Protein AF-0000000074027207 (afdb_homodimer)

Secondary structure (DSSP, 8-state):
-HHHHHHHHHHHHHHHHHHHTTT--HHHHHHHHHHHHHHHHSTTHHHHHHHHHHHHH--S-HHHHHHHHHHHHHHHHHHHTT---SEEEEEETTTTEEEEEEE--EEEEEE-SSSTTHHHHHHHHHHHHTT-EEEEEE-GGGHHHHHHHHHHHHHHHHHTTS-GGGEEE-SS--HHHHHHHHHHSSEEEE-S-HHHHHHHTTSSS-EE-------EEEE-TTS-HHHHHHHHHHHHHGGGG-STTS--EEEEEGGGHHHHHHHHHHTTEEE--THHHHHHHHHHEETTEE-TTTTT--HHHHHHHHT----TT--EEEEE----BTTBGGGS---SSEEEEEEESSHHHHHHHHHHHHHHTTTEEEEEEE-S-HHHHHHHHHHS-EEEEEESS-HHHHHT--TTS-SPP-S-B--TGGGT-S-SSB--GGGGEEEEEEE---------HHHHHTTTTT-/-HHHHHHHHHHHHHHHHHHHTTT--HHHHHHHHHHHHHHHHSTTHHHHHHHHHHHHH--S-HHHHHHHHHHHHHHHHHHHTT---SEEEEEETTTTEEEEEEE--EEEEEE-SSSTTHHHHHHHHHHHHTT-EEEEEE-GGGHHHHHHHHHHHHHHHHHTTS-GGGEEE-SS--HHHHHHHHHHSSEEEE-S-HHHHHHHTTSSS-EE-------EEEE-TTS-HHHHHHHHHHHHHGGGG-STTS--EEEEEGGGHHHHHHHHHHTTEEE--THHHHHHHHHHEETTEE-TTTTT--HHHHHHHHT----TT--EEEEE----BTTBGGGS---SSEEEEEEESSHHHHHHHHHHHHHHTTTEEEEEEE-S-HHHHHHHHHHS-EEEEEESS-HHHHHT--TTS-SPP-S-B--TGGGT-S-SSB--GGGGEEEEEEE---------HHHHHTTTTT-

Radius of gyration: 28.84 Å; Cα contacts (8 Å, |Δi|>4): 2240; chains: 2; bounding box: 68×90×64 Å

Structure (mmCIF, N/CA/C/O backbone):
data_AF-0000000074027207-model_v1
#
loop_
_entity.id
_entity.type
_entity.pdbx_description
1 polymer 'Sulfoacetaldehyde dehydrogenase'
#
loop_
_atom_site.group_PDB
_atom_site.id
_atom_site.type_symbol
_atom_site.label_atom_id
_atom_site.label_alt_id
_atom_site.label_comp_id
_atom_site.label_asym_id
_atom_site.label_entity_id
_atom_site.label_seq_id
_atom_site.pdbx_PDB_ins_code
_atom_site.Cartn_x
_atom_site.Cartn_y
_atom_site.Cartn_z
_atom_site.occupancy
_atom_site.B_iso_or_equiv
_atom_site.auth_seq_id
_atom_site.auth_comp_id
_atom_site.auth_asym_id
_atom_site.auth_atom_id
_atom_site.pdbx_PDB_model_num
ATOM 1 N N . MET A 1 1 ? 12.938 12.422 -25.328 1 65.94 1 MET A N 1
ATOM 2 C CA . MET A 1 1 ? 14.016 11.469 -25.594 1 65.94 1 MET A CA 1
ATOM 3 C C . MET A 1 1 ? 15.211 11.727 -24.688 1 65.94 1 MET A C 1
ATOM 5 O O . MET A 1 1 ? 15.742 10.797 -24.078 1 65.94 1 MET A O 1
ATOM 9 N N . GLU A 1 2 ? 15.445 13 -24.422 1 90.5 2 GLU A N 1
ATOM 10 C CA . GLU A 1 2 ? 16.625 13.336 -23.641 1 90.5 2 GLU A CA 1
ATOM 11 C C . GLU A 1 2 ? 16.422 13.047 -22.156 1 90.5 2 GLU A C 1
ATOM 13 O O . GLU A 1 2 ? 17.266 12.438 -21.5 1 90.5 2 GLU A O 1
ATOM 18 N N . ALA A 1 3 ? 15.188 13.344 -21.688 1 95.88 3 ALA A N 1
ATOM 19 C CA . ALA A 1 3 ? 14.891 13.086 -20.281 1 95.88 3 ALA A CA 1
ATOM 20 C C . ALA A 1 3 ? 14.844 11.586 -19.984 1 95.88 3 ALA A C 1
ATOM 22 O O . ALA A 1 3 ? 15.336 11.133 -18.953 1 95.88 3 ALA A O 1
ATOM 23 N N . LYS A 1 4 ? 14.234 10.836 -20.922 1 97.06 4 LYS A N 1
ATOM 24 C CA . LYS A 1 4 ? 14.102 9.391 -20.781 1 97.06 4 LYS A CA 1
ATOM 25 C C . LYS A 1 4 ? 15.469 8.719 -20.688 1 97.06 4 LYS A C 1
ATOM 27 O O . LYS A 1 4 ? 15.703 7.883 -19.812 1 97.06 4 LYS A O 1
ATOM 32 N N . GLN A 1 5 ? 16.328 9.078 -21.531 1 98.06 5 GLN A N 1
ATOM 33 C CA . GLN A 1 5 ? 17.672 8.508 -21.562 1 98.06 5 GLN A CA 1
ATOM 34 C C . GLN A 1 5 ? 18.484 8.938 -20.344 1 98.06 5 GLN A C 1
ATOM 36 O O . GLN A 1 5 ? 19.234 8.141 -19.797 1 98.06 5 GLN A O 1
ATOM 41 N N . TYR A 1 6 ? 18.359 10.266 -20.016 1 98.44 6 TYR A N 1
ATOM 42 C CA . TYR A 1 6 ? 19.031 10.781 -18.828 1 98.44 6 TYR A CA 1
ATOM 43 C C . TYR A 1 6 ? 18.656 9.977 -17.594 1 98.44 6 TYR A C 1
ATOM 45 O O . TYR A 1 6 ? 19.531 9.5 -16.859 1 98.44 6 TYR A O 1
ATOM 53 N N . VAL A 1 7 ? 17.406 9.781 -17.391 1 98.75 7 VAL A N 1
ATOM 54 C CA . VAL A 1 7 ? 16.922 9.07 -16.219 1 98.75 7 VAL A CA 1
ATOM 55 C C . VAL A 1 7 ? 17.312 7.594 -16.312 1 98.75 7 VAL A C 1
ATOM 57 O O . VAL A 1 7 ? 17.641 6.973 -15.312 1 98.75 7 VAL A O 1
ATOM 60 N N . ALA A 1 8 ? 17.219 7.027 -17.516 1 98.69 8 ALA A N 1
ATOM 61 C CA . ALA A 1 8 ? 17.656 5.645 -17.688 1 98.69 8 ALA A CA 1
ATOM 62 C C . ALA A 1 8 ? 19.094 5.465 -17.234 1 98.69 8 ALA A C 1
ATOM 64 O O . ALA A 1 8 ? 19.453 4.426 -16.656 1 98.69 8 ALA A O 1
ATOM 65 N N . GLY A 1 9 ? 19.922 6.43 -17.531 1 98.75 9 GLY A N 1
ATOM 66 C CA . GLY A 1 9 ? 21.297 6.398 -17.062 1 98.75 9 GLY A CA 1
ATOM 67 C C . GLY A 1 9 ? 21.406 6.426 -15.555 1 98.75 9 GLY A C 1
ATOM 68 O O . GLY A 1 9 ? 22.219 5.699 -14.977 1 98.75 9 GLY A O 1
ATOM 69 N N . LEU A 1 10 ? 20.656 7.305 -14.906 1 98.88 10 LEU A N 1
ATOM 70 C CA . LEU A 1 10 ? 20.641 7.359 -13.445 1 98.88 10 LEU A CA 1
ATOM 71 C C . LEU A 1 10 ? 20.156 6.031 -12.867 1 98.88 10 LEU A C 1
ATOM 73 O O . LEU A 1 10 ? 20.719 5.555 -11.875 1 98.88 10 LEU A O 1
ATOM 77 N N . MET A 1 11 ? 19.141 5.438 -13.492 1 98.88 11 MET A N 1
ATOM 78 C CA . MET A 1 11 ? 18.594 4.16 -13.047 1 98.88 11 MET A CA 1
ATOM 79 C C . MET A 1 11 ? 19.656 3.062 -13.109 1 98.88 11 MET A C 1
ATOM 81 O O . MET A 1 11 ? 19.75 2.24 -12.203 1 98.88 11 MET A O 1
ATOM 85 N N . GLU A 1 12 ? 20.328 3.027 -14.18 1 98.75 12 GLU A N 1
ATOM 86 C CA . GLU A 1 12 ? 21.375 2.023 -14.328 1 98.75 12 GLU A CA 1
ATOM 87 C C . GLU A 1 12 ? 22.422 2.139 -13.211 1 98.75 12 GLU A C 1
ATOM 89 O O . GLU A 1 12 ? 22.828 1.131 -12.633 1 98.75 12 GLU A O 1
ATOM 94 N N . ARG A 1 13 ? 22.859 3.367 -12.961 1 98.81 13 ARG A N 1
ATOM 95 C CA . ARG A 1 13 ? 23.812 3.629 -11.891 1 98.81 13 ARG A CA 1
ATOM 96 C C . ARG A 1 13 ? 23.266 3.182 -10.547 1 98.81 13 ARG A C 1
ATOM 98 O O . ARG A 1 13 ? 23.953 2.5 -9.781 1 98.81 13 ARG A O 1
ATOM 105 N N . ALA A 1 14 ? 22.078 3.543 -10.266 1 98.88 14 ALA A N 1
ATOM 106 C CA . ALA A 1 14 ? 21.453 3.221 -8.984 1 98.88 14 ALA A CA 1
ATOM 107 C C . ALA A 1 14 ? 21.266 1.714 -8.836 1 98.88 14 ALA A C 1
ATOM 109 O O . ALA A 1 14 ? 21.469 1.165 -7.746 1 98.88 14 ALA A O 1
ATOM 110 N N . ARG A 1 15 ? 20.828 1.055 -9.875 1 98.69 15 ARG A N 1
ATOM 111 C CA . ARG A 1 15 ? 20.625 -0.389 -9.836 1 98.69 15 ARG A CA 1
ATOM 112 C C . ARG A 1 15 ? 21.922 -1.125 -9.539 1 98.69 15 ARG A C 1
ATOM 114 O O . ARG A 1 15 ? 21.938 -2.078 -8.758 1 98.69 15 ARG A O 1
ATOM 121 N N . LYS A 1 16 ? 22.984 -0.738 -10.195 1 98.62 16 LYS A N 1
ATOM 122 C CA . LYS A 1 16 ? 24.281 -1.341 -9.945 1 98.62 16 LYS A CA 1
ATOM 123 C C . LYS A 1 16 ? 24.703 -1.154 -8.492 1 98.62 16 LYS A C 1
ATOM 125 O O . LYS A 1 16 ? 25.234 -2.076 -7.867 1 98.62 16 LYS A O 1
ATOM 130 N N . ALA A 1 17 ? 24.484 0.03 -7.98 1 98.81 17 ALA A N 1
ATOM 131 C CA . ALA A 1 17 ? 24.781 0.312 -6.578 1 98.81 17 ALA A CA 1
ATOM 132 C C . ALA A 1 17 ? 23.953 -0.561 -5.645 1 98.81 17 ALA A C 1
ATOM 134 O O . ALA A 1 17 ? 24.484 -1.146 -4.695 1 98.81 17 ALA A O 1
ATOM 135 N N . GLN A 1 18 ? 22.688 -0.627 -5.91 1 98.75 18 GLN A N 1
ATOM 136 C CA . GLN A 1 18 ? 21.797 -1.441 -5.102 1 98.75 18 GLN A CA 1
ATOM 137 C C . GLN A 1 18 ? 22.234 -2.902 -5.09 1 98.75 18 GLN A C 1
ATOM 139 O O . GLN A 1 18 ? 22.234 -3.549 -4.039 1 98.75 18 GLN A O 1
ATOM 144 N N . GLU A 1 19 ? 22.594 -3.426 -6.223 1 97.56 19 GLU A N 1
ATOM 145 C CA . GLU A 1 19 ? 23.031 -4.812 -6.344 1 97.56 19 GLU A CA 1
ATOM 146 C C . GLU A 1 19 ? 24.234 -5.086 -5.453 1 97.56 19 GLU A C 1
ATOM 148 O O . GLU A 1 19 ? 24.391 -6.188 -4.918 1 97.56 19 GLU A O 1
ATOM 153 N N . THR A 1 20 ? 25.016 -4.09 -5.246 1 97.69 20 THR A N 1
ATOM 154 C CA . THR A 1 20 ? 26.234 -4.242 -4.453 1 97.69 20 THR A CA 1
ATOM 155 C C . THR A 1 20 ? 25.906 -4.484 -2.986 1 97.69 20 THR A C 1
ATOM 157 O O . THR A 1 20 ? 26.656 -5.156 -2.275 1 97.69 20 THR A O 1
ATOM 160 N N . ILE A 1 21 ? 24.75 -4.023 -2.521 1 97.62 21 ILE A N 1
ATOM 161 C CA . ILE A 1 21 ? 24.453 -4.156 -1.098 1 97.62 21 ILE A CA 1
ATOM 162 C C . ILE A 1 21 ? 23.344 -5.18 -0.893 1 97.62 21 ILE A C 1
ATOM 164 O O . ILE A 1 21 ? 22.734 -5.242 0.182 1 97.62 21 ILE A O 1
ATOM 168 N N . GLU A 1 22 ? 23.078 -5.922 -1.913 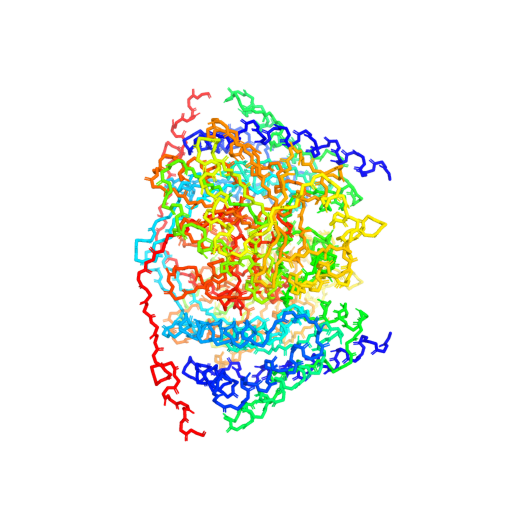1 94.25 22 GLU A N 1
ATOM 169 C CA . GLU A 1 22 ? 22 -6.902 -1.885 1 94.25 22 GLU A CA 1
ATOM 170 C C . GLU A 1 22 ? 22.172 -7.883 -0.728 1 94.25 22 GLU A C 1
ATOM 172 O O . GLU A 1 22 ? 21.188 -8.344 -0.14 1 94.25 22 GLU A O 1
ATOM 177 N N . ASN A 1 23 ? 23.375 -8.164 -0.328 1 92.62 23 ASN A N 1
ATOM 178 C CA . ASN A 1 23 ? 23.641 -9.18 0.687 1 92.62 23 ASN A CA 1
ATOM 179 C C . ASN A 1 23 ? 24.203 -8.562 1.967 1 92.62 23 ASN A C 1
ATOM 181 O O . ASN A 1 23 ? 24.797 -9.266 2.789 1 92.62 23 ASN A O 1
ATOM 185 N N . TYR A 1 24 ? 24.094 -7.211 2.084 1 97.75 24 TYR A N 1
ATOM 186 C CA . TYR A 1 24 ? 24.453 -6.594 3.352 1 97.75 24 TYR A CA 1
ATOM 187 C C . TYR A 1 24 ? 23.672 -7.195 4.504 1 97.75 24 TYR A C 1
ATOM 189 O O . TYR A 1 24 ? 22.484 -7.5 4.359 1 97.75 24 TYR A O 1
ATOM 197 N N . THR A 1 25 ? 24.344 -7.391 5.637 1 97.81 25 THR A N 1
ATOM 198 C CA . THR A 1 25 ? 23.672 -7.84 6.852 1 97.81 25 THR A CA 1
ATOM 199 C C . THR A 1 25 ? 22.859 -6.707 7.477 1 97.81 25 THR A C 1
ATOM 201 O O . THR A 1 25 ? 22.969 -5.555 7.051 1 97.81 25 THR A O 1
ATOM 204 N N . GLN A 1 26 ? 22.047 -7.07 8.469 1 98.19 26 GLN A N 1
ATOM 205 C CA . GLN A 1 26 ? 21.297 -6.062 9.219 1 98.19 26 GLN A CA 1
ATOM 206 C C . GLN A 1 26 ? 22.234 -5.027 9.828 1 98.19 26 GLN A C 1
ATOM 208 O O . GLN A 1 26 ? 21.969 -3.828 9.781 1 98.19 26 GLN A O 1
ATOM 213 N N . GLU A 1 27 ? 23.328 -5.473 10.383 1 97.94 27 GLU A N 1
ATOM 214 C CA . GLU A 1 27 ? 24.281 -4.598 11.055 1 97.94 27 GLU A CA 1
ATOM 215 C C . GLU A 1 27 ? 24.922 -3.619 10.07 1 97.94 27 GLU A C 1
ATOM 217 O O . GLU A 1 27 ? 25.109 -2.441 10.391 1 97.94 27 GLU A O 1
ATOM 222 N N . GLN A 1 28 ? 25.234 -4.133 8.906 1 97.94 28 GLN A N 1
ATOM 223 C CA . GLN A 1 28 ? 25.859 -3.289 7.895 1 97.94 28 GLN A CA 1
ATOM 224 C C . GLN A 1 28 ? 24.922 -2.172 7.445 1 97.94 28 GLN A C 1
ATOM 226 O O . GLN A 1 28 ? 25.344 -1.019 7.32 1 97.94 28 GLN A O 1
ATOM 231 N N . VAL A 1 29 ? 23.703 -2.525 7.219 1 98 29 VAL A N 1
ATOM 232 C CA . VAL A 1 29 ? 22.75 -1.522 6.758 1 98 29 VAL A CA 1
ATOM 233 C C . VAL A 1 29 ? 22.469 -0.524 7.879 1 98 29 VAL A C 1
ATOM 235 O O . VAL A 1 29 ? 22.359 0.68 7.633 1 98 29 VAL A O 1
ATOM 238 N N . ASP A 1 30 ? 22.328 -1.022 9.117 1 98.31 30 ASP A N 1
ATOM 239 C CA . ASP A 1 30 ? 22.109 -0.133 10.258 1 98.31 30 ASP A CA 1
ATOM 240 C C . ASP A 1 30 ? 23.266 0.86 10.406 1 98.31 30 ASP A C 1
ATOM 242 O O . ASP A 1 30 ? 23.047 2.041 10.68 1 98.31 30 ASP A O 1
ATOM 246 N N . GLN A 1 31 ? 24.453 0.375 10.211 1 98.25 31 GLN A N 1
ATOM 247 C CA . GLN A 1 31 ? 25.625 1.24 10.305 1 98.25 31 GLN A CA 1
ATOM 248 C C . GLN A 1 31 ? 25.594 2.33 9.242 1 98.25 31 GLN A C 1
ATOM 250 O O . GLN A 1 31 ? 25.938 3.48 9.508 1 98.25 31 GLN A O 1
ATOM 255 N N . LEU A 1 32 ? 25.25 1.97 8.023 1 98.44 32 LEU A N 1
ATOM 256 C CA . LEU A 1 32 ? 25.172 2.953 6.949 1 98.44 32 LEU A CA 1
ATOM 257 C C . LEU A 1 32 ? 24.125 4.023 7.277 1 98.44 32 LEU A C 1
ATOM 259 O O . LEU A 1 32 ? 24.375 5.215 7.066 1 98.44 32 LEU A O 1
ATOM 263 N N . VAL A 1 33 ? 22.938 3.602 7.797 1 98.81 33 VAL A N 1
ATOM 264 C CA . VAL A 1 33 ? 21.875 4.531 8.164 1 98.81 33 VAL A CA 1
ATOM 265 C C . VAL A 1 33 ? 22.375 5.496 9.234 1 98.81 33 VAL A C 1
ATOM 267 O O . VAL A 1 33 ? 22.234 6.715 9.094 1 98.81 33 VAL A O 1
ATOM 270 N N . GLU A 1 34 ? 22.969 4.93 10.258 1 98.75 34 GLU A N 1
ATOM 271 C CA . GLU A 1 34 ? 23.469 5.742 11.359 1 98.75 34 GLU A CA 1
ATOM 272 C C . GLU A 1 34 ? 24.531 6.723 10.875 1 98.75 34 GLU A C 1
ATOM 274 O O . GLU A 1 34 ? 24.516 7.898 11.242 1 98.75 34 GLU A O 1
ATOM 279 N N . ALA A 1 35 ? 25.453 6.23 10.047 1 98.81 35 ALA A N 1
ATOM 280 C CA . ALA A 1 35 ? 26.547 7.059 9.555 1 98.81 35 ALA A CA 1
ATOM 281 C C . ALA A 1 35 ? 26.031 8.219 8.703 1 98.81 35 ALA A C 1
ATOM 283 O O . ALA A 1 35 ? 26.453 9.359 8.883 1 98.81 35 ALA A O 1
ATOM 284 N N . VAL A 1 36 ? 25.156 7.91 7.82 1 98.88 36 VAL A N 1
ATOM 285 C CA . VAL A 1 36 ? 24.625 8.914 6.906 1 98.88 36 VAL A CA 1
ATOM 286 C C . VAL A 1 36 ? 23.859 9.977 7.695 1 98.88 36 VAL A C 1
ATOM 288 O O . VAL A 1 36 ? 24.062 11.18 7.5 1 98.88 36 VAL A O 1
ATOM 291 N N . VAL A 1 37 ? 23.016 9.578 8.609 1 98.88 37 VAL A N 1
ATOM 292 C CA . VAL A 1 37 ? 22.203 10.531 9.359 1 98.88 37 VAL A CA 1
ATOM 293 C C . VAL A 1 37 ? 23.109 11.336 10.297 1 98.88 37 VAL A C 1
ATOM 295 O O . VAL A 1 37 ? 22.953 12.555 10.414 1 98.88 37 VAL A O 1
ATOM 298 N N . TRP A 1 38 ? 24.078 10.688 10.938 1 98.75 38 TRP A N 1
ATOM 299 C CA . TRP A 1 38 ? 24.969 11.375 11.859 1 98.75 38 TRP A CA 1
ATOM 300 C C . TRP A 1 38 ? 25.703 12.516 11.164 1 98.75 38 TRP A C 1
ATOM 302 O O . TRP A 1 38 ? 25.812 13.617 11.711 1 98.75 38 TRP A O 1
ATOM 312 N N . ASN A 1 39 ? 26.172 12.273 9.992 1 98.69 39 ASN A N 1
ATOM 313 C CA . ASN A 1 39 ? 26.969 13.273 9.289 1 98.69 39 ASN A CA 1
ATOM 314 C C . ASN A 1 39 ? 26.109 14.422 8.773 1 98.69 39 ASN A C 1
ATOM 316 O O . ASN A 1 39 ? 26.625 15.414 8.266 1 98.69 39 ASN A O 1
ATOM 320 N N . ILE A 1 40 ? 24.875 14.258 8.891 1 98.75 40 ILE A N 1
ATOM 321 C CA . ILE A 1 40 ? 23.953 15.344 8.555 1 98.75 40 ILE A CA 1
ATOM 322 C C . ILE A 1 40 ? 23.594 16.125 9.82 1 98.75 40 ILE A C 1
ATOM 324 O O . ILE A 1 40 ? 23.547 17.359 9.805 1 98.75 40 ILE A O 1
ATOM 328 N N . VAL A 1 41 ? 23.375 15.461 10.977 1 98.44 41 VAL A N 1
ATOM 329 C CA . VAL A 1 41 ? 22.766 16.094 12.141 1 98.44 41 VAL A CA 1
ATOM 330 C C . VAL A 1 41 ? 23.844 16.562 13.109 1 98.44 41 VAL A C 1
ATOM 332 O O . VAL A 1 41 ? 23.547 17.25 14.086 1 98.44 41 VAL A O 1
ATOM 335 N N . LYS A 1 42 ? 25.094 16.219 12.891 1 97.44 42 LYS A N 1
ATOM 336 C CA . LYS A 1 42 ? 26.156 16.688 13.773 1 97.44 42 LYS A CA 1
ATOM 337 C C . LYS A 1 42 ? 26.406 18.188 13.586 1 97.44 42 LYS A C 1
ATOM 339 O O . LYS A 1 42 ? 25.891 18.797 12.648 1 97.44 42 LYS A O 1
ATOM 344 N N . ASP A 1 43 ? 27.141 18.766 14.523 1 96 43 ASP A N 1
ATOM 345 C CA . ASP A 1 43 ? 27.438 20.203 14.469 1 96 43 ASP A CA 1
ATOM 346 C C . ASP A 1 43 ? 28.109 20.578 13.156 1 96 43 ASP A C 1
ATOM 348 O O . ASP A 1 43 ? 29.016 19.859 12.695 1 96 43 ASP A O 1
ATOM 352 N N . GLY A 1 44 ? 27.688 21.672 12.508 1 97.44 44 GLY A N 1
ATOM 353 C CA . GLY A 1 44 ? 28.188 22.094 11.219 1 97.44 44 GLY A CA 1
ATOM 354 C C . GLY A 1 44 ? 27.203 21.891 10.086 1 97.44 44 GLY A C 1
ATOM 355 O O . GLY A 1 44 ? 26.469 22.812 9.719 1 97.44 44 GLY A O 1
ATOM 356 N N . PRO A 1 45 ? 27.156 20.625 9.656 1 98.12 45 PRO A N 1
ATOM 357 C CA . PRO A 1 45 ? 26.281 20.359 8.508 1 98.12 45 PRO A CA 1
ATOM 358 C C . PRO A 1 45 ? 24.828 20.734 8.766 1 98.12 45 PRO A C 1
ATOM 360 O O . PRO A 1 45 ? 24.172 21.328 7.91 1 98.12 45 PRO A O 1
ATOM 363 N N . ALA A 1 46 ? 24.297 20.391 9.898 1 98.44 46 ALA A N 1
ATOM 364 C CA . ALA A 1 46 ? 22.891 20.656 10.203 1 98.44 46 ALA A CA 1
ATOM 365 C C . ALA A 1 46 ? 22.578 22.156 10.125 1 98.44 46 ALA A C 1
ATOM 367 O O . ALA A 1 46 ? 21.531 22.547 9.586 1 98.44 46 ALA A O 1
ATOM 368 N N . GLN A 1 47 ? 23.469 22.984 10.688 1 98.69 47 GLN A N 1
ATOM 369 C CA . GLN A 1 47 ? 23.297 24.438 10.641 1 98.69 47 GLN A CA 1
ATOM 370 C C . GLN A 1 47 ? 23.375 24.953 9.211 1 98.69 47 GLN A C 1
ATOM 372 O O . GLN A 1 47 ? 22.562 25.781 8.797 1 98.69 47 GLN A O 1
ATOM 377 N N . GLU A 1 48 ? 24.312 24.438 8.484 1 98.75 48 GLU A N 1
ATOM 378 C CA . GLU A 1 48 ? 24.516 24.875 7.109 1 98.75 48 GLU A CA 1
ATOM 379 C C . GLU A 1 48 ? 23.312 24.5 6.234 1 98.75 48 GLU A C 1
ATOM 381 O O . GLU A 1 48 ? 22.859 25.312 5.43 1 98.75 48 GLU A O 1
ATOM 386 N N . ILE A 1 49 ? 22.875 23.328 6.426 1 98.88 49 ILE A N 1
ATOM 387 C CA . ILE A 1 49 ? 21.734 22.828 5.668 1 98.88 49 ILE A CA 1
ATOM 388 C C . ILE A 1 49 ? 20.5 23.688 5.969 1 98.88 49 ILE A C 1
ATOM 390 O O . ILE A 1 49 ? 19.797 24.109 5.051 1 98.88 49 ILE A O 1
ATOM 394 N N . SER A 1 50 ? 20.219 23.938 7.223 1 98.69 50 SER A N 1
ATOM 395 C CA . SER A 1 50 ? 19.031 24.688 7.637 1 98.69 50 SER A CA 1
ATOM 396 C C . SER A 1 50 ? 19.094 26.125 7.109 1 98.69 50 SER A C 1
ATOM 398 O O . SER A 1 50 ? 18.078 26.672 6.66 1 98.69 50 SER A O 1
ATOM 400 N N . LYS A 1 51 ? 20.266 26.703 7.191 1 98.69 51 LYS A N 1
ATOM 401 C CA . LYS A 1 51 ? 20.469 28.062 6.668 1 98.69 51 LYS A CA 1
ATOM 402 C C . LYS A 1 51 ? 20.219 28.109 5.164 1 98.69 51 LYS A C 1
ATOM 404 O O . LYS A 1 51 ? 19.484 28.969 4.676 1 98.69 51 LYS A O 1
ATOM 409 N N . LEU A 1 52 ? 20.797 27.172 4.449 1 98.75 52 LEU A N 1
ATOM 410 C CA . LEU A 1 52 ? 20.656 27.109 2.996 1 98.75 52 LEU A CA 1
ATOM 411 C C . LEU A 1 52 ? 19.203 26.875 2.594 1 98.75 52 LEU A C 1
ATOM 413 O O . LEU A 1 52 ? 18.734 27.469 1.617 1 98.75 52 LEU A O 1
ATOM 417 N N . ALA A 1 53 ? 18.531 26.047 3.334 1 98.69 53 ALA A N 1
ATOM 418 C CA . ALA A 1 53 ? 17.125 25.734 3.047 1 98.69 53 ALA A CA 1
ATOM 419 C C . ALA A 1 53 ? 16.266 26.984 3.111 1 98.69 53 ALA A C 1
ATOM 421 O O . ALA A 1 53 ? 15.406 27.203 2.244 1 98.69 53 ALA A O 1
ATOM 422 N N . VAL A 1 54 ? 16.453 27.781 4.145 1 98.38 54 VAL A N 1
ATOM 423 C CA . VAL A 1 54 ? 15.664 29.016 4.305 1 98.38 54 VAL A CA 1
ATOM 424 C C . VAL A 1 54 ? 16.031 30 3.199 1 98.38 54 VAL A C 1
ATOM 426 O O . VAL A 1 54 ? 15.141 30.578 2.566 1 98.38 54 VAL A O 1
ATOM 429 N N . GLU A 1 55 ? 17.328 30.172 2.963 1 98.38 55 GLU A N 1
ATOM 430 C CA . GLU A 1 55 ? 17.812 31.141 1.984 1 98.38 55 GLU A CA 1
ATOM 431 C C . GLU A 1 55 ? 17.312 30.797 0.582 1 98.38 55 GLU A C 1
ATOM 433 O O . GLU A 1 55 ? 16.906 31.688 -0.169 1 98.38 55 GLU A O 1
ATOM 438 N N . GLU A 1 56 ? 17.344 29.531 0.294 1 98.19 56 GLU A N 1
ATOM 439 C CA . GLU A 1 56 ? 17.016 29.109 -1.062 1 98.19 56 GLU A CA 1
ATOM 440 C C . GLU A 1 56 ? 15.5 29.062 -1.271 1 98.19 56 GLU A C 1
ATOM 442 O O . GLU A 1 56 ? 14.992 29.531 -2.293 1 98.19 56 GLU A O 1
ATOM 447 N N . SER A 1 57 ? 14.805 28.469 -0.379 1 97.38 57 SER A N 1
ATOM 448 C CA . SER A 1 57 ? 13.367 28.297 -0.525 1 97.38 57 SER A CA 1
ATOM 449 C C . SER A 1 57 ? 12.617 29.609 -0.288 1 97.38 57 SER A C 1
ATOM 451 O O . SER A 1 57 ? 11.523 29.797 -0.816 1 97.38 57 SER A O 1
ATOM 453 N N . ARG A 1 58 ? 13.141 30.422 0.594 1 96.88 58 ARG A N 1
ATOM 454 C CA . ARG A 1 58 ? 12.523 31.656 1.074 1 96.88 58 ARG A CA 1
ATOM 455 C C . ARG A 1 58 ? 11.242 31.359 1.853 1 96.88 58 ARG A C 1
ATOM 457 O O . ARG A 1 58 ? 10.297 32.156 1.831 1 96.88 58 ARG A O 1
ATOM 464 N N . MET A 1 59 ? 11.258 30.172 2.41 1 97 59 MET A N 1
ATOM 465 C CA . MET A 1 59 ? 10.125 29.719 3.219 1 97 59 MET A CA 1
ATOM 466 C C . MET A 1 59 ? 10.586 29.297 4.605 1 97 59 MET A C 1
ATOM 468 O O . MET A 1 59 ? 11.641 28.672 4.75 1 97 59 MET A O 1
ATOM 472 N N . GLY A 1 60 ? 9.781 29.609 5.617 1 97.75 60 GLY A N 1
ATOM 473 C CA . GLY A 1 60 ? 10.086 29.172 6.969 1 97.75 60 GLY A CA 1
ATOM 474 C C . GLY A 1 60 ? 11.195 29.969 7.625 1 97.75 60 GLY A C 1
ATOM 475 O O . GLY A 1 60 ? 11.477 31.094 7.219 1 97.75 60 GLY A O 1
ATOM 476 N N . ASN A 1 61 ? 11.68 29.484 8.75 1 98.06 61 ASN A N 1
ATOM 477 C CA . ASN A 1 61 ? 12.766 30.141 9.477 1 98.06 61 ASN A CA 1
ATOM 478 C C . ASN A 1 61 ? 13.828 29.141 9.906 1 98.06 61 ASN A C 1
ATOM 480 O O . ASN A 1 61 ? 13.625 27.922 9.82 1 98.06 61 ASN A O 1
ATOM 484 N N . TYR A 1 62 ? 14.984 29.641 10.25 1 98.19 62 TYR A N 1
ATOM 485 C CA . TYR A 1 62 ? 16.156 28.828 10.562 1 98.19 62 TYR A CA 1
ATOM 486 C C . TYR A 1 62 ? 15.852 27.875 11.727 1 98.19 62 TYR A C 1
ATOM 488 O O . TYR A 1 62 ? 16.125 26.672 11.641 1 98.19 62 TYR A O 1
ATOM 496 N N . GLU A 1 63 ? 15.266 28.344 12.789 1 98.12 63 GLU A N 1
ATOM 497 C CA . GLU A 1 63 ? 15.031 27.531 13.984 1 98.12 63 GLU A CA 1
ATOM 498 C C . GLU A 1 63 ? 14.102 26.359 13.68 1 98.12 63 GLU A C 1
ATOM 500 O O . GLU A 1 63 ? 14.344 25.234 14.125 1 98.12 63 GLU A O 1
ATOM 505 N N . GLY A 1 64 ? 13.023 26.672 12.953 1 97.62 64 GLY A N 1
ATOM 506 C CA . GLY A 1 64 ? 12.086 25.625 12.57 1 97.62 64 GLY A CA 1
ATOM 507 C C . GLY A 1 64 ? 12.727 24.531 11.734 1 97.62 64 GLY A C 1
ATOM 508 O O . GLY A 1 64 ? 12.531 23.344 12 1 97.62 64 GLY A O 1
ATOM 509 N N . LYS A 1 65 ? 13.523 24.953 10.727 1 98.19 65 LYS A N 1
ATOM 510 C CA . LYS A 1 65 ? 14.164 24 9.844 1 98.19 65 LYS A CA 1
ATOM 511 C C . LYS A 1 65 ? 15.195 23.156 10.594 1 98.19 65 LYS A C 1
ATOM 513 O O . LYS A 1 65 ? 15.328 21.953 10.344 1 98.19 65 LYS A O 1
ATOM 518 N N . TYR A 1 66 ? 15.945 23.797 11.422 1 98.44 66 TYR A N 1
ATOM 519 C CA . TYR A 1 66 ? 16.953 23.094 12.211 1 98.44 66 TYR A CA 1
ATOM 520 C C . TYR A 1 66 ? 16.297 22.078 13.141 1 98.44 66 TYR A C 1
ATOM 522 O O . TYR A 1 66 ? 16.719 20.906 13.188 1 98.44 66 TYR A O 1
ATOM 530 N N . ASN A 1 67 ? 15.312 22.469 13.875 1 97.31 67 ASN A N 1
ATOM 531 C CA . ASN A 1 67 ? 14.641 21.594 14.836 1 97.31 67 ASN A CA 1
ATOM 532 C C . ASN A 1 67 ? 13.938 20.438 14.141 1 97.31 67 ASN A C 1
ATOM 534 O O . ASN A 1 67 ? 13.938 19.312 14.648 1 97.31 67 ASN A O 1
ATOM 538 N N . LYS A 1 68 ? 13.344 20.719 13.031 1 96.88 68 LYS A N 1
ATOM 539 C CA . LYS A 1 68 ? 12.68 19.672 12.258 1 96.88 68 LYS A CA 1
ATOM 540 C C . LYS A 1 68 ? 13.68 18.641 11.773 1 96.88 68 LYS A C 1
ATOM 542 O O . LYS A 1 68 ? 13.438 17.438 11.891 1 96.88 68 LYS A O 1
ATOM 547 N N . LEU A 1 69 ? 14.75 19.109 11.172 1 98.38 69 LEU A N 1
ATOM 548 C CA . LEU A 1 69 ? 15.812 18.219 10.711 1 98.38 69 LEU A CA 1
ATOM 549 C C . LEU A 1 69 ? 16.297 17.344 11.852 1 98.38 69 LEU A C 1
ATOM 551 O O . LEU A 1 69 ? 16.375 16.109 11.711 1 98.38 69 LEU A O 1
ATOM 555 N N . MET A 1 70 ? 16.562 17.938 13.023 1 98.12 70 MET A N 1
ATOM 556 C CA . MET A 1 70 ? 17.094 17.219 14.172 1 98.12 70 MET A CA 1
ATOM 557 C C . MET A 1 70 ? 16.094 16.188 14.68 1 98.12 70 MET A C 1
ATOM 559 O O . MET A 1 70 ? 16.453 15.031 14.898 1 98.12 70 MET A O 1
ATOM 563 N N . ALA A 1 71 ? 14.898 16.578 14.836 1 97.56 71 ALA A N 1
ATOM 564 C CA . ALA A 1 71 ? 13.891 15.703 15.414 1 97.56 71 ALA A CA 1
ATOM 565 C C . ALA A 1 71 ? 13.555 14.555 14.469 1 97.56 71 ALA A C 1
ATOM 567 O O . ALA A 1 71 ? 13.539 13.391 14.883 1 97.56 71 ALA A O 1
ATOM 568 N N . LYS A 1 72 ? 13.273 14.891 13.227 1 98.31 72 LYS A N 1
ATOM 569 C CA . LYS A 1 72 ? 12.789 13.875 12.297 1 98.31 72 LYS A CA 1
ATOM 570 C C . LYS A 1 72 ? 13.898 12.906 11.914 1 98.31 72 LYS A C 1
ATOM 572 O O . LYS A 1 72 ? 13.672 11.703 11.789 1 98.31 72 LYS A O 1
ATOM 577 N N . ALA A 1 73 ? 15.102 13.406 11.664 1 98.75 73 ALA A N 1
ATOM 578 C CA . ALA A 1 73 ? 16.219 12.531 11.312 1 98.75 73 ALA A CA 1
ATOM 579 C C . ALA A 1 73 ? 16.594 11.617 12.469 1 98.75 73 ALA A C 1
ATOM 581 O O . ALA A 1 73 ? 16.688 10.398 12.305 1 98.75 73 ALA A O 1
ATOM 582 N N . LYS A 1 74 ? 16.781 12.195 13.664 1 98.75 74 LYS A N 1
ATOM 583 C CA . LYS A 1 74 ? 17.141 11.406 14.836 1 98.75 74 LYS A CA 1
ATOM 584 C C . LYS A 1 74 ? 15.992 10.477 15.242 1 98.75 74 LYS A C 1
ATOM 586 O O . LYS A 1 74 ? 16.219 9.344 15.672 1 98.75 74 LYS A O 1
ATOM 591 N N . GLY A 1 75 ? 14.789 10.992 15.156 1 98.75 75 GLY A N 1
ATOM 592 C CA . GLY A 1 75 ? 13.625 10.172 15.461 1 98.75 75 GLY A CA 1
ATOM 593 C C . GLY A 1 75 ? 13.492 8.961 14.562 1 98.75 75 GLY A C 1
ATOM 594 O O . GLY A 1 75 ? 13.141 7.871 15.023 1 98.75 75 GLY A O 1
ATOM 595 N N . ALA A 1 76 ? 13.719 9.156 13.266 1 98.75 76 ALA A N 1
ATOM 596 C CA . ALA A 1 76 ? 13.672 8.039 12.328 1 98.75 76 ALA A CA 1
ATOM 597 C C . ALA A 1 76 ? 14.695 6.965 12.711 1 98.75 76 ALA A C 1
ATOM 599 O O . ALA A 1 76 ? 14.398 5.77 12.656 1 98.75 76 ALA A O 1
ATOM 600 N N . VAL A 1 77 ? 15.898 7.414 13.078 1 98.75 77 VAL A N 1
ATOM 601 C CA . VAL A 1 77 ? 16.938 6.473 13.492 1 98.75 77 VAL A CA 1
ATOM 602 C C . VAL A 1 77 ? 16.484 5.719 14.742 1 98.75 77 VAL A C 1
ATOM 604 O O . VAL A 1 77 ? 16.625 4.496 14.828 1 98.75 77 VAL A O 1
ATOM 607 N N . ARG A 1 78 ? 15.922 6.441 15.695 1 98.38 78 ARG A N 1
ATOM 608 C CA . ARG A 1 78 ? 15.398 5.809 16.906 1 98.38 78 ARG A CA 1
ATOM 609 C C . ARG A 1 78 ? 14.375 4.734 16.562 1 98.38 78 ARG A C 1
ATOM 611 O O . ARG A 1 78 ? 14.43 3.625 17.094 1 98.38 78 ARG A O 1
ATOM 618 N N . ASP A 1 79 ? 13.438 5.062 15.672 1 98.31 79 ASP A N 1
ATOM 619 C CA . ASP A 1 79 ? 12.375 4.137 15.305 1 98.31 79 ASP A CA 1
ATOM 620 C C . ASP A 1 79 ? 12.945 2.879 14.648 1 98.31 79 ASP A C 1
ATOM 622 O O . ASP A 1 79 ? 12.375 1.795 14.781 1 98.31 79 ASP A O 1
ATOM 626 N N . MET A 1 80 ? 14.07 2.998 13.945 1 98.44 80 MET A N 1
ATOM 627 C CA . MET A 1 80 ? 14.641 1.896 13.172 1 98.44 80 MET A CA 1
ATOM 628 C C . MET A 1 80 ? 15.562 1.044 14.039 1 98.44 80 MET A C 1
ATOM 630 O O . MET A 1 80 ? 15.797 -0.127 13.742 1 98.44 80 MET A O 1
ATOM 634 N N . LYS A 1 81 ? 16.109 1.633 15.055 1 97.19 81 LYS A N 1
ATOM 635 C CA . LYS A 1 81 ? 17.078 0.938 15.883 1 97.19 81 LYS A CA 1
ATOM 636 C C . LYS A 1 81 ? 16.5 -0.345 16.469 1 97.19 81 LYS A C 1
ATOM 638 O O . LYS A 1 81 ? 15.414 -0.326 17.062 1 97.19 81 LYS A O 1
ATOM 643 N N . GLY A 1 82 ? 17.203 -1.45 16.25 1 96.44 82 GLY A N 1
ATOM 644 C CA . GLY A 1 82 ? 16.812 -2.742 16.781 1 96.44 82 GLY A CA 1
ATOM 645 C C . GLY A 1 82 ? 15.734 -3.428 15.961 1 96.44 82 GLY A C 1
ATOM 646 O O . GLY A 1 82 ? 15.352 -4.566 16.25 1 96.44 82 GLY A O 1
ATOM 647 N N . LYS A 1 83 ? 15.242 -2.785 14.984 1 97.94 83 LYS A N 1
ATOM 648 C CA . LYS A 1 83 ? 14.211 -3.385 14.141 1 97.94 83 LYS A CA 1
ATOM 649 C C . LYS A 1 83 ? 14.828 -4.098 12.945 1 97.94 83 LYS A C 1
ATOM 651 O O . LYS A 1 83 ? 15.727 -3.564 12.289 1 97.94 83 LYS A O 1
ATOM 656 N N . LYS A 1 84 ? 14.32 -5.246 12.609 1 98.19 84 LYS A N 1
ATOM 657 C CA . LYS A 1 84 ? 14.867 -6.031 11.508 1 98.19 84 LYS A CA 1
ATOM 658 C C . LYS A 1 84 ? 14.266 -5.59 10.172 1 98.19 84 LYS A C 1
ATOM 660 O O . LYS A 1 84 ? 13.062 -5.34 10.078 1 98.19 84 LYS A O 1
ATOM 665 N N . SER A 1 85 ? 15.078 -5.441 9.188 1 98.25 85 SER A N 1
ATOM 666 C CA . SER A 1 85 ? 14.688 -5.09 7.828 1 98.25 85 SER A CA 1
ATOM 667 C C . SER A 1 85 ? 15.422 -5.953 6.801 1 98.25 85 SER A C 1
ATOM 669 O O . SER A 1 85 ? 15.32 -5.711 5.598 1 98.25 85 SER A O 1
ATOM 671 N N . VAL A 1 86 ? 16.219 -6.891 7.242 1 97.88 86 VAL A N 1
ATOM 672 C CA . VAL A 1 86 ? 17.031 -7.793 6.426 1 97.88 86 VAL A CA 1
ATOM 673 C C . VAL A 1 86 ? 16.828 -9.234 6.891 1 97.88 86 VAL A C 1
ATOM 675 O O . VAL A 1 86 ? 16.797 -9.508 8.094 1 97.88 86 VAL A O 1
ATOM 678 N N . GLY A 1 87 ? 16.672 -10.148 5.883 1 97.75 87 GLY A N 1
ATOM 679 C CA . GLY A 1 87 ? 16.547 -11.547 6.254 1 97.75 87 GLY A CA 1
ATOM 680 C C . GLY A 1 87 ? 15.219 -11.867 6.922 1 97.75 87 GLY A C 1
ATOM 681 O O . GLY A 1 87 ? 14.188 -11.289 6.574 1 97.75 87 GLY A O 1
ATOM 682 N N . VAL A 1 88 ? 15.242 -12.844 7.805 1 98.44 88 VAL A N 1
ATOM 683 C CA . VAL A 1 88 ? 14.023 -13.297 8.461 1 98.44 88 VAL A CA 1
ATOM 684 C C . VAL A 1 88 ? 13.547 -12.227 9.453 1 98.44 88 VAL A C 1
ATOM 686 O O . VAL A 1 88 ? 14.258 -11.891 10.398 1 98.44 88 VAL A O 1
ATOM 689 N N . ILE A 1 89 ? 12.336 -11.766 9.258 1 98.5 89 ILE A N 1
ATOM 690 C CA . ILE A 1 89 ? 11.883 -10.672 10.102 1 98.5 89 ILE A CA 1
ATOM 691 C C . ILE A 1 89 ? 10.695 -11.125 10.945 1 98.5 89 ILE A C 1
ATOM 693 O O . ILE A 1 89 ? 10.312 -10.461 11.914 1 98.5 89 ILE A O 1
ATOM 697 N N . GLU A 1 90 ? 10.094 -12.219 10.648 1 98.25 90 GLU A N 1
ATOM 698 C CA . GLU A 1 90 ? 8.953 -12.75 11.391 1 98.25 90 GLU A CA 1
ATOM 699 C C . GLU A 1 90 ? 8.844 -14.266 11.234 1 98.25 90 GLU A C 1
ATOM 701 O O . GLU A 1 90 ? 9.094 -14.805 10.156 1 98.25 90 GLU A O 1
ATOM 706 N N . ILE A 1 91 ? 8.555 -14.984 12.273 1 98.44 91 ILE A N 1
ATOM 707 C CA . ILE A 1 91 ? 8.227 -16.406 12.273 1 98.44 91 ILE A CA 1
ATOM 708 C C . ILE A 1 91 ? 6.922 -16.625 13.039 1 98.44 91 ILE A C 1
ATOM 710 O O . ILE A 1 91 ? 6.812 -16.266 14.211 1 98.44 91 ILE A O 1
ATOM 714 N N . ASP A 1 92 ? 5.949 -17.094 12.406 1 98.12 92 ASP A N 1
ATOM 715 C CA . ASP A 1 92 ? 4.691 -17.516 13.016 1 98.12 92 ASP A CA 1
ATOM 716 C C . ASP A 1 92 ? 4.586 -19.047 13.062 1 98.12 92 ASP A C 1
ATOM 718 O O . ASP A 1 92 ? 4.184 -19.672 12.086 1 98.12 92 ASP A O 1
ATOM 722 N N . GLU A 1 93 ? 4.82 -19.562 14.141 1 97.81 93 GLU A N 1
ATOM 723 C CA . GLU A 1 93 ? 4.871 -21.016 14.281 1 97.81 93 GLU A CA 1
ATOM 724 C C . GLU A 1 93 ? 3.482 -21.641 14.133 1 97.81 93 GLU A C 1
ATOM 726 O O . GLU A 1 93 ? 3.338 -22.734 13.586 1 97.81 93 GLU A O 1
ATOM 731 N N . GLU A 1 94 ? 2.516 -20.953 14.633 1 96.38 94 GLU A N 1
ATOM 732 C CA . GLU A 1 94 ? 1.15 -21.453 14.539 1 96.38 94 GLU A CA 1
ATOM 733 C C . GLU A 1 94 ? 0.705 -21.578 13.086 1 96.38 94 GLU A C 1
ATOM 735 O O . GLU A 1 94 ? 0.103 -22.578 12.695 1 96.38 94 GLU A O 1
ATOM 740 N N . LYS A 1 95 ? 1.014 -20.641 12.258 1 97.19 95 LYS A N 1
ATOM 741 C CA . LYS A 1 95 ? 0.594 -20.609 10.859 1 97.19 95 LYS A CA 1
ATOM 742 C C . LYS A 1 95 ? 1.649 -21.25 9.953 1 97.19 95 LYS A C 1
ATOM 744 O O . LYS A 1 95 ? 1.438 -21.391 8.75 1 97.19 95 LYS A O 1
ATOM 749 N N . GLN A 1 96 ? 2.809 -21.594 10.516 1 98.31 96 GLN A N 1
ATOM 750 C CA . GLN A 1 96 ? 3.928 -22.156 9.766 1 98.31 96 GLN A CA 1
ATOM 751 C C . GLN A 1 96 ? 4.328 -21.234 8.609 1 98.31 96 GLN A C 1
ATOM 753 O O . GLN A 1 96 ? 4.484 -21.703 7.477 1 98.31 96 GLN A O 1
ATOM 758 N N . ILE A 1 97 ? 4.457 -19.938 8.922 1 98.75 97 ILE A N 1
ATOM 759 C CA . ILE A 1 97 ? 4.852 -18.906 7.965 1 98.75 97 ILE A CA 1
ATOM 760 C C . ILE A 1 97 ? 6.105 -18.188 8.461 1 98.75 97 ILE A C 1
ATOM 762 O O . ILE A 1 97 ? 6.199 -17.828 9.633 1 98.75 97 ILE A O 1
ATOM 766 N N . MET A 1 98 ? 7.078 -18.125 7.668 1 98.81 98 MET A N 1
ATOM 767 C CA . MET A 1 98 ? 8.25 -17.281 7.863 1 98.81 98 MET A CA 1
ATOM 768 C C . MET A 1 98 ? 8.281 -16.141 6.844 1 98.81 98 MET A C 1
ATOM 770 O O . MET A 1 98 ? 7.984 -16.359 5.668 1 98.81 98 MET A O 1
ATOM 774 N N . LYS A 1 99 ? 8.625 -14.922 7.277 1 98.81 99 LYS A N 1
ATOM 775 C CA . LYS A 1 99 ? 8.703 -13.781 6.367 1 98.81 99 LYS A CA 1
ATOM 776 C C . LYS A 1 99 ? 10.141 -13.273 6.254 1 98.81 99 LYS A C 1
ATOM 778 O O . LYS A 1 99 ? 10.828 -13.102 7.262 1 98.81 99 LYS A O 1
ATOM 783 N N . ILE A 1 100 ? 10.547 -13.016 5.062 1 98.81 100 ILE A N 1
ATOM 784 C CA . ILE A 1 100 ? 11.898 -12.562 4.766 1 98.81 100 ILE A CA 1
ATOM 785 C C . ILE A 1 100 ? 11.844 -11.211 4.062 1 98.81 100 ILE A C 1
ATOM 787 O O . ILE A 1 100 ? 11.203 -11.07 3.02 1 98.81 100 ILE A O 1
ATOM 791 N N . ALA A 1 101 ? 12.547 -10.234 4.617 1 98.69 101 ALA A N 1
ATOM 792 C CA . ALA A 1 101 ? 12.578 -8.891 4.043 1 98.69 101 ALA A CA 1
ATOM 793 C C . ALA A 1 101 ? 13.633 -8.789 2.951 1 98.69 101 ALA A C 1
ATOM 795 O O . ALA A 1 101 ? 14.734 -9.32 3.09 1 98.69 101 ALA A O 1
ATOM 796 N N . LYS A 1 102 ? 13.312 -8.133 1.865 1 98.44 102 LYS A N 1
ATOM 797 C CA . LYS A 1 102 ? 14.195 -7.895 0.726 1 98.44 102 LYS A CA 1
ATOM 798 C C . LYS A 1 102 ? 13.984 -6.496 0.155 1 98.44 102 LYS A C 1
ATOM 800 O O . LYS A 1 102 ? 12.953 -5.867 0.397 1 98.44 102 LYS A O 1
ATOM 805 N N . PRO A 1 103 ? 14.922 -5.938 -0.578 1 98.44 103 PRO A N 1
ATOM 806 C CA . PRO A 1 103 ? 14.789 -4.578 -1.111 1 98.44 103 PRO A CA 1
ATOM 807 C C . PRO A 1 103 ? 13.703 -4.465 -2.176 1 98.44 103 PRO A C 1
ATOM 809 O O . PRO A 1 103 ? 13.445 -5.426 -2.904 1 98.44 103 PRO A O 1
ATOM 812 N N . VAL A 1 104 ? 13.164 -3.26 -2.299 1 98.56 104 VAL A N 1
ATOM 813 C CA . VAL A 1 104 ? 12.234 -2.965 -3.383 1 98.56 104 VAL A CA 1
ATOM 814 C C . VAL A 1 104 ? 13.008 -2.617 -4.652 1 98.56 104 VAL A C 1
ATOM 816 O O . VAL A 1 104 ? 12.461 -2.668 -5.754 1 98.56 104 VAL A O 1
ATOM 819 N N . GLY A 1 105 ? 14.258 -2.148 -4.57 1 98.5 105 GLY A N 1
ATOM 820 C CA . GLY A 1 105 ? 15.102 -1.839 -5.711 1 98.5 105 GLY A CA 1
ATOM 821 C C . GLY A 1 105 ? 15.57 -0.396 -5.734 1 98.5 105 GLY A C 1
ATOM 822 O O . GLY A 1 105 ? 16.312 0.034 -4.852 1 98.5 105 GLY A O 1
ATOM 823 N N . VAL A 1 106 ? 15.086 0.384 -6.75 1 98.94 106 VAL A N 1
ATOM 824 C CA . VAL A 1 106 ? 15.422 1.799 -6.887 1 98.94 106 VAL A CA 1
ATOM 825 C C . VAL A 1 106 ? 14.18 2.646 -6.621 1 98.94 106 VAL A C 1
ATOM 827 O O . VAL A 1 106 ? 13.188 2.553 -7.348 1 98.94 106 VAL A O 1
ATOM 830 N N . ILE A 1 107 ? 14.297 3.471 -5.633 1 98.94 107 ILE A N 1
ATOM 831 C CA . ILE A 1 107 ? 13.195 4.336 -5.219 1 98.94 107 ILE A CA 1
ATOM 832 C C . ILE A 1 107 ? 13.344 5.711 -5.863 1 98.94 107 ILE A C 1
ATOM 834 O O . ILE A 1 107 ? 14.438 6.285 -5.867 1 98.94 107 ILE A O 1
ATOM 838 N N . GLY A 1 108 ? 12.305 6.137 -6.562 1 98.94 108 GLY A N 1
ATOM 839 C CA . GLY A 1 108 ? 12.219 7.531 -6.973 1 98.94 108 GLY A CA 1
ATOM 840 C C . GLY A 1 108 ? 11.539 8.414 -5.945 1 98.94 108 GLY A C 1
ATOM 841 O O . GLY A 1 108 ? 10.359 8.219 -5.641 1 98.94 108 GLY A O 1
ATOM 842 N N . ALA A 1 109 ? 12.258 9.391 -5.438 1 98.81 109 ALA A N 1
ATOM 843 C CA . ALA A 1 109 ? 11.734 10.227 -4.363 1 98.81 109 ALA A CA 1
ATOM 844 C C . ALA A 1 109 ? 11.562 11.672 -4.828 1 98.81 109 ALA A C 1
ATOM 846 O O . ALA A 1 109 ? 12.523 12.297 -5.289 1 98.81 109 ALA A O 1
ATOM 847 N N . LEU A 1 110 ? 10.406 12.156 -4.777 1 98.44 110 LEU A N 1
ATOM 848 C CA . LEU A 1 110 ? 10.125 13.57 -5.016 1 98.44 110 LEU A CA 1
ATOM 849 C C . LEU A 1 110 ? 10.18 14.359 -3.715 1 98.44 110 LEU A C 1
ATOM 851 O O . LEU A 1 110 ? 9.492 14.023 -2.748 1 98.44 110 LEU A O 1
ATOM 855 N N . ILE A 1 111 ? 10.969 15.438 -3.684 1 98.12 111 ILE A N 1
ATOM 856 C CA . ILE A 1 111 ? 11.25 16.188 -2.467 1 98.12 111 ILE A CA 1
ATOM 857 C C . ILE A 1 111 ? 10.594 17.562 -2.541 1 98.12 111 ILE A C 1
ATOM 859 O O . ILE A 1 111 ? 10.836 18.328 -3.479 1 98.12 111 ILE A O 1
ATOM 863 N N . PRO A 1 112 ? 9.789 17.922 -1.591 1 96 112 PRO A N 1
ATOM 864 C CA . PRO A 1 112 ? 9.109 19.219 -1.6 1 96 112 PRO A CA 1
ATOM 865 C C . PRO A 1 112 ? 10.039 20.375 -1.229 1 96 112 PRO A C 1
ATOM 867 O O . PRO A 1 112 ? 11.109 20.156 -0.653 1 96 112 PRO A O 1
ATOM 870 N N . CYS A 1 113 ? 9.617 21.578 -1.543 1 95.88 113 CYS A N 1
ATOM 871 C CA . CYS A 1 113 ? 10.438 22.75 -1.214 1 95.88 113 CYS A CA 1
ATOM 872 C C . CYS A 1 113 ? 10.148 23.234 0.202 1 95.88 113 CYS A C 1
ATOM 874 O O . CYS A 1 113 ? 10.891 24.047 0.748 1 95.88 113 CYS A O 1
ATOM 876 N N . THR A 1 114 ? 9.109 22.656 0.828 1 93.88 114 THR A N 1
ATOM 877 C CA . THR A 1 114 ? 8.711 23.109 2.154 1 93.88 114 THR A CA 1
ATOM 878 C C . THR A 1 114 ? 9.578 22.469 3.23 1 93.88 114 THR A C 1
ATOM 880 O O . THR A 1 114 ? 9.742 23.031 4.32 1 93.88 114 THR A O 1
ATOM 883 N N . ASN A 1 115 ? 10.016 21.281 2.984 1 95.81 115 ASN A N 1
ATOM 884 C CA . ASN A 1 115 ? 10.891 20.562 3.9 1 95.81 115 ASN A CA 1
ATOM 885 C C . ASN A 1 115 ? 12.094 19.969 3.176 1 95.81 115 ASN A C 1
ATOM 887 O O . ASN A 1 115 ? 12.328 18.766 3.238 1 95.81 115 ASN A O 1
ATOM 891 N N . PRO A 1 116 ? 12.883 20.812 2.592 1 98 116 PRO A N 1
ATOM 892 C CA . PRO A 1 116 ? 13.984 20.297 1.774 1 98 116 PRO A CA 1
ATOM 893 C C . PRO A 1 116 ? 15.148 19.781 2.613 1 98 116 PRO A C 1
ATOM 895 O O . PRO A 1 116 ? 16.047 19.141 2.086 1 98 116 PRO A O 1
ATOM 898 N N . GLU A 1 117 ? 15.156 20.109 3.885 1 98.31 117 GLU A N 1
ATOM 899 C CA . GLU A 1 117 ? 16.234 19.688 4.777 1 98.31 117 GLU A CA 1
ATOM 900 C C . GLU A 1 117 ? 15.953 18.297 5.359 1 98.31 117 GLU A C 1
ATOM 902 O O . GLU A 1 117 ? 16.797 17.406 5.277 1 98.31 117 GLU A O 1
ATOM 907 N N . ALA A 1 118 ? 14.773 18.078 5.895 1 98.44 118 ALA A N 1
ATOM 908 C CA . ALA A 1 118 ? 14.461 16.859 6.633 1 98.44 118 ALA A CA 1
ATOM 909 C C . ALA A 1 118 ? 14.031 15.734 5.691 1 98.44 118 ALA A C 1
ATOM 911 O O . ALA A 1 118 ? 14.383 14.57 5.891 1 98.44 118 ALA A O 1
ATOM 912 N N . THR A 1 119 ? 13.273 16.047 4.652 1 98.5 119 THR A N 1
ATOM 913 C CA . THR A 1 119 ? 12.633 15.039 3.814 1 98.5 119 THR A CA 1
ATOM 914 C C . THR A 1 119 ? 13.68 14.18 3.113 1 98.5 119 THR A C 1
ATOM 916 O O . THR A 1 119 ? 13.625 12.945 3.184 1 98.5 119 THR A O 1
ATOM 919 N N . PRO A 1 120 ? 14.695 14.781 2.428 1 98.75 120 PRO A N 1
ATOM 920 C CA . PRO A 1 120 ? 15.695 13.914 1.805 1 98.75 120 PRO A CA 1
ATOM 921 C C . PRO A 1 120 ? 16.438 13.039 2.818 1 98.75 120 PRO A C 1
ATOM 923 O O . PRO A 1 120 ? 16.703 11.875 2.541 1 98.75 120 PRO A O 1
ATOM 926 N N . THR A 1 121 ? 16.703 13.578 3.996 1 98.88 121 THR A N 1
ATOM 927 C CA . THR A 1 121 ? 17.453 12.867 5.023 1 98.88 121 THR A CA 1
ATOM 928 C C . THR A 1 121 ? 16.688 11.648 5.508 1 98.88 121 THR A C 1
ATOM 930 O O . THR A 1 121 ? 17.234 10.539 5.562 1 98.88 121 THR A O 1
ATOM 933 N N . VAL A 1 122 ? 15.469 11.844 5.797 1 98.88 122 VAL A N 1
ATOM 934 C CA . VAL A 1 122 ? 14.641 10.781 6.355 1 98.88 122 VAL A CA 1
ATOM 935 C C . VAL A 1 122 ? 14.336 9.742 5.277 1 98.88 122 VAL A C 1
ATOM 937 O O . VAL A 1 122 ? 14.391 8.539 5.535 1 98.88 122 VAL A O 1
ATOM 940 N N . LYS A 1 123 ? 14.031 10.18 4.051 1 98.88 123 LYS A N 1
ATOM 941 C CA . LYS A 1 123 ? 13.719 9.25 2.971 1 98.88 123 LYS A CA 1
ATOM 942 C C . LYS A 1 123 ? 14.922 8.367 2.641 1 98.88 123 LYS A C 1
ATOM 944 O O . LYS A 1 123 ? 14.773 7.168 2.408 1 98.88 123 LYS A O 1
ATOM 949 N N . VAL A 1 124 ? 16.094 8.953 2.631 1 98.94 124 VAL A N 1
ATOM 950 C CA . VAL A 1 124 ? 17.297 8.172 2.342 1 98.94 124 VAL A CA 1
ATOM 951 C C . VAL A 1 124 ? 17.547 7.172 3.471 1 98.94 124 VAL A C 1
ATOM 953 O O . VAL A 1 124 ? 17.891 6.016 3.217 1 98.94 124 VAL A O 1
ATOM 956 N N . ALA A 1 125 ? 17.391 7.633 4.723 1 98.94 125 ALA A N 1
ATOM 957 C CA . ALA A 1 125 ? 17.578 6.727 5.855 1 98.94 125 ALA A CA 1
ATOM 958 C C . ALA A 1 125 ? 16.641 5.527 5.746 1 98.94 125 ALA A C 1
ATOM 960 O O . ALA A 1 125 ? 17.062 4.383 5.91 1 98.94 125 ALA A O 1
ATOM 961 N N . HIS A 1 126 ? 15.375 5.82 5.469 1 98.88 126 HIS A N 1
ATOM 962 C CA . HIS A 1 126 ? 14.383 4.754 5.316 1 98.88 126 HIS A CA 1
ATOM 963 C C . HIS A 1 126 ? 14.75 3.832 4.156 1 98.88 126 HIS A C 1
ATOM 965 O O . HIS A 1 126 ? 14.594 2.611 4.258 1 98.88 126 HIS A O 1
ATOM 971 N N . ALA A 1 127 ? 15.203 4.379 3.039 1 98.88 127 ALA A N 1
ATOM 972 C CA . ALA A 1 127 ? 15.562 3.592 1.861 1 98.88 127 ALA A CA 1
ATOM 973 C C . ALA A 1 127 ? 16.734 2.664 2.154 1 98.88 127 ALA A C 1
ATOM 975 O O . ALA A 1 127 ? 16.688 1.473 1.837 1 98.88 127 ALA A O 1
ATOM 976 N N . LEU A 1 128 ? 17.766 3.199 2.77 1 98.88 128 LEU A N 1
ATOM 977 C CA . LEU A 1 128 ? 18.953 2.42 3.086 1 98.88 128 LEU A CA 1
ATOM 978 C C . LEU A 1 128 ? 18.625 1.282 4.047 1 98.88 128 LEU A C 1
ATOM 980 O O . LEU A 1 128 ? 19.172 0.185 3.928 1 98.88 128 LEU A O 1
ATOM 984 N N . LYS A 1 129 ? 17.719 1.548 4.98 1 98.88 129 LYS A N 1
ATOM 985 C CA . LYS A 1 129 ? 17.328 0.539 5.961 1 98.88 129 LYS A CA 1
ATOM 986 C C . LYS A 1 129 ? 16.828 -0.733 5.277 1 98.88 129 LYS A C 1
ATOM 988 O O . LYS A 1 129 ? 17.031 -1.837 5.789 1 98.88 129 LYS A O 1
ATOM 993 N N . GLY A 1 130 ? 16.281 -0.613 4.113 1 98.44 130 GLY A N 1
ATOM 994 C CA . GLY A 1 130 ? 15.781 -1.754 3.367 1 98.44 130 GLY A CA 1
ATOM 995 C C . GLY A 1 130 ? 16.719 -2.205 2.264 1 98.44 130 GLY A C 1
ATOM 996 O O . GLY A 1 130 ? 16.312 -2.916 1.344 1 98.44 130 GLY A O 1
ATOM 997 N N . ARG A 1 131 ? 17.953 -1.719 2.209 1 98.62 131 ARG A N 1
ATOM 998 C CA . ARG A 1 131 ? 18.969 -2.059 1.224 1 98.62 131 ARG A CA 1
ATOM 999 C C . ARG A 1 131 ? 18.594 -1.524 -0.156 1 98.62 131 ARG A C 1
ATOM 1001 O O . ARG A 1 131 ? 18.844 -2.182 -1.169 1 98.62 131 ARG A O 1
ATOM 1008 N N . ASN A 1 132 ? 17.953 -0.419 -0.23 1 98.94 132 ASN A N 1
ATOM 1009 C CA . ASN A 1 132 ? 17.531 0.167 -1.5 1 98.94 132 ASN A CA 1
ATOM 1010 C C . ASN A 1 132 ? 18.5 1.265 -1.953 1 98.94 132 ASN A C 1
ATOM 1012 O O . ASN A 1 132 ? 19.25 1.808 -1.146 1 98.94 132 ASN A O 1
ATOM 1016 N N . ALA A 1 133 ? 18.484 1.556 -3.236 1 98.94 133 ALA A N 1
ATOM 1017 C CA . ALA A 1 133 ? 19 2.816 -3.773 1 98.94 133 ALA A CA 1
ATOM 1018 C C . ALA A 1 133 ? 17.859 3.83 -3.938 1 98.94 133 ALA A C 1
ATOM 1020 O O . ALA A 1 133 ? 16.688 3.459 -3.986 1 98.94 133 ALA A O 1
ATOM 1021 N N . ILE A 1 134 ? 18.234 5.062 -3.99 1 98.94 134 ILE A N 1
ATOM 1022 C CA . ILE A 1 134 ? 17.219 6.105 -4.082 1 98.94 134 ILE A CA 1
ATOM 1023 C C . ILE A 1 134 ? 17.719 7.234 -4.984 1 98.94 134 ILE A C 1
ATOM 1025 O O . ILE A 1 134 ? 18.891 7.629 -4.906 1 98.94 134 ILE A O 1
ATOM 1029 N N . ILE A 1 135 ? 16.875 7.648 -5.883 1 98.94 135 ILE A N 1
ATOM 1030 C CA . ILE A 1 135 ? 17.094 8.828 -6.707 1 98.94 135 ILE A CA 1
ATOM 1031 C C . ILE A 1 135 ? 16.125 9.938 -6.289 1 98.94 135 ILE A C 1
ATOM 1033 O O . ILE A 1 135 ? 14.914 9.75 -6.332 1 98.94 135 ILE A O 1
ATOM 1037 N N . MET A 1 136 ? 16.688 11.062 -5.934 1 98.88 136 MET A N 1
ATOM 1038 C CA . MET A 1 136 ? 15.883 12.164 -5.422 1 98.88 136 MET A CA 1
ATOM 1039 C C . MET A 1 136 ? 15.695 13.242 -6.484 1 98.88 136 MET A C 1
ATOM 1041 O O . MET A 1 136 ? 16.656 13.648 -7.137 1 98.88 136 MET A O 1
ATOM 1045 N N . SER A 1 137 ? 14.492 13.609 -6.684 1 98.69 137 SER A N 1
ATOM 1046 C CA . SER A 1 137 ? 14.117 14.742 -7.527 1 98.69 137 SER A CA 1
ATOM 1047 C C . SER A 1 137 ? 13.508 15.867 -6.699 1 98.69 137 SER A C 1
ATOM 1049 O O . SER A 1 137 ? 12.312 15.852 -6.402 1 98.69 137 SER A O 1
ATOM 1051 N N . PRO A 1 138 ? 14.32 16.906 -6.406 1 98.12 138 PRO A N 1
ATOM 1052 C CA . PRO A 1 138 ? 13.812 18 -5.57 1 98.12 138 PRO A CA 1
ATOM 1053 C C . PRO A 1 138 ? 12.961 19 -6.352 1 98.12 138 PRO A C 1
ATOM 1055 O O . PRO A 1 138 ? 13.047 19.062 -7.582 1 98.12 138 PRO A O 1
ATOM 1058 N N . HIS A 1 139 ? 12.078 19.688 -5.621 1 96.56 139 HIS A N 1
ATOM 1059 C CA . HIS A 1 139 ? 11.523 20.906 -6.207 1 96.56 139 HIS A CA 1
ATOM 1060 C C . HIS A 1 139 ? 12.633 21.828 -6.691 1 96.56 139 HIS A C 1
ATOM 1062 O O . HIS A 1 139 ? 13.656 21.984 -6.016 1 96.56 139 HIS A O 1
ATOM 1068 N N . PRO A 1 140 ? 12.43 22.391 -7.844 1 96.62 140 PRO A N 1
ATOM 1069 C CA . PRO A 1 140 ? 13.492 23.234 -8.398 1 96.62 140 PRO A CA 1
ATOM 1070 C C . PRO A 1 140 ? 13.891 24.359 -7.457 1 96.62 140 PRO A C 1
ATOM 1072 O O . PRO A 1 140 ? 15.055 24.781 -7.445 1 96.62 140 PRO A O 1
ATOM 1075 N N . ARG A 1 141 ? 13.055 24.797 -6.621 1 96.12 141 ARG A N 1
ATOM 1076 C CA . ARG A 1 141 ? 13.273 25.922 -5.723 1 96.12 141 ARG A CA 1
ATOM 1077 C C . ARG A 1 141 ? 14.266 25.562 -4.621 1 96.12 141 ARG A C 1
ATOM 1079 O O . ARG A 1 141 ? 14.758 26.438 -3.912 1 96.12 141 ARG A O 1
ATOM 1086 N N . THR A 1 142 ? 14.484 24.312 -4.426 1 98.06 142 THR A N 1
ATOM 1087 C CA . THR A 1 142 ? 15.391 23.906 -3.357 1 98.06 142 THR A CA 1
ATOM 1088 C C . THR A 1 142 ? 16.359 22.844 -3.855 1 98.06 142 THR A C 1
ATOM 1090 O O . THR A 1 142 ? 16.734 21.922 -3.113 1 98.06 142 THR A O 1
ATOM 1093 N N . LYS A 1 143 ? 16.75 22.891 -5.117 1 98.44 143 LYS A N 1
ATOM 1094 C CA . LYS A 1 143 ? 17.641 21.906 -5.73 1 98.44 143 LYS A CA 1
ATOM 1095 C C . LYS A 1 143 ? 19.047 21.984 -5.121 1 98.44 143 LYS A C 1
ATOM 1097 O O . LYS A 1 143 ? 19.719 20.969 -4.98 1 98.44 143 LYS A O 1
ATOM 1102 N N . LYS A 1 144 ? 19.516 23.172 -4.656 1 98.62 144 LYS A N 1
ATOM 1103 C CA . LYS A 1 144 ? 20.844 23.328 -4.086 1 98.62 144 LYS A CA 1
ATOM 1104 C C . LYS A 1 144 ? 20.938 22.688 -2.703 1 98.62 144 LYS A C 1
ATOM 1106 O O . LYS A 1 144 ? 21.938 22.047 -2.369 1 98.62 144 LYS A O 1
ATOM 1111 N N . THR A 1 145 ? 19.922 22.891 -1.944 1 98.75 145 THR A N 1
ATOM 1112 C CA . THR A 1 145 ? 19.859 22.25 -0.637 1 98.75 145 THR A CA 1
ATOM 1113 C C . THR A 1 145 ? 19.922 20.734 -0.779 1 98.75 145 THR A C 1
ATOM 1115 O O . THR A 1 145 ? 20.672 20.062 -0.071 1 98.75 145 THR A O 1
ATOM 1118 N N . ASN A 1 146 ? 19.141 20.188 -1.659 1 98.75 146 ASN A N 1
ATOM 1119 C CA . ASN A 1 146 ? 19.125 18.75 -1.904 1 98.75 146 ASN A CA 1
ATOM 1120 C C . ASN A 1 146 ? 20.484 18.234 -2.361 1 98.75 146 ASN A C 1
ATOM 1122 O O . ASN A 1 146 ? 20.953 17.188 -1.903 1 98.75 146 ASN A O 1
ATOM 1126 N N . THR A 1 147 ? 21.078 18.969 -3.268 1 98.62 147 THR A N 1
ATOM 1127 C CA . THR A 1 147 ? 22.391 18.594 -3.777 1 98.62 147 THR A CA 1
ATOM 1128 C C . THR A 1 147 ? 23.422 18.578 -2.654 1 98.62 147 THR A C 1
ATOM 1130 O O . THR A 1 147 ? 24.25 17.672 -2.582 1 98.62 147 THR A O 1
ATOM 1133 N N . PHE A 1 148 ? 23.375 19.562 -1.815 1 98.81 148 PHE A N 1
ATOM 1134 C CA . PHE A 1 148 ? 24.297 19.672 -0.692 1 98.81 148 PHE A CA 1
ATOM 1135 C C . PHE A 1 148 ? 24.156 18.469 0.238 1 98.81 148 PHE A C 1
ATOM 1137 O O . PHE A 1 148 ? 25.141 17.844 0.611 1 98.81 148 PHE A O 1
ATOM 1144 N N . ILE A 1 149 ? 22.969 18.125 0.576 1 98.88 149 ILE A N 1
ATOM 1145 C CA . ILE A 1 149 ? 22.688 16.984 1.456 1 98.88 149 ILE A CA 1
ATOM 1146 C C . ILE A 1 149 ? 23.156 15.695 0.803 1 98.88 149 ILE A C 1
ATOM 1148 O O . ILE A 1 149 ? 23.812 14.875 1.444 1 98.88 149 ILE A O 1
ATOM 1152 N N . ALA A 1 150 ? 22.828 15.523 -0.45 1 98.88 150 ALA A N 1
ATOM 1153 C CA . ALA A 1 150 ? 23.219 14.32 -1.185 1 98.88 150 ALA A CA 1
ATOM 1154 C C . ALA A 1 150 ? 24.734 14.164 -1.214 1 98.88 150 ALA A C 1
ATOM 1156 O O . ALA A 1 150 ? 25.266 13.047 -1.131 1 98.88 150 ALA A O 1
ATOM 1157 N N . LYS A 1 151 ? 25.391 15.289 -1.401 1 98.75 151 LYS A N 1
ATOM 1158 C CA . LYS A 1 151 ? 26.844 15.25 -1.416 1 98.75 151 LYS A CA 1
ATOM 1159 C C . LYS A 1 151 ? 27.391 14.695 -0.104 1 98.75 151 LYS A C 1
ATOM 1161 O O . LYS A 1 151 ? 28.281 13.844 -0.108 1 98.75 151 LYS A O 1
ATOM 1166 N N . ILE A 1 152 ? 26.922 15.164 0.998 1 98.81 152 ILE A N 1
ATOM 1167 C CA . ILE A 1 152 ? 27.344 14.68 2.307 1 98.81 152 ILE A CA 1
ATOM 1168 C C . ILE A 1 152 ? 27.078 13.188 2.416 1 98.81 152 ILE A C 1
ATOM 1170 O O . ILE A 1 152 ? 27.938 12.422 2.865 1 98.81 152 ILE A O 1
ATOM 1174 N N . MET A 1 153 ? 25.906 12.758 1.997 1 98.88 153 MET A N 1
ATOM 1175 C CA . MET A 1 153 ? 25.516 11.352 2.08 1 98.88 153 MET A CA 1
ATOM 1176 C C . MET A 1 153 ? 26.438 10.484 1.226 1 98.88 153 MET A C 1
ATOM 1178 O O . MET A 1 153 ? 26.891 9.43 1.671 1 98.88 153 MET A O 1
ATOM 1182 N N . ARG A 1 154 ? 26.641 10.938 0.01 1 98.81 154 ARG A N 1
ATOM 1183 C CA . ARG A 1 154 ? 27.469 10.188 -0.927 1 98.81 154 ARG A CA 1
ATOM 1184 C C . ARG A 1 154 ? 28.906 10.062 -0.415 1 98.81 154 ARG A C 1
ATOM 1186 O O . ARG A 1 154 ? 29.5 8.984 -0.49 1 98.81 154 ARG A O 1
ATOM 1193 N N . GLU A 1 155 ? 29.438 11.109 0.118 1 98.56 155 GLU A N 1
ATOM 1194 C CA . GLU A 1 155 ? 30.766 11.07 0.711 1 98.56 155 GLU A CA 1
ATOM 1195 C C . GLU A 1 155 ? 30.812 10.102 1.896 1 98.56 155 GLU A C 1
ATOM 1197 O O . GLU A 1 155 ? 31.797 9.383 2.076 1 98.56 155 GLU A O 1
ATOM 1202 N N . THR A 1 156 ? 29.781 10.133 2.73 1 98.69 156 THR A N 1
ATOM 1203 C CA . THR A 1 156 ? 29.703 9.234 3.881 1 98.69 156 THR A CA 1
ATOM 1204 C C . THR A 1 156 ? 29.656 7.781 3.432 1 98.69 156 THR A C 1
ATOM 1206 O O . THR A 1 156 ? 30.359 6.934 3.986 1 98.69 156 THR A O 1
ATOM 1209 N N . LEU A 1 157 ? 28.797 7.496 2.449 1 98.75 157 LEU A N 1
ATOM 1210 C CA . LEU A 1 157 ? 28.703 6.141 1.921 1 98.75 157 LEU A CA 1
ATOM 1211 C C . LEU A 1 157 ? 30.062 5.645 1.44 1 98.75 157 LEU A C 1
ATOM 1213 O O . LEU A 1 157 ? 30.469 4.531 1.77 1 98.75 157 LEU A O 1
ATOM 1217 N N . LYS A 1 158 ? 30.719 6.484 0.697 1 98.12 158 LYS A N 1
ATOM 1218 C CA . LYS A 1 158 ? 32.062 6.145 0.214 1 98.12 158 LYS A CA 1
ATOM 1219 C C . LYS A 1 158 ? 33 5.832 1.374 1 98.12 158 LYS A C 1
ATOM 1221 O O . LYS A 1 158 ? 33.75 4.855 1.326 1 98.12 158 LYS A O 1
ATOM 1226 N N . LYS A 1 159 ? 33 6.645 2.344 1 97.88 159 LYS A N 1
ATOM 1227 C CA . LYS A 1 159 ? 33.844 6.469 3.516 1 97.88 159 LYS A CA 1
ATOM 1228 C C . LYS A 1 159 ? 33.594 5.117 4.18 1 97.88 159 LYS A C 1
ATOM 1230 O O . LYS A 1 159 ? 34.531 4.496 4.707 1 97.88 159 LYS A O 1
ATOM 1235 N N . TYR A 1 160 ? 32.375 4.641 4.18 1 97.5 160 TYR A N 1
ATOM 1236 C CA . TYR A 1 160 ? 32 3.395 4.844 1 97.5 160 TYR A CA 1
ATOM 1237 C C . TYR A 1 160 ? 32.031 2.229 3.863 1 97.5 160 TYR A C 1
ATOM 1239 O O . TYR A 1 160 ? 31.469 1.166 4.145 1 97.5 160 TYR A O 1
ATOM 1247 N N . GLY A 1 161 ? 32.562 2.439 2.648 1 97.06 161 GLY A N 1
ATOM 1248 C CA . GLY A 1 161 ? 32.812 1.367 1.695 1 97.06 161 GLY A CA 1
ATOM 1249 C C . GLY A 1 161 ? 31.578 0.996 0.893 1 97.06 161 GLY A C 1
ATOM 1250 O O . GLY A 1 161 ? 31.531 -0.061 0.26 1 97.06 161 GLY A O 1
ATOM 1251 N N . ALA A 1 162 ? 30.516 1.745 0.937 1 98.44 162 ALA A N 1
ATOM 1252 C CA . ALA A 1 162 ? 29.312 1.517 0.146 1 98.44 162 ALA A CA 1
ATOM 1253 C C . ALA A 1 162 ? 29.312 2.377 -1.115 1 98.44 162 ALA A C 1
ATOM 1255 O O . ALA A 1 162 ? 29.969 3.418 -1.163 1 98.44 162 ALA A O 1
ATOM 1256 N N . PRO A 1 163 ? 28.641 1.923 -2.162 1 98.62 163 PRO A N 1
ATOM 1257 C CA . PRO A 1 163 ? 28.594 2.723 -3.389 1 98.62 163 PRO A CA 1
ATOM 1258 C C . PRO A 1 163 ? 27.938 4.078 -3.184 1 98.62 163 PRO A C 1
ATOM 1260 O O . PRO A 1 163 ? 26.844 4.156 -2.602 1 98.62 163 PRO A O 1
ATOM 1263 N N . GLU A 1 164 ? 28.5 5.09 -3.719 1 98.75 164 GLU A N 1
ATOM 1264 C CA . GLU A 1 164 ? 27.953 6.441 -3.609 1 98.75 164 GLU A CA 1
ATOM 1265 C C . GLU A 1 164 ? 26.609 6.555 -4.309 1 98.75 164 GLU A C 1
ATOM 1267 O O . GLU A 1 164 ? 25.75 7.34 -3.896 1 98.75 164 GLU A O 1
ATOM 1272 N N . ASP A 1 165 ? 26.422 5.73 -5.348 1 98.81 165 ASP A N 1
ATOM 1273 C CA . ASP A 1 165 ? 25.25 5.844 -6.199 1 98.81 165 ASP A CA 1
ATOM 1274 C C . ASP A 1 165 ? 24.031 5.188 -5.543 1 98.81 165 ASP A C 1
ATOM 1276 O O . ASP A 1 165 ? 22.953 5.113 -6.148 1 98.81 165 ASP A O 1
ATOM 1280 N N . LEU A 1 166 ? 24.203 4.668 -4.293 1 98.94 166 LEU A N 1
ATOM 1281 C CA . LEU A 1 166 ? 23.016 4.32 -3.514 1 98.94 166 LEU A CA 1
ATOM 1282 C C . LEU A 1 166 ? 22.125 5.539 -3.316 1 98.94 166 LEU A C 1
ATOM 1284 O O . LEU A 1 166 ? 20.922 5.398 -3.084 1 98.94 166 LEU A O 1
ATOM 1288 N N . VAL A 1 167 ? 22.766 6.723 -3.365 1 98.94 167 VAL A N 1
ATOM 1289 C CA . VAL A 1 167 ? 22.031 7.984 -3.281 1 98.94 167 VAL A CA 1
ATOM 1290 C C . VAL A 1 167 ? 22.406 8.875 -4.465 1 98.94 167 VAL A C 1
ATOM 1292 O O . VAL A 1 167 ? 23.578 9.242 -4.637 1 98.94 167 VAL A O 1
ATOM 1295 N N . ILE A 1 168 ? 21.453 9.172 -5.258 1 98.88 168 ILE A N 1
ATOM 1296 C CA . ILE A 1 168 ? 21.641 10.086 -6.379 1 98.88 168 ILE A CA 1
ATOM 1297 C C . ILE A 1 168 ? 20.656 11.234 -6.289 1 98.88 168 ILE A C 1
ATOM 1299 O O . ILE A 1 168 ? 19.469 11.023 -5.984 1 98.88 168 ILE A O 1
ATOM 1303 N N . ALA A 1 169 ? 21.109 12.453 -6.461 1 98.56 169 ALA A N 1
ATOM 1304 C CA . ALA A 1 169 ? 20.25 13.633 -6.508 1 98.56 169 ALA A CA 1
ATOM 1305 C C . ALA A 1 169 ? 20.266 14.273 -7.895 1 98.56 169 ALA A C 1
ATOM 1307 O O . ALA A 1 169 ? 21.344 14.5 -8.469 1 98.56 169 ALA A O 1
ATOM 1308 N N . ILE A 1 170 ? 19.156 14.461 -8.438 1 98.62 170 ILE A N 1
ATOM 1309 C CA . ILE A 1 170 ? 19.062 15.211 -9.688 1 98.62 170 ILE A CA 1
ATOM 1310 C C . I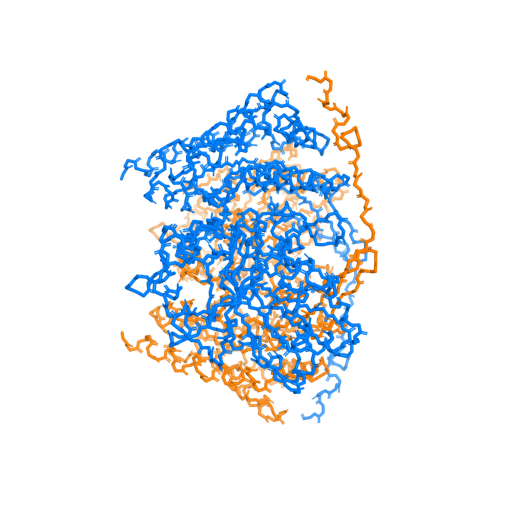LE A 1 170 ? 19.359 16.688 -9.438 1 98.62 170 ILE A C 1
ATOM 1312 O O . ILE A 1 170 ? 18.656 17.344 -8.672 1 98.62 170 ILE A O 1
ATOM 1316 N N . GLU A 1 171 ? 20.281 17.25 -10.047 1 98.06 171 GLU A N 1
ATOM 1317 C CA . GLU A 1 171 ? 20.797 18.578 -9.75 1 98.06 171 GLU A CA 1
ATOM 1318 C C . GLU A 1 171 ? 19.984 19.656 -10.492 1 98.06 171 GLU A C 1
ATOM 1320 O O . GLU A 1 171 ? 19.875 20.781 -10.023 1 98.06 171 GLU A O 1
ATOM 1325 N N . GLU A 1 172 ? 19.5 19.328 -11.664 1 97.88 172 GLU A N 1
ATOM 1326 C CA . GLU A 1 172 ? 18.672 20.234 -12.469 1 97.88 172 GLU A CA 1
ATOM 1327 C C . GLU A 1 172 ? 17.328 19.594 -12.789 1 97.88 172 GLU A C 1
ATOM 1329 O O . GLU A 1 172 ? 17.078 19.203 -13.938 1 97.88 172 GLU A O 1
ATOM 1334 N N . PRO A 1 173 ? 16.469 19.578 -11.812 1 97.5 173 PRO A N 1
ATOM 1335 C CA . PRO A 1 173 ? 15.18 18.906 -12.016 1 97.5 173 PRO A CA 1
ATOM 1336 C C . PRO A 1 173 ? 14.258 19.656 -12.977 1 97.5 173 PRO A C 1
ATOM 1338 O O . PRO A 1 173 ? 14.25 20.891 -12.984 1 97.5 173 PRO A O 1
ATOM 1341 N N . THR A 1 174 ? 13.578 18.984 -13.805 1 96.25 174 THR A N 1
ATOM 1342 C CA . THR A 1 174 ? 12.453 19.453 -14.602 1 96.25 174 THR A CA 1
ATOM 1343 C C . THR A 1 174 ? 11.258 18.516 -14.453 1 96.25 174 THR A C 1
ATOM 1345 O O . THR A 1 174 ? 11.391 17.406 -13.938 1 96.25 174 THR A O 1
ATOM 1348 N N . MET A 1 175 ? 10.148 18.984 -14.852 1 94.31 175 MET A N 1
ATOM 1349 C CA . MET A 1 175 ? 8.945 18.156 -14.766 1 94.31 175 MET A CA 1
ATOM 1350 C C . MET A 1 175 ? 9.086 16.891 -15.609 1 94.31 175 MET A C 1
ATOM 1352 O O . MET A 1 175 ? 8.648 15.82 -15.203 1 94.31 175 MET A O 1
ATOM 1356 N N . ASP A 1 176 ? 9.695 17.031 -16.75 1 96.94 176 ASP A N 1
ATOM 1357 C CA . ASP A 1 176 ? 9.891 15.891 -17.625 1 96.94 176 ASP A CA 1
ATOM 1358 C C . ASP A 1 176 ? 10.789 14.844 -16.984 1 96.94 176 ASP A C 1
ATOM 1360 O O . ASP A 1 176 ? 10.516 13.648 -17.062 1 96.94 176 ASP A O 1
ATOM 1364 N N . ILE A 1 177 ? 11.875 15.281 -16.406 1 98.12 177 ILE A N 1
ATOM 1365 C CA . ILE A 1 177 ? 12.805 14.383 -15.75 1 98.12 177 ILE A CA 1
ATOM 1366 C C . ILE A 1 177 ? 12.109 13.68 -14.586 1 98.12 177 ILE A C 1
ATOM 1368 O O . ILE A 1 177 ? 12.234 12.461 -14.422 1 98.12 177 ILE A O 1
ATOM 1372 N N . SER A 1 178 ? 11.359 14.453 -13.805 1 97.5 178 SER A N 1
ATOM 1373 C CA . SER A 1 178 ? 10.633 13.883 -12.68 1 97.5 178 SER A CA 1
ATOM 1374 C C . SER A 1 178 ? 9.609 12.844 -13.141 1 97.5 178 SER A C 1
ATOM 1376 O O . SER A 1 178 ? 9.469 11.789 -12.523 1 97.5 178 SER A O 1
ATOM 1378 N N . ASN A 1 179 ? 8.906 13.164 -14.164 1 97.75 179 ASN A N 1
ATOM 1379 C CA . ASN A 1 179 ? 7.934 12.234 -14.719 1 97.75 179 ASN A CA 1
ATOM 1380 C C . ASN A 1 179 ? 8.602 10.945 -15.188 1 97.75 179 ASN A C 1
ATOM 1382 O O . ASN A 1 179 ? 8.086 9.852 -14.938 1 97.75 179 ASN A O 1
ATOM 1386 N N . GLU A 1 180 ? 9.695 11.047 -15.906 1 98.31 180 GLU A N 1
ATOM 1387 C CA . GLU A 1 180 ? 10.43 9.875 -16.359 1 98.31 180 GLU A CA 1
ATOM 1388 C C . GLU A 1 180 ? 10.93 9.039 -15.188 1 98.31 180 GLU A C 1
ATOM 1390 O O . GLU A 1 180 ? 10.922 7.809 -15.242 1 98.31 180 GLU A O 1
ATOM 1395 N N . LEU A 1 181 ? 11.422 9.742 -14.148 1 98.75 181 LEU A N 1
ATOM 1396 C CA . LEU A 1 181 ? 11.859 9.031 -12.953 1 98.75 181 LEU A CA 1
ATOM 1397 C C . LEU A 1 181 ? 10.734 8.188 -12.375 1 98.75 181 LEU A C 1
ATOM 1399 O O . LEU A 1 181 ? 10.93 7.012 -12.062 1 98.75 181 LEU A O 1
ATOM 1403 N N . MET A 1 182 ? 9.539 8.773 -12.258 1 98.62 182 MET A N 1
ATOM 1404 C CA . MET A 1 182 ? 8.391 8.062 -11.695 1 98.62 182 MET A CA 1
ATOM 1405 C C . MET A 1 182 ? 8.008 6.867 -12.562 1 98.62 182 MET A C 1
ATOM 1407 O O . MET A 1 182 ? 7.574 5.836 -12.047 1 98.62 182 MET A O 1
ATOM 1411 N N . GLN A 1 183 ? 8.219 6.961 -13.82 1 98.12 183 GLN A N 1
ATOM 1412 C CA . GLN A 1 183 ? 7.848 5.887 -14.734 1 98.12 183 GLN A CA 1
ATOM 1413 C C . GLN A 1 183 ? 8.875 4.762 -14.703 1 98.12 183 GLN A C 1
ATOM 1415 O O . GLN A 1 183 ? 8.539 3.6 -14.945 1 98.12 183 GLN A O 1
ATOM 1420 N N . GLN A 1 184 ? 10.125 5.102 -14.398 1 98.56 184 GLN A N 1
ATOM 1421 C CA . GLN A 1 184 ? 11.195 4.137 -14.609 1 98.56 184 GLN A CA 1
ATOM 1422 C C . GLN A 1 184 ? 11.625 3.492 -13.297 1 98.56 184 GLN A C 1
ATOM 1424 O O . GLN A 1 184 ? 12.211 2.41 -13.297 1 98.56 184 GLN A O 1
ATOM 1429 N N . CYS A 1 185 ? 11.43 4.168 -12.148 1 98.88 185 CYS A N 1
ATOM 1430 C CA . CYS A 1 185 ? 11.867 3.607 -10.875 1 98.88 185 CYS A CA 1
ATOM 1431 C C . CYS A 1 185 ? 10.984 2.434 -10.461 1 98.88 185 CYS A C 1
ATOM 1433 O O . CYS A 1 185 ? 10.039 2.088 -11.172 1 98.88 185 CYS A O 1
ATOM 1435 N N . ASP A 1 186 ? 11.352 1.775 -9.43 1 98.62 186 ASP A N 1
ATOM 1436 C CA . ASP A 1 186 ? 10.609 0.59 -9 1 98.62 186 ASP A CA 1
ATOM 1437 C C . ASP A 1 186 ? 9.492 0.96 -8.031 1 98.62 186 ASP A C 1
ATOM 1439 O O . ASP A 1 186 ? 8.492 0.246 -7.926 1 98.62 186 ASP A O 1
ATOM 1443 N N . LEU A 1 187 ? 9.672 2.018 -7.297 1 98.88 187 LEU A N 1
ATOM 1444 C CA . LEU A 1 187 ? 8.734 2.516 -6.297 1 98.88 187 LEU A CA 1
ATOM 1445 C C . LEU A 1 187 ? 8.852 4.027 -6.148 1 98.88 187 LEU A C 1
ATOM 1447 O O . LEU A 1 187 ? 9.961 4.57 -6.109 1 98.88 187 LEU A O 1
ATOM 1451 N N . ILE A 1 188 ? 7.711 4.691 -6.102 1 98.88 188 ILE A N 1
ATOM 1452 C CA . ILE A 1 188 ? 7.707 6.145 -5.977 1 98.88 188 ILE A CA 1
ATOM 1453 C C . ILE A 1 188 ? 7.391 6.539 -4.535 1 98.88 188 ILE A C 1
ATOM 1455 O O . ILE A 1 188 ? 6.469 5.996 -3.924 1 98.88 188 ILE A O 1
ATOM 1459 N N . LEU A 1 189 ? 8.156 7.391 -3.965 1 98.5 189 LEU A N 1
ATOM 1460 C CA . LEU A 1 189 ? 7.852 8.133 -2.744 1 98.5 189 LEU A CA 1
ATOM 1461 C C . LEU A 1 189 ? 7.613 9.602 -3.045 1 98.5 189 LEU A C 1
ATOM 1463 O O . LEU A 1 189 ? 8.562 10.383 -3.145 1 98.5 189 LEU A O 1
ATOM 1467 N N . ALA A 1 190 ? 6.34 9.953 -3.125 1 97.62 190 ALA A N 1
ATOM 1468 C CA . ALA A 1 190 ? 6 11.297 -3.605 1 97.62 190 ALA A CA 1
ATOM 1469 C C . ALA A 1 190 ? 5.5 12.172 -2.467 1 97.62 190 ALA A C 1
ATOM 1471 O O . ALA A 1 190 ? 4.391 11.977 -1.96 1 97.62 190 ALA A O 1
ATOM 1472 N N . THR A 1 191 ? 6.258 13.078 -2.092 1 94.88 191 THR A N 1
ATOM 1473 C CA . THR A 1 191 ? 5.828 14.125 -1.172 1 94.88 191 THR A CA 1
ATOM 1474 C C . THR A 1 191 ? 5.711 15.461 -1.893 1 94.88 191 THR A C 1
ATOM 1476 O O . THR A 1 191 ? 6.703 15.984 -2.412 1 94.88 191 THR A O 1
ATOM 1479 N N . GLY A 1 192 ? 4.543 15.953 -2.041 1 88.75 192 GLY A N 1
ATOM 1480 C CA . GLY A 1 192 ? 4.266 17.188 -2.75 1 88.75 192 GLY A CA 1
ATOM 1481 C C . GLY A 1 192 ? 2.783 17.484 -2.867 1 88.75 192 GLY A C 1
ATOM 1482 O O . GLY A 1 192 ? 1.973 16.938 -2.117 1 88.75 192 GLY A O 1
ATOM 1483 N N . GLY A 1 193 ? 2.477 18.406 -3.715 1 86.19 193 GLY A N 1
ATOM 1484 C CA . GLY A 1 193 ? 1.094 18.828 -3.873 1 86.19 193 GLY A CA 1
ATOM 1485 C C . GLY A 1 193 ? 0.234 17.797 -4.57 1 86.19 193 GLY A C 1
ATOM 1486 O O . GLY A 1 193 ? 0.737 16.75 -5.012 1 86.19 193 GLY A O 1
ATOM 1487 N N . ALA A 1 194 ? -1.015 18.078 -4.656 1 86.75 194 ALA A N 1
ATOM 1488 C CA . ALA A 1 194 ? -2.023 17.156 -5.156 1 86.75 194 ALA A CA 1
ATOM 1489 C C . ALA A 1 194 ? -1.728 16.75 -6.594 1 86.75 194 ALA A C 1
ATOM 1491 O O . ALA A 1 194 ? -1.868 15.57 -6.957 1 86.75 194 ALA A O 1
ATOM 1492 N N . ALA A 1 195 ? -1.321 17.672 -7.352 1 89.75 195 ALA A N 1
ATOM 1493 C CA . ALA A 1 195 ? -1.04 17.391 -8.758 1 89.75 195 ALA A CA 1
ATOM 1494 C C . ALA A 1 195 ? 0.12 16.406 -8.898 1 89.75 195 ALA A C 1
ATOM 1496 O O . ALA A 1 195 ? 0.085 15.516 -9.75 1 89.75 195 ALA A O 1
ATOM 1497 N N . LEU A 1 196 ? 1.102 16.609 -8.117 1 90.81 196 LEU A N 1
ATOM 1498 C CA . LEU A 1 196 ? 2.264 15.727 -8.141 1 90.81 196 LEU A CA 1
ATOM 1499 C C . LEU A 1 196 ? 1.885 14.32 -7.695 1 90.81 196 LEU A C 1
ATOM 1501 O O . LEU A 1 196 ? 2.334 13.336 -8.289 1 90.81 196 LEU A O 1
ATOM 1505 N N . VAL A 1 197 ? 1.141 14.211 -6.66 1 90.88 197 VAL A N 1
ATOM 1506 C CA . VAL A 1 197 ? 0.707 12.922 -6.141 1 90.88 197 VAL A CA 1
ATOM 1507 C C . VAL A 1 197 ? -0.144 12.203 -7.188 1 90.88 197 VAL A C 1
ATOM 1509 O O . VAL A 1 197 ? 0.017 11 -7.41 1 90.88 197 VAL A O 1
ATOM 1512 N N . LYS A 1 198 ? -1.008 12.93 -7.816 1 93.94 198 LYS A N 1
ATOM 1513 C CA . LYS A 1 198 ? -1.81 12.336 -8.883 1 93.94 198 LYS A CA 1
ATOM 1514 C C . LYS A 1 198 ? -0.926 11.828 -10.016 1 93.94 198 LYS A C 1
ATOM 1516 O O . LYS A 1 198 ? -1.194 10.773 -10.594 1 93.94 198 LYS A O 1
ATOM 1521 N N . ALA A 1 199 ? 0.063 12.617 -10.375 1 96.19 199 ALA A N 1
ATOM 1522 C CA . ALA A 1 199 ? 1.009 12.195 -11.406 1 96.19 199 ALA A CA 1
ATOM 1523 C C . ALA A 1 199 ? 1.694 10.883 -11.023 1 96.19 199 ALA A C 1
ATOM 1525 O O . ALA A 1 199 ? 1.899 10.008 -11.867 1 96.19 199 ALA A O 1
ATOM 1526 N N . ALA A 1 200 ? 2.064 10.797 -9.781 1 97.69 200 ALA A N 1
ATOM 1527 C CA . ALA A 1 200 ? 2.695 9.578 -9.297 1 97.69 200 ALA A CA 1
ATOM 1528 C C . ALA A 1 200 ? 1.786 8.367 -9.508 1 97.69 200 ALA A C 1
ATOM 1530 O O . ALA A 1 200 ? 2.217 7.344 -10.039 1 97.69 200 ALA A O 1
ATOM 1531 N N . TYR A 1 201 ? 0.513 8.508 -9.18 1 97.62 201 TYR A N 1
ATOM 1532 C CA . TYR A 1 201 ? -0.456 7.426 -9.305 1 97.62 201 TYR A CA 1
ATOM 1533 C C . TYR A 1 201 ? -0.906 7.258 -10.75 1 97.62 201 TYR A C 1
ATOM 1535 O O . TYR A 1 201 ? -1.747 6.406 -11.047 1 97.62 201 TYR A O 1
ATOM 1543 N N . SER A 1 202 ? -0.403 8.055 -11.648 1 97.88 202 SER A N 1
ATOM 1544 C CA . SER A 1 202 ? -0.71 7.965 -13.07 1 97.88 202 SER A CA 1
ATOM 1545 C C . SER A 1 202 ? 0.499 7.48 -13.867 1 97.88 202 SER A C 1
ATOM 1547 O O . SER A 1 202 ? 0.463 7.441 -15.094 1 97.88 202 SER A O 1
ATOM 1549 N N . SER A 1 203 ? 1.543 7.117 -13.195 1 97.81 203 SER A N 1
ATOM 1550 C CA . SER A 1 203 ? 2.826 6.859 -13.844 1 97.81 203 SER A CA 1
ATOM 1551 C C . SER A 1 203 ? 2.918 5.414 -14.328 1 97.81 203 SER A C 1
ATOM 1553 O O . SER A 1 203 ? 3.766 5.09 -15.164 1 97.81 203 SER A O 1
ATOM 1555 N N . GLY A 1 204 ? 2.123 4.535 -13.75 1 97.62 204 GLY A N 1
ATOM 1556 C CA . GLY A 1 204 ? 2.246 3.107 -13.992 1 97.62 204 GLY A CA 1
ATOM 1557 C C . GLY A 1 204 ? 3.111 2.398 -12.969 1 97.62 204 GLY A C 1
ATOM 1558 O O . GLY A 1 204 ? 3.227 1.172 -12.992 1 97.62 204 GLY A O 1
ATOM 1559 N N . THR A 1 205 ? 3.76 3.139 -12.039 1 98.12 205 THR A N 1
ATOM 1560 C CA . THR A 1 205 ? 4.641 2.619 -11.008 1 98.12 205 THR A CA 1
ATOM 1561 C C . THR A 1 205 ? 3.963 2.674 -9.641 1 98.12 205 THR A C 1
ATOM 1563 O O . THR A 1 205 ? 3.281 3.648 -9.32 1 98.12 205 THR A O 1
ATOM 1566 N N . PRO A 1 206 ? 4.051 1.562 -8.867 1 98.12 206 PRO A N 1
ATOM 1567 C CA . PRO A 1 206 ? 3.504 1.674 -7.516 1 98.12 206 PRO A CA 1
ATOM 1568 C C . PRO A 1 206 ? 4.051 2.879 -6.754 1 98.12 206 PRO A C 1
ATOM 1570 O O . PRO A 1 206 ? 5.223 3.229 -6.906 1 98.12 206 PRO A O 1
ATOM 1573 N N . ALA A 1 207 ? 3.162 3.494 -5.887 1 98.62 207 ALA A N 1
ATOM 1574 C CA . ALA A 1 207 ? 3.561 4.766 -5.289 1 98.62 207 ALA A CA 1
ATOM 1575 C C . ALA A 1 207 ? 2.979 4.918 -3.887 1 98.62 207 ALA A C 1
ATOM 1577 O O . ALA A 1 207 ? 1.868 4.453 -3.615 1 98.62 207 ALA A O 1
ATOM 1578 N N . TYR A 1 208 ? 3.781 5.473 -3.004 1 98.56 208 TYR A N 1
ATOM 1579 C CA . TYR A 1 208 ? 3.285 6.082 -1.775 1 98.56 208 TYR A CA 1
ATOM 1580 C C . TYR A 1 208 ? 3.234 7.602 -1.901 1 98.56 208 TYR A C 1
ATOM 1582 O O . TYR A 1 208 ? 4.25 8.242 -2.191 1 98.56 208 TYR A O 1
ATOM 1590 N N . GLY A 1 209 ? 2.043 8.102 -1.772 1 96.75 209 GLY A N 1
ATOM 1591 C CA . GLY A 1 209 ? 1.846 9.539 -1.83 1 96.75 209 GLY A CA 1
ATOM 1592 C C . GLY A 1 209 ? 1.326 10.125 -0.529 1 96.75 209 GLY A C 1
ATOM 1593 O O . GLY A 1 209 ? 1.201 9.414 0.47 1 96.75 209 GLY A O 1
ATOM 1594 N N . VAL A 1 210 ? 1.139 11.406 -0.564 1 95.62 210 VAL A N 1
ATOM 1595 C CA . VAL A 1 210 ? 0.626 12.141 0.586 1 95.62 210 VAL A CA 1
ATOM 1596 C C . VAL A 1 210 ? -0.64 12.898 0.193 1 95.62 210 VAL A C 1
ATOM 1598 O O . VAL A 1 210 ? -1.074 12.844 -0.96 1 95.62 210 VAL A O 1
ATOM 1601 N N . GLY A 1 211 ? -1.289 13.523 1.117 1 90.19 211 GLY A N 1
ATOM 1602 C CA . GLY A 1 211 ? -2.49 14.297 0.849 1 90.19 211 GLY A CA 1
ATOM 1603 C C . GLY A 1 211 ? -2.369 15.75 1.267 1 90.19 211 GLY A C 1
ATOM 1604 O O . GLY A 1 211 ? -1.428 16.125 1.97 1 90.19 211 GLY A O 1
ATOM 1605 N N . ALA A 1 212 ? -3.326 16.516 0.795 1 88.19 212 ALA A N 1
ATOM 1606 C CA . ALA A 1 212 ? -3.383 17.922 1.178 1 88.19 212 ALA A CA 1
ATOM 1607 C C . ALA A 1 212 ? -3.621 18.062 2.678 1 88.19 212 ALA A C 1
ATOM 1609 O O . ALA A 1 212 ? -4.355 17.281 3.277 1 88.19 212 ALA A O 1
ATOM 1610 N N . GLY A 1 213 ? -2.969 19.125 3.133 1 90.62 213 GLY A N 1
ATOM 1611 C CA . GLY A 1 213 ? -3.096 19.375 4.562 1 90.62 213 GLY A CA 1
ATOM 1612 C C . GLY A 1 213 ? -4.117 20.438 4.898 1 90.62 213 GLY A C 1
ATOM 1613 O O . GLY A 1 213 ? -4.145 21.5 4.273 1 90.62 213 GLY A O 1
ATOM 1614 N N . ASN A 1 214 ? -5.133 20.25 5.703 1 95.56 214 ASN A N 1
ATOM 1615 C CA . ASN A 1 214 ? -6.137 21.141 6.273 1 95.56 214 ASN A CA 1
ATOM 1616 C C . ASN A 1 214 ? -6.59 20.672 7.652 1 95.56 214 ASN A C 1
ATOM 1618 O O . ASN A 1 214 ? -7.777 20.422 7.863 1 95.56 214 ASN A O 1
ATOM 1622 N N . ALA A 1 215 ? -5.582 20.688 8.5 1 97.5 215 ALA A N 1
ATOM 1623 C CA . ALA A 1 215 ? -5.82 20.109 9.82 1 97.5 215 ALA A CA 1
ATOM 1624 C C . ALA A 1 215 ? -6.824 20.938 10.609 1 97.5 215 ALA A C 1
ATOM 1626 O O . ALA A 1 215 ? -6.723 22.172 10.656 1 97.5 215 ALA A O 1
ATOM 1627 N N . VAL A 1 216 ? -7.777 20.312 11.227 1 98.62 216 VAL A N 1
ATOM 1628 C CA . VAL A 1 216 ? -8.812 20.953 12.031 1 98.62 216 VAL A CA 1
ATOM 1629 C C . VAL A 1 216 ? -8.68 20.516 13.492 1 98.62 216 VAL A C 1
ATOM 1631 O O . VAL A 1 216 ? -8.602 19.312 13.781 1 98.62 216 VAL A O 1
ATOM 1634 N N . ILE A 1 217 ? -8.727 21.469 14.398 1 98.81 217 ILE A N 1
ATOM 1635 C CA . ILE A 1 217 ? -8.578 21.172 15.82 1 98.81 217 ILE A CA 1
ATOM 1636 C C . ILE A 1 217 ? -9.852 21.562 16.562 1 98.81 217 ILE A C 1
ATOM 1638 O O . ILE A 1 217 ? -10.328 22.688 16.438 1 98.81 217 ILE A O 1
ATOM 1642 N N . VAL A 1 218 ? -10.352 20.625 17.297 1 98.94 218 VAL A N 1
ATOM 1643 C CA . VAL A 1 218 ? -11.508 20.891 18.141 1 98.94 218 VAL A CA 1
ATOM 1644 C C . VAL A 1 218 ? -11.047 21.219 19.562 1 98.94 218 VAL A C 1
ATOM 1646 O O . VAL A 1 218 ? -10.133 20.594 20.094 1 98.94 218 VAL A O 1
ATOM 1649 N N . VAL A 1 219 ? -11.594 22.281 20.156 1 98.94 219 VAL A N 1
ATOM 1650 C CA . VAL A 1 219 ? -11.359 22.625 21.562 1 98.94 219 VAL A CA 1
ATOM 1651 C C . VAL A 1 219 ? -12.68 22.625 22.328 1 98.94 219 VAL A C 1
ATOM 1653 O O . VAL A 1 219 ? -13.562 23.438 22.062 1 98.94 219 VAL A O 1
ATOM 1656 N N . ASP A 1 220 ? -12.789 21.688 23.219 1 98.75 220 ASP A N 1
ATOM 1657 C CA . ASP A 1 220 ? -14.055 21.625 23.938 1 98.75 220 ASP A CA 1
ATOM 1658 C C . ASP A 1 220 ? -13.922 22.25 25.328 1 98.75 220 ASP A C 1
ATOM 1660 O O . ASP A 1 220 ? -12.891 22.859 25.641 1 98.75 220 ASP A O 1
ATOM 1664 N N . GLU A 1 221 ? -15.008 22.234 26.109 1 98.56 221 GLU A N 1
ATOM 1665 C CA . GLU A 1 221 ? -15.117 23.016 27.344 1 98.56 221 GLU A CA 1
ATOM 1666 C C . GLU A 1 221 ? -14.273 22.391 28.453 1 98.56 221 GLU A C 1
ATOM 1668 O O . GLU A 1 221 ? -14.039 23.031 29.484 1 98.56 221 GLU A O 1
ATOM 1673 N N . THR A 1 222 ? -13.727 21.219 28.234 1 98.81 222 THR A N 1
ATOM 1674 C CA . THR A 1 222 ? -12.938 20.562 29.266 1 98.81 222 THR A CA 1
ATOM 1675 C C . THR A 1 222 ? -11.453 20.828 29.078 1 98.81 222 THR A C 1
ATOM 1677 O O . THR A 1 222 ? -10.633 20.469 29.938 1 98.81 222 THR A O 1
ATOM 1680 N N . ALA A 1 223 ? -11.047 21.516 28.062 1 98.81 223 ALA A N 1
ATOM 1681 C CA . ALA A 1 223 ? -9.648 21.75 27.703 1 98.81 223 ALA A CA 1
ATOM 1682 C C . ALA A 1 223 ? -8.969 22.625 28.75 1 98.81 223 ALA A C 1
ATOM 1684 O O . ALA A 1 223 ? -9.602 23.5 29.344 1 98.81 223 ALA A O 1
ATOM 1685 N N . ASP A 1 224 ? -7.68 22.344 28.984 1 98.75 224 ASP A N 1
ATOM 1686 C CA . ASP A 1 224 ? -6.809 23.359 29.578 1 98.75 224 ASP A CA 1
ATOM 1687 C C . ASP A 1 224 ? -6.484 24.469 28.578 1 98.75 224 ASP A C 1
ATOM 1689 O O . ASP A 1 224 ? -5.598 24.297 27.734 1 98.75 224 ASP A O 1
ATOM 1693 N N . LEU A 1 225 ? -7.121 25.562 28.719 1 98.75 225 LEU A N 1
ATOM 1694 C CA . LEU A 1 225 ? -7.141 26.562 27.672 1 98.75 225 LEU A CA 1
ATOM 1695 C C . LEU A 1 225 ? -5.762 27.188 27.5 1 98.75 225 LEU A C 1
ATOM 1697 O O . LEU A 1 225 ? -5.371 27.562 26.391 1 98.75 225 LEU A O 1
ATOM 1701 N N . LYS A 1 226 ? -5.055 27.406 28.578 1 98.69 226 LYS A N 1
ATOM 1702 C CA . LYS A 1 226 ? -3.699 27.938 28.484 1 98.69 226 LYS A CA 1
ATOM 1703 C C . LYS A 1 226 ? -2.773 26.969 27.75 1 98.69 226 LYS A C 1
ATOM 1705 O O . LYS A 1 226 ? -2.012 27.375 26.875 1 98.69 226 LYS A O 1
ATOM 1710 N N . ASP A 1 227 ? -2.834 25.703 28.141 1 98.69 227 ASP A N 1
ATOM 1711 C CA . ASP A 1 227 ? -2.027 24.672 27.5 1 98.69 227 ASP A CA 1
ATOM 1712 C C . ASP A 1 227 ? -2.385 24.547 26.016 1 98.69 227 ASP A C 1
ATOM 1714 O O . ASP A 1 227 ? -1.498 24.438 25.172 1 98.69 227 ASP A O 1
A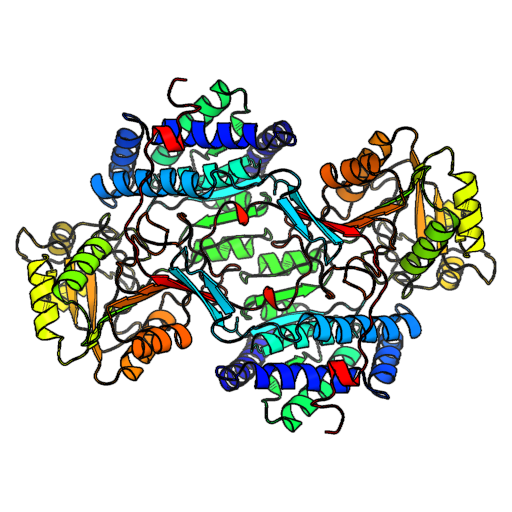TOM 1718 N N . ALA A 1 228 ? -3.684 24.516 25.75 1 98.81 228 ALA A N 1
ATOM 1719 C CA . ALA A 1 228 ? -4.152 24.406 24.375 1 98.81 228 ALA A CA 1
ATOM 1720 C C . ALA A 1 228 ? -3.633 25.562 23.531 1 98.81 228 ALA A C 1
ATOM 1722 O O . ALA A 1 228 ? -3.145 25.359 22.406 1 98.81 228 ALA A O 1
ATOM 1723 N N . ALA A 1 229 ? -3.73 26.766 24.078 1 98.88 229 ALA A N 1
ATOM 1724 C CA . ALA A 1 229 ? -3.281 27.953 23.344 1 98.88 229 ALA A CA 1
ATOM 1725 C C . ALA A 1 229 ? -1.79 27.875 23.031 1 98.88 229 ALA A C 1
ATOM 1727 O O . ALA A 1 229 ? -1.366 28.203 21.922 1 98.88 229 ALA A O 1
ATOM 1728 N N . THR A 1 230 ? -1.027 27.484 23.984 1 98.75 230 THR A N 1
ATOM 1729 C CA . THR A 1 230 ? 0.413 27.344 23.797 1 98.75 230 THR A CA 1
ATOM 1730 C C . THR A 1 230 ? 0.72 26.328 22.703 1 98.75 230 THR A C 1
ATOM 1732 O O . THR A 1 230 ? 1.522 26.609 21.797 1 98.75 230 THR A O 1
ATOM 1735 N N . LYS A 1 231 ? 0.103 25.188 22.719 1 98.62 231 LYS A N 1
ATOM 1736 C CA . LYS A 1 231 ? 0.36 24.125 21.75 1 98.62 231 LYS A CA 1
ATOM 1737 C C . LYS A 1 231 ? -0.124 24.516 20.359 1 98.62 231 LYS A C 1
ATOM 1739 O O . LYS A 1 231 ? 0.524 24.188 19.359 1 98.62 231 LYS A O 1
ATOM 1744 N N . ILE A 1 232 ? -1.268 25.172 20.297 1 98.81 232 ILE A N 1
ATOM 1745 C CA . ILE A 1 232 ? -1.782 25.656 19.016 1 98.81 232 ILE A CA 1
ATOM 1746 C C . ILE A 1 232 ? -0.795 26.656 18.406 1 98.81 232 ILE A C 1
ATOM 1748 O O . ILE A 1 232 ? -0.473 26.562 17.219 1 98.81 232 ILE A O 1
ATOM 1752 N N . ARG A 1 233 ? -0.315 27.578 19.281 1 98.62 233 ARG A N 1
ATOM 1753 C CA . ARG A 1 233 ? 0.666 28.562 18.828 1 98.62 233 ARG A CA 1
ATOM 1754 C C . ARG A 1 233 ? 1.924 27.859 18.312 1 98.62 233 ARG A C 1
ATOM 1756 O O . ARG A 1 233 ? 2.4 28.172 17.219 1 98.62 233 ARG A O 1
ATOM 1763 N N . ILE A 1 234 ? 2.465 26.953 19.047 1 98.19 234 ILE A N 1
ATOM 1764 C CA . ILE A 1 234 ? 3.676 26.234 18.672 1 98.19 234 ILE A CA 1
ATOM 1765 C C . ILE A 1 234 ? 3.465 25.547 17.312 1 98.19 234 ILE A C 1
ATOM 1767 O O . ILE A 1 234 ? 4.293 25.672 16.422 1 98.19 234 ILE A O 1
ATOM 1771 N N . SER A 1 235 ? 2.375 24.906 17.188 1 98 235 SER A N 1
ATOM 1772 C CA . SER A 1 235 ? 2.078 24.125 15.992 1 98 235 SER A CA 1
ATOM 1773 C C . SER A 1 235 ? 1.824 25.031 14.789 1 98 235 SER A C 1
ATOM 1775 O O . SER A 1 235 ? 2.357 24.797 13.703 1 98 235 SER A O 1
ATOM 1777 N N . LYS A 1 236 ? 1.029 26.047 14.945 1 98.25 236 LYS A N 1
ATOM 1778 C CA . LYS A 1 236 ? 0.625 26.906 13.844 1 98.25 236 LYS A CA 1
ATOM 1779 C C . LYS A 1 236 ? 1.8 27.75 13.336 1 98.25 236 LYS A C 1
ATOM 1781 O O . LYS A 1 236 ? 1.871 28.062 12.148 1 98.25 236 LYS A O 1
ATOM 1786 N N . THR A 1 237 ? 2.713 28.062 14.227 1 98.19 237 THR A N 1
ATOM 1787 C CA . THR A 1 237 ? 3.764 29 13.844 1 98.19 237 THR A CA 1
ATOM 1788 C C . THR A 1 237 ? 5.07 28.266 13.562 1 98.19 237 THR A C 1
ATOM 1790 O O . THR A 1 237 ? 6.043 28.875 13.102 1 98.19 237 THR A O 1
ATOM 1793 N N . PHE A 1 238 ? 5.043 26.953 13.797 1 97.56 238 PHE A N 1
ATOM 1794 C CA . PHE A 1 238 ? 6.246 26.172 13.539 1 97.56 238 PHE A CA 1
ATOM 1795 C C . PHE A 1 238 ? 6.699 26.344 12.094 1 97.56 238 PHE A C 1
ATOM 1797 O O . PHE A 1 238 ? 5.938 26.062 11.164 1 97.56 238 PHE A O 1
ATOM 1804 N N . ASP A 1 239 ? 7.984 26.812 11.914 1 97.94 239 ASP A N 1
ATOM 1805 C CA . ASP A 1 239 ? 8.586 26.984 10.594 1 97.94 239 ASP A CA 1
ATOM 1806 C C . ASP A 1 239 ? 7.664 27.781 9.672 1 97.94 239 ASP A C 1
ATOM 1808 O O . ASP A 1 239 ? 7.559 27.469 8.484 1 97.94 239 ASP A O 1
ATOM 1812 N N . PHE A 1 240 ? 6.914 28.734 10.273 1 98.19 240 PHE A N 1
ATOM 1813 C CA . PHE A 1 240 ? 5.945 29.594 9.602 1 98.19 240 PHE A CA 1
ATOM 1814 C C . PHE A 1 240 ? 4.926 28.766 8.828 1 98.19 240 PHE A C 1
ATOM 1816 O O . PHE A 1 240 ? 4.559 29.109 7.707 1 98.19 240 PHE A O 1
ATOM 1823 N N . ALA A 1 241 ? 4.555 27.625 9.328 1 97.38 241 ALA A N 1
ATOM 1824 C CA . ALA A 1 241 ? 3.469 26.766 8.859 1 97.38 241 ALA A CA 1
ATOM 1825 C C . ALA A 1 241 ? 3.809 26.141 7.512 1 97.38 241 ALA A C 1
ATOM 1827 O O . ALA A 1 241 ? 2.953 26.047 6.629 1 97.38 241 ALA A O 1
ATOM 1828 N N . THR A 1 242 ? 5.023 25.734 7.332 1 94.88 242 THR A N 1
ATOM 1829 C CA . THR A 1 242 ? 5.379 24.984 6.137 1 94.88 242 THR A CA 1
ATOM 1830 C C . THR A 1 242 ? 4.734 23.594 6.164 1 94.88 242 THR A C 1
ATOM 1832 O O . THR A 1 242 ? 4.566 22.969 5.117 1 94.88 242 THR A O 1
ATOM 1835 N N . SER A 1 243 ? 4.434 23.156 7.371 1 93.06 243 SER A N 1
ATOM 1836 C CA . SER A 1 243 ? 3.852 21.844 7.535 1 93.06 243 SER A CA 1
ATOM 1837 C C . SER A 1 243 ? 2.4 21.812 7.066 1 93.06 243 SER A C 1
ATOM 1839 O O . SER A 1 243 ? 1.617 22.703 7.402 1 93.06 243 SER A O 1
ATOM 1841 N N . CYS A 1 244 ? 2.08 20.828 6.387 1 91.94 244 CYS A N 1
ATOM 1842 C CA . CYS A 1 244 ? 0.701 20.625 5.957 1 91.94 244 CYS A CA 1
ATOM 1843 C C . CYS A 1 244 ? -0.207 20.344 7.148 1 91.94 244 CYS A C 1
ATOM 1845 O O . CYS A 1 244 ? -1.432 20.406 7.027 1 91.94 244 CYS A O 1
ATOM 1847 N N . SER A 1 245 ? 0.336 20.047 8.281 1 94.31 245 SER A N 1
ATOM 1848 C CA . SER A 1 245 ? -0.408 19.656 9.469 1 94.31 245 SER A CA 1
ATOM 1849 C C . SER A 1 245 ? -0.689 20.859 10.367 1 94.31 245 SER A C 1
ATOM 1851 O O . SER A 1 245 ? -1.326 20.719 11.414 1 94.31 245 SER A O 1
ATOM 1853 N N . ALA A 1 246 ? -0.231 22 9.992 1 95.44 246 ALA A N 1
ATOM 1854 C CA . ALA A 1 246 ? -0.413 23.156 10.852 1 95.44 246 ALA A CA 1
ATOM 1855 C C . ALA A 1 246 ? -1.893 23.422 11.125 1 95.44 246 ALA A C 1
ATOM 1857 O O . ALA A 1 246 ? -2.742 23.156 10.266 1 95.44 246 ALA A O 1
ATOM 1858 N N . GLU A 1 247 ? -2.256 23.984 12.273 1 96.81 247 GLU A N 1
ATOM 1859 C CA . GLU A 1 247 ? -3.625 24.234 12.719 1 96.81 247 GLU A CA 1
ATOM 1860 C C . GLU A 1 247 ? -4.336 25.234 11.805 1 96.81 247 GLU A C 1
ATOM 1862 O O . GLU A 1 247 ? -4.5 26.391 12.156 1 96.81 247 GLU A O 1
ATOM 1867 N N . ASN A 1 248 ? -4.938 24.75 10.789 1 97.88 248 ASN A N 1
ATOM 1868 C CA . ASN A 1 248 ? -5.578 25.594 9.797 1 97.88 248 ASN A CA 1
ATOM 1869 C C . ASN A 1 248 ? -6.91 26.141 10.312 1 97.88 248 ASN A C 1
ATOM 1871 O O . ASN A 1 248 ? -7.344 27.219 9.891 1 97.88 248 ASN A O 1
ATOM 1875 N N . SER A 1 249 ? -7.594 25.344 11.102 1 98.75 249 SER A N 1
ATOM 1876 C CA . SER A 1 249 ? -8.875 25.766 11.656 1 98.75 249 SER A CA 1
ATOM 1877 C C . SER A 1 249 ? -9.055 25.266 13.086 1 98.75 249 SER A C 1
ATOM 1879 O O . SER A 1 249 ? -8.617 24.172 13.414 1 98.75 249 SER A O 1
ATOM 1881 N N . LEU A 1 250 ? -9.664 26.094 13.883 1 98.88 250 LEU A N 1
ATOM 1882 C CA . LEU A 1 250 ? -10.109 25.719 15.219 1 98.88 250 LEU A CA 1
ATOM 1883 C C . LEU A 1 250 ? -11.633 25.719 15.297 1 98.88 250 LEU A C 1
ATOM 1885 O O . LEU A 1 250 ? -12.289 26.641 14.812 1 98.88 250 LEU A O 1
ATOM 1889 N N . VAL A 1 251 ? -12.148 24.656 15.766 1 98.94 251 VAL A N 1
ATOM 1890 C CA . VAL A 1 251 ? -13.562 24.547 16.078 1 98.94 251 VAL A CA 1
ATOM 1891 C C . VAL A 1 251 ? -13.758 24.562 17.594 1 98.94 251 VAL A C 1
ATOM 1893 O O . VAL A 1 251 ? -13.477 23.578 18.281 1 98.94 251 VAL A O 1
ATOM 1896 N N . ILE A 1 252 ? -14.336 25.641 18.141 1 98.94 252 ILE A N 1
ATOM 1897 C CA . ILE A 1 252 ? -14.25 25.969 19.562 1 98.94 252 ILE A CA 1
ATOM 1898 C C . ILE A 1 252 ? -15.648 25.953 20.172 1 98.94 252 ILE A C 1
ATOM 1900 O O . ILE A 1 252 ? -16.578 26.562 19.625 1 98.94 252 ILE A O 1
ATOM 1904 N N . GLN A 1 253 ? -15.789 25.344 21.281 1 98.88 253 GLN A N 1
ATOM 1905 C CA . GLN A 1 253 ? -17.047 25.375 22 1 98.88 253 GLN A CA 1
ATOM 1906 C C . GLN A 1 253 ? -17.406 26.797 22.406 1 98.88 253 GLN A C 1
ATOM 1908 O O . GLN A 1 253 ? -16.562 27.531 22.953 1 98.88 253 GLN A O 1
ATOM 1913 N N . GLU A 1 254 ? -18.625 27.156 22.25 1 98.5 254 GLU A N 1
ATOM 1914 C CA . GLU A 1 254 ? -19.094 28.547 22.375 1 98.5 254 GLU A CA 1
ATOM 1915 C C . GLU A 1 254 ? -18.828 29.078 23.781 1 98.5 254 GLU A C 1
ATOM 1917 O O . GLU A 1 254 ? -18.484 30.25 23.953 1 98.5 254 GLU A O 1
ATOM 1922 N N . SER A 1 255 ? -19 28.297 24.797 1 98.62 255 SER A N 1
ATOM 1923 C CA . SER A 1 255 ? -18.938 28.75 26.188 1 98.62 255 SER A CA 1
ATOM 1924 C C . SER A 1 255 ? -17.516 29.141 26.562 1 98.62 255 SER A C 1
ATOM 1926 O O . SER A 1 255 ? -17.312 29.875 27.531 1 98.62 255 SER A O 1
ATOM 1928 N N . ILE A 1 256 ? -16.531 28.641 25.875 1 98.75 256 ILE A N 1
ATOM 1929 C CA . ILE A 1 256 ? -15.156 28.906 26.25 1 98.75 256 ILE A CA 1
ATOM 1930 C C . ILE A 1 256 ? -14.492 29.781 25.172 1 98.75 256 ILE A C 1
ATOM 1932 O O . ILE A 1 256 ? -13.289 30.047 25.25 1 98.75 256 ILE A O 1
ATOM 1936 N N . TYR A 1 257 ? -15.188 30.219 24.172 1 98.69 257 TYR A N 1
ATOM 1937 C CA . TYR A 1 257 ? -14.648 30.875 22.984 1 98.69 257 TYR A CA 1
ATOM 1938 C C . TYR A 1 257 ? -13.852 32.125 23.375 1 98.69 257 TYR A C 1
ATOM 1940 O O . TYR A 1 257 ? -12.672 32.219 23.016 1 98.69 257 TYR A O 1
ATOM 1948 N N . ASP A 1 258 ? -14.438 33.031 24.156 1 98.75 258 ASP A N 1
ATOM 1949 C CA . ASP A 1 258 ? -13.797 34.281 24.484 1 98.75 258 ASP A CA 1
ATOM 1950 C C . ASP A 1 258 ? -12.531 34.062 25.328 1 98.75 258 ASP A C 1
ATOM 1952 O O . ASP A 1 258 ? -11.523 34.75 25.125 1 98.75 258 ASP A O 1
ATOM 1956 N N . GLU A 1 259 ? -12.664 33.156 26.234 1 98.81 259 GLU A N 1
ATOM 1957 C CA . GLU A 1 259 ? -11.508 32.875 27.078 1 98.81 259 GLU A CA 1
ATOM 1958 C C . GLU A 1 259 ? -10.359 32.281 26.266 1 98.81 259 GLU A C 1
ATOM 1960 O O . GLU A 1 259 ? -9.195 32.625 26.5 1 98.81 259 GLU A O 1
ATOM 1965 N N . LEU A 1 260 ? -10.641 31.359 25.344 1 98.88 260 LEU A N 1
ATOM 1966 C CA . LEU A 1 260 ? -9.586 30.781 24.5 1 98.88 260 LEU A CA 1
ATOM 1967 C C . LEU A 1 260 ? -8.961 31.859 23.625 1 98.88 260 LEU A C 1
ATOM 1969 O O . LEU A 1 260 ? -7.742 31.875 23.438 1 98.88 260 LEU A O 1
ATOM 1973 N N . ILE A 1 261 ? -9.781 32.781 23.047 1 98.75 261 ILE A N 1
ATOM 1974 C CA . ILE A 1 261 ? -9.273 33.844 22.203 1 98.75 261 ILE A CA 1
ATOM 1975 C C . ILE A 1 261 ? -8.281 34.688 22.984 1 98.75 261 ILE A C 1
ATOM 1977 O O . ILE A 1 261 ? -7.215 35.062 22.469 1 98.75 261 ILE A O 1
ATOM 1981 N N . LYS A 1 262 ? -8.641 35 24.219 1 98.75 262 LYS A N 1
ATOM 1982 C CA . LYS A 1 262 ? -7.742 35.781 25.062 1 98.75 262 LYS A CA 1
ATOM 1983 C C . LYS A 1 262 ? -6.414 35.062 25.266 1 98.75 262 LYS A C 1
ATOM 1985 O O . LYS A 1 262 ? -5.348 35.656 25.219 1 98.75 262 LYS A O 1
ATOM 1990 N N . ASN A 1 263 ? -6.496 33.75 25.547 1 98.81 263 ASN A N 1
ATOM 1991 C CA . ASN A 1 263 ? -5.285 32.969 25.734 1 98.81 263 ASN A CA 1
ATOM 1992 C C . ASN A 1 263 ? -4.449 32.906 24.453 1 98.81 263 ASN A C 1
ATOM 1994 O O . ASN A 1 263 ? -3.221 32.969 24.516 1 98.81 263 ASN A O 1
ATOM 1998 N N . LEU A 1 264 ? -5.094 32.812 23.281 1 98.88 264 LEU A N 1
ATOM 1999 C CA . LEU A 1 264 ? -4.387 32.781 22 1 98.88 264 LEU A CA 1
ATOM 2000 C C . LEU A 1 264 ? -3.732 34.125 21.734 1 98.88 264 LEU A C 1
ATOM 2002 O O . LEU A 1 264 ? -2.627 34.188 21.188 1 98.88 264 LEU A O 1
ATOM 2006 N N . GLN A 1 265 ? -4.41 35.219 22.094 1 98.62 265 GLN A N 1
ATOM 2007 C CA . GLN A 1 265 ? -3.83 36.531 21.953 1 98.62 265 GLN A CA 1
ATOM 2008 C C . GLN A 1 265 ? -2.594 36.719 22.828 1 98.62 265 GLN A C 1
ATOM 2010 O O . GLN A 1 265 ? -1.615 37.344 22.422 1 98.62 265 GLN A O 1
ATOM 2015 N N . ALA A 1 266 ? -2.713 36.125 24.016 1 98.38 266 ALA A N 1
ATOM 2016 C CA . ALA A 1 266 ? -1.568 36.156 24.922 1 98.38 266 ALA A CA 1
ATOM 2017 C C . ALA A 1 266 ? -0.373 35.438 24.328 1 98.38 266 ALA A C 1
ATOM 2019 O O . ALA A 1 266 ? 0.776 35.719 24.656 1 98.38 266 ALA A O 1
ATOM 2020 N N . GLU A 1 267 ? -0.683 34.5 23.422 1 98.25 267 GLU A N 1
ATOM 2021 C CA . GLU A 1 267 ? 0.358 33.75 22.75 1 98.25 267 GLU A CA 1
ATOM 2022 C C . GLU A 1 267 ? 0.807 34.406 21.453 1 98.25 267 GLU A C 1
ATOM 2024 O O . GLU A 1 267 ? 1.574 33.844 20.688 1 98.25 267 GLU A O 1
ATOM 2029 N N . GLY A 1 268 ? 0.335 35.625 21.188 1 98.44 268 GLY A N 1
ATOM 2030 C CA . GLY A 1 268 ? 0.768 36.375 20.016 1 98.44 268 GLY A CA 1
ATOM 2031 C C . GLY A 1 268 ? -0.235 36.344 18.875 1 98.44 268 GLY A C 1
ATOM 2032 O O . GLY A 1 268 ? 0.057 36.781 17.781 1 98.44 268 GLY A O 1
ATOM 2033 N N . GLY A 1 269 ? -1.434 35.781 19.094 1 98.75 269 GLY A N 1
ATOM 2034 C CA . GLY A 1 269 ? -2.477 35.781 18.078 1 98.75 269 GLY A CA 1
ATOM 2035 C C . GLY A 1 269 ? -3.135 37.125 17.875 1 98.75 269 GLY A C 1
ATOM 2036 O O . GLY A 1 269 ? -3.357 37.875 18.828 1 98.75 269 GLY A O 1
ATOM 2037 N N . TYR A 1 270 ? -3.35 37.469 16.625 1 98.81 270 TYR A N 1
ATOM 2038 C CA . TYR A 1 270 ? -4.047 38.688 16.281 1 98.81 270 TYR A CA 1
ATOM 2039 C C . TYR A 1 270 ? -5.375 38.406 15.594 1 98.81 270 TYR A C 1
ATOM 2041 O O . TYR A 1 270 ? -5.402 37.75 14.539 1 98.81 270 TYR A O 1
ATOM 2049 N N . LEU A 1 271 ? -6.422 38.812 16.203 1 98.69 271 LEU A N 1
ATOM 2050 C CA . LEU A 1 271 ? -7.746 38.625 15.617 1 98.69 271 LEU A CA 1
ATOM 2051 C C . LEU A 1 271 ? -8.07 39.719 14.609 1 98.69 271 LEU A C 1
ATOM 2053 O O . LEU A 1 271 ? -8.258 40.875 14.984 1 98.69 271 LEU A O 1
ATOM 2057 N N . ALA A 1 272 ? -8.086 39.375 13.336 1 98.44 272 ALA A N 1
ATOM 2058 C CA . ALA A 1 272 ? -8.461 40.312 12.281 1 98.44 272 ALA A CA 1
ATOM 2059 C C . ALA A 1 272 ? -9.969 40.312 12.078 1 98.44 272 ALA A C 1
ATOM 2061 O O . ALA A 1 272 ? -10.586 39.281 11.836 1 98.44 272 ALA A O 1
ATOM 2062 N N . ILE A 1 273 ? -10.562 41.5 12.094 1 97.44 273 ILE A N 1
ATOM 2063 C CA . ILE A 1 273 ? -12.016 41.625 12.008 1 97.44 273 ILE A CA 1
ATOM 2064 C C . ILE A 1 273 ? -12.383 42.688 10.961 1 97.44 273 ILE A C 1
ATOM 2066 O O . ILE A 1 273 ? -11.555 43.531 10.602 1 97.44 273 ILE A O 1
ATOM 2070 N N . GLY A 1 274 ? -13.586 42.562 10.445 1 96.44 274 GLY A N 1
ATOM 2071 C CA . GLY A 1 274 ? -14.109 43.594 9.539 1 96.44 274 GLY A CA 1
ATOM 2072 C C . GLY A 1 274 ? -13.234 43.812 8.32 1 96.44 274 GLY A C 1
ATOM 2073 O O . GLY A 1 274 ? -12.898 42.844 7.613 1 96.44 274 GLY A O 1
ATOM 2074 N N . GLU A 1 275 ? -12.82 45 8.188 1 97.5 275 GLU A N 1
ATOM 2075 C CA . GLU A 1 275 ? -12.016 45.375 7.031 1 97.5 275 GLU A CA 1
ATOM 2076 C C . GLU A 1 275 ? -10.672 44.656 7.039 1 97.5 275 GLU A C 1
ATOM 2078 O O . GLU A 1 275 ? -10.133 44.312 5.98 1 97.5 275 GLU A O 1
ATOM 2083 N N . GLU A 1 276 ? -10.172 44.438 8.219 1 98.06 276 GLU A N 1
ATOM 2084 C CA . GLU A 1 276 ? -8.898 43.75 8.328 1 98.06 276 GLU A CA 1
ATOM 2085 C C . GLU A 1 276 ? -9 42.312 7.789 1 98.06 276 GLU A C 1
ATOM 2087 O O . GLU A 1 276 ? -8.078 41.844 7.125 1 98.06 276 GLU A O 1
ATOM 2092 N N . LYS A 1 277 ? -10.094 41.656 8.109 1 97.94 277 LYS A N 1
ATOM 2093 C CA . LYS A 1 277 ? -10.305 40.312 7.59 1 97.94 277 LYS A CA 1
ATOM 2094 C C . LYS A 1 277 ? -10.32 40.312 6.062 1 97.94 277 LYS A C 1
ATOM 2096 O O . LYS A 1 277 ? -9.742 39.406 5.434 1 97.94 277 LYS A O 1
ATOM 2101 N N . VAL A 1 278 ? -10.945 41.281 5.465 1 97.5 278 VAL A N 1
ATOM 2102 C CA . VAL A 1 278 ? -11.062 41.406 4.012 1 97.5 278 VAL A CA 1
ATOM 2103 C C . VAL A 1 278 ? -9.68 41.625 3.4 1 97.5 278 VAL A C 1
ATOM 2105 O O . VAL A 1 278 ? -9.328 40.969 2.4 1 97.5 278 VAL A O 1
ATOM 2108 N N . LYS A 1 279 ? -8.93 42.531 4.02 1 97.88 279 LYS A N 1
ATOM 2109 C CA . LYS A 1 279 ? -7.582 42.812 3.535 1 97.88 279 LYS A CA 1
ATOM 2110 C C . LYS A 1 279 ? -6.707 41.562 3.607 1 97.88 279 LYS A C 1
ATOM 2112 O O . LYS A 1 279 ? -5.945 41.281 2.682 1 97.88 279 LYS A O 1
ATOM 2117 N N . LEU A 1 280 ? -6.871 40.906 4.711 1 98.38 280 LEU A N 1
ATOM 2118 C CA . LEU A 1 280 ? -6.105 39.656 4.895 1 98.38 280 LEU A CA 1
ATOM 2119 C C . LEU A 1 280 ? -6.488 38.625 3.846 1 98.38 280 LEU A C 1
ATOM 2121 O O . LEU A 1 280 ? -5.617 37.969 3.271 1 98.38 280 LEU A O 1
ATOM 2125 N N . GLN A 1 281 ? -7.75 38.406 3.613 1 97.75 281 GLN A N 1
ATOM 2126 C CA . GLN A 1 281 ? -8.234 37.469 2.613 1 97.75 281 GLN A CA 1
ATOM 2127 C C . GLN A 1 281 ? -7.664 37.781 1.233 1 97.75 281 GLN A C 1
ATOM 2129 O O . GLN A 1 281 ? -7.219 36.875 0.515 1 97.75 281 GLN A O 1
ATOM 2134 N N . ASN A 1 282 ? -7.676 39.062 0.88 1 97 282 ASN A N 1
ATOM 2135 C CA . ASN A 1 282 ? -7.172 39.5 -0.419 1 97 282 ASN A CA 1
ATOM 2136 C C . ASN A 1 282 ? -5.672 39.25 -0.547 1 97 282 ASN A C 1
ATOM 2138 O O . ASN A 1 282 ? -5.172 38.969 -1.642 1 97 282 ASN A O 1
ATOM 2142 N N . ALA A 1 283 ? -5.023 39.406 0.557 1 97.31 283 ALA A N 1
ATOM 2143 C CA . ALA A 1 283 ? -3.584 39.156 0.56 1 97.31 283 ALA A CA 1
ATOM 2144 C C . ALA A 1 283 ? -3.281 37.688 0.395 1 97.31 283 ALA A C 1
ATOM 2146 O O . ALA A 1 283 ? -2.291 37.312 -0.24 1 97.31 283 ALA A O 1
ATOM 2147 N N . LEU A 1 284 ? -4.105 36.812 0.979 1 97.31 284 LEU A N 1
ATOM 2148 C CA . LEU A 1 284 ? -3.854 35.375 0.979 1 97.31 284 LEU A CA 1
ATOM 2149 C C . LEU A 1 284 ? -4.227 34.75 -0.363 1 97.31 284 LEU A C 1
ATOM 2151 O O . LEU A 1 284 ? -3.607 33.781 -0.798 1 97.31 284 LEU A O 1
ATOM 2155 N N . TRP A 1 285 ? -5.262 35.25 -0.945 1 96.25 285 TRP A N 1
ATOM 2156 C CA . TRP A 1 285 ? -5.723 34.688 -2.213 1 96.25 285 TRP A CA 1
ATOM 2157 C C . TRP A 1 285 ? -5.754 35.75 -3.297 1 96.25 285 TRP A C 1
ATOM 2159 O O . TRP A 1 285 ? -6.414 36.781 -3.143 1 96.25 285 TRP A O 1
ATOM 2169 N N . VAL A 1 286 ? -5.012 35.5 -4.355 1 94.31 286 VAL A N 1
ATOM 2170 C CA . VAL A 1 286 ? -4.996 36.344 -5.547 1 94.31 286 VAL A CA 1
ATOM 2171 C C . VAL A 1 286 ? -5.531 35.562 -6.742 1 94.31 286 VAL A C 1
ATOM 2173 O O . VAL A 1 286 ? -4.984 34.531 -7.098 1 94.31 286 VAL A O 1
ATOM 2176 N N . ASP A 1 287 ? -6.637 36 -7.363 1 91.19 287 ASP A N 1
ATOM 2177 C CA . ASP A 1 287 ? -7.289 35.312 -8.484 1 91.19 287 ASP A CA 1
ATOM 2178 C C . ASP A 1 287 ? -7.656 33.875 -8.125 1 91.19 287 ASP A C 1
ATOM 2180 O O . ASP A 1 287 ? -7.402 32.969 -8.898 1 91.19 287 ASP A O 1
ATOM 2184 N N . GLY A 1 288 ? -8.031 33.75 -6.883 1 87.69 288 GLY A N 1
ATOM 2185 C CA . GLY A 1 288 ? -8.555 32.469 -6.445 1 87.69 288 GLY A CA 1
ATOM 2186 C C . GLY A 1 288 ? -7.469 31.5 -6.031 1 87.69 288 GLY A C 1
ATOM 2187 O O . GLY A 1 288 ? -7.762 30.359 -5.641 1 87.69 288 GLY A O 1
ATOM 2188 N N . HIS A 1 289 ? -6.227 31.969 -6.055 1 91.31 289 HIS A N 1
ATOM 2189 C CA . HIS A 1 289 ? -5.105 31.094 -5.699 1 91.31 289 HIS A CA 1
ATOM 2190 C C . HIS A 1 289 ? -4.328 31.672 -4.516 1 91.31 289 HIS A C 1
ATOM 2192 O O . HIS A 1 289 ? -4.285 32.875 -4.32 1 91.31 289 HIS A O 1
ATOM 2198 N N . LEU A 1 290 ? -3.797 30.734 -3.752 1 93.12 290 LEU A N 1
ATOM 2199 C CA . LEU A 1 290 ? -2.941 31.188 -2.664 1 93.12 290 LEU A CA 1
ATOM 2200 C C . LEU A 1 290 ? -1.8 32.062 -3.195 1 93.12 290 LEU A C 1
ATOM 2202 O O . LEU A 1 290 ? -1.153 31.703 -4.184 1 93.12 290 LEU A O 1
ATOM 2206 N N . ASN A 1 291 ? -1.573 33.125 -2.588 1 95.69 291 ASN A N 1
ATOM 2207 C CA . ASN A 1 291 ? -0.529 34.094 -2.938 1 95.69 291 ASN A CA 1
ATOM 2208 C C . ASN A 1 291 ? 0.854 33.562 -2.545 1 95.69 291 ASN A C 1
ATOM 2210 O O . ASN A 1 291 ? 1.142 33.406 -1.358 1 95.69 291 ASN A O 1
ATOM 2214 N N . PRO A 1 292 ? 1.699 33.344 -3.498 1 93.5 292 PRO A N 1
ATOM 2215 C CA . PRO A 1 292 ? 3.043 32.844 -3.176 1 93.5 292 PRO A CA 1
ATOM 2216 C C . PRO A 1 292 ? 3.787 33.75 -2.205 1 93.5 292 PRO A C 1
ATOM 2218 O O . PRO A 1 292 ? 4.637 33.281 -1.441 1 93.5 292 PRO A O 1
ATOM 2221 N N . ALA A 1 293 ? 3.416 35 -2.17 1 94.75 293 ALA A N 1
ATOM 2222 C CA . ALA A 1 293 ? 4.121 35.969 -1.359 1 94.75 293 ALA A CA 1
ATOM 2223 C C . ALA A 1 293 ? 3.891 35.719 0.129 1 94.75 293 ALA A C 1
ATOM 2225 O O . ALA A 1 293 ? 4.633 36.25 0.971 1 94.75 293 ALA A O 1
ATOM 2226 N N . ILE A 1 294 ? 2.92 34.969 0.462 1 95.19 294 ILE A N 1
ATOM 2227 C CA . ILE A 1 294 ? 2.592 34.844 1.879 1 95.19 294 ILE A CA 1
ATOM 2228 C C . ILE A 1 294 ? 2.83 33.406 2.354 1 95.19 294 ILE A C 1
ATOM 2230 O O . ILE A 1 294 ? 2.809 33.156 3.557 1 95.19 294 ILE A O 1
ATOM 2234 N N . ILE A 1 295 ? 3.115 32.5 1.463 1 95.19 295 ILE A N 1
ATOM 2235 C CA . ILE A 1 295 ? 3.266 31.109 1.808 1 95.19 295 ILE A CA 1
ATOM 2236 C C . ILE A 1 295 ? 4.457 30.922 2.744 1 95.19 295 ILE A C 1
ATOM 2238 O O . ILE A 1 295 ? 5.578 31.312 2.414 1 95.19 295 ILE A O 1
ATOM 2242 N N . ALA A 1 296 ? 4.188 30.391 3.883 1 97.25 296 ALA A N 1
ATOM 2243 C CA . ALA A 1 296 ? 5.199 30.062 4.883 1 97.25 296 ALA A CA 1
ATOM 2244 C C . ALA A 1 296 ? 6.023 31.297 5.246 1 97.25 296 ALA A C 1
ATOM 2246 O O . ALA A 1 296 ? 7.254 31.234 5.289 1 97.25 296 ALA A O 1
ATOM 2247 N N . GLN A 1 297 ? 5.332 32.406 5.406 1 98 297 GLN A N 1
ATOM 2248 C CA . GLN A 1 297 ? 5.965 33.656 5.793 1 98 297 GLN A CA 1
ATOM 2249 C C . GLN A 1 297 ? 5.555 34.094 7.207 1 98 297 GLN A C 1
ATOM 2251 O O . GLN A 1 297 ? 4.562 33.594 7.738 1 98 297 GLN A O 1
ATOM 2256 N N . SER A 1 298 ? 6.34 34.969 7.797 1 98 298 SER A N 1
ATOM 2257 C CA . SER A 1 298 ? 6.055 35.438 9.141 1 98 298 SER A CA 1
ATOM 2258 C C . SER A 1 298 ? 4.762 36.25 9.18 1 98 298 SER A C 1
ATOM 2260 O O . SER A 1 298 ? 4.309 36.75 8.141 1 98 298 SER A O 1
ATOM 2262 N N . ALA A 1 299 ? 4.195 36.406 10.375 1 98.44 299 ALA A N 1
ATOM 2263 C CA . ALA A 1 299 ? 3.002 37.219 10.555 1 98.44 299 ALA A CA 1
ATOM 2264 C C . ALA A 1 299 ? 3.266 38.656 10.133 1 98.44 299 ALA A C 1
ATOM 2266 O O . ALA A 1 299 ? 2.398 39.312 9.547 1 98.44 299 ALA A O 1
ATOM 2267 N N . GLN A 1 300 ? 4.457 39.188 10.398 1 97.88 300 GLN A N 1
ATOM 2268 C CA . GLN A 1 300 ? 4.812 40.562 10.039 1 97.88 300 GLN A CA 1
ATOM 2269 C C . GLN A 1 300 ? 4.828 40.75 8.523 1 97.88 300 GLN A C 1
ATOM 2271 O O . GLN A 1 300 ? 4.328 41.75 8.016 1 97.88 300 GLN A O 1
ATOM 2276 N N . THR A 1 301 ? 5.418 39.781 7.816 1 98 301 THR A N 1
ATOM 2277 C CA . THR A 1 301 ? 5.449 39.844 6.359 1 98 301 THR A CA 1
ATOM 2278 C C . THR A 1 301 ? 4.035 39.812 5.785 1 98 301 THR A C 1
ATOM 2280 O O . THR A 1 301 ? 3.707 40.562 4.871 1 98 301 THR A O 1
ATOM 2283 N N . ILE A 1 302 ? 3.207 38.938 6.34 1 98.44 302 ILE A N 1
ATOM 2284 C CA . ILE A 1 302 ? 1.83 38.812 5.875 1 98.44 302 ILE A CA 1
ATOM 2285 C C . ILE A 1 302 ? 1.071 40.094 6.133 1 98.44 302 ILE A C 1
ATOM 2287 O O . ILE A 1 302 ? 0.318 40.562 5.277 1 98.44 302 ILE A O 1
ATOM 2291 N N . ALA A 1 303 ? 1.298 40.656 7.293 1 98.44 303 ALA A N 1
ATOM 2292 C CA . ALA A 1 303 ? 0.675 41.938 7.617 1 98.44 303 ALA A CA 1
ATOM 2293 C C . ALA A 1 303 ? 1.075 43.031 6.613 1 98.44 303 ALA A C 1
ATOM 2295 O O . ALA A 1 303 ? 0.235 43.812 6.172 1 98.44 303 ALA A O 1
ATOM 2296 N N . GLU A 1 304 ? 2.328 43.062 6.266 1 98.19 304 GLU A N 1
ATOM 2297 C CA . GLU A 1 304 ? 2.834 44.031 5.301 1 98.19 304 GLU A CA 1
ATOM 2298 C C . GLU A 1 304 ? 2.172 43.844 3.938 1 98.19 304 GLU A C 1
ATOM 2300 O O . GLU A 1 304 ? 1.725 44.812 3.326 1 98.19 304 GLU A O 1
ATOM 2305 N N . VAL A 1 305 ? 2.1 42.594 3.469 1 98 305 VAL A N 1
ATOM 2306 C CA . VAL A 1 305 ? 1.492 42.281 2.178 1 98 305 VAL A CA 1
ATOM 2307 C C . VAL A 1 305 ? 0.013 42.656 2.199 1 98 305 VAL A C 1
ATOM 2309 O O . VAL A 1 305 ? -0.526 43.156 1.2 1 98 305 VAL A O 1
ATOM 2312 N N . ALA A 1 306 ? -0.621 42.5 3.379 1 98 306 ALA A N 1
ATOM 2313 C CA . ALA A 1 306 ? -2.055 42.75 3.516 1 98 306 ALA A CA 1
ATOM 2314 C C . ALA A 1 306 ? -2.342 44.219 3.801 1 98 306 ALA A C 1
ATOM 2316 O O . ALA A 1 306 ? -3.498 44.625 3.793 1 98 306 ALA A O 1
ATOM 2317 N N . GLY A 1 307 ? -1.334 44.969 4.051 1 98 307 GLY A N 1
ATOM 2318 C CA . GLY A 1 307 ? -1.522 46.375 4.43 1 98 307 GLY A CA 1
ATOM 2319 C C . GLY A 1 307 ? -2.123 46.531 5.812 1 98 307 GLY A C 1
ATOM 2320 O O . GLY A 1 307 ? -2.953 47.406 6.031 1 98 307 GLY A O 1
ATOM 2321 N N . LEU A 1 308 ? -1.756 45.688 6.688 1 98 308 LEU A N 1
ATOM 2322 C CA . LEU A 1 308 ? -2.256 45.719 8.055 1 98 308 LEU A CA 1
ATOM 2323 C C . LEU A 1 308 ? -1.17 46.188 9.016 1 98 308 LEU A C 1
ATOM 2325 O O . LEU A 1 308 ? 0.014 45.938 8.805 1 98 308 LEU A O 1
ATOM 2329 N N . GLN A 1 309 ? -1.557 46.938 9.977 1 96.94 309 GLN A N 1
ATOM 2330 C CA . GLN A 1 309 ? -0.692 47.25 11.102 1 96.94 309 GLN A CA 1
ATOM 2331 C C . GLN A 1 309 ? -1.014 46.406 12.32 1 96.94 309 GLN A C 1
ATOM 2333 O O . GLN A 1 309 ? -2.113 46.469 12.875 1 96.94 309 GLN A O 1
ATOM 2338 N N . VAL A 1 310 ? -0.074 45.625 12.711 1 97.62 310 VAL A N 1
ATOM 2339 C CA . VAL A 1 310 ? -0.284 44.688 13.828 1 97.62 310 VAL A CA 1
ATOM 2340 C C . VAL A 1 310 ? 0.833 44.875 14.852 1 97.62 310 VAL A C 1
ATOM 2342 O O . VAL A 1 310 ? 1.913 45.375 14.523 1 97.62 310 VAL A O 1
ATOM 2345 N N . PRO A 1 311 ? 0.625 44.5 16.062 1 97.62 311 PRO A N 1
ATOM 2346 C CA . PRO A 1 311 ? 1.681 44.562 17.078 1 97.62 311 PRO A CA 1
ATOM 2347 C C . PRO A 1 311 ? 2.938 43.781 16.672 1 97.62 311 PRO A C 1
ATOM 2349 O O . PRO A 1 311 ? 2.852 42.781 15.953 1 97.62 311 PRO A O 1
ATOM 2352 N N . GLU A 1 312 ? 4.074 44.188 17.156 1 96.38 312 GLU A N 1
ATOM 2353 C CA . GLU A 1 312 ? 5.367 43.594 16.812 1 96.38 312 GLU A CA 1
ATOM 2354 C C . GLU A 1 312 ? 5.457 42.156 17.266 1 96.38 312 GLU A C 1
ATOM 2356 O O . GLU A 1 312 ? 6.145 41.344 16.625 1 96.38 312 GLU A O 1
ATOM 2361 N N . ASN A 1 313 ? 4.715 41.781 18.266 1 96.62 313 ASN A N 1
ATOM 2362 C CA . ASN A 1 313 ? 4.809 40.438 18.828 1 96.62 313 ASN A CA 1
ATOM 2363 C C . ASN A 1 313 ? 3.791 39.5 18.203 1 96.62 313 ASN A C 1
ATOM 2365 O O . ASN A 1 313 ? 3.627 38.375 18.656 1 96.62 313 ASN A O 1
ATOM 2369 N N . THR A 1 314 ? 3.145 39.969 17.156 1 98.44 314 THR A N 1
ATOM 2370 C CA . THR A 1 314 ? 2.191 39.125 16.469 1 98.44 314 THR A CA 1
ATOM 2371 C C . THR A 1 314 ? 2.908 37.938 15.781 1 98.44 314 THR A C 1
ATOM 2373 O O . THR A 1 314 ? 3.85 38.156 15.016 1 98.44 314 THR A O 1
ATOM 2376 N N . THR A 1 315 ? 2.43 36.75 16.109 1 98.19 315 THR A N 1
ATOM 2377 C CA . THR A 1 315 ? 3.092 35.594 15.523 1 98.19 315 THR A CA 1
ATOM 2378 C C . THR A 1 315 ? 2.143 34.844 14.609 1 98.19 315 THR A C 1
ATOM 2380 O O . THR A 1 315 ? 2.58 34.031 13.789 1 98.19 315 THR A O 1
ATOM 2383 N N . PHE A 1 316 ? 0.852 34.969 14.719 1 98.75 316 PHE A N 1
ATOM 2384 C CA . PHE A 1 316 ? -0.124 34.375 13.828 1 98.75 316 PHE A CA 1
ATOM 2385 C C . PHE A 1 316 ? -1.426 35.156 13.82 1 98.75 316 PHE A C 1
ATOM 2387 O O . PHE A 1 316 ? -1.627 36.031 14.664 1 98.75 316 PHE A O 1
ATOM 2394 N N . PHE A 1 317 ? -2.268 34.938 12.789 1 98.88 317 PHE A N 1
ATOM 2395 C CA . PHE A 1 317 ? -3.549 35.594 12.633 1 98.88 317 PHE A CA 1
ATOM 2396 C C . PHE A 1 317 ? -4.703 34.656 12.906 1 98.88 317 PHE A C 1
ATOM 2398 O O . PHE A 1 317 ? -4.586 33.438 12.68 1 98.88 317 PHE A O 1
ATOM 2405 N N . MET A 1 318 ? -5.727 35.156 13.422 1 98.88 318 MET A N 1
ATOM 2406 C CA . MET A 1 318 ? -6.992 34.469 13.594 1 98.88 318 MET A CA 1
ATOM 2407 C C . MET A 1 318 ? -8.117 35.188 12.859 1 98.88 318 MET A C 1
ATOM 2409 O O . MET A 1 318 ? -8.172 36.406 12.844 1 98.88 318 MET A O 1
ATOM 2413 N N . VAL A 1 319 ? -8.922 34.438 12.258 1 98.75 319 VAL A N 1
ATOM 2414 C CA . VAL A 1 319 ? -10.078 35 11.562 1 98.75 319 VAL A CA 1
ATOM 2415 C C . VAL A 1 319 ? -11.312 34.125 11.867 1 98.75 319 VAL A C 1
ATOM 2417 O O . VAL A 1 319 ? -11.266 32.906 11.781 1 98.75 319 VAL A O 1
ATOM 2420 N N . GLU A 1 320 ? -12.375 34.781 12.219 1 98.5 320 GLU A N 1
ATOM 2421 C CA . GLU A 1 320 ? -13.625 34.062 12.438 1 98.5 320 GLU A CA 1
ATOM 2422 C C . GLU A 1 320 ? -14.289 33.719 11.109 1 98.5 320 GLU A C 1
ATOM 2424 O O . GLU A 1 320 ? -14.297 34.5 10.18 1 98.5 320 GLU A O 1
ATOM 2429 N N . GLU A 1 321 ? -14.711 32.5 10.977 1 97.62 321 GLU A N 1
ATOM 2430 C CA . GLU A 1 321 ? -15.422 32 9.812 1 97.62 321 GLU A CA 1
ATOM 2431 C C . GLU A 1 321 ? -16.734 31.312 10.219 1 97.62 321 GLU A C 1
ATOM 2433 O O . GLU A 1 321 ? -16.844 30.781 11.32 1 97.62 321 GLU A O 1
ATOM 2438 N N . THR A 1 322 ? -17.734 31.344 9.281 1 96.06 322 THR A N 1
ATOM 2439 C CA . THR A 1 322 ? -19.031 30.75 9.578 1 96.06 322 THR A CA 1
ATOM 2440 C C . THR A 1 322 ? -19.391 29.703 8.531 1 96.06 322 THR A C 1
ATOM 2442 O O . THR A 1 322 ? -20.344 28.938 8.711 1 96.06 322 THR A O 1
ATOM 2445 N N . GLY A 1 323 ? -18.656 29.672 7.477 1 97.56 323 GLY A N 1
ATOM 2446 C CA . GLY A 1 323 ? -18.953 28.734 6.41 1 97.56 323 GLY A CA 1
ATOM 2447 C C . GLY A 1 323 ? -17.719 28.016 5.883 1 97.56 323 GLY A C 1
ATOM 2448 O O . GLY A 1 323 ? -16.609 28.281 6.34 1 97.56 323 GLY A O 1
ATOM 2449 N N . VAL A 1 324 ? -17.953 27.062 5.043 1 98.25 324 VAL A N 1
ATOM 2450 C CA . VAL A 1 324 ? -16.906 26.234 4.449 1 98.25 324 VAL A CA 1
ATOM 2451 C C . VAL A 1 324 ? -17.062 26.234 2.93 1 98.25 324 VAL A C 1
ATOM 2453 O O . VAL A 1 324 ? -18.172 26.203 2.408 1 98.25 324 VAL A O 1
ATOM 2456 N N . GLY A 1 325 ? -15.953 26.266 2.188 1 96.56 325 GLY A N 1
ATOM 2457 C CA . GLY A 1 325 ? -16 26.172 0.738 1 96.56 325 GLY A CA 1
ATOM 2458 C C . GLY A 1 325 ? -15.328 27.344 0.042 1 96.56 325 GLY A C 1
ATOM 2459 O O . GLY A 1 325 ? -14.656 28.156 0.685 1 96.56 325 GLY A O 1
ATOM 2460 N N . GLU A 1 326 ? -15.57 27.484 -1.219 1 94.5 326 GLU A N 1
ATOM 2461 C CA . GLU A 1 326 ? -14.906 28.469 -2.064 1 94.5 326 GLU A CA 1
ATOM 2462 C C . GLU A 1 326 ? -15.289 29.891 -1.655 1 94.5 326 GLU A C 1
ATOM 2464 O O . GLU A 1 326 ? -14.477 30.812 -1.764 1 94.5 326 GLU A O 1
ATOM 2469 N N . GLU A 1 327 ? -16.5 30.016 -1.146 1 95.44 327 GLU A N 1
ATOM 2470 C CA . GLU A 1 327 ? -16.984 31.328 -0.735 1 95.44 327 GLU A CA 1
ATOM 2471 C C . GLU A 1 327 ? -16.438 31.719 0.632 1 95.44 327 GLU A C 1
ATOM 2473 O O . GLU A 1 327 ? -16.594 32.844 1.067 1 95.44 327 GLU A O 1
ATOM 2478 N N . HIS A 1 328 ? -15.828 30.797 1.317 1 96.88 328 HIS A N 1
ATOM 2479 C CA . HIS A 1 328 ? -15.164 30.984 2.602 1 96.88 328 HIS A CA 1
ATOM 2480 C C . HIS A 1 328 ? -13.742 30.438 2.562 1 96.88 328 HIS A C 1
ATOM 2482 O O . HIS A 1 328 ? -13.422 29.469 3.262 1 96.88 328 HIS A O 1
ATOM 2488 N N . PRO A 1 329 ? -12.852 31.094 1.817 1 96.38 329 PRO A N 1
ATOM 2489 C CA . PRO A 1 329 ? -11.547 30.516 1.49 1 96.38 329 PRO A CA 1
ATOM 2490 C C . PRO A 1 329 ? -10.695 30.234 2.729 1 96.38 329 PRO A C 1
ATOM 2492 O O . PRO A 1 329 ? -9.836 29.359 2.705 1 96.38 329 PRO A O 1
ATOM 2495 N N . PHE A 1 330 ? -10.984 30.906 3.867 1 97.81 330 PHE A N 1
ATOM 2496 C CA . PHE A 1 330 ? -10.219 30.672 5.086 1 97.81 330 PHE A CA 1
ATOM 2497 C C . PHE A 1 330 ? -10.477 29.266 5.621 1 97.81 330 PHE A C 1
ATOM 2499 O O . PHE A 1 330 ? -9.742 28.781 6.488 1 97.81 330 PHE A O 1
ATOM 2506 N N . SER A 1 331 ? -11.531 28.609 5.105 1 97.81 331 SER A N 1
ATOM 2507 C CA . SER A 1 331 ? -11.852 27.25 5.555 1 97.81 331 SER A CA 1
ATOM 2508 C C . SER A 1 331 ? -10.945 26.219 4.887 1 97.81 331 SER A C 1
ATOM 2510 O O . SER A 1 331 ? -10.938 25.047 5.277 1 97.81 331 SER A O 1
ATOM 2512 N N . GLY A 1 332 ? -10.141 26.641 3.918 1 96.38 332 GLY A N 1
ATOM 2513 C CA . GLY A 1 332 ? -9.25 25.734 3.207 1 96.38 332 GLY A CA 1
ATOM 2514 C C . GLY A 1 332 ? -7.812 25.812 3.678 1 96.38 332 GLY A C 1
ATOM 2515 O O . GLY A 1 332 ? -7.512 26.5 4.652 1 96.38 332 GLY A O 1
ATOM 2516 N N . GLU A 1 333 ? -6.938 25.016 3.057 1 94.94 333 GLU A N 1
ATOM 2517 C CA . GLU A 1 333 ? -5.508 25.031 3.361 1 94.94 333 GLU A CA 1
ATOM 2518 C C . GLU A 1 333 ? -4.906 26.406 3.068 1 94.94 333 GLU A C 1
ATOM 2520 O O . GLU A 1 333 ? -5.145 26.984 2.006 1 94.94 333 GLU A O 1
ATOM 2525 N N . LYS A 1 334 ? -4.082 26.922 3.988 1 95.44 334 LYS A N 1
ATOM 2526 C CA . LYS A 1 334 ? -3.59 28.297 3.855 1 95.44 334 LYS A CA 1
ATOM 2527 C C . LYS A 1 334 ? -2.068 28.328 3.76 1 95.44 334 LYS A C 1
ATOM 2529 O O . LYS A 1 334 ? -1.485 29.344 3.375 1 95.44 334 LYS A O 1
ATOM 2534 N N . LEU A 1 335 ? -1.385 27.312 4.199 1 94.38 335 LEU A N 1
ATOM 2535 C CA . LEU A 1 335 ? 0.073 27.25 4.215 1 94.38 335 LEU A CA 1
ATOM 2536 C C . LEU A 1 335 ? 0.665 28.547 4.762 1 94.38 335 LEU A C 1
ATOM 2538 O O . LEU A 1 335 ? 1.578 29.125 4.16 1 94.38 335 LEU A O 1
ATOM 2542 N N . SER A 1 336 ? 0.067 29.078 5.785 1 97.38 336 SER A N 1
ATOM 2543 C CA . SER A 1 336 ? 0.458 30.328 6.426 1 97.38 336 SER A CA 1
ATOM 2544 C C . SER A 1 336 ? 0.116 30.328 7.91 1 97.38 336 SER A C 1
ATOM 2546 O O . SER A 1 336 ? -0.57 29.422 8.391 1 97.38 336 SER A O 1
ATOM 2548 N N . VAL A 1 337 ? 0.579 31.328 8.57 1 98.62 337 VAL A N 1
ATOM 2549 C CA . VAL A 1 337 ? 0.335 31.406 10.008 1 98.62 337 VAL A CA 1
ATOM 2550 C C . VAL A 1 337 ? -1.019 32.062 10.266 1 98.62 337 VAL A C 1
ATOM 2552 O O . VAL A 1 337 ? -1.154 32.875 11.18 1 98.62 337 VAL A O 1
ATOM 2555 N N . VAL A 1 338 ? -2.033 31.797 9.43 1 98.69 338 VAL A N 1
ATOM 2556 C CA . VAL A 1 338 ? -3.406 32.25 9.602 1 98.69 338 VAL A CA 1
ATOM 2557 C C . VAL A 1 338 ? -4.309 31.078 9.953 1 98.69 338 VAL A C 1
ATOM 2559 O O . VAL A 1 338 ? -4.316 30.062 9.242 1 98.69 338 VAL A O 1
ATOM 2562 N N . THR A 1 339 ? -5.027 31.156 11.016 1 98.62 339 THR A N 1
ATOM 2563 C CA . THR A 1 339 ? -5.953 30.109 11.422 1 98.62 339 THR A CA 1
ATOM 2564 C C . THR A 1 339 ? -7.391 30.625 11.43 1 98.62 339 THR A C 1
ATOM 2566 O O . THR A 1 339 ? -7.633 31.781 11.781 1 98.62 339 THR A O 1
ATOM 2569 N N . ALA A 1 340 ? -8.305 29.844 10.953 1 98.81 340 ALA A N 1
ATOM 2570 C CA . ALA A 1 340 ? -9.727 30.172 10.984 1 98.81 340 ALA A CA 1
ATOM 2571 C C . ALA A 1 340 ? -10.375 29.672 12.273 1 98.81 340 ALA A C 1
ATOM 2573 O O . ALA A 1 340 ? -10 28.625 12.797 1 98.81 340 ALA A O 1
ATOM 2574 N N . LEU A 1 341 ? -11.32 30.453 12.789 1 98.88 341 LEU A N 1
ATOM 2575 C CA . LEU A 1 341 ? -12.031 30.109 14.016 1 98.88 341 LEU A CA 1
ATOM 2576 C C . LEU A 1 341 ? -13.508 29.828 13.727 1 98.88 341 LEU A C 1
ATOM 2578 O O . LEU A 1 341 ? -14.172 30.625 13.055 1 98.88 341 LEU A O 1
ATOM 2582 N N . PHE A 1 342 ? -13.938 28.75 14.125 1 98.88 342 PHE A N 1
ATOM 2583 C CA . PHE A 1 342 ? -15.344 28.359 14.086 1 98.88 342 PHE A CA 1
ATOM 2584 C C . PHE A 1 342 ? -15.875 28.109 15.484 1 98.88 342 PHE A C 1
ATOM 2586 O O . PHE A 1 342 ? -15.125 27.703 16.375 1 98.88 342 PHE A O 1
ATOM 2593 N N . LYS A 1 343 ? -17.141 28.375 15.719 1 98.62 343 LYS A N 1
ATOM 2594 C CA . LYS A 1 343 ? -17.797 28.078 16.984 1 98.62 343 LYS A CA 1
ATOM 2595 C C . LYS A 1 343 ? -18.75 26.891 16.828 1 98.62 343 LYS A C 1
ATOM 2597 O O . LYS A 1 343 ? -19.266 26.641 15.734 1 98.62 343 LYS A O 1
ATOM 2602 N N . TYR A 1 344 ? -18.922 26.156 17.844 1 98.62 344 TYR A N 1
ATOM 2603 C CA . TYR A 1 344 ? -19.969 25.141 17.891 1 98.62 344 TYR A CA 1
ATOM 2604 C C . TYR A 1 344 ? -20.672 25.156 19.25 1 98.62 344 TYR A C 1
ATOM 2606 O O . TYR A 1 344 ? -20.141 25.688 20.219 1 98.62 344 TYR A O 1
ATOM 2614 N N . ASN A 1 345 ? -21.922 24.672 19.344 1 98.38 345 ASN A N 1
ATOM 2615 C CA . ASN A 1 345 ? -22.688 24.547 20.578 1 98.38 345 ASN A CA 1
ATOM 2616 C C . ASN A 1 345 ? -22.75 23.109 21.062 1 98.38 345 ASN A C 1
ATOM 2618 O O . ASN A 1 345 ? -22.25 22.797 22.156 1 98.38 345 ASN A O 1
ATOM 2622 N N . GLU A 1 346 ? -23.266 22.203 20.234 1 98.31 346 GLU A N 1
ATOM 2623 C CA . GLU A 1 346 ? -23.297 20.766 20.531 1 98.31 346 GLU A CA 1
ATOM 2624 C C . GLU A 1 346 ? -22.141 20.047 19.844 1 98.31 346 GLU A C 1
ATOM 2626 O O . GLU A 1 346 ? -21.797 20.359 18.703 1 98.31 346 GLU A O 1
ATOM 2631 N N . PHE A 1 347 ? -21.625 19.078 20.594 1 98.62 347 PHE A N 1
ATOM 2632 C CA . PHE A 1 347 ? -20.391 18.453 20.125 1 98.62 347 PHE A CA 1
ATOM 2633 C C . PHE A 1 347 ? -20.578 17.859 18.734 1 98.62 347 PHE A C 1
ATOM 2635 O O . PHE A 1 347 ? -19.656 17.859 17.922 1 98.62 347 PHE A O 1
ATOM 2642 N N . LYS A 1 348 ? -21.75 17.359 18.438 1 98.44 348 LYS A N 1
ATOM 2643 C CA . LYS A 1 348 ? -22.031 16.828 17.109 1 98.44 348 LYS A CA 1
ATOM 2644 C C . LYS A 1 348 ? -21.719 17.859 16.031 1 98.44 348 LYS A C 1
ATOM 2646 O O . LYS A 1 348 ? -21.297 17.5 14.93 1 98.44 348 LYS A O 1
ATOM 2651 N N . GLU A 1 349 ? -21.938 19.125 16.344 1 98.62 349 GLU A N 1
ATOM 2652 C CA . GLU A 1 349 ? -21.641 20.203 15.391 1 98.62 349 GLU A CA 1
ATOM 2653 C C . GLU A 1 349 ? -20.141 20.297 15.109 1 98.62 349 GLU A C 1
ATOM 2655 O O . GLU A 1 349 ? -19.734 20.641 14 1 98.62 349 GLU A O 1
ATOM 2660 N N . ALA A 1 350 ? -19.328 20.047 16.141 1 98.81 350 ALA A N 1
ATOM 2661 C CA . ALA A 1 350 ? -17.891 20.047 15.961 1 98.81 350 ALA A CA 1
ATOM 2662 C C . ALA A 1 350 ? -17.453 18.953 14.992 1 98.81 350 ALA A C 1
ATOM 2664 O O . ALA A 1 350 ? -16.656 19.203 14.086 1 98.81 350 ALA A O 1
ATOM 2665 N N . VAL A 1 351 ? -18 17.766 15.18 1 98.75 351 VAL A N 1
ATOM 2666 C CA . VAL A 1 351 ? -17.688 16.641 14.305 1 98.75 351 VAL A CA 1
ATOM 2667 C C . VAL A 1 351 ? -18.094 16.969 12.875 1 98.75 351 VAL A C 1
ATOM 2669 O O . VAL A 1 351 ? -17.328 16.75 11.938 1 98.75 351 VAL A O 1
ATOM 2672 N N . ASP A 1 352 ? -19.312 17.516 12.703 1 98.44 352 ASP A N 1
ATOM 2673 C CA . ASP A 1 352 ? -19.828 17.875 11.391 1 98.44 352 ASP A CA 1
ATOM 2674 C C . ASP A 1 352 ? -18.922 18.922 10.727 1 98.44 352 ASP A C 1
ATOM 2676 O O . ASP A 1 352 ? -18.656 18.844 9.523 1 98.44 352 ASP A O 1
ATOM 2680 N N . ARG A 1 353 ? -18.531 19.875 11.516 1 98.75 353 ARG A N 1
ATOM 2681 C CA . ARG A 1 353 ? -17.688 20.938 10.984 1 98.75 353 ARG A CA 1
ATOM 2682 C C . ARG A 1 353 ? -16.344 20.406 10.516 1 98.75 353 ARG A C 1
ATOM 2684 O O . ARG A 1 353 ? -15.844 20.797 9.461 1 98.75 353 ARG A O 1
ATOM 2691 N N . VAL A 1 354 ? -15.703 19.531 11.312 1 98.69 354 VAL A N 1
ATOM 2692 C CA . VAL A 1 354 ? -14.453 18.891 10.906 1 98.69 354 VAL A CA 1
ATOM 2693 C C . VAL A 1 354 ? -14.633 18.188 9.57 1 98.69 354 VAL A C 1
ATOM 2695 O O . VAL A 1 354 ? -13.82 18.344 8.656 1 98.69 354 VAL A O 1
ATOM 2698 N N . ASN A 1 355 ? -15.711 17.453 9.445 1 98.31 355 ASN A N 1
ATOM 2699 C CA . ASN A 1 355 ? -15.969 16.703 8.219 1 98.31 355 ASN A CA 1
ATOM 2700 C C . ASN A 1 355 ? -16.219 17.641 7.039 1 98.31 355 ASN A C 1
ATOM 2702 O O . ASN A 1 355 ? -15.789 17.359 5.918 1 98.31 355 ASN A O 1
ATOM 2706 N N . GLU A 1 356 ? -16.922 18.734 7.246 1 98.38 356 GLU A N 1
ATOM 2707 C CA . GLU A 1 356 ? -17.172 19.703 6.188 1 98.38 356 GLU A CA 1
ATOM 2708 C C . GLU A 1 356 ? -15.883 20.328 5.688 1 98.38 356 GLU A C 1
ATOM 2710 O O . GLU A 1 356 ? -15.656 20.422 4.48 1 98.38 356 GLU A O 1
ATOM 2715 N N . ILE A 1 357 ? -15.078 20.75 6.629 1 98.62 357 ILE A N 1
ATOM 2716 C CA . ILE A 1 357 ? -13.836 21.438 6.293 1 98.62 357 ILE A CA 1
ATOM 2717 C C . ILE A 1 357 ? -12.891 20.5 5.555 1 98.62 357 ILE A C 1
ATOM 2719 O O . ILE A 1 357 ? -12.328 20.859 4.523 1 98.62 357 ILE A O 1
ATOM 2723 N N . THR A 1 358 ? -12.758 19.266 6.051 1 98 358 THR A N 1
ATOM 2724 C CA . THR A 1 358 ? -11.836 18.328 5.441 1 98 358 THR A CA 1
ATOM 2725 C C . THR A 1 358 ? -12.367 17.828 4.102 1 98 358 THR A C 1
ATOM 2727 O O . THR A 1 358 ? -11.602 17.516 3.195 1 98 358 THR A O 1
ATOM 2730 N N . LYS A 1 359 ? -13.68 17.766 3.949 1 97.12 359 LYS A N 1
ATOM 2731 C CA . LYS A 1 359 ? -14.273 17.422 2.66 1 97.12 359 LYS A CA 1
ATOM 2732 C C . LYS A 1 359 ? -13.961 18.469 1.605 1 97.12 359 LYS A C 1
ATOM 2734 O O . LYS A 1 359 ? -13.75 18.156 0.435 1 97.12 359 LYS A O 1
ATOM 2739 N N . TYR A 1 360 ? -13.938 19.719 1.973 1 97.25 360 TYR A N 1
ATOM 2740 C CA . TYR A 1 360 ? -13.555 20.797 1.068 1 97.25 360 TYR A CA 1
ATOM 2741 C C . TYR A 1 360 ? -12.094 20.672 0.65 1 97.25 360 TYR A C 1
ATOM 2743 O O . TYR A 1 360 ? -11.781 20.641 -0.543 1 97.25 360 TYR A O 1
ATOM 2751 N N . GLN A 1 361 ? -11.219 20.469 1.674 1 95.88 361 GLN A N 1
ATOM 2752 C CA . GLN A 1 361 ? -9.805 20.203 1.467 1 95.88 361 GLN A CA 1
ATOM 2753 C C . GLN A 1 361 ? -9.203 19.438 2.648 1 95.88 361 GLN A C 1
ATOM 2755 O O . GLN A 1 361 ? -9.531 19.734 3.805 1 95.88 361 GLN A O 1
ATOM 2760 N N . GLY A 1 362 ? -8.43 18.5 2.273 1 96.44 362 GLY A N 1
ATOM 2761 C CA . GLY A 1 362 ? -7.656 17.859 3.328 1 96.44 362 GLY A CA 1
ATOM 2762 C C . GLY A 1 362 ? -8.297 16.594 3.865 1 96.44 362 GLY A C 1
ATOM 2763 O O . GLY A 1 362 ? -7.934 16.125 4.941 1 96.44 362 GLY A O 1
ATOM 2764 N N . MET A 1 363 ? -9.25 16.016 3.141 1 97.12 363 MET A N 1
ATOM 2765 C CA . MET A 1 363 ? -9.836 14.75 3.592 1 97.12 363 MET A CA 1
ATOM 2766 C C . MET A 1 363 ? -8.766 13.672 3.738 1 97.12 363 MET A C 1
ATOM 2768 O O . MET A 1 363 ? -7.891 13.539 2.881 1 97.12 363 MET A O 1
ATOM 2772 N N . GLY A 1 364 ? -8.812 12.945 4.906 1 97.75 364 GLY A N 1
ATOM 2773 C CA . GLY A 1 364 ? -7.863 11.875 5.145 1 97.75 364 GLY A CA 1
ATOM 2774 C C . GLY A 1 364 ? -6.641 12.32 5.918 1 97.75 364 GLY A C 1
ATOM 2775 O O . GLY A 1 364 ? -5.918 11.492 6.484 1 97.75 364 GLY A O 1
ATOM 2776 N N . HIS A 1 365 ? -6.391 13.602 5.98 1 97.75 365 HIS A N 1
ATOM 2777 C CA . HIS A 1 365 ? -5.125 14.078 6.52 1 97.75 365 HIS A CA 1
ATOM 2778 C C . HIS A 1 365 ? -5.102 13.984 8.039 1 97.75 365 HIS A C 1
ATOM 2780 O O . HIS A 1 365 ? -4.578 13.023 8.602 1 97.75 365 HIS A O 1
ATOM 2786 N N . SER A 1 366 ? -5.754 14.961 8.742 1 98.38 366 SER A N 1
ATOM 2787 C CA . SER A 1 366 ? -5.633 14.891 10.195 1 98.38 366 SER A CA 1
ATOM 2788 C C . SER A 1 366 ? -6.594 15.859 10.883 1 98.38 366 SER A C 1
ATOM 2790 O O . SER A 1 366 ? -7.09 16.797 10.258 1 98.38 366 SER A O 1
ATOM 2792 N N . CYS A 1 367 ? -6.891 15.57 12.086 1 98.62 367 CYS A N 1
ATOM 2793 C CA . CYS A 1 367 ? -7.547 16.484 13.016 1 98.62 367 CYS A CA 1
ATOM 2794 C C . CYS A 1 367 ? -7.027 16.281 14.438 1 98.62 367 CYS A C 1
ATOM 2796 O O . CYS A 1 367 ? -6.117 15.477 14.664 1 98.62 367 CYS A O 1
ATOM 2798 N N . GLY A 1 368 ? -7.434 17.062 15.312 1 98.69 368 GLY A N 1
ATOM 2799 C CA . GLY A 1 368 ? -7.055 16.953 16.719 1 98.69 368 GLY A CA 1
ATOM 2800 C C . GLY A 1 368 ? -8.117 17.469 17.656 1 98.69 368 GLY A C 1
ATOM 2801 O O . GLY A 1 368 ? -9.141 18 17.219 1 98.69 368 GLY A O 1
ATOM 2802 N N . ILE A 1 369 ? -7.848 17.281 18.938 1 98.94 369 ILE A N 1
ATOM 2803 C CA . ILE A 1 369 ? -8.805 17.719 19.953 1 98.94 369 ILE A CA 1
ATOM 2804 C C . ILE A 1 369 ? -8.07 18.047 21.25 1 98.94 369 ILE A C 1
ATOM 2806 O O . ILE A 1 369 ? -7.145 17.328 21.641 1 98.94 369 ILE A O 1
ATOM 2810 N N . HIS A 1 370 ? -8.305 19.172 21.781 1 98.94 370 HIS A N 1
ATOM 2811 C CA . HIS A 1 370 ? -7.98 19.484 23.156 1 98.94 370 HIS A CA 1
ATOM 2812 C C . HIS A 1 370 ? -9.18 19.25 24.078 1 98.94 370 HIS A C 1
ATOM 2814 O O . HIS A 1 370 ? -10.109 20.062 24.094 1 98.94 370 HIS A O 1
ATOM 2820 N N . SER A 1 371 ? -9.195 18.172 24.75 1 98.88 371 SER A N 1
ATOM 2821 C CA . SER A 1 371 ? -10.32 17.734 25.578 1 98.88 371 SER A CA 1
ATOM 2822 C C . SER A 1 371 ? -9.883 16.75 26.641 1 98.88 371 SER A C 1
ATOM 2824 O O . SER A 1 371 ? -8.922 16 26.438 1 98.88 371 SER A O 1
ATOM 2826 N N . PHE A 1 372 ? -10.539 16.75 27.812 1 98.75 372 PHE A N 1
ATOM 2827 C CA . PHE A 1 372 ? -10.422 15.703 28.812 1 98.75 372 PHE A CA 1
ATOM 2828 C C . PHE A 1 372 ? -11.711 14.898 28.906 1 98.75 372 PHE A C 1
ATOM 2830 O O . PHE A 1 372 ? -11.898 14.125 29.859 1 98.75 372 PHE A O 1
ATOM 2837 N N . ASN A 1 373 ? -12.633 15.102 27.969 1 98.75 373 ASN A N 1
ATOM 2838 C CA . ASN A 1 373 ? -13.852 14.32 27.859 1 98.75 373 ASN A CA 1
ATOM 2839 C C . ASN A 1 373 ? -13.672 13.125 26.922 1 98.75 373 ASN A C 1
ATOM 2841 O O . ASN A 1 373 ? -13.641 13.297 25.688 1 98.75 373 ASN A O 1
ATOM 2845 N N . GLU A 1 374 ? -13.625 11.961 27.5 1 98.56 374 GLU A N 1
ATOM 2846 C CA . GLU A 1 374 ? -13.336 10.75 26.734 1 98.56 374 GLU A CA 1
ATOM 2847 C C . GLU A 1 374 ? -14.414 10.492 25.688 1 98.56 374 GLU A C 1
ATOM 2849 O O . GLU A 1 374 ? -14.133 9.977 24.609 1 98.56 374 GLU A O 1
ATOM 2854 N N . ASP A 1 375 ? -15.641 10.828 25.984 1 98.69 375 ASP A N 1
ATOM 2855 C CA . ASP A 1 375 ? -16.719 10.633 25.031 1 98.69 375 ASP A CA 1
ATOM 2856 C C . ASP A 1 375 ? -16.516 11.5 23.781 1 98.69 375 ASP A C 1
ATOM 2858 O O . ASP A 1 375 ? -16.75 11.055 22.656 1 98.69 375 ASP A O 1
ATOM 2862 N N . HIS A 1 376 ? -16.141 12.812 24.016 1 98.88 376 HIS A N 1
ATOM 2863 C CA . HIS A 1 376 ? -15.859 13.711 22.906 1 98.88 376 HIS A CA 1
ATOM 2864 C C . HIS A 1 376 ? -14.711 13.188 22.047 1 98.88 376 HIS A C 1
ATOM 2866 O O . HIS A 1 376 ? -14.781 13.211 20.812 1 98.88 376 HIS A O 1
ATOM 2872 N N . ILE A 1 377 ? -13.656 12.719 22.703 1 98.88 377 ILE A N 1
ATOM 2873 C CA . ILE A 1 377 ? -12.477 12.195 22.016 1 98.88 377 ILE A CA 1
ATOM 2874 C C . ILE A 1 377 ? -12.875 11.008 21.141 1 98.88 377 ILE A C 1
ATOM 2876 O O . ILE A 1 377 ? -12.547 10.977 19.953 1 98.88 377 ILE A O 1
ATOM 2880 N N . MET A 1 378 ? -13.633 10.125 21.656 1 98.69 378 MET A N 1
ATOM 2881 C CA . MET A 1 378 ? -14.023 8.93 20.938 1 98.69 378 MET A CA 1
ATOM 2882 C C . MET A 1 378 ? -15 9.266 19.812 1 98.69 378 MET A C 1
ATOM 2884 O O . MET A 1 378 ? -14.922 8.703 18.719 1 98.69 378 MET A O 1
ATOM 2888 N N . GLU A 1 379 ? -15.945 10.141 20.109 1 98.56 379 GLU A N 1
ATOM 2889 C CA . GLU A 1 379 ? -16.906 10.539 19.094 1 98.56 379 GLU A CA 1
ATOM 2890 C C . GLU A 1 379 ? -16.219 11.156 17.891 1 98.56 379 GLU A C 1
ATOM 2892 O O . GLU A 1 379 ? -16.562 10.852 16.734 1 98.56 379 GLU A O 1
ATOM 2897 N N . LEU A 1 380 ? -15.258 11.992 18.125 1 98.88 380 LEU A N 1
ATOM 2898 C CA . LEU A 1 380 ? -14.492 12.586 17.031 1 98.88 380 LEU A CA 1
ATOM 2899 C C . LEU A 1 380 ? -13.703 11.523 16.281 1 98.88 380 LEU A C 1
ATOM 2901 O O . LEU A 1 380 ? -13.711 11.5 15.039 1 98.88 380 LEU A O 1
ATOM 2905 N N . ALA A 1 381 ? -13.023 10.68 17 1 98.69 381 ALA A N 1
ATOM 2906 C CA . ALA A 1 381 ? -12.18 9.641 16.422 1 98.69 381 ALA A CA 1
ATOM 2907 C C . ALA A 1 381 ? -12.992 8.711 15.523 1 98.69 381 ALA A C 1
ATOM 2909 O O . ALA A 1 381 ? -12.531 8.328 14.445 1 98.69 381 ALA A O 1
ATOM 2910 N N . LEU A 1 382 ? -14.172 8.391 15.906 1 98.19 382 LEU A N 1
ATOM 2911 C CA . LEU A 1 382 ? -14.992 7.398 15.219 1 98.19 382 LEU A CA 1
ATOM 2912 C C . LEU A 1 382 ? -15.672 8.008 14 1 98.19 382 LEU A C 1
ATOM 2914 O O . LEU A 1 382 ? -15.953 7.297 13.023 1 98.19 382 LEU A O 1
ATOM 2918 N N . ASN A 1 383 ? -15.859 9.328 14.039 1 97.88 383 ASN A N 1
ATOM 2919 C CA . ASN A 1 383 ? -16.828 9.859 13.078 1 97.88 383 ASN A CA 1
ATOM 2920 C C . ASN A 1 383 ? -16.172 10.867 12.133 1 97.88 383 ASN A C 1
ATOM 2922 O O . ASN A 1 383 ? -16.875 11.633 11.469 1 97.88 383 ASN A O 1
ATOM 2926 N N . THR A 1 384 ? -14.867 10.938 12.086 1 98.19 384 THR A N 1
ATOM 2927 C CA . THR A 1 384 ? -14.172 11.781 11.117 1 98.19 384 THR A CA 1
ATOM 2928 C C . THR A 1 384 ? -13.344 10.93 10.156 1 98.19 384 THR A C 1
ATOM 2930 O O . THR A 1 384 ? -12.953 9.812 10.484 1 98.19 384 THR A O 1
ATOM 2933 N N . LYS A 1 385 ? -13.148 11.414 8.938 1 97.38 385 LYS A N 1
ATOM 2934 C CA . LYS A 1 385 ? -12.375 10.727 7.906 1 97.38 385 LYS A CA 1
ATOM 2935 C C . LYS A 1 385 ? -10.953 11.273 7.824 1 97.38 385 LYS A C 1
ATOM 2937 O O . LYS A 1 385 ? -10.562 11.859 6.812 1 97.38 385 LYS A O 1
ATOM 2942 N N . VAL A 1 386 ? -10.18 10.977 8.844 1 98.38 386 VAL A N 1
ATOM 2943 C CA . VAL A 1 386 ? -8.781 11.383 8.922 1 98.38 386 VAL A CA 1
ATOM 2944 C C . VAL A 1 386 ? -7.906 10.164 9.234 1 98.38 386 VAL A C 1
ATOM 2946 O O . VAL A 1 386 ? -8.367 9.211 9.867 1 98.38 386 VAL A O 1
ATOM 2949 N N . SER A 1 387 ? -6.699 10.219 8.805 1 98.44 387 SER A N 1
ATOM 2950 C CA . SER A 1 387 ? -5.77 9.125 9.07 1 98.44 387 SER A CA 1
ATOM 2951 C C . SER A 1 387 ? -5.086 9.297 10.422 1 98.44 387 SER A C 1
ATOM 2953 O O . SER A 1 387 ? -4.535 8.336 10.977 1 98.44 387 SER A O 1
ATOM 2955 N N . ARG A 1 388 ? -5.141 10.57 10.969 1 98.69 388 ARG A N 1
ATOM 2956 C CA . ARG A 1 388 ? -4.5 10.859 12.242 1 98.69 388 ARG A CA 1
ATOM 2957 C C . ARG A 1 388 ? -5.359 11.805 13.086 1 98.69 388 ARG A C 1
ATOM 2959 O O . ARG A 1 388 ? -5.875 12.805 12.578 1 98.69 388 ARG A O 1
ATOM 2966 N N . MET A 1 389 ? -5.531 11.477 14.297 1 98.88 389 MET A N 1
ATOM 2967 C CA . MET A 1 389 ? -6.137 12.367 15.281 1 98.88 389 MET A CA 1
ATOM 2968 C C . MET A 1 389 ? -5.262 12.469 16.531 1 98.88 389 MET A C 1
ATOM 2970 O O . MET A 1 389 ? -4.988 11.469 17.188 1 98.88 389 MET A O 1
ATOM 2974 N N . ASN A 1 390 ? -4.848 13.648 16.859 1 98.88 390 ASN A N 1
ATOM 2975 C CA . ASN A 1 390 ? -3.98 13.867 18.016 1 98.88 390 ASN A CA 1
ATOM 2976 C C . ASN A 1 390 ? -4.75 14.477 19.188 1 98.88 390 ASN A C 1
ATOM 2978 O O . ASN A 1 390 ? -5.426 15.492 19.031 1 98.88 390 ASN A O 1
ATOM 2982 N N . VAL A 1 391 ? -4.652 13.859 20.312 1 98.94 391 VAL A N 1
ATOM 2983 C CA . VAL A 1 391 ? -5.336 14.297 21.531 1 98.94 391 VAL A CA 1
ATOM 2984 C C . VAL A 1 391 ? -4.398 15.164 22.359 1 98.94 391 VAL A C 1
ATOM 2986 O O . VAL A 1 391 ? -3.33 14.711 22.781 1 98.94 391 VAL A O 1
ATOM 2989 N N . ARG A 1 392 ? -4.766 16.438 22.562 1 98.81 392 ARG A N 1
ATOM 2990 C CA . ARG A 1 392 ? -4.082 17.375 23.438 1 98.81 392 ARG A CA 1
ATOM 2991 C C . ARG A 1 392 ? -2.635 17.578 23 1 98.81 392 ARG A C 1
ATOM 2993 O O . ARG A 1 392 ? -1.729 17.625 23.828 1 98.81 392 ARG A O 1
ATOM 3000 N N . GLN A 1 393 ? -2.455 17.688 21.734 1 98.38 393 GLN A N 1
ATOM 3001 C CA . GLN A 1 393 ? -1.175 17.938 21.078 1 98.38 393 GLN A CA 1
ATOM 3002 C C . GLN A 1 393 ? -1.337 18.906 19.906 1 98.38 393 GLN A C 1
ATOM 3004 O O . GLN A 1 393 ? -2.412 19 19.312 1 98.38 393 GLN A O 1
ATOM 3009 N N . GLY A 1 394 ? -0.265 19.688 19.656 1 97.88 394 GLY A N 1
ATOM 3010 C CA . GLY A 1 394 ? -0.237 20.344 18.359 1 97.88 394 GLY A CA 1
ATOM 3011 C C . GLY A 1 394 ? -0.109 19.391 17.203 1 97.88 394 GLY A C 1
ATOM 3012 O O . GLY A 1 394 ? 0.605 18.391 17.281 1 97.88 394 GLY A O 1
ATOM 3013 N N . GLN A 1 395 ? -0.707 19.656 16.125 1 97.19 395 GLN A N 1
ATOM 3014 C CA . GLN A 1 395 ? -0.783 18.719 15.008 1 97.19 395 GLN A CA 1
ATOM 3015 C C . GLN A 1 395 ? 0.55 18.625 14.266 1 97.19 395 GLN A C 1
ATOM 3017 O O . GLN A 1 395 ? 1.031 17.531 13.969 1 97.19 395 GLN A O 1
ATOM 3022 N N . ALA A 1 396 ? 1.171 19.75 13.906 1 96.75 396 ALA A N 1
ATOM 3023 C CA . ALA A 1 396 ? 2.381 19.781 13.086 1 96.75 396 ALA A CA 1
ATOM 3024 C C . ALA A 1 396 ? 3.492 18.953 13.719 1 96.75 396 ALA A C 1
ATOM 3026 O O . ALA A 1 396 ? 4.055 18.062 13.078 1 96.75 396 ALA A O 1
ATOM 3027 N N . PRO A 1 397 ? 3.777 19.172 15.008 1 96.56 397 PRO A N 1
ATOM 3028 C CA . PRO A 1 397 ? 4.82 18.312 15.594 1 96.56 397 PRO A CA 1
ATOM 3029 C C . PRO A 1 397 ? 4.348 16.891 15.844 1 96.56 397 PRO A C 1
ATOM 3031 O O . PRO A 1 397 ? 5.16 15.961 15.883 1 96.56 397 PRO A O 1
ATOM 3034 N N . ALA A 1 398 ? 3.064 16.656 15.992 1 98 398 ALA A N 1
ATOM 3035 C CA . ALA A 1 398 ? 2.557 15.359 16.453 1 98 398 ALA A CA 1
ATOM 3036 C C . ALA A 1 398 ? 2.383 14.398 15.281 1 98 398 ALA A C 1
ATOM 3038 O O . ALA A 1 398 ? 2.688 13.211 15.398 1 98 398 ALA A O 1
ATOM 3039 N N . ASN A 1 399 ? 1.871 14.852 14.203 1 98.12 399 ASN A N 1
ATOM 3040 C CA . ASN A 1 399 ? 1.462 13.992 13.094 1 98.12 399 ASN A CA 1
ATOM 3041 C C . ASN A 1 399 ? 2.641 13.195 12.531 1 98.12 399 ASN A C 1
ATOM 3043 O O . ASN A 1 399 ? 2.49 12.031 12.164 1 98.12 399 ASN A O 1
ATOM 3047 N N . THR A 1 400 ? 3.799 13.789 12.43 1 97.62 400 THR A N 1
ATOM 3048 C CA . THR A 1 400 ? 4.957 13.188 11.781 1 97.62 400 THR A CA 1
ATOM 3049 C C . THR A 1 400 ? 5.824 12.453 12.797 1 97.62 400 THR A C 1
ATOM 3051 O O . THR A 1 400 ? 6.965 12.094 12.508 1 97.62 400 THR A O 1
ATOM 3054 N N . GLY A 1 401 ? 5.316 12.281 13.984 1 97.75 401 GLY A N 1
ATOM 3055 C CA . GLY A 1 401 ? 6.098 11.695 15.055 1 97.75 401 GLY A CA 1
ATOM 3056 C C . GLY A 1 401 ? 6.93 12.711 15.812 1 97.75 401 GLY A C 1
ATOM 3057 O O . GLY A 1 401 ? 7.457 13.656 15.219 1 97.75 401 GLY A O 1
ATOM 3058 N N . ASN A 1 402 ? 6.961 12.594 17.031 1 97.94 402 ASN A N 1
ATOM 3059 C CA . ASN A 1 402 ? 7.785 13.383 17.938 1 97.94 402 ASN A CA 1
ATOM 3060 C C . ASN A 1 402 ? 8.133 12.602 19.203 1 97.94 402 ASN A C 1
ATOM 3062 O O . ASN A 1 402 ? 7.664 11.484 19.406 1 97.94 402 ASN A O 1
ATOM 3066 N N . TRP A 1 403 ? 9 13.227 20.031 1 98.06 403 TRP A N 1
ATOM 3067 C CA . TRP A 1 403 ? 9.5 12.516 21.203 1 98.06 403 TRP A CA 1
ATOM 3068 C C . TRP A 1 403 ? 8.383 12.312 22.234 1 98.06 403 TRP A C 1
ATOM 3070 O O . TRP A 1 403 ? 8.461 11.414 23.062 1 98.06 403 TRP A O 1
ATOM 3080 N N . PHE A 1 404 ? 7.266 13.047 22.141 1 97.81 404 PHE A N 1
ATOM 3081 C CA . PHE A 1 404 ? 6.234 13.039 23.172 1 97.81 404 PHE A CA 1
ATOM 3082 C C . PHE A 1 404 ? 5.047 12.188 22.734 1 97.81 404 PHE A C 1
ATOM 3084 O O . PHE A 1 404 ? 3.998 12.203 23.391 1 97.81 404 PHE A O 1
ATOM 3091 N N . ASN A 1 405 ? 5.051 11.5 21.609 1 98 405 ASN A N 1
ATOM 3092 C CA . ASN A 1 405 ? 3.953 10.609 21.234 1 98 405 ASN A CA 1
ATOM 3093 C C . ASN A 1 405 ? 4.457 9.391 20.469 1 98 405 ASN A C 1
ATOM 3095 O O . ASN A 1 405 ? 5.664 9.219 20.281 1 98 405 ASN A O 1
ATOM 3099 N N . GLY A 1 406 ? 3.531 8.5 20.109 1 98.06 406 GLY A N 1
ATOM 3100 C CA . GLY A 1 406 ? 3.914 7.211 19.562 1 98.06 406 GLY A CA 1
ATOM 3101 C C . GLY A 1 406 ? 3.799 7.141 18.047 1 98.06 406 GLY A C 1
ATOM 3102 O O . GLY A 1 406 ? 4.012 6.082 17.453 1 98.06 406 GLY A O 1
ATOM 3103 N N . MET A 1 407 ? 3.445 8.219 17.375 1 98.5 407 MET A N 1
ATOM 3104 C CA . MET A 1 407 ? 3.381 8.219 15.922 1 98.5 407 MET A CA 1
ATOM 3105 C C . MET A 1 407 ? 4.754 7.938 15.312 1 98.5 407 MET A C 1
ATOM 3107 O O . MET A 1 407 ? 5.762 8.461 15.789 1 98.5 407 MET A O 1
ATOM 3111 N N . PRO A 1 408 ? 4.879 7.09 14.281 1 98.56 408 PRO A N 1
ATOM 3112 C CA . PRO A 1 408 ? 6.172 6.867 13.633 1 98.56 408 PRO A CA 1
ATOM 3113 C C . PRO A 1 408 ? 6.766 8.148 13.047 1 98.56 408 PRO A C 1
ATOM 3115 O O . PRO A 1 408 ? 6.047 8.938 12.43 1 98.56 408 PRO A O 1
ATOM 3118 N N . PHE A 1 409 ? 8.055 8.352 13.273 1 98.69 409 PHE A N 1
ATOM 3119 C CA . PHE A 1 409 ? 8.742 9.508 12.703 1 98.69 409 PHE A CA 1
ATOM 3120 C C . PHE A 1 409 ? 8.812 9.406 11.188 1 98.69 409 PHE A C 1
ATOM 3122 O O . PHE A 1 409 ? 9.211 8.367 10.648 1 98.69 409 PHE A O 1
ATOM 3129 N N . THR A 1 410 ? 8.391 10.461 10.531 1 98.38 410 THR A N 1
ATOM 3130 C CA . THR A 1 410 ? 8.398 10.492 9.07 1 98.38 410 THR A CA 1
ATOM 3131 C C . THR A 1 410 ? 8.297 11.922 8.562 1 98.38 410 THR A C 1
ATOM 3133 O O . THR A 1 410 ? 8.25 12.867 9.352 1 98.38 410 THR A O 1
ATOM 3136 N N . THR A 1 411 ? 8.453 12.102 7.293 1 97.44 411 THR A N 1
ATOM 3137 C CA . THR A 1 411 ? 8.18 13.367 6.625 1 97.44 411 THR A CA 1
ATOM 3138 C C . THR A 1 411 ? 7.129 13.188 5.535 1 97.44 411 THR A C 1
ATOM 3140 O O . THR A 1 411 ? 6.93 14.07 4.699 1 97.44 411 THR A O 1
ATOM 3143 N N . SER A 1 412 ? 6.531 12.016 5.453 1 97.5 412 SER A N 1
ATOM 3144 C CA . SER A 1 412 ? 5.527 11.656 4.457 1 97.5 412 SER A CA 1
ATOM 3145 C C . SER A 1 412 ? 4.281 11.07 5.113 1 97.5 412 SER A C 1
ATOM 3147 O O . SER A 1 412 ? 4.34 10.008 5.73 1 97.5 412 SER A O 1
ATOM 3149 N N . LEU A 1 413 ? 3.176 11.781 4.961 1 97.75 413 LEU A N 1
ATOM 3150 C CA . LEU A 1 413 ? 1.945 11.414 5.648 1 97.75 413 LEU A CA 1
ATOM 3151 C C . LEU A 1 413 ? 0.927 10.836 4.668 1 97.75 413 LEU A C 1
ATOM 3153 O O . LEU A 1 413 ? 0.313 11.578 3.898 1 97.75 413 LEU A O 1
ATOM 3157 N N . GLY A 1 414 ? 0.729 9.523 4.734 1 97.69 414 GLY A N 1
ATOM 3158 C CA . GLY A 1 414 ? -0.315 8.914 3.926 1 97.69 414 GLY A CA 1
ATOM 3159 C C . GLY A 1 414 ? -1.713 9.211 4.43 1 97.69 414 GLY A C 1
ATOM 3160 O O . GLY A 1 414 ? -1.987 9.086 5.625 1 97.69 414 GLY A O 1
ATOM 3161 N N . CYS A 1 415 ? -2.631 9.562 3.545 1 98.12 415 CYS A N 1
ATOM 3162 C CA . CYS A 1 415 ? -3.953 10.039 3.941 1 98.12 415 CYS A CA 1
ATOM 3163 C C . CYS A 1 415 ? -5.035 9.047 3.523 1 98.12 415 CYS A C 1
ATOM 3165 O O . CYS A 1 415 ? -6.215 9.391 3.486 1 98.12 415 CYS A O 1
ATOM 3167 N N . GLY A 1 416 ? -4.609 7.812 3.125 1 97.69 416 GLY A N 1
ATOM 3168 C CA . GLY A 1 416 ? -5.582 6.809 2.713 1 97.69 416 GLY A CA 1
ATOM 3169 C C . GLY A 1 416 ? -6.301 7.172 1.428 1 97.69 416 GLY A C 1
ATOM 3170 O O . GLY A 1 416 ? -5.926 8.133 0.748 1 97.69 416 GLY A O 1
ATOM 3171 N N . THR A 1 417 ? -7.301 6.402 1.131 1 97.81 417 THR A N 1
ATOM 3172 C CA . THR A 1 417 ? -8.07 6.633 -0.087 1 97.81 417 THR A CA 1
ATOM 3173 C C . THR A 1 417 ? -8.836 7.949 -0.004 1 97.81 417 THR A C 1
ATOM 3175 O O . THR A 1 417 ? -9.211 8.523 -1.029 1 97.81 417 THR A O 1
ATOM 3178 N N . TRP A 1 418 ? -9.07 8.438 1.224 1 97.31 418 TRP A N 1
ATOM 3179 C CA . TRP A 1 418 ? -9.695 9.75 1.402 1 97.31 418 TRP A CA 1
ATOM 3180 C C . TRP A 1 418 ? -8.883 10.836 0.714 1 97.31 418 TRP A C 1
ATOM 3182 O O . TRP A 1 418 ? -9.445 11.734 0.085 1 97.31 418 TRP A O 1
ATOM 3192 N N . GLY A 1 419 ? -7.574 10.672 0.873 1 96.12 419 GLY A N 1
ATOM 3193 C CA . GLY A 1 419 ? -6.676 11.625 0.241 1 96.12 419 GLY A CA 1
ATOM 3194 C C . GLY A 1 419 ? -6.133 11.141 -1.091 1 96.12 419 GLY A C 1
ATOM 3195 O O . GLY A 1 419 ? -5.152 11.688 -1.603 1 96.12 419 GLY A O 1
ATOM 3196 N N . GLY A 1 420 ? -6.688 10.062 -1.621 1 96.44 420 GLY A N 1
ATOM 3197 C CA . GLY A 1 420 ? -6.219 9.516 -2.885 1 96.44 420 GLY A CA 1
ATOM 3198 C C . GLY A 1 420 ? -4.918 8.75 -2.752 1 96.44 420 GLY A C 1
ATOM 3199 O O . GLY A 1 420 ? -4.137 8.664 -3.705 1 96.44 420 GLY A O 1
ATOM 3200 N N . ASN A 1 421 ? -4.602 8.211 -1.58 1 97.31 421 ASN A N 1
ATOM 3201 C CA . ASN A 1 421 ? -3.377 7.465 -1.308 1 97.31 421 ASN A CA 1
ATOM 3202 C C . ASN A 1 421 ? -3.668 5.996 -1.01 1 97.31 421 ASN A C 1
ATOM 3204 O O . ASN A 1 421 ? -4.797 5.641 -0.669 1 97.31 421 ASN A O 1
ATOM 3208 N N . ILE A 1 422 ? -2.609 5.223 -1.132 1 98.06 422 ILE A N 1
ATOM 3209 C CA . ILE A 1 422 ? -2.762 3.793 -0.889 1 98.06 422 ILE A CA 1
ATOM 3210 C C . ILE A 1 422 ? -2.615 3.504 0.604 1 98.06 422 ILE A C 1
ATOM 3212 O O . ILE A 1 422 ? -3.16 2.52 1.109 1 98.06 422 ILE A O 1
ATOM 3216 N N . ALA A 1 423 ? -1.892 4.371 1.338 1 97.94 423 ALA A N 1
ATOM 3217 C CA . ALA A 1 423 ? -1.638 4.152 2.76 1 97.94 423 ALA A CA 1
ATOM 3218 C C . ALA A 1 423 ? -2.34 5.203 3.611 1 97.94 423 ALA A C 1
ATOM 3220 O O . ALA A 1 423 ? -2.383 6.383 3.244 1 97.94 423 ALA A O 1
ATOM 3221 N N . SER A 1 424 ? -2.904 4.824 4.754 1 98.25 424 SER A N 1
ATOM 3222 C CA . SER A 1 424 ? -3.539 5.727 5.707 1 98.25 424 SER A CA 1
ATOM 3223 C C . SER A 1 424 ? -2.746 5.797 7.012 1 98.25 424 SER A C 1
ATOM 3225 O O . SER A 1 424 ? -3.316 5.684 8.094 1 98.25 424 SER A O 1
ATOM 3227 N N . GLU A 1 425 ? -1.434 5.992 6.895 1 98.25 425 GLU A N 1
ATOM 3228 C CA . GLU A 1 425 ? -0.509 6.059 8.023 1 98.25 425 GLU A CA 1
ATOM 3229 C C . GLU A 1 425 ? 0.784 6.773 7.637 1 98.25 425 GLU A C 1
ATOM 3231 O O . GLU A 1 425 ? 0.937 7.215 6.496 1 98.25 425 GLU A O 1
ATOM 3236 N N . ASN A 1 426 ? 1.675 6.965 8.617 1 98.5 426 ASN A N 1
ATOM 3237 C CA . ASN A 1 426 ? 3 7.508 8.344 1 98.5 426 ASN A CA 1
ATOM 3238 C C . ASN A 1 426 ? 3.844 6.547 7.512 1 98.5 426 ASN A C 1
ATOM 3240 O O . ASN A 1 426 ? 3.969 5.371 7.852 1 98.5 426 ASN A O 1
ATOM 3244 N N . ILE A 1 427 ? 4.387 7.059 6.391 1 98.62 427 ILE A N 1
ATOM 3245 C CA . ILE A 1 427 ? 5.219 6.234 5.523 1 98.62 427 ILE A CA 1
ATOM 3246 C C . ILE A 1 427 ? 6.617 6.109 6.121 1 98.62 427 ILE A C 1
ATOM 3248 O O . ILE A 1 427 ? 7.266 7.113 6.422 1 98.62 427 ILE A O 1
ATOM 3252 N N . THR A 1 428 ? 7.098 4.918 6.383 1 98.69 428 THR A N 1
ATOM 3253 C CA . THR A 1 428 ? 8.391 4.648 6.992 1 98.69 428 THR A CA 1
ATOM 3254 C C . THR A 1 428 ? 9.148 3.576 6.207 1 98.69 428 THR A C 1
ATOM 3256 O O . THR A 1 428 ? 8.742 3.213 5.098 1 98.69 428 THR A O 1
ATOM 3259 N N . TRP A 1 429 ? 10.234 3.084 6.805 1 98.56 429 TRP A N 1
ATOM 3260 C CA . TRP A 1 429 ? 11.07 2.061 6.191 1 98.56 429 TRP A CA 1
ATOM 3261 C C . TRP A 1 429 ? 10.281 0.773 5.969 1 98.56 429 TRP A C 1
ATOM 3263 O O . TRP A 1 429 ? 10.586 0.006 5.051 1 98.56 429 TRP A O 1
ATOM 3273 N N . LYS A 1 430 ? 9.266 0.56 6.777 1 98.25 430 LYS A N 1
ATOM 3274 C CA . LYS A 1 430 ? 8.477 -0.666 6.68 1 98.25 430 LYS A CA 1
ATOM 3275 C C . LYS A 1 430 ? 7.766 -0.754 5.332 1 98.25 430 LYS A C 1
ATOM 3277 O O . LYS A 1 430 ? 7.48 -1.851 4.848 1 98.25 430 LYS A O 1
ATOM 3282 N N . HIS A 1 431 ? 7.488 0.399 4.719 1 98.5 431 HIS A N 1
ATOM 3283 C CA . HIS A 1 431 ? 6.805 0.459 3.432 1 98.5 431 HIS A CA 1
ATOM 3284 C C . HIS A 1 431 ? 7.785 0.249 2.281 1 98.5 431 HIS A C 1
ATOM 3286 O O . HIS A 1 431 ? 7.371 0.126 1.125 1 98.5 431 HIS A O 1
ATOM 3292 N N . LEU A 1 432 ? 9.094 0.252 2.605 1 98.69 432 LEU A N 1
ATOM 3293 C CA . LEU A 1 432 ? 10.109 0.268 1.556 1 98.69 432 LEU A CA 1
ATOM 3294 C C . LEU A 1 432 ? 10.852 -1.062 1.499 1 98.69 432 LEU A C 1
ATOM 3296 O O . LEU A 1 432 ? 12.047 -1.099 1.198 1 98.69 432 LEU A O 1
ATOM 3300 N N . ILE A 1 433 ? 10.18 -2.156 1.866 1 98.69 433 ILE A N 1
ATOM 3301 C CA . ILE A 1 433 ? 10.719 -3.504 1.713 1 98.69 433 ILE A CA 1
ATOM 3302 C C . ILE A 1 433 ? 9.68 -4.398 1.033 1 98.69 433 ILE A C 1
ATOM 3304 O O . ILE A 1 433 ? 8.477 -4.18 1.172 1 98.69 433 ILE A O 1
ATOM 3308 N N . ASN A 1 434 ? 10.125 -5.344 0.24 1 98.62 434 ASN A N 1
ATOM 3309 C CA . ASN A 1 434 ? 9.344 -6.504 -0.159 1 98.62 434 ASN A CA 1
ATOM 3310 C C . ASN A 1 434 ? 9.5 -7.652 0.833 1 98.62 434 ASN A C 1
ATOM 3312 O O . ASN A 1 434 ? 10.492 -7.727 1.553 1 98.62 434 ASN A O 1
ATOM 3316 N N . THR A 1 435 ? 8.531 -8.508 0.884 1 98.69 435 THR A N 1
ATOM 3317 C CA . THR A 1 435 ? 8.594 -9.656 1.782 1 98.69 435 THR A CA 1
ATOM 3318 C C . THR A 1 435 ? 8.305 -10.945 1.025 1 98.69 435 THR A C 1
ATOM 3320 O O . THR A 1 435 ? 7.402 -11 0.191 1 98.69 435 THR A O 1
ATOM 3323 N N . THR A 1 436 ? 9.109 -11.914 1.226 1 98.81 436 THR A N 1
ATOM 3324 C CA . THR A 1 436 ? 8.812 -13.281 0.817 1 98.81 436 THR A CA 1
ATOM 3325 C C . THR A 1 436 ? 8.148 -14.047 1.954 1 98.81 436 THR A C 1
ATOM 3327 O O . THR A 1 436 ? 8.727 -14.188 3.035 1 98.81 436 THR A O 1
ATOM 3330 N N . TRP A 1 437 ? 6.969 -14.508 1.744 1 98.88 437 TRP A N 1
ATOM 3331 C CA . TRP A 1 437 ? 6.297 -15.406 2.678 1 98.88 437 TRP A CA 1
ATOM 3332 C C . TRP A 1 437 ? 6.664 -16.859 2.396 1 98.88 437 TRP A C 1
ATOM 3334 O O . TRP A 1 437 ? 6.375 -17.375 1.318 1 98.88 437 TRP A O 1
ATOM 3344 N N . VAL A 1 438 ? 7.277 -17.453 3.299 1 98.88 438 VAL A N 1
ATOM 3345 C CA . VAL A 1 438 ? 7.621 -18.875 3.189 1 98.88 438 VAL A CA 1
ATOM 3346 C C . VAL A 1 438 ? 6.609 -19.719 3.969 1 98.88 438 VAL A C 1
ATOM 3348 O O . VAL A 1 438 ? 6.477 -19.562 5.188 1 98.88 438 VAL A O 1
ATOM 3351 N N . SER A 1 439 ? 5.953 -20.578 3.283 1 98.81 439 SER A N 1
ATOM 3352 C CA . SER A 1 439 ? 4.863 -21.344 3.881 1 98.81 439 SER A CA 1
ATOM 3353 C C . SER A 1 439 ? 5.207 -22.828 3.949 1 98.81 439 SER A C 1
ATOM 3355 O O . SER A 1 439 ? 5.719 -23.406 2.984 1 98.81 439 SER A O 1
ATOM 3357 N N . ARG A 1 440 ? 4.965 -23.438 5.074 1 98.69 440 ARG A N 1
ATOM 3358 C CA . ARG A 1 440 ? 5.07 -24.875 5.27 1 98.69 440 ARG A CA 1
ATOM 3359 C C . ARG A 1 440 ? 3.701 -25.5 5.551 1 98.69 440 ARG A C 1
ATOM 3361 O O . ARG A 1 440 ? 2.85 -24.859 6.18 1 98.69 440 ARG A O 1
ATOM 3368 N N . PRO A 1 441 ? 3.531 -26.719 5.094 1 98.25 441 PRO A N 1
ATOM 3369 C CA . PRO A 1 441 ? 2.219 -27.344 5.273 1 98.25 441 PRO A CA 1
ATOM 3370 C C . PRO A 1 441 ? 2.002 -27.875 6.691 1 98.25 441 PRO A C 1
ATOM 3372 O O . PRO A 1 441 ? 2.969 -28.125 7.414 1 98.25 441 PRO A O 1
ATOM 3375 N N . PHE A 1 442 ? 0.767 -27.938 7.086 1 97.94 442 PHE A N 1
ATOM 3376 C CA . PHE A 1 442 ? 0.327 -28.609 8.305 1 97.94 442 PHE A CA 1
ATOM 3377 C C . PHE A 1 442 ? -0.951 -29.406 8.055 1 97.94 442 PHE A C 1
ATOM 3379 O O . PHE A 1 442 ? -1.522 -29.344 6.961 1 97.94 442 PHE A O 1
ATOM 3386 N N . ASP A 1 443 ? -1.373 -30.219 8.961 1 96.88 443 ASP A N 1
ATOM 3387 C CA . ASP A 1 443 ? -2.598 -31 8.812 1 96.88 443 ASP A CA 1
ATOM 3388 C C . ASP A 1 443 ? -3.822 -30.094 8.742 1 96.88 443 ASP A C 1
ATOM 3390 O O . ASP A 1 443 ? -4.047 -29.266 9.633 1 96.88 443 ASP A O 1
ATOM 3394 N N . PRO A 1 444 ? -4.547 -30.25 7.688 1 96.19 444 PRO A N 1
ATOM 3395 C CA . PRO A 1 444 ? -5.668 -29.344 7.488 1 96.19 444 PRO A CA 1
ATOM 3396 C C . PRO A 1 444 ? -6.738 -29.469 8.57 1 96.19 444 PRO A C 1
ATOM 3398 O O . PRO A 1 444 ? -7 -30.578 9.055 1 96.19 444 PRO A O 1
ATOM 3401 N N . VAL A 1 445 ? -7.289 -28.391 8.969 1 92.81 445 VAL A N 1
ATOM 3402 C CA . VAL A 1 445 ? -8.523 -28.297 9.742 1 92.81 445 VAL A CA 1
ATOM 3403 C C . VAL A 1 445 ? -9.578 -27.547 8.938 1 92.81 445 VAL A C 1
ATOM 3405 O O . VAL A 1 445 ? -9.469 -26.328 8.727 1 92.81 445 VAL A O 1
ATOM 3408 N N . VAL A 1 446 ? -10.594 -28.203 8.484 1 96.88 446 VAL A N 1
ATOM 3409 C CA . VAL A 1 446 ? -11.625 -27.609 7.641 1 96.88 446 VAL A CA 1
ATOM 3410 C C . VAL A 1 446 ? -12.891 -27.375 8.469 1 96.88 446 VAL A C 1
ATOM 3412 O O . VAL A 1 446 ? -13.523 -28.328 8.93 1 96.88 446 VAL A O 1
ATOM 3415 N N . PRO A 1 447 ? -13.258 -26.172 8.672 1 97.12 447 PRO A N 1
ATOM 3416 C CA . PRO A 1 447 ? -14.5 -25.906 9.414 1 97.12 447 PRO A CA 1
ATOM 3417 C C . PRO A 1 447 ? -15.734 -26.422 8.688 1 97.12 447 PRO A C 1
ATOM 3419 O O . PRO A 1 447 ? -15.75 -26.484 7.453 1 97.12 447 PRO A O 1
ATOM 3422 N N . THR A 1 448 ? -16.797 -26.781 9.461 1 97.38 448 THR A N 1
ATOM 3423 C CA . THR A 1 448 ? -18.078 -27.156 8.883 1 97.38 448 THR A CA 1
ATOM 3424 C C . THR A 1 448 ? -18.844 -25.906 8.414 1 97.38 448 THR A C 1
ATOM 3426 O O . THR A 1 448 ? -18.516 -24.797 8.812 1 97.38 448 THR A O 1
ATOM 3429 N N . ASP A 1 449 ? -19.781 -26.156 7.566 1 97.12 449 ASP A N 1
ATOM 3430 C CA . ASP A 1 449 ? -20.641 -25.047 7.148 1 97.12 449 ASP A CA 1
ATOM 3431 C C . ASP A 1 449 ? -21.328 -24.406 8.352 1 97.12 449 ASP A C 1
ATOM 3433 O O . ASP A 1 449 ? -21.516 -23.188 8.383 1 97.12 449 ASP A O 1
ATOM 3437 N N . GLU A 1 450 ? -21.703 -25.234 9.328 1 97.31 450 GLU A N 1
ATOM 3438 C CA . GLU A 1 450 ? -22.344 -24.703 10.531 1 97.31 450 GLU A CA 1
ATOM 3439 C C . GLU A 1 450 ? -21.406 -23.781 11.297 1 97.31 450 GLU A C 1
ATOM 3441 O O . GLU A 1 450 ? -21.828 -22.75 11.836 1 97.31 450 GLU A O 1
ATOM 3446 N N . GLU A 1 451 ? -20.156 -24.156 11.383 1 97.19 451 GLU A N 1
ATOM 3447 C CA . GLU A 1 451 ? -19.172 -23.328 12.07 1 97.19 451 GLU A CA 1
ATOM 3448 C C . GLU A 1 451 ? -18.953 -22 11.344 1 97.19 451 GLU A C 1
ATOM 3450 O O . GLU A 1 451 ? -18.75 -20.969 11.977 1 97.19 451 GLU A O 1
ATOM 3455 N N . LEU A 1 452 ? -19.016 -22 9.984 1 97.56 452 LEU A N 1
ATOM 3456 C CA . LEU A 1 452 ? -18.719 -20.812 9.18 1 97.56 452 LEU A CA 1
ATOM 3457 C C . LEU A 1 452 ? -19.953 -19.953 9.008 1 97.56 452 LEU A C 1
ATOM 3459 O O . LEU A 1 452 ? -19.859 -18.719 9 1 97.56 452 LEU A O 1
ATOM 3463 N N . PHE A 1 453 ? -21.156 -20.609 8.883 1 97.62 453 PHE A N 1
ATOM 3464 C CA . PHE A 1 453 ? -22.328 -19.891 8.398 1 97.62 453 PHE A CA 1
ATOM 3465 C C . PHE A 1 453 ? -23.531 -20.141 9.297 1 97.62 453 PHE A C 1
ATOM 3467 O O . PHE A 1 453 ? -24.656 -19.797 8.945 1 97.62 453 PHE A O 1
ATOM 3474 N N . GLY A 1 454 ? -23.406 -20.766 10.43 1 95.56 454 GLY A N 1
ATOM 3475 C CA . GLY A 1 454 ? -24.5 -21.156 11.297 1 95.56 454 GLY A CA 1
ATOM 3476 C C . GLY A 1 454 ? -25.5 -20.047 11.547 1 95.56 454 GLY A C 1
ATOM 3477 O O . GLY A 1 454 ? -26.703 -20.297 11.664 1 95.56 454 GLY A O 1
ATOM 3478 N N . ASN A 1 455 ? -25.078 -18.844 11.594 1 92.81 455 ASN A N 1
ATOM 3479 C CA . ASN A 1 455 ? -25.906 -17.688 11.93 1 92.81 455 ASN A CA 1
ATOM 3480 C C . ASN A 1 455 ? -26.859 -17.344 10.789 1 92.81 455 ASN A C 1
ATOM 3482 O O . ASN A 1 455 ? -27.859 -16.641 11 1 92.81 455 ASN A O 1
ATOM 3486 N N . VAL A 1 456 ? -26.562 -17.891 9.516 1 95.31 456 VAL A N 1
ATOM 3487 C CA . VAL A 1 456 ? -27.359 -17.422 8.383 1 95.31 456 VAL A CA 1
ATOM 3488 C C . VAL A 1 456 ? -27.875 -18.609 7.594 1 95.31 456 VAL A C 1
ATOM 3490 O O . VAL A 1 456 ? -28.625 -18.453 6.625 1 95.31 456 VAL A O 1
ATOM 3493 N N . MET A 1 457 ? -27.531 -19.781 7.922 1 93.25 457 MET A N 1
ATOM 3494 C CA . MET A 1 457 ? -27.797 -20.969 7.109 1 93.25 457 MET A CA 1
ATOM 3495 C C . MET A 1 457 ? -29.297 -21.25 7.043 1 93.25 457 MET A C 1
ATOM 3497 O O . MET A 1 457 ? -29.781 -21.859 6.086 1 93.25 457 MET A O 1
ATOM 3501 N N . ASN A 1 458 ? -30.047 -20.891 8.102 1 86.25 458 ASN A N 1
ATOM 3502 C CA . ASN A 1 458 ? -31.469 -21.234 8.148 1 86.25 458 ASN A CA 1
ATOM 3503 C C . ASN A 1 458 ? -32.344 -20.062 7.688 1 86.25 458 ASN A C 1
ATOM 3505 O O . ASN A 1 458 ? -33.562 -20.109 7.812 1 86.25 458 ASN A O 1
ATOM 3509 N N . ASP A 1 459 ? -31.75 -19.062 7.152 1 80.75 459 ASP A N 1
ATOM 3510 C CA . ASP A 1 459 ? -32.5 -17.906 6.676 1 80.75 459 ASP A CA 1
ATOM 3511 C C . ASP A 1 459 ? -32.938 -18.109 5.227 1 80.75 459 ASP A C 1
ATOM 3513 O O . ASP A 1 459 ? -32.219 -18.734 4.438 1 80.75 459 ASP A O 1
ATOM 3517 N N . MET B 1 1 ? -17.469 10.312 -23.375 1 66.62 1 MET B N 1
ATOM 3518 C CA . MET B 1 1 ? -18.5 11.039 -22.641 1 66.62 1 MET B CA 1
ATOM 3519 C C . MET B 1 1 ? -19.547 10.086 -22.094 1 66.62 1 MET B C 1
ATOM 3521 O O . MET B 1 1 ? -19.906 10.148 -20.906 1 66.62 1 MET B O 1
ATOM 3525 N N . GLU B 1 2 ? -19.844 9.07 -22.875 1 90.5 2 GLU B N 1
ATOM 3526 C CA . GLU B 1 2 ? -20.906 8.164 -22.469 1 90.5 2 GLU B CA 1
ATOM 3527 C C . GLU B 1 2 ? -20.438 7.211 -21.375 1 90.5 2 GLU B C 1
ATOM 3529 O O . GLU B 1 2 ? -21.125 7.023 -20.375 1 90.5 2 GLU B O 1
ATOM 3534 N N . ALA B 1 3 ? -19.172 6.754 -21.5 1 95.88 3 ALA B N 1
ATOM 3535 C CA . ALA B 1 3 ? -18.641 5.848 -20.484 1 95.88 3 ALA B CA 1
ATOM 3536 C C . ALA B 1 3 ? -18.438 6.57 -19.156 1 95.88 3 ALA B C 1
ATOM 3538 O O . ALA B 1 3 ? -18.719 6.02 -18.094 1 95.88 3 ALA B O 1
ATOM 3539 N N . LYS B 1 4 ? -17.922 7.816 -19.25 1 96.94 4 LYS B N 1
ATOM 3540 C CA . LYS B 1 4 ? -17.656 8.617 -18.062 1 96.94 4 LYS B CA 1
ATOM 3541 C C . LYS B 1 4 ? -18.938 8.867 -17.266 1 96.94 4 LYS B C 1
ATOM 3543 O O . LYS B 1 4 ? -18.969 8.695 -16.047 1 96.94 4 LYS B O 1
ATOM 3548 N N . GLN B 1 5 ? -19.938 9.234 -17.938 1 98 5 GLN B N 1
ATOM 3549 C CA . GLN B 1 5 ? -21.234 9.516 -17.297 1 98 5 GLN B CA 1
ATOM 3550 C C . GLN B 1 5 ? -21.859 8.242 -16.75 1 98 5 GLN B C 1
ATOM 3552 O O . GLN B 1 5 ? -22.469 8.25 -15.68 1 98 5 GLN B O 1
ATOM 3557 N N . TYR B 1 6 ? -21.781 7.164 -17.609 1 98.44 6 TYR B N 1
ATOM 3558 C CA . TYR B 1 6 ? -22.312 5.875 -17.172 1 98.44 6 TYR B CA 1
ATOM 3559 C C . TYR B 1 6 ? -21.672 5.441 -15.852 1 98.44 6 TYR B C 1
ATOM 3561 O O . TYR B 1 6 ? -22.391 5.113 -14.898 1 98.44 6 TYR B O 1
ATOM 3569 N N . VAL B 1 7 ? -20.406 5.512 -15.781 1 98.75 7 VAL B N 1
ATOM 3570 C CA . VAL B 1 7 ? -19.688 5.082 -14.586 1 98.75 7 VAL B CA 1
ATOM 3571 C C . VAL B 1 7 ? -19.969 6.051 -13.438 1 98.75 7 VAL B C 1
ATOM 3573 O O . VAL B 1 7 ? -20.094 5.633 -12.281 1 98.75 7 VAL B O 1
ATOM 3576 N N . ALA B 1 8 ? -20.031 7.344 -13.742 1 98.69 8 ALA B N 1
ATOM 3577 C CA . ALA B 1 8 ? -20.391 8.32 -12.711 1 98.69 8 ALA B CA 1
ATOM 3578 C C . ALA B 1 8 ? -21.719 7.961 -12.062 1 98.69 8 ALA B C 1
ATOM 3580 O O . ALA B 1 8 ? -21.906 8.148 -10.852 1 98.69 8 ALA B O 1
ATOM 3581 N N . GLY B 1 9 ? -22.641 7.531 -12.867 1 98.75 9 GLY B N 1
ATOM 3582 C CA . GLY B 1 9 ? -23.922 7.082 -12.336 1 98.75 9 GLY B CA 1
ATOM 3583 C C . GLY B 1 9 ? -23.797 5.883 -11.414 1 98.75 9 GLY B C 1
ATOM 3584 O O . GLY B 1 9 ? -24.453 5.828 -10.375 1 98.75 9 GLY B O 1
ATOM 3585 N N . LEU B 1 10 ? -23.031 4.891 -11.82 1 98.81 10 LEU B N 1
ATOM 3586 C CA . LEU B 1 10 ? -22.797 3.727 -10.977 1 98.81 10 LEU B CA 1
ATOM 3587 C C . LEU B 1 10 ? -22.141 4.141 -9.656 1 98.81 10 LEU B C 1
ATOM 3589 O O . LEU B 1 10 ? -22.484 3.631 -8.594 1 98.81 10 LEU B O 1
ATOM 3593 N N . MET B 1 11 ? -21.188 5.074 -9.742 1 98.88 11 MET B N 1
ATOM 3594 C CA . MET B 1 11 ? -20.469 5.574 -8.57 1 98.88 11 MET B CA 1
ATOM 3595 C C . MET B 1 11 ? -21.438 6.234 -7.59 1 98.88 11 MET B C 1
ATOM 3597 O O . MET B 1 11 ? -21.344 6.031 -6.379 1 98.88 11 MET B O 1
ATOM 3601 N N . GLU B 1 12 ? -22.281 7.027 -8.109 1 98.75 12 GLU B N 1
ATOM 3602 C CA . GLU B 1 12 ? -23.266 7.695 -7.258 1 98.75 12 GLU B CA 1
ATOM 3603 C C . GLU B 1 12 ? -24.109 6.684 -6.504 1 98.75 12 GLU B C 1
ATOM 3605 O O . GLU B 1 12 ? -24.344 6.832 -5.305 1 98.75 12 GLU B O 1
ATOM 3610 N N . ARG B 1 13 ? -24.594 5.68 -7.238 1 98.81 13 ARG B N 1
ATOM 3611 C CA . ARG B 1 13 ? -25.391 4.617 -6.637 1 98.81 13 ARG B CA 1
ATOM 3612 C C . ARG B 1 13 ? -24.609 3.891 -5.551 1 98.81 13 ARG B C 1
ATOM 3614 O O . ARG B 1 13 ? -25.109 3.672 -4.449 1 98.81 13 ARG B O 1
ATOM 3621 N N . ALA B 1 14 ? -23.422 3.541 -5.844 1 98.88 14 ALA B N 1
ATOM 3622 C CA . ALA B 1 14 ? -22.578 2.801 -4.914 1 98.88 14 ALA B CA 1
ATOM 3623 C C . ALA B 1 14 ? -22.266 3.639 -3.678 1 98.88 14 ALA B C 1
ATOM 3625 O O . ALA B 1 14 ? -22.25 3.123 -2.557 1 98.88 14 ALA B O 1
ATOM 3626 N N . ARG B 1 15 ? -21.953 4.898 -3.869 1 98.69 15 ARG B N 1
ATOM 3627 C CA . ARG B 1 15 ? -21.625 5.785 -2.758 1 98.69 15 ARG B CA 1
ATOM 3628 C C . ARG B 1 15 ? -22.812 5.918 -1.803 1 98.69 15 ARG B C 1
ATOM 3630 O O . ARG B 1 15 ? -22.641 5.906 -0.583 1 98.69 15 ARG B O 1
ATOM 3637 N N . LYS B 1 16 ? -23.984 6.102 -2.342 1 98.62 16 LYS B N 1
ATOM 3638 C CA . LYS B 1 16 ? -25.188 6.184 -1.515 1 98.62 16 LYS B CA 1
ATOM 3639 C C . LYS B 1 16 ? -25.375 4.906 -0.704 1 98.62 16 LYS B C 1
ATOM 3641 O O . LYS B 1 16 ? -25.734 4.961 0.476 1 98.62 16 LYS B O 1
ATOM 3646 N N . ALA B 1 17 ? -25.156 3.785 -1.348 1 98.81 17 ALA B N 1
ATOM 3647 C CA . ALA B 1 17 ? -25.266 2.5 -0.662 1 98.81 17 ALA B CA 1
ATOM 3648 C C . ALA B 1 17 ? -24.234 2.387 0.456 1 98.81 17 ALA B C 1
ATOM 3650 O O . ALA B 1 17 ? -24.562 1.977 1.572 1 98.81 17 ALA B O 1
ATOM 3651 N N . GLN B 1 18 ? -23.031 2.727 0.151 1 98.75 18 GLN B N 1
ATOM 3652 C CA . GLN B 1 18 ? -21.969 2.678 1.136 1 98.75 18 GLN B CA 1
ATOM 3653 C C . GLN B 1 18 ? -22.281 3.551 2.346 1 98.75 18 GLN B C 1
ATOM 3655 O O . GLN B 1 18 ? -22.062 3.143 3.488 1 98.75 18 GLN B O 1
ATOM 3660 N N . GLU B 1 19 ? -22.766 4.734 2.119 1 97.56 19 GLU B N 1
ATOM 3661 C CA . GLU B 1 19 ? -23.125 5.664 3.189 1 97.56 19 GLU B CA 1
ATOM 3662 C C . GLU B 1 19 ? -24.141 5.055 4.137 1 97.56 19 GLU B C 1
ATOM 3664 O O . GLU B 1 19 ? -24.125 5.32 5.34 1 97.56 19 GLU B O 1
ATOM 3669 N N . THR B 1 20 ? -24.953 4.207 3.617 1 97.69 20 THR B N 1
ATOM 3670 C CA . THR B 1 20 ? -26.016 3.594 4.41 1 97.69 20 THR B CA 1
ATOM 3671 C C . THR B 1 20 ? -25.438 2.635 5.445 1 97.69 20 THR B C 1
ATOM 3673 O O . THR B 1 20 ? -26 2.453 6.523 1 97.69 20 THR B O 1
ATOM 3676 N N . ILE B 1 21 ? -24.266 2.068 5.18 1 97.62 21 ILE B N 1
ATOM 3677 C CA . ILE B 1 21 ? -23.734 1.068 6.102 1 97.62 21 ILE B CA 1
ATOM 3678 C C . ILE B 1 21 ? -22.531 1.635 6.848 1 97.62 21 ILE B C 1
ATOM 3680 O O . ILE B 1 21 ? -21.766 0.887 7.465 1 97.62 21 ILE B O 1
ATOM 3684 N N . GLU B 1 22 ? -22.375 2.91 6.746 1 94.31 22 GLU B N 1
ATOM 3685 C CA . GLU B 1 22 ? -21.219 3.586 7.355 1 94.31 22 GLU B CA 1
ATOM 3686 C C . GLU B 1 22 ? -21.141 3.293 8.852 1 94.31 22 GLU B C 1
ATOM 3688 O O . GLU B 1 22 ? -20.047 3.199 9.406 1 94.31 22 GLU B O 1
ATOM 3693 N N . ASN B 1 23 ? -22.25 3.07 9.508 1 92.44 23 ASN B N 1
ATOM 3694 C CA . ASN B 1 23 ? -22.281 2.902 10.961 1 92.44 23 ASN B CA 1
ATOM 3695 C C . ASN B 1 23 ? -22.672 1.483 11.352 1 92.44 23 ASN B C 1
ATOM 3697 O O . ASN B 1 23 ? -23.078 1.241 12.492 1 92.44 23 ASN B O 1
ATOM 3701 N N . TYR B 1 24 ? -22.656 0.546 10.359 1 97.75 24 TYR B N 1
ATOM 3702 C CA . TYR B 1 24 ? -22.875 -0.852 10.711 1 97.75 24 TYR B CA 1
ATOM 3703 C C . TYR B 1 24 ? -21.875 -1.312 11.758 1 97.75 24 TYR B C 1
ATOM 3705 O O . TYR B 1 24 ? -20.703 -0.922 11.719 1 97.75 24 TYR B O 1
ATOM 3713 N N . THR B 1 25 ? -22.344 -2.111 12.711 1 97.81 25 THR B N 1
ATOM 3714 C CA . THR B 1 25 ? -21.469 -2.723 13.703 1 97.81 25 THR B CA 1
ATOM 3715 C C . THR B 1 25 ? -20.656 -3.855 13.078 1 97.81 25 THR B C 1
ATOM 3717 O O . THR B 1 25 ? -20.922 -4.254 11.938 1 97.81 25 THR B O 1
ATOM 3720 N N . GLN B 1 26 ? -19.672 -4.336 13.828 1 98.19 26 GLN B N 1
ATOM 3721 C CA . GLN B 1 26 ? -18.891 -5.488 13.391 1 98.19 26 GLN B CA 1
ATOM 3722 C C . GLN B 1 26 ? -19.797 -6.684 13.109 1 98.19 26 GLN B C 1
ATOM 3724 O O . GLN B 1 26 ? -19.625 -7.375 12.102 1 98.19 26 GLN B O 1
ATOM 3729 N N . GLU B 1 27 ? -20.75 -6.922 13.961 1 97.94 27 GLU B N 1
ATOM 3730 C CA . GLU B 1 27 ? -21.656 -8.062 13.844 1 97.94 27 GLU B CA 1
ATOM 3731 C C . GLU B 1 27 ? -22.516 -7.953 12.586 1 97.94 27 GLU B C 1
ATOM 3733 O O . GLU B 1 27 ? -22.734 -8.953 11.891 1 97.94 27 GLU B O 1
ATOM 3738 N N . GLN B 1 28 ? -22.969 -6.758 12.32 1 97.88 28 GLN B N 1
ATOM 3739 C CA . GLN B 1 28 ? -23.812 -6.551 11.148 1 97.88 28 GLN B CA 1
ATOM 3740 C C . GLN B 1 28 ? -23.047 -6.828 9.859 1 97.88 28 GLN B C 1
ATOM 3742 O O . GLN B 1 28 ? -23.562 -7.48 8.953 1 97.88 28 GLN B O 1
ATOM 3747 N N . VAL B 1 29 ? -21.859 -6.34 9.805 1 97.94 29 VAL B N 1
ATOM 3748 C CA . VAL B 1 29 ? -21.062 -6.535 8.602 1 97.94 29 VAL B CA 1
ATOM 3749 C C . VAL B 1 29 ? -20.688 -8.008 8.461 1 97.94 29 VAL B C 1
ATOM 3751 O O . VAL B 1 29 ? -20.703 -8.562 7.359 1 97.94 29 VAL B O 1
ATOM 3754 N N . ASP B 1 30 ? -20.312 -8.656 9.586 1 98.31 30 ASP B N 1
ATOM 3755 C CA . ASP B 1 30 ? -19.984 -10.078 9.555 1 98.31 30 ASP B CA 1
ATOM 3756 C C . ASP B 1 30 ? -21.172 -10.898 9.055 1 98.31 30 ASP B C 1
ATOM 3758 O O . ASP B 1 30 ? -21 -11.836 8.273 1 98.31 30 ASP B O 1
ATOM 3762 N N . GLN B 1 31 ? -22.328 -10.523 9.5 1 98.25 31 GLN B N 1
ATOM 3763 C CA . GLN B 1 31 ? -23.531 -11.227 9.07 1 98.25 31 GLN B CA 1
ATOM 3764 C C . GLN B 1 31 ? -23.75 -11.078 7.57 1 98.25 31 GLN B C 1
ATOM 3766 O O . GLN B 1 31 ? -24.141 -12.039 6.898 1 98.25 31 GLN B O 1
ATOM 3771 N N . LEU B 1 32 ? -23.594 -9.891 7.055 1 98.44 32 LEU B N 1
ATOM 3772 C CA . LEU B 1 32 ? -23.734 -9.672 5.621 1 98.44 32 LEU B CA 1
ATOM 3773 C C . LEU B 1 32 ? -22.75 -10.516 4.828 1 98.44 32 LEU B C 1
ATOM 3775 O O . LEU B 1 32 ? -23.109 -11.117 3.816 1 98.44 32 LEU B O 1
ATOM 3779 N N . VAL B 1 33 ? -21.453 -10.562 5.277 1 98.81 33 VAL B N 1
ATOM 3780 C CA . VAL B 1 33 ? -20.422 -11.352 4.613 1 98.81 33 VAL B CA 1
ATOM 3781 C C . VAL B 1 33 ? -20.828 -12.828 4.598 1 98.81 33 VAL B C 1
ATOM 3783 O O . VAL B 1 33 ? -20.797 -13.469 3.549 1 98.81 33 VAL B O 1
ATOM 3786 N N . GLU B 1 34 ? -21.203 -13.305 5.766 1 98.75 34 GLU B N 1
ATOM 3787 C CA . GLU B 1 34 ? -21.594 -14.711 5.887 1 98.75 34 GLU B CA 1
ATOM 3788 C C . GLU B 1 34 ? -22.781 -15.023 4.996 1 98.75 34 GLU B C 1
ATOM 3790 O O . GLU B 1 34 ? -22.797 -16.047 4.309 1 98.75 34 GLU B O 1
ATOM 3795 N N . ALA B 1 35 ? -23.781 -14.148 5.016 1 98.81 35 ALA B N 1
ATOM 3796 C CA . ALA B 1 35 ? -25 -14.367 4.242 1 98.81 35 ALA B CA 1
ATOM 3797 C C . ALA B 1 35 ? -24.703 -14.398 2.746 1 98.81 35 ALA B C 1
ATOM 3799 O O . ALA B 1 35 ? -25.188 -15.281 2.029 1 98.81 35 ALA B O 1
ATOM 3800 N N . VAL B 1 36 ? -23.969 -13.453 2.307 1 98.88 36 VAL B N 1
ATOM 3801 C CA . VAL B 1 36 ? -23.656 -13.328 0.884 1 98.88 36 VAL B CA 1
ATOM 3802 C C . VAL B 1 36 ? -22.859 -14.555 0.424 1 98.88 36 VAL B C 1
ATOM 3804 O O . VAL B 1 36 ? -23.188 -15.164 -0.593 1 98.88 36 VAL B O 1
ATOM 3807 N N . VAL B 1 37 ? -21.859 -14.945 1.157 1 98.88 37 VAL B N 1
ATOM 3808 C CA . VAL B 1 37 ? -21.016 -16.062 0.751 1 98.88 37 VAL B CA 1
ATOM 3809 C C . VAL B 1 37 ? -21.812 -17.375 0.839 1 98.88 37 VAL B C 1
ATOM 3811 O O . VAL B 1 37 ? -21.734 -18.219 -0.058 1 98.88 37 VAL B O 1
ATOM 3814 N N . TRP B 1 38 ? -22.625 -17.531 1.888 1 98.75 38 TRP B N 1
ATOM 3815 C CA . TRP B 1 38 ? -23.422 -18.734 2.062 1 98.75 38 TRP B CA 1
ATOM 3816 C C . TRP B 1 38 ? -24.328 -18.969 0.864 1 98.75 38 TRP B C 1
ATOM 3818 O O . TRP B 1 38 ? -24.438 -20.094 0.364 1 98.75 38 TRP B O 1
ATOM 3828 N N . ASN B 1 39 ? -24.969 -17.938 0.412 1 98.62 39 ASN B N 1
ATOM 3829 C CA . ASN B 1 39 ? -25.938 -18.078 -0.67 1 98.62 39 ASN B CA 1
ATOM 3830 C C . ASN B 1 39 ? -25.25 -18.328 -2.01 1 98.62 39 ASN B C 1
ATOM 3832 O O . ASN B 1 39 ? -25.906 -18.609 -3.012 1 98.62 39 ASN B O 1
ATOM 3836 N N . ILE B 1 40 ? -24 -18.234 -2.018 1 98.75 40 ILE B N 1
ATOM 3837 C CA . ILE B 1 40 ? -23.234 -18.578 -3.201 1 98.75 40 ILE B CA 1
ATOM 3838 C C . ILE B 1 40 ? -22.734 -20.031 -3.092 1 98.75 40 ILE B C 1
ATOM 3840 O O . ILE B 1 40 ? -22.797 -20.781 -4.062 1 98.75 40 ILE B O 1
ATOM 3844 N N . VAL B 1 41 ? -22.297 -20.5 -1.897 1 98.38 41 VAL B N 1
ATOM 3845 C CA . VAL B 1 41 ? -21.547 -21.75 -1.771 1 98.38 41 VAL B CA 1
ATOM 3846 C C . VAL B 1 41 ? -22.5 -22.875 -1.368 1 98.38 41 VAL B C 1
ATOM 3848 O O . VAL B 1 41 ? -22.109 -24.047 -1.341 1 98.38 41 VAL B O 1
ATOM 3851 N N . LYS B 1 42 ? -23.734 -22.578 -1.046 1 97.31 42 LYS B N 1
ATOM 3852 C CA . LYS B 1 42 ? -24.688 -23.641 -0.705 1 97.31 42 LYS B CA 1
ATOM 3853 C C . LYS B 1 42 ? -25.078 -24.453 -1.938 1 97.31 42 LYS B C 1
ATOM 3855 O O . LYS B 1 42 ? -24.75 -24.062 -3.064 1 97.31 42 LYS B O 1
ATOM 3860 N N . ASP B 1 43 ? -25.703 -25.594 -1.699 1 96 43 ASP B N 1
ATOM 3861 C CA . ASP B 1 43 ? -26.109 -26.484 -2.793 1 96 43 ASP B CA 1
ATOM 3862 C C . ASP B 1 43 ? -27.016 -25.75 -3.779 1 96 43 ASP B C 1
ATOM 3864 O O . ASP B 1 43 ? -27.922 -25.016 -3.373 1 96 43 ASP B O 1
ATOM 3868 N N . GLY B 1 44 ? -26.766 -25.891 -5.098 1 97.38 44 GLY B N 1
ATOM 3869 C CA . GLY B 1 44 ? -27.5 -25.188 -6.141 1 97.38 44 GLY B CA 1
ATOM 3870 C C . GLY B 1 44 ? -26.672 -24.109 -6.828 1 97.38 44 GLY B C 1
ATOM 3871 O O . GLY B 1 44 ? -26.047 -24.375 -7.855 1 97.38 44 GLY B O 1
ATOM 3872 N N . PRO B 1 45 ? -26.609 -22.984 -6.125 1 98.06 45 PRO B N 1
ATOM 3873 C CA . PRO B 1 45 ? -25.906 -21.859 -6.758 1 98.06 45 PRO B CA 1
ATOM 3874 C C . PRO B 1 45 ? -24.469 -22.188 -7.113 1 98.06 45 PRO B C 1
ATOM 3876 O O . PRO B 1 45 ? -24 -21.859 -8.211 1 98.06 45 PRO B O 1
ATOM 3879 N N . ALA B 1 46 ? -23.734 -22.828 -6.25 1 98.44 46 ALA B N 1
ATOM 3880 C CA . ALA B 1 46 ? -22.328 -23.125 -6.484 1 98.44 46 ALA B CA 1
ATOM 3881 C C . ALA B 1 46 ? -22.141 -23.969 -7.738 1 98.44 46 ALA B C 1
ATOM 3883 O O . ALA B 1 46 ? -21.234 -23.719 -8.531 1 98.44 46 ALA B O 1
ATOM 3884 N N . GLN B 1 47 ? -22.984 -24.984 -7.902 1 98.69 47 GLN B N 1
ATOM 3885 C CA . GLN B 1 47 ? -22.938 -25.859 -9.078 1 98.69 47 GLN B CA 1
ATOM 3886 C C . GLN B 1 47 ? -23.281 -25.078 -10.344 1 98.69 47 GLN B C 1
ATOM 3888 O O . GLN B 1 47 ? -22.609 -25.219 -11.367 1 98.69 47 GLN B O 1
ATOM 3893 N N . GLU B 1 48 ? -24.281 -24.266 -10.242 1 98.75 48 GLU B N 1
ATOM 3894 C CA . GLU B 1 48 ? -24.719 -23.484 -11.391 1 98.75 48 GLU B CA 1
ATOM 3895 C C . GLU B 1 48 ? -23.656 -22.484 -11.82 1 98.75 48 GLU B C 1
ATOM 3897 O O . GLU B 1 48 ? -23.375 -22.328 -13.016 1 98.75 48 GLU B O 1
ATOM 3902 N N . ILE B 1 49 ? -23.094 -21.859 -10.867 1 98.88 49 ILE B N 1
ATOM 3903 C CA . ILE B 1 49 ? -22.062 -20.875 -11.125 1 98.88 49 ILE B CA 1
ATOM 3904 C C . ILE B 1 49 ? -20.859 -21.547 -11.797 1 98.88 49 ILE B C 1
ATOM 3906 O O . ILE B 1 49 ? -20.344 -21.047 -12.797 1 98.88 49 ILE B O 1
ATOM 3910 N N . SER B 1 50 ? -20.406 -22.656 -11.266 1 98.69 50 SER B N 1
ATOM 3911 C CA . SER B 1 50 ? -19.234 -23.359 -11.789 1 98.69 50 SER B CA 1
ATOM 3912 C C . SER B 1 50 ? -19.484 -23.859 -13.211 1 98.69 50 SER B C 1
ATOM 3914 O O . SER B 1 50 ? -18.609 -23.766 -14.062 1 98.69 50 SER B O 1
ATOM 3916 N N . LYS B 1 51 ? -20.688 -24.375 -13.43 1 98.69 51 LYS B N 1
ATOM 3917 C CA . LYS B 1 51 ? -21.047 -24.828 -14.766 1 98.69 51 LYS B CA 1
ATOM 3918 C C . LYS B 1 51 ? -21.047 -23.672 -15.758 1 98.69 51 LYS B C 1
ATOM 3920 O O . LYS B 1 51 ? -20.469 -23.781 -16.844 1 98.69 51 LYS B O 1
ATOM 3925 N N . LEU B 1 52 ? -21.656 -22.578 -15.391 1 98.75 52 LEU B N 1
ATOM 3926 C CA . LEU B 1 52 ? -21.75 -21.406 -16.25 1 98.75 52 LEU B CA 1
ATOM 3927 C C . LEU B 1 52 ? -20.359 -20.844 -16.547 1 98.75 52 LEU B C 1
ATOM 3929 O O . LEU B 1 52 ? -20.094 -20.406 -17.656 1 98.75 52 LEU B O 1
ATOM 3933 N N . ALA B 1 53 ? -19.5 -20.828 -15.547 1 98.69 53 ALA B N 1
ATOM 3934 C CA . ALA B 1 53 ? -18.141 -20.312 -15.703 1 98.69 53 ALA B CA 1
ATOM 3935 C C . ALA B 1 53 ? -17.375 -21.078 -16.766 1 98.69 53 ALA B C 1
ATOM 3937 O O . ALA B 1 53 ? -16.703 -20.484 -17.609 1 98.69 53 ALA B O 1
ATOM 3938 N N . VAL B 1 54 ? -17.469 -22.391 -16.734 1 98.31 54 VAL B N 1
ATOM 3939 C CA . VAL B 1 54 ? -16.766 -23.234 -17.703 1 98.31 54 VAL B CA 1
ATOM 3940 C C . VAL B 1 54 ? -17.375 -23.016 -19.094 1 98.31 54 VAL B C 1
ATOM 3942 O O . VAL B 1 54 ? -16.656 -22.828 -20.062 1 98.31 54 VAL B O 1
ATOM 3945 N N . GLU B 1 55 ? -18.703 -23.047 -19.156 1 98.38 55 GLU B N 1
ATOM 3946 C CA . GLU B 1 55 ? -19.406 -22.922 -20.438 1 98.38 55 GLU B CA 1
ATOM 3947 C C . GLU B 1 55 ? -19.109 -21.594 -21.109 1 98.38 55 GLU B C 1
ATOM 3949 O O . GLU B 1 55 ? -18.906 -21.531 -22.328 1 98.38 55 GLU B O 1
ATOM 3954 N N . GLU B 1 56 ? -19.094 -20.578 -20.297 1 98.25 56 GLU B N 1
ATOM 3955 C CA . GLU B 1 56 ? -18.938 -19.234 -20.859 1 98.25 56 GLU B CA 1
ATOM 3956 C C . GLU B 1 56 ? -17.484 -18.938 -21.188 1 98.25 56 GLU B C 1
ATOM 3958 O O . GLU B 1 56 ? -17.188 -18.406 -22.25 1 98.25 56 GLU B O 1
ATOM 3963 N N . SER B 1 57 ? -16.609 -19.203 -20.297 1 97.38 57 SER B N 1
ATOM 3964 C CA . SER B 1 57 ? -15.203 -18.875 -20.484 1 97.38 57 SER B CA 1
ATOM 3965 C C . SER B 1 57 ? -14.531 -19.828 -21.469 1 97.38 57 SER B C 1
ATOM 3967 O O . SER B 1 57 ? -13.547 -19.453 -22.109 1 97.38 57 SER B O 1
ATOM 3969 N N . ARG B 1 58 ? -14.953 -21.062 -21.469 1 96.94 58 ARG B N 1
ATOM 3970 C CA . ARG B 1 58 ? -14.367 -22.156 -22.219 1 96.94 58 ARG B CA 1
ATOM 3971 C C . ARG B 1 58 ? -12.961 -22.484 -21.719 1 96.94 58 ARG B C 1
ATOM 3973 O O . ARG B 1 58 ? -12.094 -22.891 -22.484 1 96.94 58 ARG B O 1
ATOM 3980 N N . MET B 1 59 ? -12.805 -22.172 -20.453 1 97.06 59 MET B N 1
ATOM 3981 C CA . MET B 1 59 ? -11.531 -22.438 -19.797 1 97.06 59 MET B CA 1
ATOM 3982 C C . MET B 1 59 ? -11.734 -23.281 -18.531 1 97.06 59 MET B C 1
ATOM 3984 O O . MET B 1 59 ? -12.703 -23.062 -17.797 1 97.06 59 MET B O 1
ATOM 3988 N N . GLY B 1 60 ? -10.812 -24.203 -18.281 1 97.75 60 GLY B N 1
ATOM 3989 C CA . GLY B 1 60 ? -10.867 -25 -17.062 1 97.75 60 GLY B CA 1
ATOM 3990 C C . GLY B 1 60 ? -11.922 -26.094 -17.109 1 97.75 60 GLY B C 1
ATOM 3991 O O . GLY B 1 60 ? -12.344 -26.5 -18.188 1 97.75 60 GLY B O 1
ATOM 3992 N N . ASN B 1 61 ? -12.188 -26.672 -15.977 1 98.06 61 ASN B N 1
ATOM 3993 C CA . ASN B 1 61 ? -13.188 -27.734 -15.867 1 98.06 61 ASN B CA 1
ATOM 3994 C C . ASN B 1 61 ? -14.094 -27.516 -14.656 1 98.06 61 ASN B C 1
ATOM 3996 O O . ASN B 1 61 ? -13.812 -26.688 -13.805 1 98.06 61 ASN B O 1
ATOM 4000 N N . TYR B 1 62 ? -15.211 -28.188 -14.664 1 98.19 62 TYR B N 1
ATOM 4001 C CA . TYR B 1 62 ? -16.25 -28.016 -13.648 1 98.19 62 TYR B CA 1
ATOM 4002 C C . TYR B 1 62 ? -15.711 -28.297 -12.258 1 98.19 62 TYR B C 1
ATOM 4004 O O . TYR B 1 62 ? -15.898 -27.5 -11.336 1 98.19 62 TYR B O 1
ATOM 4012 N N . GLU B 1 63 ? -15.008 -29.359 -12.047 1 98.06 63 GLU B N 1
ATOM 4013 C CA . GLU B 1 63 ? -14.523 -29.766 -10.734 1 98.06 63 GLU B CA 1
ATOM 4014 C C . GLU B 1 63 ? -13.562 -28.734 -10.156 1 98.06 63 GLU B C 1
ATOM 4016 O O . GLU B 1 63 ? -13.648 -28.391 -8.969 1 98.06 63 GLU B O 1
ATOM 4021 N N . GLY B 1 64 ? -12.641 -28.297 -11.008 1 97.62 64 GLY B N 1
ATOM 4022 C CA . GLY B 1 64 ? -11.703 -27.266 -10.578 1 97.62 64 GLY B CA 1
ATOM 4023 C C . GLY B 1 64 ? -12.375 -25.984 -10.148 1 97.62 64 GLY B C 1
ATOM 4024 O O . GLY B 1 64 ? -12.055 -25.422 -9.094 1 97.62 64 GLY B O 1
ATOM 4025 N N . LYS B 1 65 ? -13.352 -25.516 -10.961 1 98.19 65 LYS B N 1
ATOM 4026 C CA . LYS B 1 65 ? -14.047 -24.281 -10.656 1 98.19 65 LYS B CA 1
ATOM 4027 C C . LYS B 1 65 ? -14.883 -24.406 -9.383 1 98.19 65 LYS B C 1
ATOM 4029 O O . LYS B 1 65 ? -14.961 -23.484 -8.586 1 98.19 65 LYS B O 1
ATOM 4034 N N . TYR B 1 66 ? -15.539 -25.516 -9.258 1 98.44 66 TYR B N 1
ATOM 4035 C CA . TYR B 1 66 ? -16.344 -25.766 -8.07 1 98.44 66 TYR B CA 1
ATOM 4036 C C . TYR B 1 66 ? -15.484 -25.797 -6.816 1 98.44 66 TYR B C 1
ATOM 4038 O O . TYR B 1 66 ? -15.789 -25.141 -5.824 1 98.44 66 TYR B O 1
ATOM 4046 N N . ASN B 1 67 ? -14.43 -26.531 -6.832 1 97.31 67 ASN B N 1
ATOM 4047 C CA . ASN B 1 67 ? -13.555 -26.688 -5.676 1 97.31 67 ASN B CA 1
ATOM 4048 C C . ASN B 1 67 ? -12.883 -25.359 -5.309 1 97.31 67 ASN B C 1
ATOM 4050 O O . ASN B 1 67 ? -12.711 -25.062 -4.129 1 97.31 67 ASN B O 1
ATOM 4054 N N . LYS B 1 68 ? -12.492 -24.641 -6.305 1 96.81 68 LYS B N 1
ATOM 4055 C CA . LYS B 1 68 ? -11.875 -23.344 -6.082 1 96.81 68 LYS B CA 1
ATOM 4056 C C . LYS B 1 68 ? -12.859 -22.375 -5.41 1 96.81 68 LYS B C 1
ATOM 4058 O O . LYS B 1 68 ? -12.5 -21.703 -4.445 1 96.81 68 LYS B O 1
ATOM 4063 N N . LEU B 1 69 ? -14.039 -22.297 -5.973 1 98.38 69 LEU B N 1
ATOM 4064 C CA . LEU B 1 69 ? -15.086 -21.453 -5.395 1 98.38 69 LEU B CA 1
ATOM 4065 C C . LEU B 1 69 ? -15.328 -21.828 -3.932 1 98.38 69 LEU B C 1
ATOM 4067 O O . LEU B 1 69 ? -15.328 -20.953 -3.061 1 98.38 69 LEU B O 1
ATOM 4071 N N . MET B 1 70 ? -15.438 -23.125 -3.65 1 98.12 70 MET B N 1
ATOM 4072 C CA . MET B 1 70 ? -15.727 -23.609 -2.305 1 98.12 70 MET B CA 1
ATOM 4073 C C . MET B 1 70 ? -14.586 -23.281 -1.35 1 98.12 70 MET B C 1
ATOM 4075 O O . MET B 1 70 ? -14.812 -22.75 -0.264 1 98.12 70 MET B O 1
ATOM 4079 N N . ALA B 1 71 ? -13.422 -23.562 -1.747 1 97.56 71 ALA B N 1
ATOM 4080 C CA . ALA B 1 71 ? -12.273 -23.391 -0.868 1 97.56 71 ALA B CA 1
ATOM 4081 C C . ALA B 1 71 ? -12 -21.906 -0.607 1 97.56 71 ALA B C 1
ATOM 4083 O O . ALA B 1 71 ? -11.828 -21.5 0.542 1 97.56 71 ALA B O 1
ATOM 4084 N N . LYS B 1 72 ? -11.945 -21.141 -1.671 1 98.25 72 LYS B N 1
ATOM 4085 C CA . LYS B 1 72 ? -11.539 -19.734 -1.527 1 98.25 72 LYS B CA 1
ATOM 4086 C C . LYS B 1 72 ? -12.617 -18.922 -0.837 1 98.25 72 LYS B C 1
ATOM 4088 O O . LYS B 1 72 ? -12.32 -18.047 -0.015 1 98.25 72 LYS B O 1
ATOM 4093 N N . ALA B 1 73 ? -13.875 -19.125 -1.184 1 98.75 73 ALA B N 1
ATOM 4094 C CA . ALA B 1 73 ? -14.969 -18.391 -0.551 1 98.75 73 ALA B CA 1
ATOM 4095 C C . ALA B 1 73 ? -15.078 -18.75 0.929 1 98.75 73 ALA B C 1
ATOM 4097 O O . ALA B 1 73 ? -15.109 -17.859 1.784 1 98.75 73 ALA B O 1
ATOM 4098 N N . LYS B 1 74 ? -15.133 -20.047 1.237 1 98.75 74 LYS B N 1
ATOM 4099 C CA . LYS B 1 74 ? -15.234 -20.484 2.625 1 98.75 74 LYS B CA 1
ATOM 4100 C C . LYS B 1 74 ? -13.977 -20.141 3.41 1 98.75 74 LYS B C 1
ATOM 4102 O O . LYS B 1 74 ? -14.055 -19.766 4.586 1 98.75 74 LYS B O 1
ATOM 4107 N N . GLY B 1 75 ? -12.836 -20.297 2.768 1 98.75 75 GLY B N 1
ATOM 4108 C CA . GLY B 1 75 ? -11.586 -19.938 3.406 1 98.75 75 GLY B CA 1
ATOM 4109 C C . GLY B 1 75 ? -11.508 -18.469 3.779 1 98.75 75 GLY B C 1
ATOM 4110 O O . GLY B 1 75 ? -11 -18.109 4.848 1 98.75 75 GLY B O 1
ATOM 4111 N N . ALA B 1 76 ? -11.945 -17.594 2.869 1 98.75 76 ALA B N 1
ATOM 4112 C CA . ALA B 1 76 ? -11.969 -16.172 3.162 1 98.75 76 ALA B CA 1
ATOM 4113 C C . ALA B 1 76 ? -12.828 -15.867 4.383 1 98.75 76 ALA B C 1
ATOM 4115 O O . ALA B 1 76 ? -12.461 -15.055 5.23 1 98.75 76 ALA B O 1
ATOM 4116 N N . VAL B 1 77 ? -13.984 -16.531 4.457 1 98.75 77 VAL B N 1
ATOM 4117 C CA . VAL B 1 77 ? -14.867 -16.328 5.602 1 98.75 77 VAL B CA 1
ATOM 4118 C C . VAL B 1 77 ? -14.164 -16.797 6.879 1 98.75 77 VAL B C 1
ATOM 4120 O O . VAL B 1 77 ? -14.211 -16.109 7.898 1 98.75 77 VAL B O 1
ATOM 4123 N N . ARG B 1 78 ? -13.523 -17.953 6.812 1 98.38 78 ARG B N 1
ATOM 4124 C CA . ARG B 1 78 ? -12.773 -18.453 7.961 1 98.38 78 ARG B CA 1
ATOM 4125 C C . ARG B 1 78 ? -11.734 -17.422 8.422 1 98.38 78 ARG B C 1
ATOM 4127 O O . ARG B 1 78 ? -11.625 -17.156 9.617 1 98.38 78 ARG B O 1
ATOM 4134 N N . ASP B 1 79 ? -10.984 -16.875 7.48 1 98.31 79 ASP B N 1
ATOM 4135 C CA . ASP B 1 79 ? -9.922 -15.93 7.801 1 98.31 79 ASP B CA 1
ATOM 4136 C C . ASP B 1 79 ? -10.492 -14.672 8.469 1 98.31 79 ASP B C 1
ATOM 4138 O O . ASP B 1 79 ? -9.828 -14.055 9.297 1 98.31 79 ASP B O 1
ATOM 4142 N N . MET B 1 80 ? -11.727 -14.281 8.125 1 98.44 80 MET B N 1
ATOM 4143 C CA . MET B 1 80 ? -12.328 -13.031 8.594 1 98.44 80 MET B CA 1
ATOM 4144 C C . MET B 1 80 ? -13.031 -13.242 9.93 1 98.44 80 MET B C 1
ATOM 4146 O O . MET B 1 80 ? -13.219 -12.297 10.695 1 98.44 80 MET B O 1
ATOM 4150 N N . LYS B 1 81 ? -13.453 -14.438 10.18 1 97.19 81 LYS B N 1
ATOM 4151 C CA . LYS B 1 81 ? -14.234 -14.719 11.383 1 97.19 81 LYS B CA 1
ATOM 4152 C C . LYS B 1 81 ? -13.469 -14.32 12.641 1 97.19 81 LYS B C 1
ATOM 4154 O O . LYS B 1 81 ? -12.312 -14.703 12.812 1 97.19 81 LYS B O 1
ATOM 4159 N N . GLY B 1 82 ? -14.117 -13.516 13.469 1 96.44 82 GLY B N 1
ATOM 4160 C CA . GLY B 1 82 ? -13.547 -13.094 14.734 1 96.44 82 GLY B CA 1
ATOM 4161 C C . GLY B 1 82 ? -12.57 -11.945 14.602 1 96.44 82 GLY B C 1
ATOM 4162 O O . GLY B 1 82 ? -12.07 -11.422 15.602 1 96.44 82 GLY B O 1
ATOM 4163 N N . LYS B 1 83 ? -12.281 -11.555 13.422 1 97.94 83 LYS B N 1
ATOM 4164 C CA . LYS B 1 83 ? -11.352 -10.445 13.211 1 97.94 83 LYS B CA 1
ATOM 4165 C C . LYS B 1 83 ? -12.094 -9.117 13.125 1 97.94 83 LYS B C 1
ATOM 4167 O O . LYS B 1 83 ? -13.125 -9.016 12.445 1 97.94 83 LYS B O 1
ATOM 4172 N N . LYS B 1 84 ? -11.57 -8.094 13.734 1 98.19 84 LYS B N 1
ATOM 4173 C CA . LYS B 1 84 ? -12.219 -6.785 13.75 1 98.19 84 LYS B CA 1
ATOM 4174 C C . LYS B 1 84 ? -11.867 -5.984 12.5 1 98.19 84 LYS B C 1
ATOM 4176 O O . LYS B 1 84 ? -10.711 -5.98 12.062 1 98.19 84 LYS B O 1
ATOM 4181 N N . SER B 1 85 ? -12.836 -5.379 11.914 1 98.31 85 SER B N 1
ATOM 4182 C CA . SER B 1 85 ? -12.688 -4.508 10.75 1 98.31 85 SER B CA 1
ATOM 4183 C C . SER B 1 85 ? -13.508 -3.23 10.906 1 98.31 85 SER B C 1
ATOM 4185 O O . SER B 1 85 ? -13.617 -2.441 9.969 1 98.31 85 SER B O 1
ATOM 4187 N N . VAL B 1 86 ? -14.148 -3.031 12.031 1 97.88 86 VAL B N 1
ATOM 4188 C CA . VAL B 1 86 ? -15 -1.897 12.367 1 97.88 86 VAL B CA 1
ATOM 4189 C C . VAL B 1 86 ? -14.617 -1.343 13.734 1 97.88 86 VAL B C 1
ATOM 4191 O O . VAL B 1 86 ? -14.375 -2.104 14.672 1 97.88 86 VAL B O 1
ATOM 4194 N N . GLY B 1 87 ? -14.547 0.015 13.805 1 97.81 87 GLY B N 1
ATOM 4195 C CA . GLY B 1 87 ? -14.25 0.613 15.102 1 97.81 87 GLY B CA 1
ATOM 4196 C C . GLY B 1 87 ? -12.82 0.394 15.547 1 97.81 87 GLY B C 1
ATOM 4197 O O . GLY B 1 87 ? -11.906 0.382 14.727 1 97.81 87 GLY B O 1
ATOM 4198 N N . VAL B 1 88 ? -12.633 0.321 16.844 1 98.44 88 VAL B N 1
ATOM 4199 C CA . VAL B 1 88 ? -11.297 0.182 17.406 1 98.44 88 VAL B CA 1
ATOM 4200 C C . VAL B 1 88 ? -10.75 -1.215 17.109 1 98.44 88 VAL B C 1
ATOM 4202 O O . VAL B 1 88 ? -11.328 -2.217 17.531 1 98.44 88 VAL B O 1
ATOM 4205 N N . ILE B 1 89 ? -9.617 -1.266 16.438 1 98.5 89 ILE B N 1
ATOM 4206 C CA . ILE B 1 89 ? -9.125 -2.576 16.031 1 98.5 89 ILE B CA 1
ATOM 4207 C C . ILE B 1 89 ? -7.785 -2.854 16.719 1 98.5 89 ILE B C 1
ATOM 4209 O O . ILE B 1 89 ? -7.309 -3.992 16.734 1 98.5 89 ILE B O 1
ATOM 4213 N N . GLU B 1 90 ? -7.164 -1.893 17.281 1 98.25 90 GLU B N 1
ATOM 4214 C CA . GLU B 1 90 ? -5.879 -2.045 17.969 1 98.25 90 GLU B CA 1
ATOM 4215 C C . GLU B 1 90 ? -5.684 -0.972 19.031 1 98.25 90 GLU B C 1
ATOM 4217 O O . GLU B 1 90 ? -6.062 0.185 18.828 1 98.25 90 GLU B O 1
ATOM 4222 N N . ILE B 1 91 ? -5.18 -1.3 20.172 1 98.44 91 ILE B N 1
ATOM 4223 C CA . ILE B 1 91 ? -4.75 -0.39 21.234 1 98.44 91 ILE B CA 1
ATOM 4224 C C . ILE B 1 91 ? -3.328 -0.742 21.656 1 98.44 91 ILE B C 1
ATOM 4226 O O . ILE B 1 91 ? -3.062 -1.871 22.078 1 98.44 91 ILE B O 1
ATOM 4230 N N . ASP B 1 92 ? -2.432 0.111 21.484 1 98.12 92 ASP B N 1
ATOM 4231 C CA . ASP B 1 92 ? -1.062 -0 21.984 1 98.12 92 ASP B CA 1
ATOM 4232 C C . ASP B 1 92 ? -0.835 0.918 23.188 1 98.12 92 ASP B C 1
ATOM 4234 O O . ASP B 1 92 ? -0.535 2.102 23.016 1 98.12 92 ASP B O 1
ATOM 4238 N N . GLU B 1 93 ? -0.862 0.397 24.281 1 97.88 93 GLU B N 1
ATOM 4239 C CA . GLU B 1 93 ? -0.775 1.19 25.516 1 97.88 93 GLU B CA 1
ATOM 4240 C C . GLU B 1 93 ? 0.617 1.792 25.672 1 97.88 93 GLU B C 1
ATOM 4242 O O . GLU B 1 93 ? 0.76 2.91 26.172 1 97.88 93 GLU B O 1
ATOM 4247 N N . GLU B 1 94 ? 1.586 1.049 25.297 1 96.38 94 GLU B N 1
ATOM 4248 C CA . GLU B 1 94 ? 2.955 1.538 25.422 1 96.38 94 GLU B CA 1
ATOM 4249 C C . GLU B 1 94 ? 3.178 2.777 24.547 1 96.38 94 GLU B C 1
ATOM 4251 O O . GLU B 1 94 ? 3.789 3.75 25 1 96.38 94 GLU B O 1
ATOM 4256 N N . LYS B 1 95 ? 2.672 2.809 23.359 1 97.19 95 LYS B N 1
ATOM 4257 C CA . LYS B 1 95 ? 2.865 3.914 22.438 1 97.19 95 LYS B CA 1
ATOM 4258 C C . LYS B 1 95 ? 1.73 4.93 22.547 1 97.19 95 LYS B C 1
ATOM 4260 O O . LYS B 1 95 ? 1.764 5.977 21.891 1 97.19 95 LYS B O 1
ATOM 4265 N N . GLN B 1 96 ? 0.705 4.629 23.344 1 98.31 96 GLN B N 1
ATOM 4266 C CA . GLN B 1 96 ? -0.474 5.477 23.484 1 98.31 96 GLN B CA 1
ATOM 4267 C C . GLN B 1 96 ? -1.119 5.77 22.141 1 98.31 96 GLN B C 1
ATOM 4269 O O . GLN B 1 96 ? -1.417 6.922 21.828 1 98.31 96 GLN B O 1
ATOM 4274 N N . ILE B 1 97 ? -1.299 4.699 21.328 1 98.75 97 ILE B N 1
ATOM 4275 C CA . ILE B 1 97 ? -1.915 4.773 20.016 1 98.75 97 ILE B CA 1
ATOM 4276 C C . ILE B 1 97 ? -3.129 3.846 19.953 1 98.75 97 ILE B C 1
ATOM 4278 O O . ILE B 1 97 ? -3.061 2.697 20.406 1 98.75 97 ILE B O 1
ATOM 4282 N N . MET B 1 98 ? -4.211 4.344 19.578 1 98.81 98 MET B N 1
ATOM 4283 C CA . MET B 1 98 ? -5.402 3.574 19.219 1 98.81 98 MET B CA 1
ATOM 4284 C C . MET B 1 98 ? -5.68 3.654 17.719 1 98.81 98 MET B C 1
ATOM 4286 O O . MET B 1 98 ? -5.551 4.723 17.125 1 98.81 98 MET B O 1
ATOM 4290 N N . LYS B 1 99 ? -6.039 2.523 17.094 1 98.81 99 LYS B N 1
ATOM 4291 C CA . LYS B 1 99 ? -6.352 2.508 15.664 1 98.81 99 LYS B CA 1
ATOM 4292 C C . LYS B 1 99 ? -7.82 2.174 15.422 1 98.81 99 LYS B C 1
ATOM 4294 O O . LYS B 1 99 ? -8.352 1.231 16.016 1 98.81 99 LYS B O 1
ATOM 4299 N N . ILE B 1 100 ? -8.422 2.912 14.562 1 98.81 100 ILE B N 1
ATOM 4300 C CA . ILE B 1 100 ? -9.836 2.754 14.242 1 98.81 100 ILE B CA 1
ATOM 4301 C C . ILE B 1 100 ? -9.992 2.453 12.75 1 98.81 100 ILE B C 1
ATOM 4303 O O . ILE B 1 100 ? -9.523 3.221 11.906 1 98.81 100 ILE B O 1
ATOM 4307 N N . ALA B 1 101 ? -10.68 1.356 12.445 1 98.62 101 ALA B N 1
ATOM 4308 C CA . ALA B 1 101 ? -10.898 0.955 11.055 1 98.62 101 ALA B CA 1
ATOM 4309 C C . ALA B 1 101 ? -12.117 1.657 10.469 1 98.62 101 ALA B C 1
ATOM 4311 O O . ALA B 1 101 ? -13.141 1.804 11.141 1 98.62 101 ALA B O 1
ATOM 4312 N N . LYS B 1 102 ? -12.008 2.119 9.25 1 98.44 102 LYS B N 1
ATOM 4313 C CA . LYS B 1 102 ? -13.07 2.787 8.508 1 98.44 102 LYS B CA 1
ATOM 4314 C C . LYS B 1 102 ? -13.062 2.367 7.039 1 98.44 102 LYS B C 1
ATOM 4316 O O . LYS B 1 102 ? -12.055 1.868 6.535 1 98.44 102 LYS B O 1
ATOM 4321 N N . PRO B 1 103 ? -14.141 2.512 6.305 1 98.44 103 PRO B N 1
ATOM 4322 C CA . PRO B 1 103 ? -14.203 2.084 4.906 1 98.44 103 PRO B CA 1
ATOM 4323 C C . PRO B 1 103 ? -13.305 2.916 3.994 1 98.44 103 PRO B C 1
ATOM 4325 O O . PRO B 1 103 ? -13.086 4.102 4.254 1 98.44 103 PRO B O 1
ATOM 4328 N N . VAL B 1 104 ? -12.875 2.291 2.902 1 98.56 104 VAL B N 1
ATOM 4329 C CA . VAL B 1 104 ? -12.156 3.016 1.863 1 98.56 104 VAL B CA 1
ATOM 4330 C C . VAL B 1 104 ? -13.141 3.725 0.941 1 98.56 104 VAL B C 1
ATOM 4332 O O . VAL B 1 104 ? -12.773 4.656 0.22 1 98.56 104 VAL B O 1
ATOM 4335 N N . GLY B 1 105 ? -14.391 3.273 0.815 1 98.5 105 GLY B N 1
ATOM 4336 C CA . GLY B 1 105 ? -15.43 3.906 0.01 1 98.5 105 GLY B CA 1
ATOM 4337 C C . GLY B 1 105 ? -16 2.986 -1.052 1 98.5 105 GLY B C 1
ATOM 4338 O O . GLY B 1 105 ? -16.625 1.976 -0.731 1 98.5 105 GLY B O 1
ATOM 4339 N N . VAL B 1 106 ? -15.75 3.324 -2.34 1 98.94 106 VAL B N 1
ATOM 4340 C CA . VAL B 1 106 ? -16.203 2.521 -3.471 1 98.94 106 VAL B CA 1
ATOM 4341 C C . VAL B 1 106 ? -15.008 1.876 -4.16 1 98.94 106 VAL B C 1
ATOM 4343 O O . VAL B 1 106 ? -14.133 2.574 -4.688 1 98.94 106 VAL B O 1
ATOM 4346 N N . ILE B 1 107 ? -15.031 0.58 -4.18 1 98.94 107 ILE B N 1
ATOM 4347 C CA . ILE B 1 107 ? -13.953 -0.2 -4.766 1 98.94 107 ILE B CA 1
ATOM 4348 C C . ILE B 1 107 ? -14.305 -0.573 -6.207 1 98.94 107 ILE B C 1
ATOM 4350 O O . ILE B 1 107 ? -15.422 -1.012 -6.48 1 98.94 107 ILE B O 1
ATOM 4354 N N . GLY B 1 108 ? -13.422 -0.224 -7.129 1 98.94 108 GLY B N 1
ATOM 4355 C CA . GLY B 1 108 ? -13.5 -0.773 -8.477 1 98.94 108 GLY B CA 1
ATOM 4356 C C . GLY B 1 108 ? -12.734 -2.072 -8.633 1 98.94 108 GLY B C 1
ATOM 4357 O O . GLY B 1 108 ? -11.516 -2.1 -8.477 1 98.94 108 GLY B O 1
ATOM 4358 N N . ALA B 1 109 ? -13.445 -3.131 -8.969 1 98.81 109 ALA B N 1
ATOM 4359 C CA . ALA B 1 109 ? -12.82 -4.449 -9.047 1 98.81 109 ALA B CA 1
ATOM 4360 C C . ALA B 1 109 ? -12.836 -4.984 -10.477 1 98.81 109 ALA B C 1
ATOM 4362 O O . ALA B 1 109 ? -13.898 -5.09 -11.094 1 98.81 109 ALA B O 1
ATOM 4363 N N . LEU B 1 110 ? -11.719 -5.234 -11 1 98.44 110 LEU B N 1
ATOM 4364 C CA . LEU B 1 110 ? -11.586 -5.914 -12.289 1 98.44 110 LEU B CA 1
ATOM 4365 C C . LEU B 1 110 ? -11.5 -7.426 -12.102 1 98.44 110 LEU B C 1
ATOM 4367 O O . LEU B 1 110 ? -10.641 -7.91 -11.359 1 98.44 110 LEU B O 1
ATOM 4371 N N . ILE B 1 111 ? -12.352 -8.188 -12.797 1 98.12 111 ILE B N 1
ATOM 4372 C CA . ILE B 1 111 ? -12.492 -9.625 -12.594 1 98.12 111 ILE B CA 1
ATOM 4373 C C . ILE B 1 111 ? -11.961 -10.375 -13.805 1 98.12 111 ILE B C 1
ATOM 4375 O O . ILE B 1 111 ? -12.406 -10.148 -14.938 1 98.12 111 ILE B O 1
ATOM 4379 N N . PRO B 1 112 ? -11.039 -11.273 -13.625 1 95.94 112 PRO B N 1
ATOM 4380 C CA . PRO B 1 112 ? -10.477 -12.031 -14.75 1 95.94 112 PRO B CA 1
ATOM 4381 C C . PRO B 1 112 ? -11.422 -13.117 -15.266 1 95.94 112 PRO B C 1
ATOM 4383 O O . PRO B 1 112 ? -12.359 -13.508 -14.57 1 95.94 112 PRO B O 1
ATOM 4386 N N . CYS B 1 113 ? -11.148 -13.594 -16.469 1 95.81 113 CYS B N 1
ATOM 4387 C CA . CYS B 1 113 ? -11.984 -14.641 -17.031 1 95.81 113 CYS B CA 1
ATOM 4388 C C . CYS B 1 113 ? -11.516 -16.016 -16.594 1 95.81 113 CYS B C 1
ATOM 4390 O O . CYS B 1 113 ? -12.227 -17.016 -16.766 1 95.81 113 CYS B O 1
ATOM 4392 N N . THR B 1 114 ? -10.352 -16.062 -15.922 1 93.75 114 THR B N 1
ATOM 4393 C CA . THR B 1 114 ? -9.789 -17.359 -15.531 1 93.75 114 THR B CA 1
ATOM 4394 C C . THR B 1 114 ? -10.43 -17.844 -14.234 1 93.75 114 THR B C 1
ATOM 4396 O O . THR B 1 114 ? -10.445 -19.047 -13.961 1 93.75 114 THR B O 1
ATOM 4399 N N . ASN B 1 115 ? -10.82 -16.938 -13.398 1 95.81 115 ASN B N 1
ATOM 4400 C CA . ASN B 1 115 ? -11.477 -17.266 -12.133 1 95.81 115 ASN B CA 1
ATOM 4401 C C . ASN B 1 115 ? -12.727 -16.422 -11.93 1 95.81 115 ASN B C 1
ATOM 4403 O O . ASN B 1 115 ? -12.859 -15.727 -10.914 1 95.81 115 ASN B O 1
ATOM 4407 N N . PRO B 1 116 ? -13.648 -16.562 -12.82 1 97.94 116 PRO B N 1
ATOM 4408 C CA . PRO B 1 116 ? -14.828 -15.68 -12.75 1 97.94 116 PRO B CA 1
ATOM 4409 C C . PRO B 1 116 ? -15.805 -16.094 -11.656 1 97.94 116 PRO B C 1
ATOM 4411 O O . PRO B 1 116 ? -16.734 -15.344 -11.328 1 97.94 116 PRO B O 1
ATOM 4414 N N . GLU B 1 117 ? -15.641 -17.281 -11.125 1 98.25 117 GLU B N 1
ATOM 4415 C CA . GLU B 1 117 ? -16.531 -17.797 -10.086 1 98.25 117 GLU B CA 1
ATOM 4416 C C . GLU B 1 117 ? -16.062 -17.359 -8.695 1 98.25 117 GLU B C 1
ATOM 4418 O O . GLU B 1 117 ? -16.844 -16.797 -7.922 1 98.25 117 GLU B O 1
ATOM 4423 N N . ALA B 1 118 ? -14.805 -17.547 -8.375 1 98.44 118 ALA B N 1
ATOM 4424 C CA . ALA B 1 118 ? -14.297 -17.328 -7.023 1 98.44 118 ALA B CA 1
ATOM 4425 C C . ALA B 1 118 ? -13.93 -15.867 -6.797 1 98.44 118 ALA B C 1
ATOM 4427 O O . ALA B 1 118 ? -14.172 -15.328 -5.715 1 98.44 118 ALA B O 1
ATOM 4428 N N . THR B 1 119 ? -13.375 -15.211 -7.801 1 98.5 119 THR B N 1
ATOM 4429 C CA . THR B 1 119 ? -12.797 -13.875 -7.629 1 98.5 119 THR B CA 1
ATOM 4430 C C . THR B 1 119 ? -13.867 -12.867 -7.223 1 98.5 119 THR B C 1
ATOM 4432 O O . THR B 1 119 ? -13.711 -12.148 -6.234 1 98.5 119 THR B O 1
ATOM 4435 N N . PRO B 1 120 ? -15.016 -12.789 -7.945 1 98.75 120 PRO B N 1
ATOM 4436 C CA . PRO B 1 120 ? -16.031 -11.844 -7.5 1 98.75 120 PRO B CA 1
ATOM 4437 C C . PRO B 1 120 ? -16.531 -12.125 -6.082 1 98.75 120 PRO B C 1
ATOM 4439 O O . PRO B 1 120 ? -16.766 -11.203 -5.305 1 98.75 120 PRO B O 1
ATOM 4442 N N . THR B 1 121 ? -16.656 -13.398 -5.746 1 98.88 121 THR B N 1
ATOM 4443 C CA . THR B 1 121 ? -17.188 -13.805 -4.445 1 98.88 121 THR B CA 1
ATOM 4444 C C . THR B 1 121 ? -16.25 -13.359 -3.324 1 98.88 121 THR B C 1
ATOM 4446 O O . THR B 1 121 ? -16.703 -12.75 -2.35 1 98.88 121 THR B O 1
ATOM 4449 N N . VAL B 1 122 ? -15.031 -13.617 -3.5 1 98.88 122 VAL B N 1
ATOM 4450 C CA . VAL B 1 122 ? -14.047 -13.328 -2.467 1 98.88 122 VAL B CA 1
ATOM 4451 C C . VAL B 1 122 ? -13.836 -11.812 -2.365 1 98.88 122 VAL B C 1
ATOM 4453 O O . VAL B 1 122 ? -13.758 -11.266 -1.265 1 98.88 122 VAL B O 1
ATOM 4456 N N . LYS B 1 123 ? -13.766 -11.109 -3.504 1 98.88 123 LYS B N 1
ATOM 4457 C CA . LYS B 1 123 ? -13.555 -9.664 -3.49 1 98.88 123 LYS B CA 1
ATOM 4458 C C . LYS B 1 123 ? -14.727 -8.945 -2.818 1 98.88 123 LYS B C 1
ATOM 4460 O O . LYS B 1 123 ? -14.523 -8 -2.053 1 98.88 123 LYS B O 1
ATOM 4465 N N . VAL B 1 124 ? -15.922 -9.391 -3.084 1 98.94 124 VAL B N 1
ATOM 4466 C CA . VAL B 1 124 ? -17.094 -8.773 -2.469 1 98.94 124 VAL B CA 1
ATOM 4467 C C . VAL B 1 124 ? -17.094 -9.039 -0.966 1 98.94 124 VAL B C 1
ATOM 4469 O O . VAL B 1 124 ? -17.375 -8.141 -0.169 1 98.94 124 VAL B O 1
ATOM 4472 N N . ALA B 1 125 ? -16.781 -10.281 -0.588 1 98.94 125 ALA B N 1
ATOM 4473 C CA . ALA B 1 125 ? -16.703 -10.609 0.834 1 98.94 125 ALA B CA 1
ATOM 4474 C C . ALA B 1 125 ? -15.711 -9.703 1.552 1 98.94 125 ALA B C 1
ATOM 4476 O O . ALA B 1 125 ? -16.016 -9.141 2.607 1 98.94 125 ALA B O 1
ATOM 4477 N N . HIS B 1 126 ? -14.531 -9.578 0.961 1 98.88 126 HIS B N 1
ATOM 4478 C CA . HIS B 1 126 ? -13.508 -8.719 1.536 1 98.88 126 HIS B CA 1
ATOM 4479 C C . HIS B 1 126 ? -13.977 -7.27 1.601 1 98.88 126 HIS B C 1
ATOM 4481 O O . HIS B 1 126 ? -13.719 -6.574 2.586 1 98.88 126 HIS B O 1
ATOM 4487 N N . ALA B 1 127 ? -14.641 -6.777 0.564 1 98.88 127 ALA B N 1
ATOM 4488 C CA . ALA B 1 127 ? -15.117 -5.398 0.509 1 98.88 127 ALA B CA 1
ATOM 4489 C C . ALA B 1 127 ? -16.156 -5.133 1.593 1 98.88 127 ALA B C 1
ATOM 4491 O O . ALA B 1 127 ? -16.062 -4.137 2.314 1 98.88 127 ALA B O 1
ATOM 4492 N N . LEU B 1 128 ? -17.109 -6.023 1.716 1 98.88 128 LEU B N 1
ATOM 4493 C CA . LEU B 1 128 ? -18.172 -5.867 2.699 1 98.88 128 LEU B CA 1
ATOM 4494 C C . LEU B 1 128 ? -17.609 -5.871 4.117 1 98.88 128 LEU B C 1
ATOM 4496 O O . LEU B 1 128 ? -18.094 -5.133 4.98 1 98.88 128 LEU B O 1
ATOM 4500 N N . LYS B 1 129 ? -16.594 -6.695 4.336 1 98.88 129 LYS B N 1
ATOM 4501 C CA . LYS B 1 129 ? -15.984 -6.797 5.656 1 98.88 129 LYS B CA 1
ATOM 4502 C C . LYS B 1 129 ? -15.508 -5.434 6.148 1 98.88 129 LYS B C 1
ATOM 4504 O O . LYS B 1 129 ? -15.539 -5.152 7.348 1 98.88 129 LYS B O 1
ATOM 4509 N N . GLY B 1 130 ? -15.164 -4.566 5.258 1 98.5 130 GLY B N 1
ATOM 4510 C CA . GLY B 1 130 ? -14.695 -3.232 5.605 1 98.5 130 GLY B CA 1
ATOM 4511 C C . GLY B 1 130 ? -15.758 -2.162 5.43 1 98.5 130 GLY B C 1
ATOM 4512 O O . GLY B 1 130 ? -15.438 -0.974 5.348 1 98.5 130 GLY B O 1
ATOM 4513 N N . ARG B 1 131 ? -17.016 -2.518 5.215 1 98.62 131 ARG B N 1
ATOM 4514 C CA . ARG B 1 131 ? -18.141 -1.619 5.035 1 98.62 131 ARG B CA 1
ATOM 4515 C C . ARG B 1 131 ? -18.031 -0.855 3.721 1 98.62 131 ARG B C 1
ATOM 4517 O O . ARG B 1 131 ? -18.391 0.323 3.65 1 98.62 131 ARG B O 1
ATOM 4524 N N . ASN B 1 132 ? -17.5 -1.438 2.715 1 98.94 132 ASN B N 1
ATOM 4525 C CA . ASN B 1 132 ? -17.328 -0.792 1.418 1 98.94 132 ASN B CA 1
ATOM 4526 C C . ASN B 1 132 ? -18.422 -1.201 0.44 1 98.94 132 ASN B C 1
ATOM 4528 O O . ASN B 1 132 ? -19.094 -2.225 0.632 1 98.94 132 ASN B O 1
ATOM 4532 N N . ALA B 1 133 ? -18.656 -0.388 -0.571 1 98.94 133 ALA B N 1
ATOM 4533 C CA . ALA B 1 133 ? -19.328 -0.8 -1.8 1 98.94 133 ALA B CA 1
ATOM 4534 C C . ALA B 1 133 ? -18.312 -1.226 -2.861 1 98.94 133 ALA B C 1
ATOM 4536 O O . ALA B 1 133 ? -17.141 -0.864 -2.789 1 98.94 133 ALA B O 1
ATOM 4537 N N . ILE B 1 134 ? -18.781 -1.993 -3.791 1 98.94 134 ILE B N 1
ATOM 4538 C CA . ILE B 1 134 ? -17.875 -2.5 -4.816 1 98.94 134 ILE B CA 1
ATOM 4539 C C . ILE B 1 134 ? -18.594 -2.545 -6.164 1 98.94 134 ILE B C 1
ATOM 4541 O O . ILE B 1 134 ? -19.75 -2.941 -6.242 1 98.94 134 ILE B O 1
ATOM 4545 N N . ILE B 1 135 ? -17.938 -2.039 -7.16 1 98.94 135 ILE B N 1
ATOM 4546 C CA . ILE B 1 135 ? -18.359 -2.156 -8.547 1 98.94 135 ILE B CA 1
ATOM 4547 C C . ILE B 1 135 ? -17.438 -3.096 -9.305 1 98.94 135 ILE B C 1
ATOM 4549 O O . ILE B 1 135 ? -16.219 -2.854 -9.375 1 98.94 135 ILE B O 1
ATOM 4553 N N . MET B 1 136 ? -18.016 -4.129 -9.875 1 98.88 136 MET B N 1
ATOM 4554 C CA . MET B 1 136 ? -17.219 -5.148 -10.547 1 98.88 136 MET B CA 1
ATOM 4555 C C . MET B 1 136 ? -17.281 -4.988 -12.055 1 98.88 136 MET B C 1
ATOM 4557 O O . MET B 1 136 ? -18.359 -4.809 -12.617 1 98.88 136 MET B O 1
ATOM 4561 N N . SER B 1 137 ? -16.156 -4.969 -12.656 1 98.62 137 SER B N 1
ATOM 4562 C CA . SER B 1 137 ? -16 -5.004 -14.109 1 98.62 137 SER B CA 1
ATOM 4563 C C . SER B 1 137 ? -15.359 -6.305 -14.57 1 98.62 137 SER B C 1
ATOM 4565 O O . SER B 1 137 ? -14.133 -6.434 -14.562 1 98.62 137 SER B O 1
ATOM 4567 N N . PRO B 1 138 ? -16.188 -7.254 -15.07 1 98.12 138 PRO B N 1
ATOM 4568 C CA . PRO B 1 138 ? -15.641 -8.547 -15.484 1 98.12 138 PRO B CA 1
ATOM 4569 C C . PRO B 1 138 ? -15 -8.5 -16.859 1 98.12 138 PRO B C 1
ATOM 4571 O O . PRO B 1 138 ? -15.273 -7.59 -17.656 1 98.12 138 PRO B O 1
ATOM 4574 N N . HIS B 1 139 ? -14.062 -9.438 -17.094 1 96.56 139 HIS B N 1
ATOM 4575 C CA . HIS B 1 139 ? -13.703 -9.703 -18.469 1 96.56 139 HIS B CA 1
ATOM 4576 C C . HIS B 1 139 ? -14.938 -9.992 -19.312 1 96.56 139 HIS B C 1
ATOM 4578 O O . HIS B 1 139 ? -15.852 -10.688 -18.875 1 96.56 139 HIS B O 1
ATOM 4584 N N . PRO B 1 140 ? -14.945 -9.422 -20.5 1 96.56 140 PRO B N 1
ATOM 4585 C CA . PRO B 1 140 ? -16.141 -9.602 -21.328 1 96.56 140 PRO B CA 1
ATOM 4586 C C . PRO B 1 140 ? -16.484 -11.07 -21.562 1 96.56 140 PRO B C 1
ATOM 4588 O O . PRO B 1 140 ? -17.656 -11.422 -21.703 1 96.56 140 PRO B O 1
ATOM 4591 N N . ARG B 1 141 ? -15.562 -11.93 -21.516 1 96.12 141 ARG B N 1
ATOM 4592 C CA . ARG B 1 141 ? -15.727 -13.352 -21.812 1 96.12 141 ARG B CA 1
ATOM 4593 C C . ARG B 1 141 ? -16.5 -14.055 -20.703 1 96.12 141 ARG B C 1
ATOM 4595 O O . ARG B 1 141 ? -16.938 -15.195 -20.875 1 96.12 141 ARG B O 1
ATOM 4602 N N . THR B 1 142 ? -16.594 -13.43 -19.578 1 98.06 142 THR B N 1
ATOM 4603 C CA . THR B 1 142 ? -17.281 -14.062 -18.453 1 98.06 142 THR B CA 1
ATOM 4604 C C . THR B 1 142 ? -18.25 -13.086 -17.797 1 98.06 142 THR B C 1
ATOM 4606 O O . THR B 1 142 ? -18.422 -13.117 -16.562 1 98.06 142 THR B O 1
ATOM 4609 N N . LYS B 1 143 ? -18.828 -12.172 -18.531 1 98.44 143 LYS B N 1
ATOM 4610 C CA . LYS B 1 143 ? -19.734 -11.148 -18.016 1 98.44 143 LYS B CA 1
ATOM 4611 C C . LYS B 1 143 ? -21.016 -11.773 -17.484 1 98.44 143 LYS B C 1
ATOM 4613 O O . LYS B 1 143 ? -21.594 -11.297 -16.5 1 98.44 143 LYS B O 1
ATOM 4618 N N . LYS B 1 144 ? -21.5 -12.914 -18.047 1 98.62 144 LYS B N 1
ATOM 4619 C CA . LYS B 1 144 ? -22.734 -13.555 -17.609 1 98.62 144 LYS B CA 1
ATOM 4620 C C . LYS B 1 144 ? -22.562 -14.227 -16.25 1 98.62 144 LYS B C 1
ATOM 4622 O O . LYS B 1 144 ? -23.438 -14.156 -15.391 1 98.62 144 LYS B O 1
ATOM 4627 N N . THR B 1 145 ? -21.453 -14.867 -16.109 1 98.75 145 THR B N 1
ATOM 4628 C CA . THR B 1 145 ? -21.156 -15.477 -14.812 1 98.75 145 THR B CA 1
ATOM 4629 C C . THR B 1 145 ? -21.109 -14.414 -13.719 1 98.75 145 THR B C 1
ATOM 4631 O O . THR B 1 145 ? -21.703 -14.602 -12.648 1 98.75 145 THR B O 1
ATOM 4634 N N . ASN B 1 146 ? -20.453 -13.336 -13.961 1 98.75 146 ASN B N 1
ATOM 4635 C CA . ASN B 1 146 ? -20.359 -12.242 -12.992 1 98.75 146 ASN B CA 1
ATOM 4636 C C . ASN B 1 146 ? -21.734 -11.672 -12.664 1 98.75 146 ASN B C 1
ATOM 4638 O O . ASN B 1 146 ? -22.047 -11.406 -11.5 1 98.75 146 ASN B O 1
ATOM 4642 N N . THR B 1 147 ? -22.516 -11.469 -13.688 1 98.62 147 THR B N 1
ATOM 4643 C CA . THR B 1 147 ? -23.859 -10.945 -13.5 1 98.62 147 THR B CA 1
ATOM 4644 C C . THR B 1 147 ? -24.703 -11.883 -12.641 1 98.62 147 THR B C 1
ATOM 4646 O O . THR B 1 147 ? -25.438 -11.438 -11.766 1 98.62 147 THR B O 1
ATOM 4649 N N . PHE B 1 148 ? -24.578 -13.148 -12.906 1 98.81 148 PHE B N 1
ATOM 4650 C CA . PHE B 1 148 ? -25.328 -14.148 -12.148 1 98.81 148 PHE B CA 1
ATOM 4651 C C . PHE B 1 148 ? -24.953 -14.109 -10.672 1 98.81 148 PHE B C 1
ATOM 4653 O O . PHE B 1 148 ? -25.828 -14.078 -9.805 1 98.81 148 PHE B O 1
ATOM 4660 N N . ILE B 1 149 ? -23.703 -14.062 -10.391 1 98.88 149 ILE B N 1
ATOM 4661 C CA . ILE B 1 149 ? -23.203 -14.016 -9.016 1 98.88 149 ILE B CA 1
ATOM 4662 C C . ILE B 1 149 ? -23.672 -12.734 -8.336 1 98.88 149 ILE B C 1
ATOM 4664 O O . ILE B 1 149 ? -24.156 -12.766 -7.207 1 98.88 149 ILE B O 1
ATOM 4668 N N . ALA B 1 150 ? -23.531 -11.625 -9.023 1 98.88 150 ALA B N 1
ATOM 4669 C CA . ALA B 1 150 ? -23.953 -10.328 -8.477 1 98.88 150 ALA B CA 1
ATOM 4670 C C . ALA B 1 150 ? -25.438 -10.328 -8.141 1 98.88 150 ALA B C 1
ATOM 4672 O O . ALA B 1 150 ? -25.844 -9.727 -7.141 1 98.88 150 ALA B O 1
ATOM 4673 N N . LYS B 1 151 ? -26.188 -10.938 -9.016 1 98.75 151 LYS B N 1
ATOM 4674 C CA . LYS B 1 151 ? -27.625 -11.008 -8.758 1 98.75 151 LYS B CA 1
ATOM 4675 C C . LYS B 1 151 ? -27.922 -11.719 -7.445 1 98.75 151 LYS B C 1
ATOM 4677 O O . LYS B 1 151 ? -28.734 -11.25 -6.645 1 98.75 151 LYS B O 1
ATOM 4682 N N . ILE B 1 152 ? -27.312 -12.836 -7.215 1 98.81 152 ILE B N 1
ATOM 4683 C CA . ILE B 1 152 ? -27.484 -13.578 -5.973 1 98.81 152 ILE B CA 1
ATOM 4684 C C . ILE B 1 152 ? -27.094 -12.703 -4.785 1 98.81 152 ILE B C 1
ATOM 4686 O O . ILE B 1 152 ? -27.812 -12.633 -3.789 1 98.81 152 ILE B O 1
ATOM 4690 N N . MET B 1 153 ? -25.969 -12.023 -4.906 1 98.88 153 MET B N 1
ATOM 4691 C CA . MET B 1 153 ? -25.453 -11.18 -3.824 1 98.88 153 MET B CA 1
ATOM 4692 C C . MET B 1 153 ? -26.438 -10.039 -3.531 1 98.88 153 MET B C 1
ATOM 4694 O O . MET B 1 153 ? -26.734 -9.758 -2.369 1 98.88 153 MET B O 1
ATOM 4698 N N . ARG B 1 154 ? -26.875 -9.391 -4.59 1 98.81 154 ARG B N 1
ATOM 4699 C CA . ARG B 1 154 ? -27.781 -8.258 -4.449 1 98.81 154 ARG B CA 1
ATOM 4700 C C . ARG B 1 154 ? -29.094 -8.68 -3.816 1 98.81 154 ARG B C 1
ATOM 4702 O O . ARG B 1 154 ? -29.609 -7.992 -2.934 1 98.81 154 ARG B O 1
ATOM 4709 N N . GLU B 1 155 ? -29.609 -9.789 -4.219 1 98.56 155 GLU B N 1
ATOM 4710 C CA . GLU B 1 155 ? -30.828 -10.328 -3.619 1 98.56 155 GLU B CA 1
ATOM 4711 C C . GLU B 1 155 ? -30.625 -10.648 -2.141 1 98.56 155 GLU B C 1
ATOM 4713 O O . GLU B 1 155 ? -31.5 -10.406 -1.316 1 98.56 155 GLU B O 1
ATOM 4718 N N . THR B 1 156 ? -29.484 -11.234 -1.813 1 98.69 156 THR B N 1
ATOM 4719 C CA . THR B 1 156 ? -29.156 -11.562 -0.429 1 98.69 156 THR B CA 1
ATOM 4720 C C . THR B 1 156 ? -29.062 -10.297 0.42 1 98.69 156 THR B C 1
ATOM 4722 O O . THR B 1 156 ? -29.609 -10.25 1.526 1 98.69 156 THR B O 1
ATOM 4725 N N . LEU B 1 157 ? -28.359 -9.297 -0.102 1 98.75 157 LEU B N 1
ATOM 4726 C CA . LEU B 1 157 ? -28.25 -8.031 0.612 1 98.75 157 LEU B CA 1
ATOM 4727 C C . LEU B 1 157 ? -29.625 -7.449 0.915 1 98.75 157 LEU B C 1
ATOM 4729 O O . LEU B 1 157 ? -29.891 -7.035 2.045 1 98.75 157 LEU B O 1
ATOM 4733 N N . LYS B 1 158 ? -30.453 -7.449 -0.075 1 98.12 158 LYS B N 1
ATOM 4734 C CA . LYS B 1 158 ? -31.812 -6.961 0.1 1 98.12 158 LYS B CA 1
ATOM 4735 C C . LYS B 1 158 ? -32.531 -7.734 1.198 1 98.12 158 LYS B C 1
ATOM 4737 O O . LYS B 1 158 ? -33.219 -7.145 2.045 1 98.12 158 LYS B O 1
ATOM 4742 N N . LYS B 1 159 ? -32.438 -9 1.152 1 97.81 159 LYS B N 1
ATOM 4743 C CA . LYS B 1 159 ? -33.094 -9.867 2.139 1 97.81 159 LYS B CA 1
ATOM 4744 C C . LYS B 1 159 ? -32.625 -9.516 3.553 1 97.81 159 LYS B C 1
ATOM 4746 O O . LYS B 1 159 ? -33.406 -9.602 4.5 1 97.81 159 LYS B O 1
ATOM 4751 N N . TYR B 1 160 ? -31.391 -9.117 3.734 1 97.5 160 TYR B N 1
ATOM 4752 C CA . TYR B 1 160 ? -30.844 -8.828 5.051 1 97.5 160 TYR B CA 1
ATOM 4753 C C . TYR B 1 160 ? -30.922 -7.336 5.359 1 97.5 160 TYR B C 1
ATOM 4755 O O . TYR B 1 160 ? -30.25 -6.848 6.266 1 97.5 160 TYR B O 1
ATOM 4763 N N . GLY B 1 161 ? -31.656 -6.562 4.543 1 97 161 GLY B N 1
ATOM 4764 C CA . GLY B 1 161 ? -31.953 -5.168 4.828 1 97 161 GLY B CA 1
ATOM 4765 C C . GLY B 1 161 ? -30.844 -4.223 4.434 1 97 161 GLY B C 1
ATOM 4766 O O . GLY B 1 161 ? -30.812 -3.066 4.859 1 97 161 GLY B O 1
ATOM 4767 N N . ALA B 1 162 ? -29.859 -4.652 3.715 1 98.44 162 ALA B N 1
ATOM 4768 C CA . ALA B 1 162 ? -28.781 -3.807 3.221 1 98.44 162 ALA B CA 1
ATOM 4769 C C . ALA B 1 162 ? -29.031 -3.367 1.782 1 98.44 162 ALA B C 1
ATOM 4771 O O . ALA B 1 162 ? -29.766 -4.035 1.045 1 98.44 162 ALA B O 1
ATOM 4772 N N . PRO B 1 163 ? -28.5 -2.209 1.386 1 98.62 163 PRO B N 1
ATOM 4773 C CA . PRO B 1 163 ? -28.719 -1.756 0.008 1 98.62 163 PRO B CA 1
ATOM 4774 C C . PRO B 1 163 ? -28.125 -2.715 -1.023 1 98.62 163 PRO B C 1
ATOM 4776 O O . PRO B 1 163 ? -26.969 -3.131 -0.896 1 98.62 163 PRO B O 1
ATOM 4779 N N . GLU B 1 164 ? -28.844 -2.984 -2.049 1 98.75 164 GLU B N 1
ATOM 4780 C CA . GLU B 1 164 ? -28.391 -3.873 -3.117 1 98.75 164 GLU B CA 1
ATOM 4781 C C . GLU B 1 164 ? -27.188 -3.299 -3.842 1 98.75 164 GLU B C 1
ATOM 4783 O O . GLU B 1 164 ? -26.328 -4.047 -4.332 1 98.75 164 GLU B O 1
ATOM 4788 N N . ASP B 1 165 ? -27.094 -1.963 -3.859 1 98.81 165 ASP B N 1
ATOM 4789 C CA . ASP B 1 165 ? -26.078 -1.286 -4.652 1 98.81 165 ASP B CA 1
ATOM 4790 C C . ASP B 1 165 ? -24.734 -1.292 -3.93 1 98.81 165 ASP B C 1
ATOM 4792 O O . ASP B 1 165 ? -23.766 -0.694 -4.406 1 98.81 165 ASP B O 1
ATOM 4796 N N . LEU B 1 166 ? -24.672 -1.954 -2.729 1 98.94 166 LEU B N 1
ATOM 4797 C CA . LEU B 1 166 ? -23.359 -2.252 -2.168 1 98.94 166 LEU B CA 1
ATOM 4798 C C . LEU B 1 166 ? -22.547 -3.102 -3.131 1 98.94 166 LEU B C 1
ATOM 4800 O O . LEU B 1 166 ? -21.312 -3.104 -3.07 1 98.94 166 LEU B O 1
ATOM 4804 N N . VAL B 1 167 ? -23.266 -3.855 -3.98 1 98.94 167 VAL B N 1
ATOM 4805 C CA . VAL B 1 167 ? -22.641 -4.656 -5.023 1 98.94 167 VAL B CA 1
ATOM 4806 C C . VAL B 1 167 ? -23.25 -4.324 -6.379 1 98.94 167 VAL B C 1
ATOM 4808 O O . VAL B 1 167 ? -24.453 -4.508 -6.582 1 98.94 167 VAL B O 1
ATOM 4811 N N . ILE B 1 168 ? -22.453 -3.82 -7.246 1 98.88 168 ILE B N 1
ATOM 4812 C CA . ILE B 1 168 ? -22.891 -3.539 -8.609 1 98.88 168 ILE B CA 1
ATOM 4813 C C . ILE B 1 168 ? -21.984 -4.254 -9.602 1 98.88 168 ILE B C 1
ATOM 4815 O O . ILE B 1 168 ? -20.75 -4.273 -9.438 1 98.88 168 ILE B O 1
ATOM 4819 N N . ALA B 1 169 ? -22.547 -4.926 -10.578 1 98.56 169 ALA B N 1
ATOM 4820 C CA . ALA B 1 169 ? -21.797 -5.562 -11.656 1 98.56 169 ALA B CA 1
ATOM 4821 C C . ALA B 1 169 ? -22.078 -4.895 -13 1 98.56 169 ALA B C 1
ATOM 4823 O O . ALA B 1 169 ? -23.234 -4.68 -13.352 1 98.56 169 ALA B O 1
ATOM 4824 N N . ILE B 1 170 ? -21.078 -4.5 -13.656 1 98.62 170 ILE B N 1
ATOM 4825 C CA . ILE B 1 170 ? -21.234 -3.988 -15.016 1 98.62 170 ILE B CA 1
ATOM 4826 C C . ILE B 1 170 ? -21.609 -5.133 -15.961 1 98.62 170 ILE B C 1
ATOM 4828 O O . ILE B 1 170 ? -20.844 -6.086 -16.109 1 98.62 170 ILE B O 1
ATOM 4832 N N . GLU B 1 171 ? -22.656 -5.078 -16.625 1 98.06 171 GLU B N 1
ATOM 4833 C CA . GLU B 1 171 ? -23.219 -6.184 -17.406 1 98.06 171 GLU B CA 1
ATOM 4834 C C . GLU B 1 171 ? -22.609 -6.215 -18.812 1 98.06 171 GLU B C 1
ATOM 4836 O O . GLU B 1 171 ? -22.516 -7.281 -19.422 1 98.06 171 GLU B O 1
ATOM 4841 N N . GLU B 1 172 ? -22.297 -5.07 -19.359 1 97.88 172 GLU B N 1
ATOM 4842 C CA . GLU B 1 172 ? -21.672 -4.953 -20.672 1 97.88 172 GLU B CA 1
ATOM 4843 C C . GLU B 1 172 ? -20.359 -4.199 -20.578 1 97.88 172 GLU B C 1
ATOM 4845 O O . GLU B 1 172 ? -20.25 -3.049 -21.016 1 97.88 172 GLU B O 1
ATOM 4850 N N . PRO B 1 173 ? -19.344 -4.895 -20.109 1 97.5 173 PRO B N 1
ATOM 4851 C CA . PRO B 1 173 ? -18.062 -4.223 -19.906 1 97.5 173 PRO B CA 1
ATOM 4852 C C . PRO B 1 173 ? -17.359 -3.881 -21.219 1 97.5 173 PRO B C 1
ATOM 4854 O O . PRO B 1 173 ? -17.453 -4.645 -22.188 1 97.5 173 PRO B O 1
ATOM 4857 N N . THR B 1 174 ? -16.781 -2.76 -21.312 1 96.25 174 THR B N 1
ATOM 4858 C CA . THR B 1 174 ? -15.828 -2.354 -22.344 1 96.25 174 THR B CA 1
ATOM 4859 C C . THR B 1 174 ? -14.555 -1.795 -21.719 1 96.25 174 THR B C 1
ATOM 4861 O O . THR B 1 174 ? -14.516 -1.507 -20.516 1 96.25 174 THR B O 1
ATOM 4864 N N . MET B 1 175 ? -13.555 -1.688 -22.5 1 94.31 175 MET B N 1
ATOM 4865 C CA . MET B 1 175 ? -12.297 -1.15 -21.984 1 94.31 175 MET B CA 1
ATOM 4866 C C . MET B 1 175 ? -12.469 0.286 -21.516 1 94.31 175 MET B C 1
ATOM 4868 O O . MET B 1 175 ? -11.898 0.678 -20.484 1 94.31 175 MET B O 1
ATOM 4872 N N . ASP B 1 176 ? -13.258 1.026 -22.219 1 96.94 176 ASP B N 1
ATOM 4873 C CA . ASP B 1 176 ? -13.5 2.416 -21.844 1 96.94 176 ASP B CA 1
ATOM 4874 C C . ASP B 1 176 ? -14.211 2.504 -20.484 1 96.94 176 ASP B C 1
ATOM 4876 O O . ASP B 1 176 ? -13.859 3.346 -19.656 1 96.94 176 ASP B O 1
ATOM 4880 N N . ILE B 1 177 ? -15.219 1.706 -20.312 1 98.12 177 ILE B N 1
ATOM 4881 C CA . ILE B 1 177 ? -15.969 1.692 -19.062 1 98.12 177 ILE B CA 1
ATOM 4882 C C . ILE B 1 177 ? -15.047 1.284 -17.906 1 98.12 177 ILE B C 1
ATOM 4884 O O . ILE B 1 177 ? -15.055 1.91 -16.844 1 98.12 177 ILE B O 1
ATOM 4888 N N . SER B 1 178 ? -14.242 0.243 -18.156 1 97.5 178 SER B N 1
ATOM 4889 C CA . SER B 1 178 ? -13.312 -0.217 -17.125 1 97.5 178 SER B CA 1
ATOM 4890 C C . SER B 1 178 ? -12.297 0.869 -16.766 1 97.5 178 SER B C 1
ATOM 4892 O O . SER B 1 178 ? -11.977 1.063 -15.594 1 97.5 178 SER B O 1
ATOM 4894 N N . ASN B 1 179 ? -11.789 1.518 -17.75 1 97.69 179 ASN B N 1
ATOM 4895 C CA . ASN B 1 179 ? -10.844 2.605 -17.516 1 97.69 179 ASN B CA 1
ATOM 4896 C C . ASN B 1 179 ? -11.477 3.73 -16.703 1 97.69 179 ASN B C 1
ATOM 4898 O O . ASN B 1 179 ? -10.852 4.262 -15.789 1 97.69 179 ASN B O 1
ATOM 4902 N N . GLU B 1 180 ? -12.672 4.133 -17.047 1 98.31 180 GLU B N 1
ATOM 4903 C CA . GLU B 1 180 ? -13.383 5.172 -16.312 1 98.31 180 GLU B CA 1
ATOM 4904 C C . GLU B 1 180 ? -13.633 4.746 -14.867 1 98.31 180 GLU B C 1
ATOM 4906 O O . GLU B 1 180 ? -13.547 5.562 -13.945 1 98.31 180 GLU B O 1
ATOM 4911 N N . LEU B 1 181 ? -14 3.457 -14.703 1 98.75 181 LEU B N 1
ATOM 4912 C CA . LEU B 1 181 ? -14.195 2.947 -13.352 1 98.75 181 LEU B CA 1
ATOM 4913 C C . LEU B 1 181 ? -12.93 3.115 -12.516 1 98.75 181 LEU B C 1
ATOM 4915 O O . LEU B 1 181 ? -12.992 3.592 -11.383 1 98.75 181 LEU B O 1
ATOM 4919 N N . MET B 1 182 ? -11.781 2.746 -13.086 1 98.62 182 MET B N 1
ATOM 4920 C CA . MET B 1 182 ? -10.508 2.84 -12.367 1 98.62 182 MET B CA 1
ATOM 4921 C C . MET B 1 182 ? -10.18 4.289 -12.031 1 98.62 182 MET B C 1
ATOM 4923 O O . MET B 1 182 ? -9.594 4.574 -10.984 1 98.62 182 MET B O 1
ATOM 4927 N N . GLN B 1 183 ? -10.586 5.199 -12.836 1 98.12 183 GLN B N 1
ATOM 4928 C CA . GLN B 1 183 ? -10.281 6.609 -12.617 1 98.12 183 GLN B CA 1
ATOM 4929 C C . GLN B 1 183 ? -11.211 7.215 -11.562 1 98.12 183 GLN B C 1
ATOM 4931 O O . GLN B 1 183 ? -10.828 8.156 -10.867 1 98.12 183 GLN B O 1
ATOM 4936 N N . GLN B 1 184 ? -12.414 6.66 -11.453 1 98.56 184 GLN B N 1
ATOM 4937 C CA . GLN B 1 184 ? -13.438 7.352 -10.672 1 98.56 184 GLN B CA 1
ATOM 4938 C C . GLN B 1 184 ? -13.609 6.703 -9.297 1 98.56 184 GLN B C 1
ATOM 4940 O O . GLN B 1 184 ? -14.109 7.336 -8.367 1 98.56 184 GLN B O 1
ATOM 4945 N N . CYS B 1 185 ? -13.281 5.406 -9.148 1 98.88 185 CYS B N 1
ATOM 4946 C CA . CYS B 1 185 ? -13.469 4.738 -7.867 1 98.88 185 CYS B CA 1
ATOM 4947 C C . CYS B 1 185 ? -12.445 5.223 -6.844 1 98.88 185 CYS B C 1
ATOM 4949 O O . CYS B 1 185 ? -11.594 6.059 -7.152 1 98.88 185 CYS B O 1
ATOM 4951 N N . ASP B 1 186 ? -12.586 4.805 -5.648 1 98.69 186 ASP B N 1
ATOM 4952 C CA . ASP B 1 186 ? -11.703 5.27 -4.582 1 98.69 186 ASP B CA 1
ATOM 4953 C C . ASP B 1 186 ? -10.477 4.371 -4.453 1 98.69 186 ASP B C 1
ATOM 4955 O O . ASP B 1 186 ? -9.414 4.816 -4.004 1 98.69 186 ASP B O 1
ATOM 4959 N N . LEU B 1 187 ? -10.625 3.121 -4.789 1 98.88 187 LEU B N 1
ATOM 4960 C CA . LEU B 1 187 ? -9.586 2.102 -4.707 1 98.88 187 LEU B CA 1
ATOM 4961 C C . LEU B 1 187 ? -9.789 1.03 -5.773 1 98.88 187 LEU B C 1
ATOM 4963 O O . LEU B 1 187 ? -10.914 0.577 -5.996 1 98.88 187 LEU B O 1
ATOM 4967 N N . ILE B 1 188 ? -8.703 0.665 -6.441 1 98.88 188 ILE B N 1
ATOM 4968 C CA . ILE B 1 188 ? -8.797 -0.341 -7.492 1 98.88 188 ILE B CA 1
ATOM 4969 C C . ILE B 1 188 ? -8.289 -1.684 -6.969 1 98.88 188 ILE B C 1
ATOM 4971 O O . ILE B 1 188 ? -7.242 -1.749 -6.32 1 98.88 188 ILE B O 1
ATOM 4975 N N . LEU B 1 189 ? -9.023 -2.727 -7.164 1 98.5 189 LEU B N 1
ATOM 4976 C CA . LEU B 1 189 ? -8.586 -4.113 -7.043 1 98.5 189 LEU B CA 1
ATOM 4977 C C . LEU B 1 189 ? -8.508 -4.781 -8.414 1 98.5 189 LEU B C 1
ATOM 4979 O O . LEU B 1 189 ? -9.516 -5.262 -8.93 1 98.5 189 LEU B O 1
ATOM 4983 N N . ALA B 1 190 ? -7.285 -4.836 -8.93 1 97.62 190 ALA B N 1
ATOM 4984 C CA . ALA B 1 190 ? -7.129 -5.273 -10.312 1 97.62 190 ALA B CA 1
ATOM 4985 C C . ALA B 1 190 ? -6.52 -6.672 -10.383 1 97.62 190 ALA B C 1
ATOM 4987 O O . ALA B 1 190 ? -5.332 -6.852 -10.102 1 97.62 190 ALA B O 1
ATOM 4988 N N . THR B 1 191 ? -7.281 -7.586 -10.727 1 94.75 191 THR B N 1
ATOM 4989 C CA . THR B 1 191 ? -6.793 -8.922 -11.047 1 94.75 191 THR B CA 1
ATOM 4990 C C . THR B 1 191 ? -6.891 -9.195 -12.547 1 94.75 191 THR B C 1
ATOM 4992 O O . THR B 1 191 ? -7.9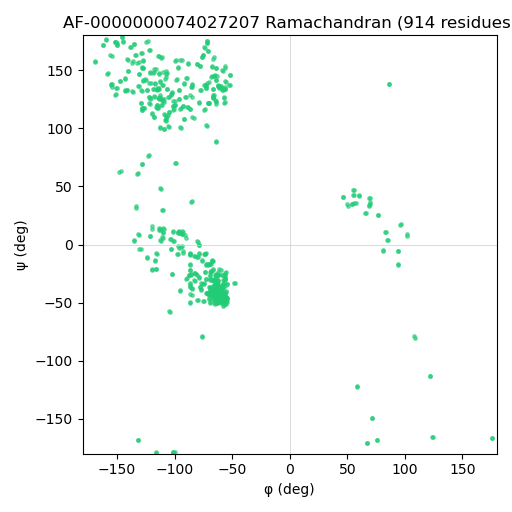88 -9.195 -13.109 1 94.75 191 THR B O 1
ATOM 4995 N N . GLY B 1 192 ? -5.797 -9.297 -13.195 1 88.56 192 GLY B N 1
ATOM 4996 C CA . GLY B 1 192 ? -5.727 -9.5 -14.633 1 88.56 192 GLY B CA 1
ATOM 4997 C C . GLY B 1 192 ? -4.309 -9.484 -15.172 1 88.56 192 GLY B C 1
ATOM 4998 O O . GLY B 1 192 ? -3.352 -9.656 -14.414 1 88.56 192 GLY B O 1
ATOM 4999 N N . GLY B 1 193 ? -4.215 -9.383 -16.453 1 86 193 GLY B N 1
ATOM 5000 C CA . GLY B 1 193 ? -2.91 -9.414 -17.094 1 86 193 GLY B CA 1
ATOM 5001 C C . GLY B 1 193 ? -2.102 -8.148 -16.859 1 86 193 GLY B C 1
ATOM 5002 O O . GLY B 1 193 ? -2.59 -7.199 -16.25 1 86 193 GLY B O 1
ATOM 5003 N N . ALA B 1 194 ? -0.902 -8.18 -17.328 1 86.44 194 ALA B N 1
ATOM 5004 C CA . ALA B 1 194 ? 0.08 -7.125 -17.078 1 86.44 194 ALA B CA 1
ATOM 5005 C C . ALA B 1 194 ? -0.413 -5.777 -17.594 1 86.44 194 ALA B 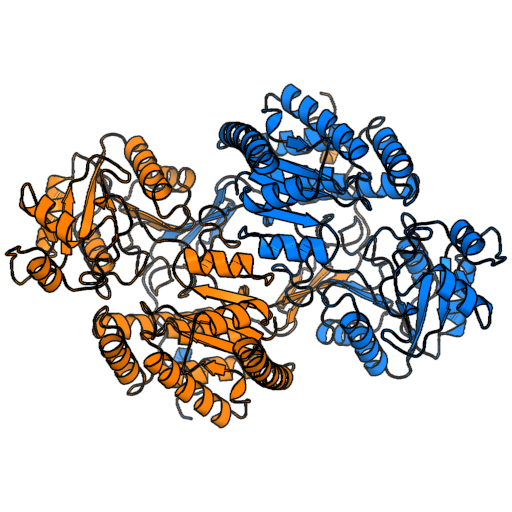C 1
ATOM 5007 O O . ALA B 1 194 ? -0.245 -4.754 -16.938 1 86.44 194 ALA B O 1
ATOM 5008 N N . ALA B 1 195 ? -1.011 -5.809 -18.703 1 89.31 195 ALA B N 1
ATOM 5009 C CA . ALA B 1 195 ? -1.493 -4.566 -19.297 1 89.31 195 ALA B CA 1
ATOM 5010 C C . ALA B 1 195 ? -2.582 -3.93 -18.438 1 89.31 195 ALA B C 1
ATOM 5012 O O . ALA B 1 195 ? -2.617 -2.707 -18.281 1 89.31 195 ALA B O 1
ATOM 5013 N N . LEU B 1 196 ? -3.43 -4.742 -17.969 1 90.62 196 LEU B N 1
ATOM 5014 C CA . LEU B 1 196 ? -4.512 -4.262 -17.109 1 90.62 196 LEU B CA 1
ATOM 5015 C C . LEU B 1 196 ? -3.961 -3.693 -15.805 1 90.62 196 LEU B C 1
ATOM 5017 O O . LEU B 1 196 ? -4.422 -2.65 -15.336 1 90.62 196 LEU B O 1
ATOM 5021 N N . VAL B 1 197 ? -3.055 -4.371 -15.203 1 90.56 197 VAL B N 1
ATOM 5022 C CA . VAL B 1 197 ? -2.447 -3.928 -13.953 1 90.56 197 VAL B CA 1
ATOM 5023 C C . VAL B 1 197 ? -1.723 -2.602 -14.172 1 90.56 197 VAL B C 1
ATOM 5025 O O . VAL B 1 197 ? -1.827 -1.687 -13.352 1 90.56 197 VAL B O 1
ATOM 5028 N N . LYS B 1 198 ? -1.026 -2.502 -15.25 1 93.62 198 LYS B N 1
ATOM 5029 C CA . LYS B 1 198 ? -0.361 -1.243 -15.57 1 93.62 198 LYS B CA 1
ATOM 5030 C C . LYS B 1 198 ? -1.372 -0.111 -15.727 1 93.62 198 LYS B C 1
ATOM 5032 O O . LYS B 1 198 ? -1.119 1.018 -15.305 1 93.62 198 LYS B O 1
ATOM 5037 N N . ALA B 1 199 ? -2.463 -0.396 -16.406 1 96.06 199 ALA B N 1
ATOM 5038 C CA . ALA B 1 199 ? -3.525 0.595 -16.547 1 96.06 199 ALA B CA 1
ATOM 5039 C C . ALA B 1 199 ? -4.039 1.063 -15.195 1 96.06 199 ALA B C 1
ATOM 5041 O O . ALA B 1 199 ? -4.305 2.252 -15 1 96.06 199 ALA B O 1
ATOM 5042 N N . ALA B 1 200 ? -4.195 0.126 -14.312 1 97.69 200 ALA B N 1
ATOM 5043 C CA . ALA B 1 200 ? -4.645 0.469 -12.961 1 97.69 200 ALA B CA 1
ATOM 5044 C C . ALA B 1 200 ? -3.689 1.457 -12.297 1 97.69 200 ALA B C 1
ATOM 5046 O O . ALA B 1 200 ? -4.117 2.482 -11.766 1 97.69 200 ALA B O 1
ATOM 5047 N N . TYR B 1 201 ? -2.391 1.222 -12.414 1 97.56 201 TYR B N 1
ATOM 5048 C CA . TYR B 1 201 ? -1.371 2.066 -11.805 1 97.56 201 TYR B CA 1
ATOM 5049 C C . TYR B 1 201 ? -1.14 3.328 -12.625 1 97.56 201 TYR B C 1
ATOM 5051 O O . TYR B 1 201 ? -0.296 4.156 -12.281 1 97.56 201 TYR B O 1
ATOM 5059 N N . SER B 1 202 ? -1.844 3.484 -13.719 1 97.88 202 SER B N 1
ATOM 5060 C CA . SER B 1 202 ? -1.757 4.672 -14.562 1 97.88 202 SER B CA 1
ATOM 5061 C C . SER B 1 202 ? -3.035 5.5 -14.492 1 97.88 202 SER B C 1
ATOM 5063 O O . SER B 1 202 ? -3.195 6.473 -15.227 1 97.88 202 SER B O 1
ATOM 5065 N N . SER B 1 203 ? -3.934 5.129 -13.633 1 97.81 203 SER B N 1
ATOM 5066 C CA . SER B 1 203 ? -5.277 5.695 -13.617 1 97.81 203 SER B CA 1
ATOM 5067 C C . SER B 1 203 ? -5.336 6.965 -12.781 1 97.81 203 SER B C 1
ATOM 5069 O O . SER B 1 203 ? -6.277 7.75 -12.898 1 97.81 203 SER B O 1
ATOM 5071 N N . GLY B 1 204 ? -4.395 7.129 -11.875 1 97.62 204 GLY B N 1
ATOM 5072 C CA . GLY B 1 204 ? -4.449 8.203 -10.898 1 97.62 204 GLY B CA 1
ATOM 5073 C C . GLY B 1 204 ? -5.086 7.789 -9.586 1 97.62 204 GLY B C 1
ATOM 5074 O O . GLY B 1 204 ? -5.105 8.562 -8.625 1 97.62 204 GLY B O 1
ATOM 5075 N N . THR B 1 205 ? -5.633 6.551 -9.492 1 98.19 205 THR B N 1
ATOM 5076 C CA . THR B 1 205 ? -6.297 6 -8.312 1 98.19 205 THR B CA 1
ATOM 5077 C C . THR B 1 205 ? -5.418 4.957 -7.633 1 98.19 205 THR B C 1
ATOM 5079 O O . THR B 1 205 ? -4.773 4.148 -8.305 1 98.19 205 THR B O 1
ATOM 5082 N N . PRO B 1 206 ? -5.293 5.047 -6.285 1 98.12 206 PRO B N 1
ATOM 5083 C CA . PRO B 1 206 ? -4.547 3.969 -5.633 1 98.12 206 PRO B CA 1
ATOM 5084 C C . PRO B 1 206 ? -5.062 2.584 -6.012 1 98.12 206 PRO B C 1
ATOM 5086 O O . PRO B 1 206 ? -6.266 2.396 -6.199 1 98.12 206 PRO B O 1
ATOM 5089 N N . ALA B 1 207 ? -4.102 1.594 -6.098 1 98.62 207 ALA B N 1
ATOM 5090 C CA . ALA B 1 207 ? -4.5 0.303 -6.652 1 98.62 207 ALA B CA 1
ATOM 5091 C C . ALA B 1 207 ? -3.719 -0.836 -6.004 1 98.62 207 ALA B C 1
ATOM 5093 O O . ALA B 1 207 ? -2.551 -0.671 -5.645 1 98.62 207 ALA B O 1
ATOM 5094 N N . TYR B 1 208 ? -4.414 -1.934 -5.766 1 98.56 208 TYR B N 1
ATOM 5095 C CA . TYR B 1 208 ? -3.783 -3.232 -5.566 1 98.56 208 TYR B CA 1
ATOM 5096 C C . TYR B 1 208 ? -3.869 -4.082 -6.832 1 98.56 208 TYR B C 1
ATOM 5098 O O . TYR B 1 208 ? -4.961 -4.324 -7.352 1 98.56 208 TYR B O 1
ATOM 5106 N N . GLY B 1 209 ? -2.703 -4.406 -7.324 1 96.62 209 GLY B N 1
ATOM 5107 C CA . GLY B 1 209 ? -2.627 -5.25 -8.508 1 96.62 209 GLY B CA 1
ATOM 5108 C C . GLY B 1 209 ? -1.961 -6.586 -8.242 1 96.62 209 GLY B C 1
ATOM 5109 O O . GLY B 1 209 ? -1.656 -6.922 -7.098 1 96.62 209 GLY B O 1
ATOM 5110 N N . VAL B 1 210 ? -1.867 -7.332 -9.297 1 95.44 210 VAL B N 1
ATOM 5111 C CA . VAL B 1 210 ? -1.24 -8.648 -9.242 1 95.44 210 VAL B CA 1
ATOM 5112 C C . VAL B 1 210 ? -0.112 -8.727 -10.273 1 95.44 210 VAL B C 1
ATOM 5114 O O . VAL B 1 210 ? 0.152 -7.754 -10.984 1 95.44 210 VAL B O 1
ATOM 5117 N N . GLY B 1 211 ? 0.621 -9.781 -10.289 1 90 211 GLY B N 1
ATOM 5118 C CA . GLY B 1 211 ? 1.704 -9.969 -11.242 1 90 211 GLY B CA 1
ATOM 5119 C C . GLY B 1 211 ? 1.538 -11.211 -12.094 1 90 211 GLY B C 1
ATOM 5120 O O . GLY B 1 211 ? 0.692 -12.062 -11.805 1 90 211 GLY B O 1
ATOM 5121 N N . ALA B 1 212 ? 2.354 -11.25 -13.109 1 88.06 212 ALA B N 1
ATOM 5122 C CA . ALA B 1 212 ? 2.359 -12.43 -13.977 1 88.06 212 ALA B CA 1
ATOM 5123 C C . ALA B 1 212 ? 2.826 -13.664 -13.219 1 88.06 212 ALA B C 1
ATOM 5125 O O . ALA B 1 212 ? 3.713 -13.578 -12.367 1 88.06 212 ALA B O 1
ATOM 5126 N N . GLY B 1 213 ? 2.184 -14.734 -13.656 1 90.69 213 GLY B N 1
ATOM 5127 C CA . GLY B 1 213 ? 2.521 -15.977 -12.977 1 90.69 213 GLY B CA 1
ATOM 5128 C C . GLY B 1 213 ? 3.477 -16.844 -13.773 1 90.69 213 GLY B C 1
ATOM 5129 O O . GLY B 1 213 ? 3.262 -17.094 -14.961 1 90.69 213 GLY B O 1
ATOM 5130 N N . ASN B 1 214 ? 4.617 -17.25 -13.312 1 95.69 214 ASN B N 1
ATOM 5131 C CA . ASN B 1 214 ? 5.617 -18.188 -13.82 1 95.69 214 ASN B CA 1
ATOM 5132 C C . ASN B 1 214 ? 6.312 -18.938 -12.688 1 95.69 214 ASN B C 1
ATOM 5134 O O . ASN B 1 214 ? 7.535 -18.859 -12.547 1 95.69 214 ASN B O 1
ATOM 5138 N N . ALA B 1 215 ? 5.441 -19.688 -12.008 1 97.5 215 ALA B N 1
ATOM 5139 C CA . ALA B 1 215 ? 5.918 -20.328 -10.781 1 97.5 215 ALA B CA 1
ATOM 5140 C C . ALA B 1 215 ? 6.969 -21.391 -11.094 1 97.5 215 ALA B C 1
ATOM 5142 O O . ALA B 1 215 ? 6.785 -22.203 -12.008 1 97.5 215 ALA B O 1
ATOM 5143 N N . VAL B 1 216 ? 8.055 -21.406 -10.375 1 98.62 216 VAL B N 1
ATOM 5144 C CA . VAL B 1 216 ? 9.148 -22.359 -10.539 1 98.62 216 VAL B CA 1
ATOM 5145 C C . VAL B 1 216 ? 9.273 -23.219 -9.289 1 98.62 216 VAL B C 1
ATOM 5147 O O . VAL B 1 216 ? 9.305 -22.703 -8.164 1 98.62 216 VAL B O 1
ATOM 5150 N N . ILE B 1 217 ? 9.406 -24.531 -9.477 1 98.75 217 ILE B N 1
ATOM 5151 C CA . ILE B 1 217 ? 9.5 -25.469 -8.367 1 98.75 217 ILE B CA 1
ATOM 5152 C C . ILE B 1 217 ? 10.852 -26.172 -8.406 1 98.75 217 ILE B C 1
ATOM 5154 O O . ILE B 1 217 ? 11.227 -26.734 -9.438 1 98.75 217 ILE B O 1
ATOM 5158 N N . VAL B 1 218 ? 11.523 -26.125 -7.316 1 98.94 218 VAL B N 1
ATOM 5159 C CA . VAL B 1 218 ? 12.781 -26.844 -7.176 1 98.94 218 VAL B CA 1
ATOM 5160 C C . VAL B 1 218 ? 12.523 -28.188 -6.5 1 98.94 218 VAL B C 1
ATOM 5162 O O . VAL B 1 218 ? 11.75 -28.281 -5.539 1 98.94 218 VAL B O 1
ATOM 5165 N N . VAL B 1 219 ? 13.078 -29.281 -7.035 1 98.94 219 VAL B N 1
ATOM 5166 C CA . VAL B 1 219 ? 13.047 -30.609 -6.406 1 98.94 219 VAL B CA 1
ATOM 5167 C C . VAL B 1 219 ? 14.469 -31.094 -6.145 1 98.94 219 VAL B C 1
ATOM 5169 O O . VAL B 1 219 ? 15.234 -31.328 -7.082 1 98.94 219 VAL B O 1
ATOM 5172 N N . ASP B 1 220 ? 14.781 -31.172 -4.887 1 98.81 220 ASP B N 1
ATOM 5173 C CA . ASP B 1 220 ? 16.141 -31.609 -4.59 1 98.81 220 ASP B CA 1
ATOM 5174 C C . ASP B 1 220 ? 16.188 -33.094 -4.219 1 98.81 220 ASP B C 1
ATOM 5176 O O . ASP B 1 220 ? 15.172 -33.781 -4.324 1 98.81 220 ASP B O 1
ATOM 5180 N N . GLU B 1 221 ? 17.375 -33.594 -3.902 1 98.62 221 GLU B N 1
ATOM 5181 C CA . GLU B 1 221 ? 17.625 -35.031 -3.764 1 98.62 221 GLU B CA 1
ATOM 5182 C C . GLU B 1 221 ? 17.016 -35.562 -2.479 1 98.62 221 GLU B C 1
ATOM 5184 O O . GLU B 1 221 ? 16.906 -36.781 -2.305 1 98.62 221 GLU B O 1
ATOM 5189 N N . THR B 1 222 ? 16.516 -34.688 -1.605 1 98.81 222 THR B N 1
ATOM 5190 C CA . THR B 1 222 ? 15.961 -35.156 -0.337 1 98.81 222 THR B CA 1
ATOM 5191 C C . THR B 1 222 ? 14.445 -35.281 -0.431 1 98.81 222 THR B C 1
ATOM 5193 O O . THR B 1 222 ? 13.805 -35.781 0.499 1 98.81 222 THR B O 1
ATOM 5196 N N . ALA B 1 223 ? 13.836 -34.969 -1.525 1 98.81 223 ALA B N 1
ATOM 5197 C CA . ALA B 1 223 ? 12.383 -34.938 -1.7 1 98.81 223 ALA B CA 1
ATOM 5198 C C . ALA B 1 223 ? 11.805 -36.344 -1.643 1 98.81 223 ALA B C 1
ATOM 5200 O O . ALA B 1 223 ? 12.461 -37.312 -2.047 1 98.81 223 ALA B O 1
ATOM 5201 N N . ASP B 1 224 ? 10.602 -36.469 -1.07 1 98.75 224 ASP B N 1
ATOM 5202 C CA . ASP B 1 224 ? 9.758 -37.625 -1.356 1 98.75 224 ASP B CA 1
ATOM 5203 C C . ASP B 1 224 ? 9.195 -37.562 -2.775 1 98.75 224 ASP B C 1
ATOM 5205 O O . ASP B 1 224 ? 8.211 -36.844 -3.029 1 98.75 224 ASP B O 1
ATOM 5209 N N . LEU B 1 225 ? 9.766 -38.312 -3.639 1 98.75 225 LEU B N 1
ATOM 5210 C CA . LEU B 1 225 ? 9.547 -38.125 -5.066 1 98.75 225 LEU B CA 1
ATOM 5211 C C . LEU B 1 225 ? 8.117 -38.469 -5.449 1 98.75 225 LEU B C 1
ATOM 5213 O O . LEU B 1 225 ? 7.531 -37.875 -6.348 1 98.75 225 LEU B O 1
ATOM 5217 N N . LYS B 1 226 ? 7.57 -39.5 -4.848 1 98.69 226 LYS B N 1
ATOM 5218 C CA . LYS B 1 226 ? 6.184 -39.875 -5.113 1 98.69 226 LYS B CA 1
ATOM 5219 C C . LYS B 1 226 ? 5.23 -38.75 -4.66 1 98.69 226 LYS B C 1
ATOM 5221 O O . LYS B 1 226 ? 4.316 -38.375 -5.391 1 98.69 226 LYS B O 1
ATOM 5226 N N . ASP B 1 227 ? 5.441 -38.281 -3.443 1 98.69 227 ASP B N 1
ATOM 5227 C CA . ASP B 1 227 ? 4.629 -37.188 -2.908 1 98.69 227 ASP B CA 1
ATOM 5228 C C . ASP B 1 227 ? 4.758 -35.938 -3.762 1 98.69 227 ASP B C 1
ATOM 5230 O O . ASP B 1 227 ? 3.76 -35.281 -4.062 1 98.69 227 ASP B O 1
ATOM 5234 N N . ALA B 1 228 ? 6 -35.594 -4.113 1 98.81 228 ALA B N 1
ATOM 5235 C CA . ALA B 1 228 ? 6.254 -34.438 -4.949 1 98.81 228 ALA B CA 1
ATOM 5236 C C . ALA B 1 228 ? 5.523 -34.531 -6.285 1 98.81 228 ALA B C 1
ATOM 5238 O O . ALA B 1 228 ? 4.883 -33.594 -6.73 1 98.81 228 ALA B O 1
ATOM 5239 N N . ALA B 1 229 ? 5.609 -35.719 -6.895 1 98.88 229 ALA B N 1
ATOM 5240 C CA . ALA B 1 229 ? 4.965 -35.938 -8.188 1 98.88 229 ALA B CA 1
ATOM 5241 C C . ALA B 1 229 ? 3.453 -35.75 -8.086 1 98.88 229 ALA B C 1
ATOM 5243 O O . ALA B 1 229 ? 2.836 -35.125 -8.953 1 98.88 229 ALA B O 1
ATOM 5244 N N . THR B 1 230 ? 2.883 -36.281 -7.082 1 98.75 230 THR B N 1
ATOM 5245 C CA . THR B 1 230 ? 1.446 -36.156 -6.859 1 98.75 230 THR B CA 1
ATOM 5246 C C . THR B 1 230 ? 1.049 -34.719 -6.699 1 98.75 230 THR B C 1
ATOM 5248 O O . THR B 1 230 ? 0.098 -34.25 -7.332 1 98.75 230 THR B O 1
ATOM 5251 N N . LYS B 1 231 ? 1.745 -33.969 -5.898 1 98.62 231 LYS B N 1
ATOM 5252 C CA . LYS B 1 231 ? 1.424 -32.562 -5.621 1 98.62 231 LYS B CA 1
ATOM 5253 C C . LYS B 1 231 ? 1.652 -31.703 -6.848 1 98.62 231 LYS B C 1
ATOM 5255 O O . LYS B 1 231 ? 0.882 -30.766 -7.109 1 98.62 231 LYS B O 1
ATOM 5260 N N . ILE B 1 232 ? 2.717 -31.969 -7.578 1 98.75 232 ILE B N 1
ATOM 5261 C CA . ILE B 1 232 ? 2.986 -31.25 -8.82 1 98.75 232 ILE B CA 1
ATOM 5262 C C . ILE B 1 232 ? 1.844 -31.469 -9.805 1 98.75 232 ILE B C 1
ATOM 5264 O O . ILE B 1 232 ? 1.347 -30.531 -10.414 1 98.75 232 ILE B O 1
ATOM 5268 N N . ARG B 1 233 ? 1.437 -32.781 -9.922 1 98.62 233 ARG B N 1
ATOM 5269 C CA . ARG B 1 233 ? 0.324 -33.094 -10.805 1 98.62 233 ARG B CA 1
ATOM 5270 C C . ARG B 1 233 ? -0.944 -32.344 -10.383 1 98.62 233 ARG B C 1
ATOM 5272 O O . ARG B 1 233 ? -1.605 -31.734 -11.219 1 98.62 233 ARG B O 1
ATOM 5279 N N . ILE B 1 234 ? -1.29 -32.406 -9.141 1 98.19 234 ILE B N 1
ATOM 5280 C CA . ILE B 1 234 ? -2.49 -31.734 -8.633 1 98.19 234 ILE B CA 1
ATOM 5281 C C . ILE B 1 234 ? -2.441 -30.25 -8.953 1 98.19 234 ILE B C 1
ATOM 5283 O O . ILE B 1 234 ? -3.41 -29.688 -9.469 1 98.19 234 ILE B O 1
ATOM 5287 N N . SER B 1 235 ? -1.342 -29.656 -8.703 1 97.94 235 SER B N 1
ATOM 5288 C CA . SER B 1 235 ? -1.181 -28.219 -8.875 1 97.94 235 SER B CA 1
ATOM 5289 C C . SER B 1 235 ? -1.186 -27.844 -10.352 1 97.94 235 SER B C 1
ATOM 5291 O O . SER B 1 235 ? -1.861 -26.891 -10.75 1 97.94 235 SER B O 1
ATOM 5293 N N . LYS B 1 236 ? -0.459 -28.547 -11.172 1 98.25 236 LYS B N 1
ATOM 5294 C CA . LYS B 1 236 ? -0.298 -28.203 -12.586 1 98.25 236 LYS B CA 1
ATOM 5295 C C . LYS B 1 236 ? -1.595 -28.422 -13.352 1 98.25 236 LYS B C 1
ATOM 5297 O O . LYS B 1 236 ? -1.873 -27.719 -14.328 1 98.25 236 LYS B O 1
ATOM 5302 N N . THR B 1 237 ? -2.381 -29.375 -12.922 1 98.19 237 THR B N 1
ATOM 5303 C CA . THR B 1 237 ? -3.545 -29.75 -13.719 1 98.19 237 THR B CA 1
ATOM 5304 C C . THR B 1 237 ? -4.82 -29.172 -13.109 1 98.19 237 THR B C 1
ATOM 5306 O O . THR B 1 237 ? -5.895 -29.266 -13.711 1 98.19 237 THR B O 1
ATOM 5309 N N . PHE B 1 238 ? -4.66 -28.516 -11.961 1 97.44 238 PHE B N 1
ATOM 5310 C CA . PHE B 1 238 ? -5.828 -27.906 -11.328 1 97.44 238 PHE B CA 1
ATOM 5311 C C . PHE B 1 238 ? -6.516 -26.922 -12.266 1 97.44 238 PHE B C 1
ATOM 5313 O O . PHE B 1 238 ? 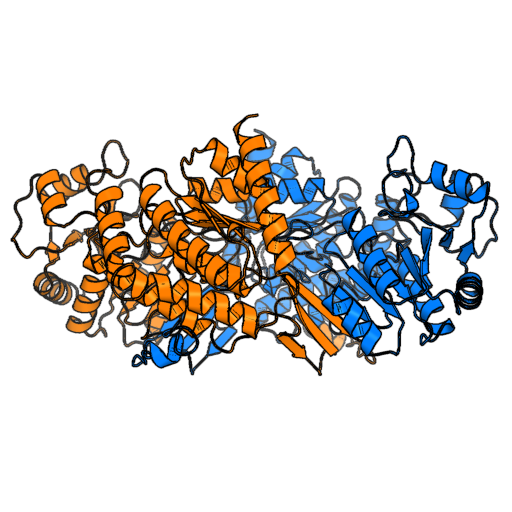-5.891 -25.984 -12.75 1 97.44 238 PHE B O 1
ATOM 5320 N N . ASP B 1 239 ? -7.84 -27.188 -12.539 1 97.94 239 ASP B N 1
ATOM 5321 C CA . ASP B 1 239 ? -8.656 -26.328 -13.391 1 97.94 239 ASP B CA 1
ATOM 5322 C C . ASP B 1 239 ? -7.949 -26.031 -14.711 1 97.94 239 ASP B C 1
ATOM 5324 O O . ASP B 1 239 ? -8.008 -24.906 -15.219 1 97.94 239 ASP B O 1
ATOM 5328 N N . PHE B 1 240 ? -7.191 -27.047 -15.203 1 98.19 240 PHE B N 1
ATOM 5329 C CA . PHE B 1 240 ? -6.406 -26.984 -16.438 1 98.19 240 PHE B CA 1
ATOM 5330 C C . PHE B 1 240 ? -5.461 -25.797 -16.422 1 98.19 240 PHE B C 1
ATOM 5332 O O . PHE B 1 240 ? -5.301 -25.094 -17.422 1 98.19 240 PHE B O 1
ATOM 5339 N N . ALA B 1 241 ? -4.926 -25.438 -15.289 1 97.31 241 ALA B N 1
ATOM 5340 C CA . ALA B 1 241 ? -3.865 -24.453 -15.078 1 97.31 241 ALA B CA 1
ATOM 5341 C C . ALA B 1 241 ? -4.363 -23.047 -15.367 1 97.31 241 ALA B C 1
ATOM 5343 O O . ALA B 1 241 ? -3.656 -22.25 -15.977 1 97.31 241 ALA B O 1
ATOM 5344 N N . THR B 1 242 ? -5.562 -22.75 -14.977 1 94.88 242 THR B N 1
ATOM 5345 C CA . THR B 1 242 ? -6.047 -21.375 -15.062 1 94.88 242 THR B CA 1
ATOM 5346 C C . THR B 1 242 ? -5.305 -20.484 -14.07 1 94.88 242 THR B C 1
ATOM 5348 O O . THR B 1 242 ? -5.254 -19.266 -14.242 1 94.88 242 THR B O 1
ATOM 5351 N N . SER B 1 243 ? -4.785 -21.109 -13.039 1 93 243 SER B N 1
ATOM 5352 C CA . SER B 1 243 ? -4.086 -20.359 -12 1 93 243 SER B CA 1
ATOM 5353 C C . SER B 1 243 ? -2.729 -19.875 -12.492 1 93 243 SER B C 1
ATOM 5355 O O . SER B 1 243 ? -1.97 -20.641 -13.094 1 93 243 SER B O 1
ATOM 5357 N N . CYS B 1 244 ? -2.434 -18.703 -12.18 1 91.94 244 CYS B N 1
ATOM 5358 C CA . CYS B 1 244 ? -1.129 -18.141 -12.508 1 91.94 244 CYS B CA 1
ATOM 5359 C C . CYS B 1 244 ? -0.026 -18.828 -11.703 1 91.94 244 CYS B C 1
ATOM 5361 O O . CYS B 1 244 ? 1.156 -18.672 -12.016 1 91.94 244 CYS B O 1
ATOM 5363 N N . SER B 1 245 ? -0.368 -19.562 -10.711 1 94.25 245 SER B N 1
ATOM 5364 C CA . SER B 1 245 ? 0.582 -20.188 -9.789 1 94.25 245 SER B CA 1
ATOM 5365 C C . SER B 1 245 ? 0.907 -21.609 -10.211 1 94.25 245 SER B C 1
ATOM 5367 O O . SER B 1 245 ? 1.708 -22.281 -9.562 1 94.25 245 SER B O 1
ATOM 5369 N N . ALA B 1 246 ? 0.309 -22.078 -11.25 1 95.44 246 ALA B N 1
ATOM 5370 C CA . ALA B 1 246 ? 0.535 -23.453 -11.664 1 95.44 246 ALA B CA 1
ATOM 5371 C C . ALA B 1 246 ? 2.014 -23.719 -11.938 1 95.44 246 ALA B C 1
ATOM 5373 O O . ALA B 1 246 ? 2.727 -22.828 -12.406 1 95.44 246 ALA B O 1
ATOM 5374 N N . GLU B 1 247 ? 2.512 -24.938 -11.727 1 96.75 247 GLU B N 1
ATOM 5375 C CA . GLU B 1 247 ? 3.912 -25.328 -11.859 1 96.75 247 GLU B CA 1
ATOM 5376 C C . GLU B 1 247 ? 4.391 -25.188 -13.305 1 96.75 247 GLU B C 1
ATOM 5378 O O . GLU B 1 247 ? 4.492 -26.172 -14.031 1 96.75 247 GLU B O 1
ATOM 5383 N N . ASN B 1 248 ? 4.867 -24.047 -13.641 1 97.88 248 ASN B N 1
ATOM 5384 C CA . ASN B 1 248 ? 5.281 -23.766 -15.016 1 97.88 248 ASN B CA 1
ATOM 5385 C C . ASN B 1 248 ? 6.629 -24.406 -15.336 1 97.88 248 ASN B C 1
ATOM 5387 O O . ASN B 1 248 ? 6.906 -24.734 -16.484 1 97.88 248 ASN B O 1
ATOM 5391 N N . SER B 1 249 ? 7.492 -24.484 -14.344 1 98.75 249 SER B N 1
ATOM 5392 C CA . SER B 1 249 ? 8.812 -25.078 -14.531 1 98.75 249 SER B CA 1
ATOM 5393 C C . SER B 1 249 ? 9.25 -25.859 -13.289 1 98.75 249 SER B C 1
ATOM 5395 O O . SER B 1 249 ? 8.961 -25.453 -12.164 1 98.75 249 SER B O 1
ATOM 5397 N N . LEU B 1 250 ? 9.906 -26.953 -13.539 1 98.88 250 LEU B N 1
ATOM 5398 C CA . LEU B 1 250 ? 10.578 -27.734 -12.5 1 98.88 250 LEU B CA 1
ATOM 5399 C C . LEU B 1 250 ? 12.094 -27.672 -12.68 1 98.88 250 LEU B C 1
ATOM 5401 O O . LEU B 1 250 ? 12.602 -27.828 -13.797 1 98.88 250 LEU B O 1
ATOM 5405 N N . VAL B 1 251 ? 12.75 -27.312 -11.656 1 98.94 251 VAL B N 1
ATOM 5406 C CA . VAL B 1 251 ? 14.211 -27.391 -11.602 1 98.94 251 VAL B CA 1
ATOM 5407 C C . VAL B 1 251 ? 14.633 -28.562 -10.719 1 98.94 251 VAL B C 1
ATOM 5409 O O . VAL B 1 251 ? 14.531 -28.484 -9.492 1 98.94 251 VAL B O 1
ATOM 5412 N N . ILE B 1 252 ? 15.211 -29.609 -11.312 1 98.94 252 ILE B N 1
ATOM 5413 C CA . ILE B 1 252 ? 15.328 -30.906 -10.672 1 98.94 252 ILE B CA 1
ATOM 5414 C C . ILE B 1 252 ? 16.797 -31.281 -10.516 1 98.94 252 ILE B C 1
ATOM 5416 O O . ILE B 1 252 ? 17.578 -31.156 -11.469 1 98.94 252 ILE B O 1
ATOM 5420 N N . GLN B 1 253 ? 17.156 -31.734 -9.375 1 98.88 253 GLN B N 1
ATOM 5421 C CA . GLN B 1 253 ? 18.5 -32.25 -9.156 1 98.88 253 GLN B CA 1
ATOM 5422 C C . GLN B 1 253 ? 18.812 -33.406 -10.07 1 98.88 253 GLN B C 1
ATOM 5424 O O . GLN B 1 253 ? 18.016 -34.344 -10.18 1 98.88 253 GLN B O 1
ATOM 5429 N N . GLU B 1 254 ? 19.953 -33.438 -10.641 1 98.5 254 GLU B N 1
ATOM 5430 C CA . GLU B 1 254 ? 20.328 -34.344 -11.703 1 98.5 254 GLU B CA 1
ATOM 5431 C C . GLU B 1 254 ? 20.266 -35.812 -11.211 1 98.5 254 GLU B C 1
ATOM 5433 O O . GLU B 1 254 ? 19.859 -36.688 -11.961 1 98.5 254 GLU B O 1
ATOM 5438 N N . SER B 1 255 ? 20.641 -36.062 -10.016 1 98.62 255 SER B N 1
ATOM 5439 C CA . SER B 1 255 ? 20.766 -37.406 -9.5 1 98.62 255 SER B CA 1
ATOM 5440 C C . SER B 1 255 ? 19.406 -38.094 -9.352 1 98.62 255 SER B C 1
ATOM 5442 O O . SER B 1 255 ? 19.297 -39.312 -9.289 1 98.62 255 SER B O 1
ATOM 5444 N N . ILE B 1 256 ? 18.359 -37.312 -9.242 1 98.75 256 ILE B N 1
ATOM 5445 C CA . ILE B 1 256 ? 17.031 -37.875 -9.008 1 98.75 256 ILE B CA 1
ATOM 5446 C C . ILE B 1 256 ? 16.156 -37.656 -10.234 1 98.75 256 ILE B C 1
ATOM 5448 O O . ILE B 1 256 ? 14.961 -37.969 -10.211 1 98.75 256 ILE B O 1
ATOM 5452 N N . TYR B 1 257 ? 16.656 -37.094 -11.297 1 98.69 257 TYR B N 1
ATOM 5453 C CA . TYR B 1 257 ? 15.891 -36.625 -12.445 1 98.69 257 TYR B CA 1
ATOM 5454 C C . TYR B 1 257 ? 15.07 -37.75 -13.047 1 98.69 257 TYR B C 1
ATOM 5456 O O . TYR B 1 257 ? 13.844 -37.656 -13.172 1 98.69 257 TYR B O 1
ATOM 5464 N N . ASP B 1 258 ? 15.703 -38.906 -13.359 1 98.75 258 ASP B N 1
ATOM 5465 C CA . ASP B 1 258 ? 15.023 -40 -14.039 1 98.75 258 ASP B CA 1
ATOM 5466 C C . ASP B 1 258 ? 13.93 -40.594 -13.164 1 98.75 258 ASP B C 1
ATOM 5468 O O . ASP B 1 258 ? 12.852 -40.938 -13.648 1 98.75 258 ASP B O 1
ATOM 5472 N N . GLU B 1 259 ? 14.273 -40.719 -11.93 1 98.75 259 GLU B N 1
ATOM 5473 C CA . GLU B 1 259 ? 13.297 -41.312 -11.008 1 98.75 259 GLU B CA 1
ATOM 5474 C C . GLU B 1 259 ? 12.078 -40.375 -10.867 1 98.75 259 GLU B C 1
ATOM 5476 O O . GLU B 1 259 ? 10.945 -40.875 -10.805 1 98.75 259 GLU B O 1
ATOM 5481 N N . LEU B 1 260 ? 12.273 -39.062 -10.75 1 98.88 260 LEU B N 1
ATOM 5482 C CA . LEU B 1 260 ? 11.148 -38.125 -10.656 1 98.88 260 LEU B CA 1
ATOM 5483 C C . LEU B 1 260 ? 10.312 -38.188 -11.93 1 98.88 260 LEU B C 1
ATOM 5485 O O . LEU B 1 260 ? 9.078 -38.125 -11.867 1 98.88 260 LEU B O 1
ATOM 5489 N N . ILE B 1 261 ? 10.961 -38.219 -13.117 1 98.75 261 ILE B N 1
ATOM 5490 C CA . ILE B 1 261 ? 10.242 -38.281 -14.391 1 98.75 261 ILE B CA 1
ATOM 5491 C C . ILE B 1 261 ? 9.32 -39.5 -14.406 1 98.75 261 ILE B C 1
ATOM 5493 O O . ILE B 1 261 ? 8.172 -39.406 -14.836 1 98.75 261 ILE B O 1
ATOM 5497 N N . LYS B 1 262 ? 9.852 -40.625 -13.961 1 98.75 262 LYS B N 1
ATOM 5498 C CA . LYS B 1 262 ? 9.039 -41.844 -13.891 1 98.75 262 LYS B CA 1
ATOM 5499 C C . LYS B 1 262 ? 7.816 -41.625 -13 1 98.75 262 LYS B C 1
ATOM 5501 O O . LYS B 1 262 ? 6.715 -42.062 -13.344 1 98.75 262 LYS B O 1
ATOM 5506 N N . ASN B 1 263 ? 8.039 -41.031 -11.836 1 98.81 263 ASN B N 1
ATOM 5507 C CA . ASN B 1 263 ? 6.934 -40.75 -10.93 1 98.81 263 ASN B CA 1
ATOM 5508 C C . ASN B 1 263 ? 5.914 -39.812 -11.547 1 98.81 263 ASN B C 1
ATOM 5510 O O . ASN B 1 263 ? 4.707 -40 -11.367 1 98.81 263 ASN B O 1
ATOM 5514 N N . LEU B 1 264 ? 6.371 -38.781 -12.266 1 98.88 264 LEU B N 1
ATOM 5515 C CA . LEU B 1 264 ? 5.477 -37.844 -12.93 1 98.88 264 LEU B CA 1
ATOM 5516 C C . LEU B 1 264 ? 4.688 -38.531 -14.039 1 98.88 264 LEU B C 1
ATOM 5518 O O . LEU B 1 264 ? 3.51 -38.219 -14.242 1 98.88 264 LEU B O 1
ATOM 5522 N N . GLN B 1 265 ? 5.332 -39.438 -14.758 1 98.62 265 GLN B N 1
ATOM 5523 C CA . GLN B 1 265 ? 4.641 -40.188 -15.789 1 98.62 265 GLN B CA 1
ATOM 5524 C C . GLN B 1 265 ? 3.551 -41.062 -15.18 1 98.62 265 GLN B C 1
ATOM 5526 O O . GLN B 1 265 ? 2.477 -41.219 -15.758 1 98.62 265 GLN B O 1
ATOM 5531 N N . ALA B 1 266 ? 3.9 -41.625 -14.031 1 98.38 266 ALA B N 1
ATOM 5532 C CA . ALA B 1 266 ? 2.912 -42.438 -13.328 1 98.38 266 ALA B CA 1
ATOM 5533 C C . ALA B 1 266 ? 1.697 -41.594 -12.93 1 98.38 266 ALA B C 1
ATOM 5535 O O . ALA B 1 266 ? 0.596 -42.125 -12.766 1 98.38 266 ALA B O 1
ATOM 5536 N N . GLU B 1 267 ? 1.918 -40.312 -12.82 1 98.25 267 GLU B N 1
ATOM 5537 C CA . GLU B 1 267 ? 0.845 -39.375 -12.469 1 98.25 267 GLU B CA 1
ATOM 5538 C C . GLU B 1 267 ? 0.148 -38.844 -13.711 1 98.25 267 GLU B C 1
ATOM 5540 O O . GLU B 1 267 ? -0.691 -37.938 -13.625 1 98.25 267 GLU B O 1
ATOM 5545 N N . GLY B 1 268 ? 0.481 -39.344 -14.883 1 98.44 268 GLY B N 1
ATOM 5546 C CA . GLY B 1 268 ? -0.186 -38.938 -16.109 1 98.44 268 GLY B CA 1
ATOM 5547 C C . GLY B 1 268 ? 0.627 -37.938 -16.938 1 98.44 268 GLY B C 1
ATOM 5548 O O . GLY B 1 268 ? 0.133 -37.406 -17.922 1 98.44 268 GLY B O 1
ATOM 5549 N N . GLY B 1 269 ? 1.877 -37.688 -16.578 1 98.75 269 GLY B N 1
ATOM 5550 C CA . GLY B 1 269 ? 2.748 -36.812 -17.344 1 98.75 269 GLY B CA 1
ATOM 5551 C C . GLY B 1 269 ? 3.258 -37.438 -18.625 1 98.75 269 GLY B C 1
ATOM 5552 O O . GLY B 1 269 ? 3.574 -38.656 -18.641 1 98.75 269 GLY B O 1
ATOM 5553 N N . TYR B 1 270 ? 3.26 -36.688 -19.688 1 98.75 270 TYR B N 1
ATOM 5554 C CA . TYR B 1 270 ? 3.795 -37.125 -20.969 1 98.75 270 TYR B CA 1
ATOM 5555 C C . TYR B 1 270 ? 5.016 -36.312 -21.359 1 98.75 270 TYR B C 1
ATOM 5557 O O . TYR B 1 270 ? 4.93 -35.094 -21.516 1 98.75 270 TYR B O 1
ATOM 5565 N N . LEU B 1 271 ? 6.113 -36.969 -21.484 1 98.69 271 LEU B N 1
ATOM 5566 C CA . LEU B 1 271 ? 7.344 -36.281 -21.891 1 98.69 271 LEU B CA 1
ATOM 5567 C C . LEU B 1 271 ? 7.422 -36.188 -23.406 1 98.69 271 LEU B C 1
ATOM 5569 O O . LEU B 1 271 ? 7.578 -37.188 -24.109 1 98.69 271 LEU B O 1
ATOM 5573 N N . ALA B 1 272 ? 7.258 -34.969 -23.922 1 98.44 272 ALA B N 1
ATOM 5574 C CA . ALA B 1 272 ? 7.395 -34.688 -25.344 1 98.44 272 ALA B CA 1
ATOM 5575 C C . ALA B 1 272 ? 8.852 -34.438 -25.719 1 98.44 272 ALA B C 1
ATOM 5577 O O . ALA B 1 272 ? 9.492 -33.562 -25.156 1 98.44 272 ALA B O 1
ATOM 5578 N N . ILE B 1 273 ? 9.359 -35.156 -26.719 1 97.44 273 ILE B N 1
ATOM 5579 C CA . ILE B 1 273 ? 10.766 -35.062 -27.109 1 97.44 273 ILE B CA 1
ATOM 5580 C C . ILE B 1 273 ? 10.883 -34.875 -28.609 1 97.44 273 ILE B C 1
ATOM 5582 O O . ILE B 1 273 ? 9.945 -35.188 -29.359 1 97.44 273 ILE B O 1
ATOM 5586 N N . GLY B 1 274 ? 12 -34.312 -29.031 1 96.44 274 GLY B N 1
ATOM 5587 C CA . GLY B 1 274 ? 12.297 -34.219 -30.453 1 96.44 274 GLY B CA 1
ATOM 5588 C C . GLY B 1 274 ? 11.227 -33.469 -31.219 1 96.44 274 GLY B C 1
ATOM 5589 O O . GLY B 1 274 ? 10.852 -32.344 -30.859 1 96.44 274 GLY B O 1
ATOM 5590 N N . GLU B 1 275 ? 10.703 -34.156 -32.156 1 97.5 275 GLU B N 1
ATOM 5591 C CA . GLU B 1 275 ? 9.703 -33.531 -33.031 1 97.5 275 GLU B CA 1
ATOM 5592 C C . GLU B 1 275 ? 8.438 -33.188 -32.25 1 97.5 275 GLU B C 1
ATOM 5594 O O . GLU B 1 275 ? 7.766 -32.219 -32.562 1 97.5 275 GLU B O 1
ATOM 5599 N N . GLU B 1 276 ? 8.148 -34.031 -31.312 1 98.06 276 GLU B N 1
ATOM 5600 C CA . GLU B 1 276 ? 6.965 -33.781 -30.5 1 98.06 276 GLU B CA 1
ATOM 5601 C C . GLU B 1 276 ? 7.086 -32.469 -29.734 1 98.06 276 GLU B C 1
ATOM 5603 O O . GLU B 1 276 ? 6.113 -31.703 -29.625 1 98.06 276 GLU B O 1
ATOM 5608 N N . LYS B 1 277 ? 8.258 -32.188 -29.188 1 97.94 277 LYS B N 1
ATOM 5609 C CA . LYS B 1 277 ? 8.492 -30.938 -28.5 1 97.94 277 LYS B CA 1
ATOM 5610 C C . LYS B 1 277 ? 8.266 -29.75 -29.438 1 97.94 277 LYS B C 1
ATOM 5612 O O . LYS B 1 277 ? 7.66 -28.75 -29.047 1 97.94 277 LYS B O 1
ATOM 5617 N N . VAL B 1 278 ? 8.719 -29.844 -30.656 1 97.5 278 VAL B N 1
ATOM 5618 C CA . VAL B 1 278 ? 8.594 -28.781 -31.656 1 97.5 278 VAL B CA 1
ATOM 5619 C C . VAL B 1 278 ? 7.121 -28.547 -31.984 1 97.5 278 VAL B C 1
ATOM 5621 O O . VAL B 1 278 ? 6.664 -27.406 -32.031 1 97.5 278 VAL B O 1
ATOM 5624 N N . LYS B 1 279 ? 6.418 -29.672 -32.188 1 97.88 279 LYS B N 1
ATOM 5625 C CA . LYS B 1 279 ? 4.992 -29.562 -32.5 1 97.88 279 LYS B CA 1
ATOM 5626 C C . LYS B 1 279 ? 4.234 -28.906 -31.344 1 97.88 279 LYS B C 1
ATOM 5628 O O . LYS B 1 279 ? 3.359 -28.062 -31.562 1 97.88 279 LYS B O 1
ATOM 5633 N N . LEU B 1 280 ? 4.617 -29.328 -30.172 1 98.38 280 LEU B N 1
ATOM 5634 C CA . LEU B 1 280 ? 3.982 -28.766 -28.984 1 98.38 280 LEU B CA 1
ATOM 5635 C C . LEU B 1 280 ? 4.273 -27.266 -28.875 1 98.38 280 LEU B C 1
ATOM 5637 O O . LEU B 1 280 ? 3.375 -26.484 -28.594 1 98.38 280 LEU B O 1
ATOM 5641 N N . GLN B 1 281 ? 5.488 -26.844 -29.047 1 97.69 281 GLN B N 1
ATOM 5642 C CA . GLN B 1 281 ? 5.875 -25.438 -29 1 97.69 281 GLN B CA 1
ATOM 5643 C C . GLN B 1 281 ? 5.078 -24.609 -30.016 1 97.69 281 GLN B C 1
ATOM 5645 O O . GLN B 1 281 ? 4.594 -23.531 -29.688 1 97.69 281 GLN B O 1
ATOM 5650 N N . ASN B 1 282 ? 4.945 -25.156 -31.234 1 97 282 ASN B N 1
ATOM 5651 C CA . ASN B 1 282 ? 4.215 -24.453 -32.281 1 97 282 ASN B CA 1
ATOM 5652 C C . ASN B 1 282 ? 2.734 -24.312 -31.922 1 97 282 ASN B C 1
ATOM 5654 O O . ASN B 1 282 ? 2.092 -23.328 -32.312 1 97 282 ASN B O 1
ATOM 5658 N N . ALA B 1 283 ? 2.26 -25.312 -31.281 1 97.31 283 ALA B N 1
ATOM 5659 C CA . ALA B 1 283 ? 0.86 -25.266 -30.859 1 97.31 283 ALA B CA 1
ATOM 5660 C C . ALA B 1 283 ? 0.646 -24.234 -29.766 1 97.31 283 ALA B C 1
ATOM 5662 O O . ALA B 1 283 ? -0.399 -23.578 -29.703 1 97.31 283 ALA B O 1
ATOM 5663 N N . LEU B 1 284 ? 1.616 -24.078 -28.859 1 97.25 284 LEU B N 1
ATOM 5664 C CA . LEU B 1 284 ? 1.476 -23.203 -27.703 1 97.25 284 LEU B CA 1
ATOM 5665 C C . LEU B 1 284 ? 1.681 -21.75 -28.109 1 97.25 284 LEU B C 1
ATOM 5667 O O . LEU B 1 284 ? 1.07 -20.844 -27.516 1 97.25 284 LEU B O 1
ATOM 5671 N N . TRP B 1 285 ? 2.57 -21.516 -29 1 96.25 285 TRP B N 1
ATOM 5672 C CA . TRP B 1 285 ? 2.869 -20.156 -29.422 1 96.25 285 TRP B CA 1
ATOM 5673 C C . TRP B 1 285 ? 2.65 -19.984 -30.922 1 96.25 285 TRP B C 1
ATOM 5675 O O . TRP B 1 285 ? 3.258 -20.688 -31.734 1 96.25 285 TRP B O 1
ATOM 5685 N N . VAL B 1 286 ? 1.765 -19.062 -31.25 1 94.31 286 VAL B N 1
ATOM 5686 C CA . VAL B 1 286 ? 1.499 -18.672 -32.625 1 94.31 286 VAL B CA 1
ATOM 5687 C C . VAL B 1 286 ? 1.898 -17.219 -32.844 1 94.31 286 VAL B C 1
ATOM 5689 O O . VAL B 1 286 ? 1.38 -16.312 -32.156 1 94.31 286 VAL B O 1
ATOM 5692 N N . ASP B 1 287 ? 2.854 -16.922 -33.719 1 91.19 287 ASP B N 1
ATOM 5693 C CA . ASP B 1 287 ? 3.371 -15.578 -34 1 91.19 287 ASP B CA 1
ATOM 5694 C C . ASP B 1 287 ? 3.898 -14.93 -32.719 1 91.19 287 ASP B C 1
ATOM 5696 O O . ASP B 1 287 ? 3.59 -13.766 -32.438 1 91.19 287 ASP B O 1
ATOM 5700 N N . GLY B 1 288 ? 4.469 -15.766 -31.922 1 87.56 288 GLY B N 1
ATOM 5701 C CA . GLY B 1 288 ? 5.152 -15.258 -30.734 1 87.56 288 GLY B CA 1
ATOM 5702 C C . GLY B 1 288 ? 4.219 -15.047 -29.562 1 87.56 288 GLY B C 1
ATOM 5703 O O . GLY B 1 288 ? 4.656 -14.617 -28.484 1 87.56 288 GLY B O 1
ATOM 5704 N N . HIS B 1 289 ? 2.965 -15.414 -29.734 1 91.25 289 HIS B N 1
ATOM 5705 C CA . HIS B 1 289 ? 1.981 -15.234 -28.672 1 91.25 289 HIS B CA 1
ATOM 5706 C C . HIS B 1 289 ? 1.355 -16.562 -28.266 1 91.25 289 HIS B C 1
ATOM 5708 O O . HIS B 1 289 ? 1.256 -17.484 -29.094 1 91.25 289 HIS B O 1
ATOM 5714 N N . LEU B 1 290 ? 1.023 -16.625 -27 1 93.12 290 LEU B N 1
ATOM 5715 C CA . LEU B 1 290 ? 0.315 -17.812 -26.562 1 93.12 290 LEU B CA 1
ATOM 5716 C C . LEU B 1 290 ? -0.955 -18.031 -27.375 1 93.12 290 LEU B C 1
ATOM 5718 O O . LEU B 1 290 ? -1.716 -17.078 -27.609 1 93.12 290 LEU B O 1
ATOM 5722 N N . ASN B 1 291 ? -1.167 -19.203 -27.797 1 95.69 291 ASN B N 1
ATOM 5723 C CA . ASN B 1 291 ? -2.32 -19.609 -28.594 1 95.69 291 ASN B CA 1
ATOM 5724 C C . ASN B 1 291 ? -3.586 -19.688 -27.734 1 95.69 291 ASN B C 1
ATOM 5726 O O . ASN B 1 291 ? -3.674 -20.516 -26.828 1 95.69 291 ASN B O 1
ATOM 5730 N N . PRO B 1 292 ? -4.551 -18.859 -28 1 93.44 292 PRO B N 1
ATOM 5731 C CA . PRO B 1 292 ? -5.789 -18.906 -27.219 1 93.44 292 PRO B CA 1
ATOM 5732 C C . PRO B 1 292 ? -6.441 -20.281 -27.219 1 93.44 292 PRO B C 1
ATOM 5734 O O . PRO B 1 292 ? -7.125 -20.641 -26.266 1 93.44 292 PRO B O 1
ATOM 5737 N N . ALA B 1 293 ? -6.156 -21.062 -28.203 1 94.69 293 ALA B N 1
ATOM 5738 C CA . ALA B 1 293 ? -6.801 -22.359 -28.375 1 94.69 293 ALA B CA 1
ATOM 5739 C C . ALA B 1 293 ? -6.324 -23.344 -27.297 1 94.69 293 ALA B C 1
ATOM 5741 O O . ALA B 1 293 ? -6.965 -24.375 -27.062 1 94.69 293 ALA B O 1
ATOM 5742 N N . ILE B 1 294 ? -5.262 -23.047 -26.656 1 95.12 294 ILE B N 1
ATOM 5743 C CA . ILE B 1 294 ? -4.711 -24.062 -25.75 1 95.12 294 ILE B CA 1
ATOM 5744 C C . ILE B 1 294 ? -4.754 -23.547 -24.328 1 95.12 294 ILE B C 1
ATOM 5746 O O . ILE B 1 294 ? -4.52 -24.297 -23.375 1 95.12 294 ILE B O 1
ATOM 5750 N N . ILE B 1 295 ? -5.105 -22.297 -24.125 1 95.19 295 ILE B N 1
ATOM 5751 C CA . ILE B 1 295 ? -5.094 -21.703 -22.797 1 95.19 295 ILE B CA 1
ATOM 5752 C C . ILE B 1 295 ? -6.109 -22.406 -21.906 1 95.19 295 ILE B C 1
ATOM 5754 O O . ILE B 1 295 ? -7.293 -22.469 -22.234 1 95.19 295 ILE B O 1
ATOM 5758 N N . ALA B 1 296 ? -5.621 -22.922 -20.828 1 97.25 296 ALA B N 1
ATOM 5759 C CA . ALA B 1 296 ? -6.441 -23.578 -19.797 1 97.25 296 ALA B CA 1
ATOM 5760 C C . ALA B 1 296 ? -7.285 -24.688 -20.406 1 97.25 296 ALA B C 1
ATOM 5762 O O . ALA B 1 296 ? -8.484 -24.781 -20.141 1 97.25 296 ALA B O 1
ATOM 5763 N N . GLN B 1 297 ? -6.668 -25.453 -21.281 1 98 297 GLN B N 1
ATOM 5764 C CA . GLN B 1 297 ? -7.324 -26.594 -21.922 1 98 297 GLN B CA 1
ATOM 5765 C C . GLN B 1 297 ? -6.73 -27.922 -21.438 1 98 297 GLN B C 1
ATOM 5767 O O . GLN B 1 297 ? -5.629 -27.938 -20.875 1 98 297 GLN B O 1
ATOM 5772 N N . SER B 1 298 ? -7.48 -29 -21.641 1 98 298 SER B N 1
ATOM 5773 C CA . SER B 1 298 ? -7.023 -30.328 -21.234 1 98 298 SER B CA 1
ATOM 5774 C C . SER B 1 298 ? -5.812 -30.766 -22.047 1 98 298 SER B C 1
ATOM 5776 O O . SER B 1 298 ? -5.566 -30.25 -23.141 1 98 298 SER B O 1
ATOM 5778 N N . ALA B 1 299 ? -5.074 -31.734 -21.5 1 98.44 299 ALA B N 1
ATOM 5779 C CA . ALA B 1 299 ? -3.934 -32.281 -22.219 1 98.44 299 ALA B CA 1
ATOM 5780 C C . ALA B 1 299 ? -4.367 -32.906 -23.547 1 98.44 299 ALA B C 1
ATOM 5782 O O . ALA B 1 299 ? -3.656 -32.781 -24.547 1 98.44 299 ALA B O 1
ATOM 5783 N N . GLN B 1 300 ? -5.539 -33.531 -23.625 1 97.88 300 GLN B N 1
ATOM 5784 C CA . GLN B 1 300 ? -6.051 -34.125 -24.844 1 97.88 300 GLN B CA 1
ATOM 5785 C C . GLN B 1 300 ? -6.316 -33.094 -25.922 1 97.88 300 GLN B C 1
ATOM 5787 O O . GLN B 1 300 ? -5.977 -33.281 -27.094 1 97.88 300 GLN B O 1
ATOM 5792 N N . THR B 1 301 ? -6.926 -31.969 -25.516 1 98 301 THR B N 1
ATOM 5793 C CA . THR B 1 301 ? -7.188 -30.875 -26.438 1 98 301 THR B CA 1
ATOM 5794 C C . THR B 1 301 ? -5.883 -30.297 -26.984 1 98 301 THR B C 1
ATOM 5796 O O . THR B 1 301 ? -5.758 -30.047 -28.188 1 98 301 THR B O 1
ATOM 5799 N N . ILE B 1 302 ? -4.918 -30.125 -26.094 1 98.44 302 ILE B N 1
ATOM 5800 C CA . ILE B 1 302 ? -3.625 -29.578 -26.5 1 98.44 302 ILE B CA 1
ATOM 5801 C C . ILE B 1 302 ? -2.934 -30.531 -27.469 1 98.44 302 ILE B C 1
ATOM 5803 O O . ILE B 1 302 ? -2.365 -30.109 -28.469 1 98.44 302 ILE B O 1
ATOM 5807 N N . ALA B 1 303 ? -3.021 -31.812 -27.156 1 98.44 303 ALA B N 1
ATOM 5808 C CA . ALA B 1 303 ? -2.453 -32.812 -28.031 1 98.44 303 ALA B CA 1
ATOM 5809 C C . ALA B 1 303 ? -3.084 -32.75 -29.422 1 98.44 303 ALA B C 1
ATOM 5811 O O . ALA B 1 303 ? -2.385 -32.812 -30.438 1 98.44 303 ALA B O 1
ATOM 5812 N N . GLU B 1 304 ? -4.371 -32.594 -29.469 1 98.19 304 GLU B N 1
ATOM 5813 C CA . GLU B 1 304 ? -5.094 -32.5 -30.734 1 98.19 304 GLU B CA 1
ATOM 5814 C C . GLU B 1 304 ? -4.641 -31.266 -31.531 1 98.19 304 GLU B C 1
ATOM 5816 O O . GLU B 1 304 ? -4.367 -31.359 -32.719 1 98.19 304 GLU B O 1
ATOM 5821 N N . VAL B 1 305 ? -4.555 -30.109 -30.859 1 98.06 305 VAL B N 1
ATOM 5822 C CA . VAL B 1 305 ? -4.133 -28.875 -31.516 1 98.06 305 VAL B CA 1
ATOM 5823 C C . VAL B 1 305 ? -2.701 -29.016 -32.031 1 98.06 305 VAL B C 1
ATOM 5825 O O . VAL B 1 305 ? -2.363 -28.5 -33.094 1 98.06 305 VAL B O 1
ATOM 5828 N N . ALA B 1 306 ? -1.872 -29.781 -31.266 1 98 306 ALA B N 1
ATOM 5829 C CA . ALA B 1 306 ? -0.455 -29.922 -31.594 1 98 306 ALA B CA 1
ATOM 5830 C C . ALA B 1 306 ? -0.24 -31.047 -32.594 1 98 306 ALA B C 1
ATOM 5832 O O . ALA B 1 306 ? 0.869 -31.234 -33.125 1 98 306 ALA B O 1
ATOM 5833 N N . GLY B 1 307 ? -1.254 -31.797 -32.906 1 98 307 GLY B N 1
ATOM 5834 C CA . GLY B 1 307 ? -1.114 -32.938 -33.781 1 98 307 GLY B CA 1
ATOM 5835 C C . GLY B 1 307 ? -0.325 -34.094 -33.156 1 98 307 GLY B C 1
ATOM 5836 O O . GLY B 1 307 ? 0.459 -34.75 -33.844 1 98 307 GLY B O 1
ATOM 5837 N N . LEU B 1 308 ? -0.487 -34.25 -31.891 1 98 308 LEU B N 1
ATOM 5838 C CA . LEU B 1 308 ? 0.212 -35.312 -31.172 1 98 308 LEU B CA 1
ATOM 5839 C C . LEU B 1 308 ? -0.747 -36.438 -30.781 1 98 308 LEU B C 1
ATOM 5841 O O . LEU B 1 308 ? -1.926 -36.188 -30.516 1 98 308 LEU B O 1
ATOM 5845 N N . GLN B 1 309 ? -0.28 -37.594 -30.812 1 96.94 309 GLN B N 1
ATOM 5846 C CA . GLN B 1 309 ? -0.984 -38.75 -30.234 1 96.94 309 GLN B CA 1
ATOM 5847 C C . GLN B 1 309 ? -0.41 -39.125 -28.875 1 96.94 309 GLN B C 1
ATOM 5849 O O . GLN B 1 309 ? 0.754 -39.5 -28.766 1 96.94 309 GLN B O 1
ATOM 5854 N N . VAL B 1 310 ? -1.208 -39 -27.891 1 97.62 310 VAL B N 1
ATOM 5855 C CA . VAL B 1 310 ? -0.756 -39.281 -26.531 1 97.62 310 VAL B CA 1
ATOM 5856 C C . VAL B 1 310 ? -1.708 -40.281 -25.859 1 97.62 310 VAL B C 1
ATOM 5858 O O . VAL B 1 310 ? -2.861 -40.406 -26.281 1 97.62 310 VAL B O 1
ATOM 5861 N N . PRO B 1 311 ? -1.284 -40.969 -24.844 1 97.56 311 PRO B N 1
ATOM 5862 C CA . PRO B 1 311 ? -2.168 -41.875 -24.109 1 97.56 311 PRO B CA 1
ATOM 5863 C C . PRO B 1 311 ? -3.412 -41.156 -23.578 1 97.56 311 PRO B C 1
ATOM 5865 O O . PRO B 1 311 ? -3.363 -39.969 -23.25 1 97.56 311 PRO B O 1
ATOM 5868 N N . GLU B 1 312 ? -4.492 -41.875 -23.391 1 96.31 312 GLU B N 1
ATOM 5869 C CA . GLU B 1 312 ? -5.773 -41.344 -22.953 1 96.31 312 GLU B CA 1
ATOM 5870 C C . GLU B 1 312 ? -5.676 -40.781 -21.531 1 96.31 312 GLU B C 1
ATOM 5872 O O . GLU B 1 312 ? -6.391 -39.844 -21.172 1 96.31 312 GLU B O 1
ATOM 5877 N N . ASN B 1 313 ? -4.762 -41.281 -20.766 1 96.56 313 ASN B N 1
ATOM 5878 C CA . ASN B 1 313 ? -4.664 -40.875 -19.359 1 96.56 313 ASN B CA 1
ATOM 5879 C C . ASN B 1 313 ? -3.686 -39.719 -19.172 1 96.56 313 ASN B C 1
ATOM 5881 O O . ASN B 1 313 ? -3.363 -39.344 -18.047 1 96.56 313 ASN B O 1
ATOM 5885 N N . THR B 1 314 ? -3.246 -39.156 -20.281 1 98.44 314 THR B N 1
ATOM 5886 C CA . THR B 1 314 ? -2.352 -38 -20.188 1 98.44 314 THR B CA 1
ATOM 5887 C C . THR B 1 314 ? -3.074 -36.812 -19.594 1 98.44 314 THR B C 1
ATOM 5889 O O . THR B 1 314 ? -4.141 -36.406 -20.078 1 98.44 314 THR B O 1
ATOM 5892 N N . THR B 1 315 ? -2.465 -36.281 -18.562 1 98.19 315 THR B N 1
ATOM 5893 C CA . THR B 1 315 ? -3.119 -35.156 -17.906 1 98.19 315 THR B CA 1
ATOM 5894 C C . THR B 1 315 ? -2.27 -33.875 -18.031 1 98.19 315 THR B C 1
ATOM 5896 O O . THR B 1 315 ? -2.764 -32.781 -17.828 1 98.19 315 THR B O 1
ATOM 5899 N N . PHE B 1 316 ? -0.993 -33.969 -18.281 1 98.75 316 PHE B N 1
ATOM 5900 C CA . PHE B 1 316 ? -0.125 -32.812 -18.5 1 98.75 316 PHE B CA 1
ATOM 5901 C C . PHE B 1 316 ? 1.096 -33.219 -19.328 1 98.75 316 PHE B C 1
ATOM 5903 O O . PHE B 1 316 ? 1.36 -34.406 -19.516 1 98.75 316 PHE B O 1
ATOM 5910 N N . PHE B 1 317 ? 1.777 -32.188 -19.891 1 98.88 317 PHE B N 1
ATOM 5911 C CA . PHE B 1 317 ? 2.965 -32.406 -20.719 1 98.88 317 PHE B CA 1
ATOM 5912 C C . PHE B 1 317 ? 4.215 -31.922 -19.984 1 98.88 317 PHE B C 1
ATOM 5914 O O . PHE B 1 317 ? 4.152 -31 -19.172 1 98.88 317 PHE B O 1
ATOM 5921 N N . MET B 1 318 ? 5.266 -32.562 -20.234 1 98.81 318 MET B N 1
ATOM 5922 C CA . MET B 1 318 ? 6.594 -32.156 -19.781 1 98.81 318 MET B CA 1
ATOM 5923 C C . MET B 1 318 ? 7.531 -31.969 -20.969 1 98.81 318 MET B C 1
ATOM 5925 O O . MET B 1 318 ? 7.492 -32.719 -21.938 1 98.81 318 MET B O 1
ATOM 5929 N N . VAL B 1 319 ? 8.289 -30.969 -20.891 1 98.75 319 VAL B N 1
ATOM 5930 C CA . VAL B 1 319 ? 9.281 -30.688 -21.922 1 98.75 319 VAL B CA 1
ATOM 5931 C C . VAL B 1 319 ? 10.609 -30.297 -21.266 1 98.75 319 VAL B C 1
ATOM 5933 O O . VAL B 1 319 ? 10.633 -29.469 -20.359 1 98.75 319 VAL B O 1
ATOM 5936 N N . GLU B 1 320 ? 11.656 -30.906 -21.719 1 98.5 320 GLU B N 1
ATOM 5937 C CA . GLU B 1 320 ? 12.969 -30.531 -21.219 1 98.5 320 GLU B CA 1
ATOM 5938 C C . GLU B 1 320 ? 13.445 -29.219 -21.859 1 98.5 320 GLU B C 1
ATOM 5940 O O . GLU B 1 320 ? 13.25 -29 -23.047 1 98.5 320 GLU B O 1
ATOM 5945 N N . GLU B 1 321 ? 13.93 -28.328 -21.062 1 97.69 321 GLU B N 1
ATOM 5946 C CA . GLU B 1 321 ? 14.492 -27.062 -21.5 1 97.69 321 GLU B CA 1
ATOM 5947 C C . GLU B 1 321 ? 15.891 -26.844 -20.922 1 97.69 321 GLU B C 1
ATOM 5949 O O . GLU B 1 321 ? 16.203 -27.359 -19.844 1 97.69 321 GLU B O 1
ATOM 5954 N N . THR B 1 322 ? 16.734 -26.062 -21.688 1 96.12 322 THR B N 1
ATOM 5955 C CA . THR B 1 322 ? 18.094 -25.812 -21.234 1 96.12 322 THR B CA 1
ATOM 5956 C C . THR B 1 322 ? 18.375 -24.328 -21.125 1 96.12 322 THR B C 1
ATOM 5958 O O . THR B 1 322 ? 19.391 -23.906 -20.578 1 96.12 322 THR B O 1
ATOM 5961 N N . GLY B 1 323 ? 17.484 -23.547 -21.641 1 97.56 323 GLY B N 1
ATOM 5962 C CA . GLY B 1 323 ? 17.688 -22.109 -21.609 1 97.56 323 GLY B CA 1
ATOM 5963 C C . GLY B 1 323 ? 16.438 -21.344 -21.188 1 97.56 323 GLY B C 1
ATOM 5964 O O . GLY B 1 323 ? 15.398 -21.938 -20.938 1 97.56 323 GLY B O 1
ATOM 5965 N N . VAL B 1 324 ? 16.625 -20.078 -21 1 98.25 324 VAL B N 1
ATOM 5966 C CA . VAL B 1 324 ? 15.555 -19.172 -20.547 1 98.25 324 VAL B CA 1
ATOM 5967 C C . VAL B 1 324 ? 15.469 -17.984 -21.5 1 98.25 324 VAL B C 1
ATOM 5969 O O . VAL B 1 324 ? 16.484 -17.469 -21.969 1 98.25 324 VAL B O 1
ATOM 5972 N N . GLY B 1 325 ? 14.266 -17.516 -21.812 1 96.5 325 GLY B N 1
ATOM 5973 C CA . GLY B 1 325 ? 14.094 -16.328 -22.625 1 96.5 325 GLY B CA 1
ATOM 5974 C C . GLY B 1 325 ? 13.227 -16.562 -23.859 1 96.5 325 GLY B C 1
ATOM 5975 O O . GLY B 1 325 ? 12.609 -17.625 -23.984 1 96.5 325 GLY B O 1
ATOM 5976 N N . GLU B 1 326 ? 13.25 -15.656 -24.781 1 94.5 326 GLU B N 1
ATOM 5977 C CA . GLU B 1 326 ? 12.391 -15.672 -25.953 1 94.5 326 GLU B CA 1
ATOM 5978 C C . GLU B 1 326 ? 12.727 -16.844 -26.859 1 94.5 326 GLU B C 1
ATOM 5980 O O . GLU B 1 326 ? 11.844 -17.406 -27.516 1 94.5 326 GLU B O 1
ATOM 5985 N N . GLU B 1 327 ? 14 -17.219 -26.828 1 95.44 327 GLU B N 1
ATOM 5986 C CA . GLU B 1 327 ? 14.445 -18.328 -27.688 1 95.44 327 GLU B CA 1
ATOM 5987 C C . GLU B 1 327 ? 14.086 -19.672 -27.062 1 95.44 327 GLU B C 1
ATOM 5989 O O . GLU B 1 327 ? 14.211 -20.719 -27.719 1 95.44 327 GLU B O 1
ATOM 5994 N N . HIS B 1 328 ? 13.664 -19.688 -25.844 1 96.88 328 HIS B N 1
ATOM 5995 C CA . HIS B 1 328 ? 13.195 -20.844 -25.094 1 96.88 328 HIS B CA 1
ATOM 5996 C C . HIS B 1 328 ? 11.828 -20.578 -24.469 1 96.88 328 HIS B C 1
ATOM 5998 O O . HIS B 1 328 ? 11.695 -20.547 -23.25 1 96.88 328 HIS B O 1
ATOM 6004 N N . PRO B 1 329 ? 10.781 -20.469 -25.297 1 96.44 329 PRO B N 1
ATOM 6005 C CA . PRO B 1 329 ? 9.484 -19.969 -24.844 1 96.44 329 PRO B CA 1
ATOM 6006 C C . PRO B 1 329 ? 8.867 -20.812 -23.734 1 96.44 329 PRO B C 1
ATOM 6008 O O . PRO B 1 329 ? 8.086 -20.297 -22.938 1 96.44 329 PRO B O 1
ATOM 6011 N N . PHE B 1 330 ? 9.281 -22.078 -23.609 1 97.81 330 PHE B N 1
ATOM 6012 C CA . PHE B 1 330 ? 8.742 -22.938 -22.562 1 97.81 330 PHE B CA 1
ATOM 6013 C C . PHE B 1 330 ? 9.188 -22.453 -21.188 1 97.81 330 PHE B C 1
ATOM 6015 O O . PHE B 1 330 ? 8.641 -22.891 -20.156 1 97.81 330 PHE B O 1
ATOM 6022 N N . SER B 1 331 ? 10.188 -21.562 -21.156 1 97.81 331 SER B N 1
ATOM 6023 C CA . SER B 1 331 ? 10.68 -21.031 -19.875 1 97.81 331 SER B CA 1
ATOM 6024 C C . SER B 1 331 ? 9.758 -19.938 -19.344 1 97.81 331 SER B C 1
ATOM 6026 O O . SER B 1 331 ? 9.906 -19.516 -18.203 1 97.81 331 SER B O 1
ATOM 6028 N N . GLY B 1 332 ? 8.781 -19.516 -20.125 1 96.38 332 GLY B N 1
ATOM 6029 C CA . GLY B 1 332 ? 7.855 -18.469 -19.719 1 96.38 332 GLY B CA 1
ATOM 6030 C C . GLY B 1 332 ? 6.508 -19 -19.266 1 96.38 332 GLY B C 1
ATOM 6031 O O . GLY B 1 332 ? 6.316 -20.203 -19.156 1 96.38 332 GLY B O 1
ATOM 6032 N N . GLU B 1 333 ? 5.605 -18.078 -18.906 1 95.06 333 GLU B N 1
ATOM 6033 C CA . GLU B 1 333 ? 4.246 -18.438 -18.516 1 95.06 333 GLU B CA 1
ATOM 6034 C C . GLU B 1 333 ? 3.506 -19.125 -19.656 1 95.06 333 GLU B C 1
ATOM 6036 O O . GLU B 1 333 ? 3.539 -18.641 -20.797 1 95.06 333 GLU B O 1
ATOM 6041 N N . LYS B 1 334 ? 2.793 -20.219 -19.359 1 95.56 334 LYS B N 1
ATOM 6042 C CA . LYS B 1 334 ? 2.189 -21.016 -20.422 1 95.56 334 LYS B CA 1
ATOM 6043 C C . LYS B 1 334 ? 0.671 -21.062 -20.266 1 95.56 334 LYS B C 1
ATOM 6045 O O . LYS B 1 334 ? -0.037 -21.453 -21.203 1 95.56 334 LYS B O 1
ATOM 6050 N N . LEU B 1 335 ? 0.145 -20.828 -19.109 1 94.38 335 LEU B N 1
ATOM 6051 C CA . LEU B 1 335 ? -1.284 -20.906 -18.828 1 94.38 335 LEU B CA 1
ATOM 6052 C C . LEU B 1 335 ? -1.883 -22.188 -19.406 1 94.38 335 LEU B C 1
ATOM 6054 O O . LEU B 1 335 ? -2.916 -22.156 -20.078 1 94.38 335 LEU B O 1
ATOM 6058 N N . SER B 1 336 ? -1.178 -23.266 -19.281 1 97.38 336 SER B N 1
ATOM 6059 C CA . SER B 1 336 ? -1.559 -24.578 -19.797 1 97.38 336 SER B CA 1
ATOM 6060 C C . SER B 1 336 ? -0.987 -25.703 -18.938 1 97.38 336 SER B C 1
ATOM 6062 O O . SER B 1 336 ? -0.171 -25.453 -18.047 1 97.38 336 SER B O 1
ATOM 6064 N N . VAL B 1 337 ? -1.422 -26.875 -19.234 1 98.62 337 VAL B N 1
ATOM 6065 C CA . VAL B 1 337 ? -0.963 -28.031 -18.453 1 98.62 337 VAL B CA 1
ATOM 6066 C C . VAL B 1 337 ? 0.361 -28.547 -19.016 1 98.62 337 VAL B C 1
ATOM 6068 O O . VAL B 1 337 ? 0.576 -29.75 -19.125 1 98.62 337 VAL B O 1
ATOM 6071 N N . VAL B 1 338 ? 1.256 -27.656 -19.469 1 98.69 338 VAL B N 1
ATOM 6072 C CA . VAL B 1 338 ? 2.6 -27.969 -19.953 1 98.69 338 VAL B CA 1
ATOM 6073 C C . VAL B 1 338 ? 3.633 -27.422 -18.969 1 98.69 338 VAL B C 1
ATOM 6075 O O . VAL B 1 338 ? 3.6 -26.25 -18.609 1 98.69 338 VAL B O 1
ATOM 6078 N N . THR B 1 339 ? 4.5 -28.25 -18.484 1 98.62 339 THR B N 1
ATOM 6079 C CA . THR B 1 339 ? 5.559 -27.828 -17.578 1 98.62 339 THR B CA 1
ATOM 6080 C C . THR B 1 339 ? 6.934 -28.062 -18.203 1 98.62 339 THR B C 1
ATOM 6082 O O . THR B 1 339 ? 7.137 -29.031 -18.922 1 98.62 339 THR B O 1
ATOM 6085 N N . ALA B 1 340 ? 7.828 -27.125 -18.016 1 98.81 340 ALA B N 1
ATOM 6086 C CA . ALA B 1 340 ? 9.203 -27.25 -18.469 1 98.81 340 ALA B CA 1
ATOM 6087 C C . ALA B 1 340 ? 10.086 -27.891 -17.391 1 98.81 340 ALA B C 1
ATOM 6089 O O . ALA B 1 340 ? 9.875 -27.656 -16.203 1 98.81 340 ALA B O 1
ATOM 6090 N N . LEU B 1 341 ? 11.031 -28.703 -17.844 1 98.88 341 LEU B N 1
ATOM 6091 C CA . LEU B 1 341 ? 11.953 -29.391 -16.938 1 98.88 341 LEU B CA 1
ATOM 6092 C C . LEU B 1 341 ? 13.383 -28.891 -17.125 1 98.88 341 LEU B C 1
ATOM 6094 O O . LEU B 1 341 ? 13.875 -28.797 -18.25 1 98.88 341 LEU B O 1
ATOM 6098 N N . PHE B 1 342 ? 13.953 -28.484 -16.109 1 98.88 342 PHE B N 1
ATOM 6099 C CA . PHE B 1 342 ? 15.352 -28.094 -16.062 1 98.88 342 PHE B CA 1
ATOM 6100 C C . PHE B 1 342 ? 16.125 -28.984 -15.086 1 98.88 342 PHE B C 1
ATOM 6102 O O . PHE B 1 342 ? 15.555 -29.469 -14.102 1 98.88 342 PHE B O 1
ATOM 6109 N N . LYS B 1 343 ? 17.375 -29.234 -15.359 1 98.62 343 LYS B N 1
ATOM 6110 C CA . LYS B 1 343 ? 18.266 -29.969 -14.453 1 98.62 343 LYS B CA 1
ATOM 6111 C C . LYS B 1 343 ? 19.266 -29.047 -13.789 1 98.62 343 LYS B C 1
ATOM 6113 O O . LYS B 1 343 ? 19.625 -28 -14.344 1 98.62 343 LYS B O 1
ATOM 6118 N N . TYR B 1 344 ? 19.641 -29.344 -12.617 1 98.62 344 TYR B N 1
ATOM 6119 C CA . TYR B 1 344 ? 20.766 -28.672 -11.969 1 98.62 344 TYR B CA 1
ATOM 6120 C C . TYR B 1 344 ? 21.672 -29.688 -11.266 1 98.62 344 TYR B C 1
ATOM 6122 O O . TYR B 1 344 ? 21.25 -30.812 -10.992 1 98.62 344 TYR B O 1
ATOM 6130 N N . ASN B 1 345 ? 22.953 -29.359 -11.016 1 98.31 345 ASN B N 1
ATOM 6131 C CA . ASN B 1 345 ? 23.906 -30.188 -10.289 1 98.31 345 ASN B CA 1
ATOM 6132 C C . ASN B 1 345 ? 24.156 -29.656 -8.883 1 98.31 345 ASN B C 1
ATOM 6134 O O . ASN B 1 345 ? 23.875 -30.344 -7.898 1 98.31 345 ASN B O 1
ATOM 6138 N N . GLU B 1 346 ? 24.594 -28.406 -8.781 1 98.31 346 GLU B N 1
ATOM 6139 C CA . GLU B 1 346 ? 24.781 -27.734 -7.504 1 98.31 346 GLU B CA 1
ATOM 6140 C C . GLU B 1 346 ? 23.594 -26.828 -7.172 1 98.31 346 GLU B C 1
ATOM 6142 O O . GLU B 1 346 ? 23.047 -26.172 -8.055 1 98.31 346 GLU B O 1
ATOM 6147 N N . PHE B 1 347 ? 23.266 -26.844 -5.871 1 98.62 347 PHE B N 1
ATOM 6148 C CA . PHE B 1 347 ? 22.031 -26.188 -5.477 1 98.62 347 PHE B CA 1
ATOM 6149 C C . PHE B 1 347 ? 22.047 -24.719 -5.895 1 98.62 347 PHE B C 1
ATOM 6151 O O . PHE B 1 347 ? 21 -24.172 -6.25 1 98.62 347 PHE B O 1
ATOM 6158 N N . LYS B 1 348 ? 23.188 -24.094 -5.879 1 98.44 348 LYS B N 1
ATOM 6159 C CA . LYS B 1 348 ? 23.297 -22.703 -6.324 1 98.44 348 LYS B CA 1
ATOM 6160 C C . LYS B 1 348 ? 22.734 -22.531 -7.734 1 98.44 348 LYS B C 1
ATOM 6162 O O . LYS B 1 348 ? 22.172 -21.5 -8.062 1 98.44 348 LYS B O 1
ATOM 6167 N N . GLU B 1 349 ? 22.906 -23.562 -8.555 1 98.62 349 GLU B N 1
ATOM 6168 C CA . GLU B 1 349 ? 22.391 -23.516 -9.914 1 98.62 349 GLU B CA 1
ATOM 6169 C C . GLU B 1 349 ? 20.859 -23.469 -9.93 1 98.62 349 GLU B C 1
ATOM 6171 O O . GLU B 1 349 ? 20.266 -22.859 -10.812 1 98.62 349 GLU B O 1
ATOM 6176 N N . ALA B 1 350 ? 20.25 -24.188 -8.977 1 98.81 350 ALA B N 1
ATOM 6177 C CA . ALA B 1 350 ? 18.781 -24.156 -8.867 1 98.81 350 ALA B CA 1
ATOM 6178 C C . ALA B 1 350 ? 18.297 -22.75 -8.539 1 98.81 350 ALA B C 1
ATOM 6180 O O . ALA B 1 350 ? 17.344 -22.25 -9.164 1 98.81 350 ALA B O 1
ATOM 6181 N N . VAL B 1 351 ? 18.953 -22.109 -7.598 1 98.75 351 VAL B N 1
ATOM 6182 C CA . VAL B 1 351 ? 18.594 -20.75 -7.207 1 98.75 351 VAL B CA 1
ATOM 6183 C C . VAL B 1 351 ? 18.75 -19.812 -8.398 1 98.75 351 VAL B C 1
ATOM 6185 O O . VAL B 1 351 ? 17.859 -19 -8.68 1 98.75 351 VAL B O 1
ATOM 6188 N N . ASP B 1 352 ? 19.875 -19.938 -9.125 1 98.44 352 ASP B N 1
ATOM 6189 C CA . ASP B 1 352 ? 20.141 -19.094 -10.289 1 98.44 352 ASP B CA 1
ATOM 6190 C C . ASP B 1 352 ? 19.078 -19.312 -11.367 1 98.44 352 ASP B C 1
ATOM 6192 O O . ASP B 1 352 ? 18.641 -18.344 -12 1 98.44 352 ASP B O 1
ATOM 6196 N N . ARG B 1 353 ? 18.734 -20.547 -11.555 1 98.75 353 ARG B N 1
ATOM 6197 C CA . ARG B 1 353 ? 17.75 -20.875 -12.578 1 98.75 353 ARG B CA 1
ATOM 6198 C C . ARG B 1 353 ? 16.391 -20.266 -12.234 1 98.75 353 ARG B C 1
ATOM 6200 O O . ARG B 1 353 ? 15.703 -19.719 -13.102 1 98.75 353 ARG B O 1
ATOM 6207 N N . VAL B 1 354 ? 15.953 -20.391 -10.969 1 98.69 354 VAL B N 1
ATOM 6208 C CA . VAL B 1 354 ? 14.703 -19.766 -10.531 1 98.69 354 VAL B CA 1
ATOM 6209 C C . VAL B 1 354 ? 14.727 -18.281 -10.828 1 98.69 354 VAL B C 1
ATOM 6211 O O . VAL B 1 354 ? 13.773 -17.734 -11.383 1 98.69 354 VAL B O 1
ATOM 6214 N N . ASN B 1 355 ? 15.828 -17.641 -10.508 1 98.31 355 ASN B N 1
ATOM 6215 C CA . ASN B 1 355 ? 15.945 -16.203 -10.719 1 98.31 355 ASN B CA 1
ATOM 6216 C C . ASN B 1 355 ? 15.938 -15.852 -12.211 1 98.31 355 ASN B C 1
ATOM 6218 O O . ASN B 1 355 ? 15.352 -14.844 -12.609 1 98.31 355 ASN B O 1
ATOM 6222 N N . GLU B 1 356 ? 16.562 -16.656 -13.031 1 98.38 356 GLU B N 1
ATOM 6223 C CA . GLU B 1 356 ? 16.578 -16.422 -14.469 1 98.38 356 GLU B CA 1
ATOM 6224 C C . GLU B 1 356 ? 15.172 -16.516 -15.055 1 98.38 356 GLU B C 1
ATOM 6226 O O . GLU B 1 356 ? 14.758 -15.656 -15.836 1 98.38 356 GLU B O 1
ATOM 6231 N N . ILE B 1 357 ? 14.492 -17.562 -14.672 1 98.62 357 ILE B N 1
ATOM 6232 C CA . ILE B 1 357 ? 13.172 -17.828 -15.219 1 98.62 357 ILE B CA 1
ATOM 6233 C C . ILE B 1 357 ? 12.195 -16.734 -14.789 1 98.62 357 ILE B C 1
ATOM 6235 O O . ILE B 1 357 ? 11.453 -16.203 -15.617 1 98.62 357 ILE B O 1
ATOM 6239 N N . THR B 1 358 ? 12.242 -16.359 -13.516 1 98 358 THR B N 1
ATOM 6240 C CA . THR B 1 358 ? 11.305 -15.352 -13.008 1 98 358 THR B CA 1
ATOM 6241 C C . THR B 1 358 ? 11.672 -13.961 -13.531 1 98 358 THR B C 1
ATOM 6243 O O . THR B 1 358 ? 10.789 -13.117 -13.719 1 98 358 THR B O 1
ATOM 6246 N N . LYS B 1 359 ? 12.938 -13.719 -13.781 1 97.12 359 LYS B N 1
ATOM 6247 C CA . LYS B 1 359 ? 13.344 -12.461 -14.391 1 97.12 359 LYS B CA 1
ATOM 6248 C C . LYS B 1 359 ? 12.789 -12.32 -15.812 1 97.12 359 LYS B C 1
ATOM 6250 O O . LYS B 1 359 ? 12.438 -11.227 -16.25 1 97.12 359 LYS B O 1
ATOM 6255 N N . TYR B 1 360 ? 12.734 -13.391 -16.547 1 97.25 360 TYR B N 1
ATOM 6256 C CA . TYR B 1 360 ? 12.133 -13.398 -17.875 1 97.25 360 TYR B CA 1
ATOM 6257 C C . TYR B 1 360 ? 10.641 -13.094 -17.797 1 97.25 360 TYR B C 1
ATOM 6259 O O . TYR B 1 360 ? 10.156 -12.18 -18.469 1 97.25 360 TYR B O 1
ATOM 6267 N N . GLN B 1 361 ? 9.945 -13.828 -16.891 1 95.88 361 GLN B N 1
ATOM 6268 C CA . GLN B 1 361 ? 8.539 -13.609 -16.594 1 95.88 361 GLN B CA 1
ATOM 6269 C C . GLN B 1 361 ? 8.188 -14.086 -15.188 1 95.88 361 GLN B C 1
ATOM 6271 O O . GLN B 1 361 ? 8.664 -15.141 -14.75 1 95.88 361 GLN B O 1
ATOM 6276 N N . GLY B 1 362 ? 7.449 -13.25 -14.555 1 96.44 362 GLY B N 1
ATOM 6277 C CA . GLY B 1 362 ? 6.898 -13.727 -13.297 1 96.44 362 GLY B CA 1
ATOM 6278 C C . GLY B 1 362 ? 7.71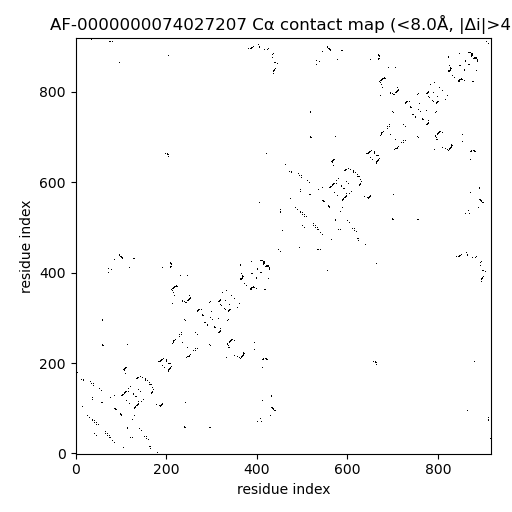1 -13.305 -12.086 1 96.44 362 GLY B C 1
ATOM 6279 O O . GLY B 1 362 ? 7.562 -13.875 -11 1 96.44 362 GLY B O 1
ATOM 6280 N N . MET B 1 363 ? 8.578 -12.305 -12.227 1 97.12 363 MET B N 1
ATOM 6281 C CA . MET B 1 363 ? 9.32 -11.82 -11.062 1 97.12 363 MET B CA 1
ATOM 6282 C C . MET B 1 363 ? 8.375 -11.344 -9.969 1 97.12 363 MET B C 1
ATOM 6284 O O . MET B 1 363 ? 7.387 -10.664 -10.25 1 97.12 363 MET B O 1
ATOM 6288 N N . GLY B 1 364 ? 8.648 -11.797 -8.703 1 97.69 364 GLY B N 1
ATOM 6289 C CA . GLY B 1 364 ? 7.836 -11.383 -7.574 1 97.69 364 GLY B CA 1
ATOM 6290 C C . GLY B 1 364 ? 6.715 -12.359 -7.258 1 97.69 364 GLY B C 1
ATOM 6291 O O . GLY B 1 364 ? 6.164 -12.344 -6.156 1 97.69 364 GLY B O 1
ATOM 6292 N N . HIS B 1 365 ? 6.387 -13.219 -8.172 1 97.75 365 HIS B N 1
ATOM 6293 C CA . HIS B 1 365 ? 5.188 -14.031 -8.023 1 97.75 365 HIS B CA 1
ATOM 6294 C C . HIS B 1 365 ? 5.41 -15.156 -7.016 1 97.75 365 HIS B C 1
ATOM 6296 O O . HIS B 1 365 ? 5.055 -15.023 -5.84 1 97.75 365 HIS B O 1
ATOM 6302 N N . SER B 1 366 ? 6.09 -16.281 -7.445 1 98.38 366 SER B N 1
ATOM 6303 C CA . SER B 1 366 ? 6.207 -17.359 -6.477 1 98.38 366 SER B CA 1
ATOM 6304 C C . SER B 1 366 ? 7.188 -18.422 -6.957 1 98.38 366 SER B C 1
ATOM 6306 O O . SER B 1 366 ? 7.496 -18.5 -8.148 1 98.38 366 SER B O 1
ATOM 6308 N N . CYS B 1 367 ? 7.691 -19.156 -6.039 1 98.62 367 CYS B N 1
ATOM 6309 C CA . CYS B 1 367 ? 8.414 -20.391 -6.277 1 98.62 367 CYS B CA 1
ATOM 6310 C C . CYS B 1 367 ? 8.141 -21.406 -5.168 1 98.62 367 CYS B C 1
ATOM 6312 O O . CYS B 1 367 ? 7.352 -21.141 -4.262 1 98.62 367 CYS B O 1
ATOM 6314 N N . GLY B 1 368 ? 8.617 -22.562 -5.312 1 98.69 368 GLY B N 1
ATOM 6315 C CA . GLY B 1 368 ? 8.469 -23.609 -4.312 1 98.69 368 GLY B CA 1
ATOM 6316 C C . GLY B 1 368 ? 9.625 -24.594 -4.301 1 98.69 368 GLY B C 1
ATOM 6317 O O . GLY B 1 368 ? 10.523 -24.516 -5.145 1 98.69 368 GLY B O 1
ATOM 6318 N N . ILE B 1 369 ? 9.586 -25.469 -3.318 1 98.94 369 ILE B N 1
ATOM 6319 C CA . ILE B 1 369 ? 10.648 -26.453 -3.199 1 98.94 369 ILE B CA 1
ATOM 6320 C C . ILE B 1 369 ? 10.102 -27.719 -2.537 1 98.94 369 ILE B C 1
ATOM 6322 O O . ILE B 1 369 ? 9.312 -27.641 -1.592 1 98.94 369 ILE B O 1
ATOM 6326 N N . HIS B 1 370 ? 10.336 -28.828 -3.129 1 98.94 370 HIS B N 1
ATOM 6327 C CA . HIS B 1 370 ? 10.203 -30.125 -2.469 1 98.94 370 HIS B CA 1
ATOM 6328 C C . HIS B 1 370 ? 11.539 -30.594 -1.921 1 98.94 370 HIS B C 1
ATOM 6330 O O . HIS B 1 370 ? 12.398 -31.062 -2.68 1 98.94 370 HIS B O 1
ATOM 6336 N N . SER B 1 371 ? 11.75 -30.438 -0.663 1 98.88 371 SER B N 1
ATOM 6337 C CA . SER B 1 371 ? 13.023 -30.719 -0.006 1 98.88 371 SER B CA 1
ATOM 6338 C C . SER B 1 371 ? 12.836 -30.953 1.488 1 98.88 371 SER B C 1
ATOM 6340 O O . SER B 1 371 ? 11.914 -30.406 2.096 1 98.88 371 SER B O 1
ATOM 6342 N N . PHE B 1 372 ? 13.648 -31.828 2.084 1 98.75 372 PHE B N 1
ATOM 6343 C CA . PHE B 1 372 ? 13.766 -31.953 3.533 1 98.75 372 PHE B CA 1
ATOM 6344 C C . PHE B 1 372 ? 15.117 -31.438 4.016 1 98.75 372 PHE B C 1
ATOM 6346 O O . PHE B 1 372 ? 15.508 -31.672 5.16 1 98.75 372 PHE B O 1
ATOM 6353 N N . ASN B 1 373 ? 15.867 -30.766 3.131 1 98.75 373 ASN B N 1
ATOM 6354 C CA . ASN B 1 373 ? 17.109 -30.094 3.475 1 98.75 373 ASN B CA 1
ATOM 6355 C C . ASN B 1 373 ? 16.875 -28.625 3.852 1 98.75 373 ASN B C 1
ATOM 6357 O O . ASN B 1 373 ? 16.641 -27.781 2.979 1 98.75 373 ASN B O 1
ATOM 6361 N N . GLU B 1 374 ? 17.016 -28.344 5.133 1 98.62 374 GLU B N 1
ATOM 6362 C CA . GLU B 1 374 ? 16.703 -27.016 5.641 1 98.62 374 GLU B CA 1
ATOM 6363 C C . GLU B 1 374 ? 17.625 -25.969 5.031 1 98.62 374 GLU B C 1
ATOM 6365 O O . GLU B 1 374 ? 17.203 -24.828 4.812 1 98.62 374 GLU B O 1
ATOM 6370 N N . ASP B 1 375 ? 18.844 -26.312 4.762 1 98.69 375 ASP B N 1
ATOM 6371 C CA . ASP B 1 375 ? 19.781 -25.359 4.156 1 98.69 375 ASP B CA 1
ATOM 6372 C C . ASP B 1 375 ? 19.328 -24.969 2.756 1 98.69 375 ASP B C 1
ATOM 6374 O O . ASP B 1 375 ? 19.406 -23.797 2.379 1 98.69 375 ASP B O 1
ATOM 6378 N N . HIS B 1 376 ? 18.875 -25.984 1.941 1 98.88 376 HIS B N 1
ATOM 6379 C CA . HIS B 1 376 ? 18.359 -25.703 0.607 1 98.88 376 HIS B CA 1
ATOM 6380 C C . HIS B 1 376 ? 17.141 -24.797 0.671 1 98.88 376 HIS B C 1
ATOM 6382 O O . HIS B 1 376 ? 17.016 -23.859 -0.107 1 98.88 376 HIS B O 1
ATOM 6388 N N . ILE B 1 377 ? 16.234 -25.094 1.604 1 98.88 377 ILE B N 1
ATOM 6389 C CA . ILE B 1 377 ? 15.008 -24.328 1.773 1 98.88 377 ILE B CA 1
ATOM 6390 C C . ILE B 1 377 ? 15.352 -22.875 2.094 1 98.88 377 ILE B C 1
ATOM 6392 O O . ILE B 1 377 ? 14.844 -21.953 1.446 1 98.88 377 ILE B O 1
ATOM 6396 N N . MET B 1 378 ? 16.25 -22.672 2.986 1 98.69 378 MET B N 1
ATOM 6397 C CA . MET B 1 378 ? 16.609 -21.312 3.406 1 98.69 378 MET B CA 1
ATOM 6398 C C . MET B 1 378 ? 17.359 -20.594 2.303 1 98.69 378 MET B C 1
ATOM 6400 O O . MET B 1 378 ? 17.156 -19.391 2.088 1 98.69 378 MET B O 1
ATOM 6404 N N . GLU B 1 379 ? 18.281 -21.297 1.664 1 98.62 379 GLU B N 1
ATOM 6405 C CA . GLU B 1 379 ? 19.031 -20.688 0.58 1 98.62 379 GLU B CA 1
ATOM 6406 C C . GLU B 1 379 ? 18.109 -20.188 -0.529 1 98.62 379 GLU B C 1
ATOM 6408 O O . GLU B 1 379 ? 18.297 -19.078 -1.042 1 98.62 379 GLU B O 1
ATOM 6413 N N . LEU B 1 380 ? 17.156 -20.969 -0.89 1 98.88 380 LEU B N 1
ATOM 6414 C CA . LEU B 1 380 ? 16.188 -20.562 -1.898 1 98.88 380 LEU B CA 1
ATOM 6415 C C . LEU B 1 380 ? 15.367 -19.359 -1.416 1 98.88 380 LEU B C 1
ATOM 6417 O O . LEU B 1 380 ? 15.188 -18.391 -2.154 1 98.88 380 LEU B O 1
ATOM 6421 N N . ALA B 1 381 ? 14.883 -19.453 -0.207 1 98.69 381 ALA B N 1
ATOM 6422 C CA . ALA B 1 381 ? 14.031 -18.422 0.378 1 98.69 381 ALA B CA 1
ATOM 6423 C C . ALA B 1 381 ? 14.766 -17.078 0.426 1 98.69 381 ALA B C 1
ATOM 6425 O O . ALA B 1 381 ? 14.172 -16.031 0.134 1 98.69 381 ALA B O 1
ATOM 6426 N N . LEU B 1 382 ? 16.016 -17.078 0.723 1 98.19 382 LEU B N 1
ATOM 6427 C CA . LEU B 1 382 ? 16.797 -15.867 0.942 1 98.19 382 LEU B CA 1
ATOM 6428 C C . LEU B 1 382 ? 17.219 -15.25 -0.385 1 98.19 382 LEU B C 1
ATOM 6430 O O . LEU B 1 382 ? 17.406 -14.031 -0.477 1 98.19 382 LEU B O 1
ATOM 6434 N N . ASN B 1 383 ? 17.312 -16.094 -1.411 1 97.94 383 ASN B N 1
ATOM 6435 C CA . ASN B 1 383 ? 18.078 -15.609 -2.564 1 97.94 383 ASN B CA 1
ATOM 6436 C C . ASN B 1 383 ? 17.203 -15.57 -3.82 1 97.94 383 ASN B C 1
ATOM 6438 O O . ASN B 1 383 ? 17.734 -15.508 -4.938 1 97.94 383 ASN B O 1
ATOM 6442 N N . THR B 1 384 ? 15.906 -15.641 -3.699 1 98.19 384 THR B N 1
ATOM 6443 C CA . THR B 1 384 ? 15 -15.477 -4.832 1 98.19 384 THR B CA 1
ATOM 6444 C C . THR B 1 384 ? 14.102 -14.266 -4.633 1 98.19 384 THR B C 1
ATOM 6446 O O . THR B 1 384 ? 13.859 -13.844 -3.5 1 98.19 384 THR B O 1
ATOM 6449 N N . LYS B 1 385 ? 13.664 -13.633 -5.723 1 97.5 385 LYS B N 1
ATOM 6450 C CA . LYS B 1 385 ? 12.797 -12.461 -5.695 1 97.5 385 LYS B CA 1
ATOM 6451 C C . LYS B 1 385 ? 11.344 -12.844 -5.949 1 97.5 385 LYS B C 1
ATOM 6453 O O . LYS B 1 385 ? 10.758 -12.461 -6.965 1 97.5 385 LYS B O 1
ATOM 6458 N N . VAL B 1 386 ? 10.758 -13.508 -4.98 1 98.44 386 VAL B N 1
ATOM 6459 C CA . VAL B 1 386 ? 9.359 -13.93 -5.027 1 98.44 386 VAL B CA 1
ATOM 6460 C C . VAL B 1 386 ? 8.648 -13.477 -3.756 1 98.44 386 VAL B C 1
ATOM 6462 O O . VAL B 1 386 ? 9.266 -13.352 -2.699 1 98.44 386 VAL B O 1
ATOM 6465 N N . SER B 1 387 ? 7.391 -13.273 -3.867 1 98.44 387 SER B N 1
ATOM 6466 C CA . SER B 1 387 ? 6.605 -12.859 -2.707 1 98.44 387 SER B CA 1
ATOM 6467 C C . SER B 1 387 ? 6.125 -14.062 -1.908 1 98.44 387 SER B C 1
ATOM 6469 O O . SER B 1 387 ? 5.734 -13.93 -0.746 1 98.44 387 SER B O 1
ATOM 6471 N N . ARG B 1 388 ? 6.18 -15.281 -2.574 1 98.69 388 ARG B N 1
ATOM 6472 C CA . ARG B 1 388 ? 5.73 -16.5 -1.918 1 98.69 388 ARG B CA 1
ATOM 6473 C C . ARG B 1 388 ? 6.633 -17.672 -2.268 1 98.69 388 ARG B C 1
ATOM 6475 O O . ARG B 1 388 ? 6.984 -17.875 -3.432 1 98.69 388 ARG B O 1
ATOM 6482 N N . MET B 1 389 ? 7.023 -18.406 -1.296 1 98.88 389 MET B N 1
ATOM 6483 C CA . MET B 1 389 ? 7.707 -19.672 -1.479 1 98.88 389 MET B CA 1
ATOM 6484 C C . MET B 1 389 ? 7.035 -20.781 -0.661 1 98.88 389 MET B C 1
ATOM 6486 O O . MET B 1 389 ? 6.945 -20.672 0.563 1 98.88 389 MET B O 1
ATOM 6490 N N . ASN B 1 390 ? 6.598 -21.812 -1.305 1 98.88 390 ASN B N 1
ATOM 6491 C CA . ASN B 1 390 ? 5.906 -22.906 -0.635 1 98.88 390 ASN B CA 1
ATOM 6492 C C . ASN B 1 390 ? 6.801 -24.141 -0.506 1 98.88 390 ASN B C 1
ATOM 6494 O O . ASN B 1 390 ? 7.371 -24.609 -1.495 1 98.88 390 ASN B O 1
ATOM 6498 N N . VAL B 1 391 ? 6.922 -24.641 0.677 1 98.94 391 VAL B N 1
ATOM 6499 C CA . VAL B 1 391 ? 7.754 -25.797 0.975 1 98.94 391 VAL B CA 1
ATOM 6500 C C . VAL B 1 391 ? 6.898 -27.062 0.966 1 98.94 391 VAL B C 1
ATOM 6502 O O . VAL B 1 391 ? 5.945 -27.188 1.741 1 98.94 391 VAL B O 1
ATOM 6505 N N . ARG B 1 392 ? 7.188 -27.984 0.042 1 98.81 392 ARG B N 1
ATOM 6506 C CA . ARG B 1 392 ? 6.582 -29.297 -0.058 1 98.81 392 ARG B CA 1
ATOM 6507 C C . ARG B 1 392 ? 5.074 -29.203 -0.255 1 98.81 392 ARG B C 1
ATOM 6509 O O . ARG B 1 392 ? 4.309 -29.938 0.364 1 98.81 392 ARG B O 1
ATOM 6516 N N . GLN B 1 393 ? 4.688 -28.297 -1.083 1 98.38 393 GLN B N 1
ATOM 6517 C CA . GLN B 1 393 ? 3.305 -28.047 -1.479 1 98.38 393 GLN B CA 1
ATOM 6518 C C . GLN B 1 393 ? 3.207 -27.734 -2.971 1 98.38 393 GLN B C 1
ATOM 6520 O O . GLN B 1 393 ? 4.164 -27.234 -3.57 1 98.38 393 GLN B O 1
ATOM 6525 N N . GLY B 1 394 ? 2.053 -28.109 -3.557 1 97.81 394 GLY B N 1
ATOM 6526 C CA . GLY B 1 394 ? 1.769 -27.516 -4.859 1 97.81 394 GLY B CA 1
ATOM 6527 C C . GLY B 1 394 ? 1.531 -26.031 -4.809 1 97.81 394 GLY B C 1
ATOM 6528 O O . GLY B 1 394 ? 0.923 -25.516 -3.863 1 97.81 394 GLY B O 1
ATOM 6529 N N . GLN B 1 395 ? 1.922 -25.328 -5.77 1 97.12 395 GLN B N 1
ATOM 6530 C CA . GLN B 1 395 ? 1.895 -23.859 -5.734 1 97.12 395 GLN B CA 1
ATOM 6531 C C . GLN B 1 395 ? 0.473 -23.328 -5.906 1 97.12 395 GLN B C 1
ATOM 6533 O O . GLN B 1 395 ? 0.039 -22.453 -5.164 1 97.12 395 GLN B O 1
ATOM 6538 N N . ALA B 1 396 ? -0.279 -23.797 -6.895 1 96.69 396 ALA B N 1
ATOM 6539 C CA . ALA B 1 396 ? -1.601 -23.281 -7.23 1 96.69 396 ALA B CA 1
ATOM 6540 C C . ALA B 1 396 ? -2.533 -23.328 -6.023 1 96.69 396 ALA B C 1
ATOM 6542 O O . ALA B 1 396 ? -3.111 -22.312 -5.633 1 96.69 396 ALA B O 1
ATOM 6543 N N . PRO B 1 397 ? -2.633 -24.484 -5.367 1 96.5 397 PRO B N 1
ATOM 6544 C CA . PRO B 1 397 ? -3.504 -24.484 -4.188 1 96.5 397 PRO B CA 1
ATOM 6545 C C . PRO B 1 397 ? -2.883 -23.75 -2.998 1 96.5 397 PRO B C 1
ATOM 6547 O O . PRO B 1 397 ? -3.604 -23.25 -2.127 1 96.5 397 PRO B O 1
ATOM 6550 N N . ALA B 1 398 ? -1.579 -23.625 -2.926 1 98 398 ALA B N 1
ATOM 6551 C CA . ALA B 1 398 ? -0.903 -23.125 -1.73 1 98 398 ALA B CA 1
ATOM 6552 C C . ALA B 1 398 ? -0.851 -21.594 -1.723 1 98 398 ALA B C 1
ATOM 6554 O O . ALA B 1 398 ? -1.052 -20.969 -0.682 1 98 398 ALA B O 1
ATOM 6555 N N . ASN B 1 399 ? -0.552 -21 -2.816 1 98.12 399 ASN B N 1
ATOM 6556 C CA . ASN B 1 399 ? -0.262 -19.578 -2.893 1 98.12 399 ASN B CA 1
ATOM 6557 C C . ASN B 1 399 ? -1.453 -18.734 -2.439 1 98.12 399 ASN B C 1
ATOM 6559 O O . ASN B 1 399 ? -1.279 -17.703 -1.791 1 98.12 399 ASN B O 1
ATOM 6563 N N . THR B 1 400 ? -2.652 -19.125 -2.775 1 97.62 400 THR B N 1
ATOM 6564 C CA . THR B 1 400 ? -3.852 -18.328 -2.523 1 97.62 400 THR B CA 1
ATOM 6565 C C . THR B 1 400 ? -4.492 -18.719 -1.195 1 97.62 400 THR B C 1
ATOM 6567 O O . THR B 1 400 ? -5.637 -18.359 -0.922 1 97.62 400 THR B O 1
ATOM 6570 N N . GLY B 1 401 ? -3.785 -19.484 -0.419 1 97.69 401 GLY B N 1
ATOM 6571 C CA . GLY B 1 401 ? -4.344 -20 0.818 1 97.69 401 GLY B CA 1
ATOM 6572 C C . GLY B 1 401 ? -5.117 -21.297 0.626 1 97.69 401 GLY B C 1
ATOM 6573 O O . GLY B 1 401 ? -5.797 -21.469 -0.387 1 97.69 401 GLY B O 1
ATOM 6574 N N . ASN B 1 402 ? -4.949 -22.172 1.48 1 97.88 402 ASN B N 1
ATOM 6575 C CA . ASN B 1 402 ? -5.676 -23.438 1.551 1 97.88 402 ASN B CA 1
ATOM 6576 C C . ASN B 1 402 ? -5.766 -23.953 2.984 1 97.88 402 ASN B C 1
ATOM 6578 O O . ASN B 1 402 ? -5.199 -23.344 3.9 1 97.88 402 ASN B O 1
ATOM 6582 N N . TRP B 1 403 ? -6.531 -25.047 3.135 1 98.06 403 TRP B N 1
ATOM 6583 C CA . TRP B 1 403 ? -6.785 -25.562 4.477 1 98.06 403 TRP B CA 1
ATOM 6584 C C . TRP B 1 403 ? -5.516 -26.141 5.09 1 98.06 403 TRP B C 1
ATOM 6586 O O . TRP B 1 403 ? -5.398 -26.25 6.312 1 98.06 403 TRP B O 1
ATOM 6596 N N . PHE B 1 404 ? -4.48 -26.422 4.293 1 97.81 404 PHE B N 1
ATOM 6597 C CA . PHE B 1 404 ? -3.303 -27.141 4.773 1 97.81 404 PHE B CA 1
ATOM 6598 C C . PHE B 1 404 ? -2.137 -26.188 4.98 1 97.81 404 PHE B C 1
ATOM 6600 O O . PHE B 1 404 ? -1.005 -26.625 5.211 1 97.81 404 PHE B O 1
ATOM 6607 N N . ASN B 1 405 ? -2.268 -24.875 4.82 1 98 405 ASN B N 1
ATOM 6608 C CA . ASN B 1 405 ? -1.181 -23.953 5.102 1 98 405 ASN B CA 1
ATOM 6609 C C . ASN B 1 405 ? -1.705 -22.625 5.656 1 98 405 ASN B C 1
ATOM 6611 O O . ASN B 1 405 ? -2.908 -22.469 5.871 1 98 405 ASN B O 1
ATOM 6615 N N . GLY B 1 406 ? -0.783 -21.719 5.98 1 98 406 GLY B N 1
ATOM 6616 C CA . GLY B 1 406 ? -1.147 -20.516 6.711 1 98 406 GLY B CA 1
ATOM 6617 C C . GLY B 1 406 ? -1.265 -19.297 5.82 1 98 406 GLY B C 1
ATOM 6618 O O . GLY B 1 406 ? -1.472 -18.172 6.309 1 98 406 GLY B O 1
ATOM 6619 N N . MET B 1 407 ? -1.105 -19.422 4.52 1 98.5 407 MET B N 1
ATOM 6620 C CA . MET B 1 407 ? -1.271 -18.297 3.615 1 98.5 407 MET B CA 1
ATOM 6621 C C . MET B 1 407 ? -2.693 -17.75 3.676 1 98.5 407 MET B C 1
ATOM 6623 O O . MET B 1 407 ? -3.654 -18.516 3.723 1 98.5 407 MET B O 1
ATOM 6627 N N . PRO B 1 408 ? -2.914 -16.422 3.721 1 98.56 408 PRO B N 1
ATOM 6628 C CA . PRO B 1 408 ? -4.273 -15.875 3.699 1 98.56 408 PRO B CA 1
ATOM 6629 C C . PRO B 1 408 ? -5.047 -16.266 2.441 1 98.56 408 PRO B C 1
ATOM 6631 O O . PRO B 1 408 ? -4.496 -16.234 1.338 1 98.56 408 PRO B O 1
ATOM 6634 N N . PHE B 1 409 ? -6.293 -16.672 2.629 1 98.69 409 PHE B N 1
ATOM 6635 C CA . PHE B 1 409 ? -7.145 -17 1.493 1 98.69 409 PHE B CA 1
ATOM 6636 C C . PHE B 1 409 ? -7.438 -15.766 0.655 1 98.69 409 PHE B C 1
ATOM 6638 O O . PHE B 1 409 ? -7.84 -14.734 1.188 1 98.69 409 PHE B O 1
ATOM 6645 N N . THR B 1 410 ? -7.211 -15.891 -0.637 1 98.38 410 THR B N 1
ATOM 6646 C CA . THR B 1 410 ? -7.449 -14.773 -1.551 1 98.38 410 THR B CA 1
ATOM 6647 C C . THR B 1 410 ? -7.535 -15.273 -2.992 1 98.38 410 THR B C 1
ATOM 6649 O O . THR B 1 410 ? -7.434 -16.469 -3.25 1 98.38 410 THR B O 1
ATOM 6652 N N . THR B 1 411 ? -7.898 -14.414 -3.881 1 97.38 411 THR B N 1
ATOM 6653 C CA . THR B 1 411 ? -7.828 -14.664 -5.316 1 97.38 411 THR B CA 1
ATOM 6654 C C . THR B 1 411 ? -6.949 -13.625 -6.004 1 97.38 411 THR B C 1
ATOM 6656 O O . THR B 1 411 ? -6.957 -13.508 -7.23 1 97.38 411 THR B O 1
ATOM 6659 N N . SER B 1 412 ? -6.293 -12.789 -5.238 1 97.38 412 SER B N 1
ATOM 6660 C CA . SER B 1 412 ? -5.43 -11.719 -5.727 1 97.38 412 SER B CA 1
ATOM 6661 C C . SER B 1 412 ? -4.059 -11.766 -5.062 1 97.38 412 SER B C 1
ATOM 6663 O O . SER B 1 412 ? -3.941 -11.594 -3.85 1 97.38 412 SER B O 1
ATOM 6665 N N . LEU B 1 413 ? -3.041 -12.008 -5.879 1 97.75 413 LEU B N 1
ATOM 6666 C CA . LEU B 1 413 ? -1.692 -12.211 -5.363 1 97.75 413 LEU B CA 1
ATOM 6667 C C . LEU B 1 413 ? -0.801 -11.016 -5.676 1 97.75 413 LEU B C 1
ATOM 6669 O O . LEU B 1 413 ? -0.373 -10.836 -6.82 1 97.75 413 LEU B O 1
ATOM 6673 N N . GLY B 1 414 ? -0.5 -10.227 -4.648 1 97.62 414 GLY B N 1
ATOM 6674 C CA . GLY B 1 414 ? 0.447 -9.141 -4.836 1 97.62 414 GLY B CA 1
ATOM 6675 C C . GLY B 1 414 ? 1.88 -9.617 -4.98 1 97.62 414 GLY B C 1
ATOM 6676 O O . GLY B 1 414 ? 2.35 -10.438 -4.195 1 97.62 414 GLY B O 1
ATOM 6677 N N . CYS B 1 415 ? 2.613 -9.078 -5.941 1 98.06 415 CYS B N 1
ATOM 6678 C CA . CYS B 1 415 ? 3.941 -9.586 -6.273 1 98.06 415 CYS B CA 1
ATOM 6679 C C . CYS B 1 415 ? 5.016 -8.562 -5.926 1 98.06 415 CYS B C 1
ATOM 6681 O O . CYS B 1 415 ? 6.152 -8.664 -6.398 1 98.06 415 CYS B O 1
ATOM 6683 N N . GLY B 1 416 ? 4.625 -7.512 -5.145 1 97.62 416 GLY B N 1
ATOM 6684 C CA . GLY B 1 416 ? 5.594 -6.488 -4.773 1 97.62 416 GLY B CA 1
ATOM 6685 C C . GLY B 1 416 ? 6.078 -5.664 -5.953 1 97.62 416 GLY B C 1
ATOM 6686 O O . GLY B 1 416 ? 5.527 -5.766 -7.051 1 97.62 416 GLY B O 1
ATOM 6687 N N . THR B 1 417 ? 7.074 -4.883 -5.688 1 97.75 417 THR B N 1
ATOM 6688 C CA . THR B 1 417 ? 7.621 -4.023 -6.73 1 97.75 417 THR B CA 1
ATOM 6689 C C . THR B 1 417 ? 8.289 -4.855 -7.824 1 97.75 417 THR B C 1
ATOM 6691 O O . THR B 1 417 ? 8.445 -4.391 -8.953 1 97.75 417 THR B O 1
ATOM 6694 N N . TRP B 1 418 ? 8.672 -6.094 -7.496 1 97.31 418 TRP B N 1
ATOM 6695 C CA . TRP B 1 418 ? 9.219 -7 -8.5 1 97.31 418 TRP B CA 1
ATOM 6696 C C . TRP B 1 418 ? 8.227 -7.219 -9.633 1 97.31 418 TRP B C 1
ATOM 6698 O O . TRP B 1 418 ? 8.609 -7.258 -10.805 1 97.31 418 TRP B O 1
ATOM 6708 N N . GLY B 1 419 ? 6.98 -7.328 -9.211 1 96 419 GLY B N 1
ATOM 6709 C CA . GLY B 1 419 ? 5.922 -7.5 -10.195 1 96 419 GLY B CA 1
ATOM 6710 C C . GLY B 1 419 ? 5.219 -6.207 -10.547 1 96 419 GLY B C 1
ATOM 6711 O O . GLY B 1 419 ? 4.133 -6.223 -11.133 1 96 419 GLY B O 1
ATOM 6712 N N . GLY B 1 420 ? 5.754 -5.09 -10.125 1 96.31 420 GLY B N 1
ATOM 6713 C CA . GLY B 1 420 ? 5.137 -3.801 -10.398 1 96.31 420 GLY B CA 1
ATOM 6714 C C . GLY B 1 420 ? 3.936 -3.518 -9.516 1 96.31 420 GLY B C 1
ATOM 6715 O O . GLY B 1 420 ? 3.027 -2.785 -9.914 1 96.31 420 GLY B O 1
ATOM 6716 N N . ASN B 1 421 ? 3.859 -4.109 -8.32 1 97.19 421 ASN B N 1
ATOM 6717 C CA . ASN B 1 421 ? 2.756 -3.943 -7.383 1 97.19 421 ASN B CA 1
ATOM 6718 C C . ASN B 1 421 ? 3.203 -3.23 -6.109 1 97.19 421 ASN B C 1
ATOM 6720 O O . ASN B 1 421 ? 4.398 -3.176 -5.812 1 97.19 421 ASN B O 1
ATOM 6724 N N . ILE B 1 422 ? 2.191 -2.74 -5.418 1 98 422 ILE B N 1
ATOM 6725 C CA . ILE B 1 422 ? 2.49 -2.021 -4.184 1 98 422 ILE B CA 1
ATOM 6726 C C . ILE B 1 422 ? 2.604 -3.012 -3.025 1 98 422 ILE B C 1
ATOM 6728 O O . ILE B 1 422 ? 3.299 -2.75 -2.043 1 98 422 ILE B O 1
ATOM 6732 N N . ALA B 1 423 ? 1.933 -4.172 -3.129 1 97.94 423 ALA B N 1
ATOM 6733 C CA . ALA B 1 423 ? 1.92 -5.16 -2.051 1 97.94 423 ALA B CA 1
ATOM 6734 C C . ALA B 1 423 ? 2.668 -6.426 -2.457 1 97.94 423 ALA B C 1
ATOM 6736 O O . ALA B 1 423 ? 2.568 -6.875 -3.602 1 97.94 423 ALA B O 1
ATOM 6737 N N . SER B 1 424 ? 3.436 -7.023 -1.549 1 98.25 424 SER B N 1
ATOM 6738 C CA . SER B 1 424 ? 4.141 -8.281 -1.764 1 98.25 424 SER B CA 1
ATOM 6739 C C . SER B 1 424 ? 3.559 -9.398 -0.903 1 98.25 424 SER B C 1
ATOM 6741 O O . SER B 1 424 ? 4.297 -10.133 -0.242 1 98.25 424 SER B O 1
ATOM 6743 N N . GLU B 1 425 ? 2.232 -9.531 -0.917 1 98.25 425 GLU B N 1
ATOM 6744 C CA . GLU B 1 425 ? 1.494 -10.523 -0.14 1 98.25 425 GLU B CA 1
ATOM 6745 C C . GLU B 1 425 ? 0.108 -10.766 -0.73 1 98.25 425 GLU B C 1
ATOM 6747 O O . GLU B 1 425 ? -0.252 -10.172 -1.749 1 98.25 425 GLU B O 1
ATOM 6752 N N . ASN B 1 426 ? -0.637 -11.711 -0.135 1 98.5 426 ASN B N 1
ATOM 6753 C CA . ASN B 1 426 ? -2.025 -11.945 -0.517 1 98.5 426 ASN B CA 1
ATOM 6754 C C . ASN B 1 426 ? -2.914 -10.758 -0.151 1 98.5 426 ASN B C 1
ATOM 6756 O O . ASN B 1 426 ? -2.893 -10.289 0.989 1 98.5 426 ASN B O 1
ATOM 6760 N N . ILE B 1 427 ? -3.664 -10.258 -1.159 1 98.62 427 ILE B N 1
ATOM 6761 C CA . ILE B 1 427 ? -4.559 -9.133 -0.92 1 98.62 427 ILE B CA 1
ATOM 6762 C C . ILE B 1 427 ? -5.836 -9.617 -0.237 1 98.62 427 ILE B C 1
ATOM 6764 O O . ILE B 1 427 ? -6.504 -10.523 -0.736 1 98.62 427 ILE B O 1
ATOM 6768 N N . THR B 1 428 ? -6.172 -9.109 0.926 1 98.62 428 THR B N 1
ATOM 6769 C CA . THR B 1 428 ? -7.336 -9.508 1.711 1 98.62 428 THR B CA 1
ATOM 6770 C C . THR B 1 428 ? -8.117 -8.281 2.178 1 98.62 428 THR B C 1
ATOM 6772 O O . THR B 1 428 ? -7.863 -7.168 1.72 1 98.62 428 THR B O 1
ATOM 6775 N N . TRP B 1 429 ? -9.055 -8.523 3.1 1 98.56 429 TRP B N 1
ATOM 6776 C CA . TRP B 1 429 ? -9.906 -7.469 3.648 1 98.56 429 TRP B CA 1
ATOM 6777 C C . TRP B 1 429 ? -9.062 -6.43 4.387 1 98.56 429 TRP B C 1
ATOM 6779 O O . TRP B 1 429 ? -9.445 -5.258 4.465 1 98.56 429 TRP B O 1
ATOM 6789 N N . LYS B 1 430 ? -7.918 -6.836 4.883 1 98.25 430 LYS B N 1
ATOM 6790 C CA . LYS B 1 430 ? -7.066 -5.934 5.648 1 98.25 430 LYS B CA 1
ATOM 6791 C C . LYS B 1 430 ? -6.566 -4.777 4.781 1 98.25 430 LYS B C 1
ATOM 6793 O O . LYS B 1 430 ? -6.277 -3.693 5.289 1 98.25 430 LYS B O 1
ATOM 6798 N N . HIS B 1 431 ? -6.488 -5.016 3.471 1 98.5 431 HIS B N 1
ATOM 6799 C CA . HIS B 1 431 ? -6.023 -4.008 2.527 1 98.5 431 HIS B CA 1
ATOM 6800 C C . HIS B 1 431 ? -7.148 -3.057 2.137 1 98.5 431 HIS B C 1
ATOM 6802 O O . HIS B 1 431 ? -6.914 -2.053 1.46 1 98.5 431 HIS B O 1
ATOM 6808 N N . LEU B 1 432 ? -8.383 -3.4 2.543 1 98.69 432 LEU B N 1
ATOM 6809 C CA . LEU B 1 432 ? -9.547 -2.672 2.049 1 98.69 432 LEU B CA 1
ATOM 6810 C C . LEU B 1 432 ? -10.188 -1.85 3.16 1 98.69 432 LEU B C 1
ATOM 6812 O O . LEU B 1 432 ? -11.414 -1.683 3.189 1 98.69 432 LEU B O 1
ATOM 6816 N N . ILE B 1 433 ? -9.383 -1.399 4.129 1 98.69 433 ILE B N 1
ATOM 6817 C CA . ILE B 1 433 ? -9.836 -0.475 5.164 1 98.69 433 ILE B CA 1
ATOM 6818 C C . ILE B 1 433 ? -8.852 0.688 5.281 1 98.69 433 ILE B C 1
ATOM 6820 O O . ILE B 1 433 ? -7.66 0.529 5.012 1 98.69 433 ILE B O 1
ATOM 6824 N N . ASN B 1 434 ? -9.344 1.857 5.594 1 98.62 434 ASN B N 1
ATOM 6825 C CA . ASN B 1 434 ? -8.539 2.955 6.125 1 98.62 434 ASN B CA 1
ATOM 6826 C C . ASN B 1 434 ? -8.453 2.893 7.648 1 98.62 434 ASN B C 1
ATOM 6828 O O . ASN B 1 434 ? -9.312 2.301 8.305 1 98.62 434 ASN B O 1
ATOM 6832 N N . THR B 1 435 ? -7.434 3.471 8.195 1 98.69 435 THR B N 1
ATOM 6833 C CA . THR B 1 435 ? -7.27 3.492 9.641 1 98.69 435 THR B CA 1
ATOM 6834 C C . THR B 1 435 ? -7.012 4.914 10.141 1 98.69 435 THR B C 1
ATOM 6836 O O . THR B 1 435 ? -6.25 5.664 9.516 1 98.69 435 THR B O 1
ATOM 6839 N N . THR B 1 436 ? -7.688 5.301 11.133 1 98.81 436 THR B N 1
ATOM 6840 C CA . THR B 1 436 ? -7.352 6.496 11.898 1 98.81 436 THR B CA 1
ATOM 6841 C C . THR B 1 436 ? -6.465 6.148 13.094 1 98.81 436 THR B C 1
ATOM 6843 O O . THR B 1 436 ? -6.852 5.355 13.953 1 98.81 436 THR B O 1
ATOM 6846 N N . TRP B 1 437 ? -5.309 6.684 13.133 1 98.88 437 TRP B N 1
ATOM 6847 C CA . TRP B 1 437 ? -4.43 6.57 14.289 1 98.88 437 TRP B CA 1
ATOM 6848 C C . TRP B 1 437 ? -4.723 7.672 15.305 1 98.88 437 TRP B C 1
ATOM 6850 O O . TRP B 1 437 ? -4.562 8.859 15.008 1 98.88 437 TRP B O 1
ATOM 6860 N N . VAL B 1 438 ? -5.141 7.309 16.422 1 98.94 438 VAL B N 1
ATOM 6861 C CA . VAL B 1 438 ? -5.391 8.258 17.5 1 98.94 438 VAL B CA 1
ATOM 6862 C C . VAL B 1 438 ? -4.211 8.25 18.484 1 98.94 438 VAL B C 1
ATOM 6864 O O . VAL B 1 438 ? -3.906 7.223 19.094 1 98.94 438 VAL B O 1
ATOM 6867 N N . SER B 1 439 ? -3.598 9.367 18.625 1 98.81 439 SER B N 1
ATOM 6868 C CA . SER B 1 439 ? -2.375 9.461 19.406 1 98.81 439 SER B CA 1
ATOM 6869 C C . SER B 1 439 ? -2.588 10.312 20.656 1 98.81 439 SER B C 1
ATOM 6871 O O . SER B 1 439 ? -3.197 11.383 20.594 1 98.81 439 SER B O 1
ATOM 6873 N N . ARG B 1 440 ? -2.133 9.852 21.781 1 98.69 440 ARG B N 1
ATOM 6874 C CA . ARG B 1 440 ? -2.098 10.594 23.031 1 98.69 440 ARG B CA 1
ATOM 6875 C C . ARG B 1 440 ? -0.662 10.867 23.469 1 98.69 440 ARG B C 1
ATOM 6877 O O . ARG B 1 440 ? 0.232 10.055 23.234 1 98.69 440 ARG B O 1
ATOM 6884 N N . PRO B 1 441 ? -0.473 11.992 24.109 1 98.25 441 PRO B N 1
ATOM 6885 C CA . PRO B 1 441 ? 0.895 12.352 24.5 1 98.25 441 PRO B CA 1
ATOM 6886 C C . PRO B 1 441 ? 1.371 11.602 25.734 1 98.25 441 PRO B C 1
ATOM 6888 O O . PRO B 1 441 ? 0.552 11.125 26.531 1 98.25 441 PRO B O 1
ATOM 6891 N N . PHE B 1 442 ? 2.646 11.43 25.844 1 97.94 442 PHE B N 1
ATOM 6892 C CA . PHE B 1 442 ? 3.32 10.945 27.047 1 97.94 442 PHE B CA 1
ATOM 6893 C C . PHE B 1 442 ? 4.602 11.727 27.297 1 97.94 442 PHE B C 1
ATOM 6895 O O . PHE B 1 442 ? 4.992 12.57 26.484 1 97.94 442 PHE B O 1
ATOM 6902 N N . ASP B 1 443 ? 5.23 11.57 28.422 1 96.94 443 ASP B N 1
ATOM 6903 C CA . ASP B 1 443 ? 6.473 12.266 28.734 1 96.94 443 ASP B CA 1
ATOM 6904 C C . ASP B 1 443 ? 7.598 11.828 27.797 1 96.94 443 ASP B C 1
ATOM 6906 O O . ASP B 1 443 ? 7.895 10.641 27.688 1 96.94 443 ASP B O 1
ATOM 6910 N N . PRO B 1 444 ? 8.156 12.812 27.172 1 96.25 444 PRO B N 1
ATOM 6911 C CA . PRO B 1 444 ? 9.164 12.469 26.156 1 96.25 444 PRO B 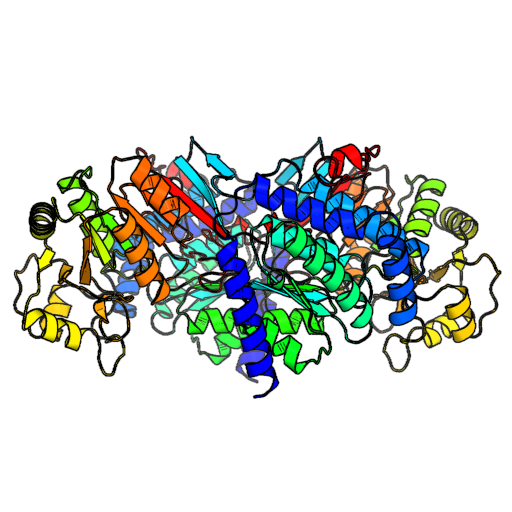CA 1
ATOM 6912 C C . PRO B 1 444 ? 10.391 11.789 26.766 1 96.25 444 PRO B C 1
ATOM 6914 O O . PRO B 1 444 ? 10.812 12.133 27.875 1 96.25 444 PRO B O 1
ATOM 6917 N N . VAL B 1 445 ? 10.906 10.852 26.094 1 93.06 445 VAL B N 1
ATOM 6918 C CA . VAL B 1 445 ? 12.234 10.281 26.297 1 93.06 445 VAL B CA 1
ATOM 6919 C C . VAL B 1 445 ? 13.094 10.508 25.047 1 93.06 445 VAL B C 1
ATOM 6921 O O . VAL B 1 445 ? 12.867 9.891 24.016 1 93.06 445 VAL B O 1
ATOM 6924 N N . VAL B 1 446 ? 14.078 11.344 25.109 1 96.94 446 VAL B N 1
ATOM 6925 C CA . VAL B 1 446 ? 14.922 11.703 23.969 1 96.94 446 VAL B CA 1
ATOM 6926 C C . VAL B 1 446 ? 16.281 11.016 24.094 1 96.94 446 VAL B C 1
ATOM 6928 O O . VAL B 1 446 ? 17.047 11.289 25.031 1 96.94 446 VAL B O 1
ATOM 6931 N N . PRO B 1 447 ? 16.594 10.133 23.234 1 97.19 447 PRO B N 1
ATOM 6932 C CA . PRO B 1 447 ? 17.906 9.5 23.297 1 97.19 447 PRO B CA 1
ATOM 6933 C C . PRO B 1 447 ? 19.047 10.477 23.062 1 97.19 447 PRO B C 1
ATOM 6935 O O . PRO B 1 447 ? 18.875 11.477 22.359 1 97.19 447 PRO B O 1
ATOM 6938 N N . THR B 1 448 ? 20.234 10.18 23.656 1 97.44 448 THR B N 1
ATOM 6939 C CA . THR B 1 448 ? 21.438 10.961 23.391 1 97.44 448 THR B CA 1
ATOM 6940 C C . THR B 1 448 ? 22.016 10.602 22.031 1 97.44 448 THR B C 1
ATOM 6942 O O . THR B 1 448 ? 21.672 9.562 21.453 1 97.44 448 THR B O 1
ATOM 6945 N N . ASP B 1 449 ? 22.828 11.477 21.547 1 97.19 449 ASP B N 1
ATOM 6946 C CA . ASP B 1 449 ? 23.516 11.172 20.297 1 97.19 449 ASP B CA 1
ATOM 6947 C C . ASP B 1 449 ? 24.328 9.891 20.422 1 97.19 449 ASP B C 1
ATOM 6949 O O . ASP B 1 449 ? 24.438 9.117 19.469 1 97.19 449 ASP B O 1
ATOM 6953 N N . GLU B 1 450 ? 24.938 9.672 21.594 1 97.31 450 GLU B N 1
ATOM 6954 C CA . GLU B 1 450 ? 25.703 8.461 21.828 1 97.31 450 GLU B CA 1
ATOM 6955 C C . GLU B 1 450 ? 24.828 7.215 21.734 1 97.31 450 GLU B C 1
ATOM 6957 O O . GLU B 1 450 ? 25.25 6.188 21.188 1 97.31 450 GLU B O 1
ATOM 6962 N N . GLU B 1 451 ? 23.641 7.293 22.266 1 97.25 451 GLU B N 1
ATOM 6963 C CA . GLU B 1 451 ? 22.719 6.172 22.203 1 97.25 451 GLU B CA 1
ATOM 6964 C C . GLU B 1 451 ? 22.297 5.883 20.766 1 97.25 451 GLU B C 1
ATOM 6966 O O . GLU B 1 451 ? 22.109 4.723 20.391 1 97.25 451 GLU B O 1
ATOM 6971 N N . LEU B 1 452 ? 22.141 6.938 19.922 1 97.62 452 LEU B N 1
ATOM 6972 C CA . LEU B 1 452 ? 21.625 6.793 18.562 1 97.62 452 LEU B CA 1
ATOM 6973 C C . LEU B 1 452 ? 22.75 6.477 17.594 1 97.62 452 LEU B C 1
ATOM 6975 O O . LEU B 1 452 ? 22.562 5.707 16.641 1 97.62 452 LEU B O 1
ATOM 6979 N N . PHE B 1 453 ? 23.969 7.086 17.828 1 97.69 453 PHE B N 1
ATOM 6980 C CA . PHE B 1 453 ? 24.984 7.098 16.797 1 97.69 453 PHE B CA 1
ATOM 6981 C C . PHE B 1 453 ? 26.328 6.648 17.344 1 97.69 453 PHE B C 1
ATOM 6983 O O . PHE B 1 453 ? 27.359 6.797 16.688 1 97.69 453 PHE B O 1
ATOM 6990 N N . GLY B 1 454 ? 26.438 6.156 18.547 1 95.69 454 GLY B N 1
ATOM 6991 C CA . GLY B 1 454 ? 27.688 5.832 19.219 1 95.69 454 GLY B CA 1
ATOM 6992 C C . GLY B 1 454 ? 28.625 5.016 18.344 1 95.69 454 GLY B C 1
ATOM 6993 O O . GLY B 1 454 ? 29.844 5.176 18.422 1 95.69 454 GLY B O 1
ATOM 6994 N N . ASN B 1 455 ? 28.125 4.184 17.5 1 92.88 455 ASN B N 1
ATOM 6995 C CA . ASN B 1 455 ? 28.906 3.27 16.688 1 92.88 455 ASN B CA 1
ATOM 6996 C C . ASN B 1 455 ? 29.641 4.008 15.578 1 92.88 455 ASN B C 1
ATOM 6998 O O . ASN B 1 455 ? 30.609 3.482 15 1 92.88 455 ASN B O 1
ATOM 7002 N N . VAL B 1 456 ? 29.188 5.305 15.25 1 95.44 456 VAL B N 1
ATOM 7003 C CA . VAL B 1 456 ? 29.75 5.953 14.078 1 95.44 456 VAL B CA 1
ATOM 7004 C C . VAL B 1 456 ? 30.234 7.355 14.438 1 95.44 456 VAL B C 1
ATOM 7006 O O . VAL B 1 456 ? 30.797 8.055 13.602 1 95.44 456 VAL B O 1
ATOM 7009 N N . MET B 1 457 ? 30.047 7.812 15.602 1 93.38 457 MET B N 1
ATOM 7010 C CA . MET B 1 457 ? 30.266 9.203 15.984 1 93.38 457 MET B CA 1
ATOM 7011 C C . MET B 1 457 ? 31.75 9.547 15.93 1 93.38 457 MET B C 1
ATOM 7013 O O . MET B 1 457 ? 32.125 10.703 15.742 1 93.38 457 MET B O 1
ATOM 7017 N N . ASN B 1 458 ? 32.625 8.57 16.188 1 86.44 458 ASN B N 1
ATOM 7018 C CA . ASN B 1 458 ? 34.062 8.844 16.25 1 86.44 458 ASN B CA 1
ATOM 7019 C C . ASN B 1 458 ? 34.75 8.547 14.93 1 86.44 458 ASN B C 1
ATOM 7021 O O . ASN B 1 458 ? 36 8.562 14.852 1 86.44 458 ASN B O 1
ATOM 7025 N N . ASP B 1 459 ? 34 8.297 13.914 1 80.81 459 ASP B N 1
ATOM 7026 C CA . ASP B 1 459 ? 34.594 8.016 12.609 1 80.81 459 ASP B CA 1
ATOM 7027 C C . ASP B 1 459 ? 34.781 9.297 11.805 1 80.81 459 ASP B C 1
ATOM 7029 O O . ASP B 1 459 ? 34 10.227 11.906 1 80.81 459 ASP B O 1
#

InterPro domains:
  IPR015590 Aldehyde dehydrogenase domain [PF00171] (8-275)
  IPR016161 Aldehyde/histidinol dehydrogenase [SSF53720] (6-443)
  IPR016162 Aldehyde dehydrogenase, N-terminal [G3DSA:3.40.605.10] (9-438)
  IPR016163 Aldehyde dehydrogenase, C-terminal [G3DSA:3.40.309.10] (216-406)

Solvent-accessible surface area (backbone atoms only — not comparable to full-atom values): 43436 Å² total; per-residue (Å²): 109,66,42,52,51,52,42,49,51,52,49,52,48,21,48,56,28,21,60,73,40,65,78,55,49,58,67,55,31,50,48,51,32,37,41,39,50,46,69,40,64,38,91,60,46,32,59,50,45,18,49,44,36,26,70,55,44,66,38,40,40,51,67,38,43,36,51,45,29,48,48,36,42,54,38,34,50,58,71,46,59,95,55,74,46,42,46,75,64,48,75,39,75,90,43,34,35,37,32,30,35,38,48,47,46,37,32,24,32,38,36,36,54,68,46,42,59,34,38,58,52,37,51,48,38,27,31,32,47,15,44,24,8,37,40,35,38,36,32,68,60,28,20,65,43,40,41,54,52,41,50,54,38,24,52,43,30,44,75,73,75,39,56,38,40,28,50,40,58,47,68,79,53,45,71,64,40,49,52,37,34,39,47,68,33,35,34,30,42,35,39,57,56,67,68,55,31,36,49,41,26,35,40,37,20,25,54,47,30,30,35,50,36,28,11,33,32,36,36,45,83,61,34,59,48,64,61,48,24,50,33,46,45,53,17,22,39,39,26,19,6,48,46,51,38,17,51,23,28,37,37,27,28,56,92,42,39,67,62,41,52,52,37,28,36,75,64,18,39,39,78,40,54,73,68,50,36,52,34,43,49,53,42,45,34,52,96,88,32,76,28,76,88,36,43,11,30,53,38,62,57,41,26,57,71,28,71,49,90,72,68,89,67,40,47,26,39,35,32,79,49,92,58,68,42,86,93,27,59,64,46,34,60,62,47,27,26,51,23,24,35,32,72,28,84,51,71,68,49,44,43,51,48,50,44,52,29,16,66,70,30,18,29,5,33,37,35,32,33,28,59,75,45,66,67,60,54,48,53,43,64,73,66,44,69,30,14,31,33,32,41,66,52,30,46,37,56,44,68,33,20,42,64,35,42,50,44,60,36,32,82,39,54,16,8,9,34,65,29,54,14,67,42,28,40,62,51,48,40,80,75,39,43,27,34,24,40,34,35,36,68,52,86,61,69,79,79,50,67,60,77,70,30,53,93,46,69,88,108,110,67,41,52,51,53,42,50,52,53,48,53,48,21,48,56,29,21,61,71,39,65,79,53,51,59,66,55,30,50,47,51,33,37,40,38,50,45,68,40,63,37,92,58,48,32,60,51,46,19,48,45,35,26,70,55,45,65,38,42,41,49,67,35,42,37,51,46,29,47,49,38,40,54,38,35,50,57,70,46,59,93,56,74,45,42,46,75,63,47,75,40,76,90,41,33,35,37,33,30,35,37,49,46,45,37,32,24,31,38,36,37,54,69,45,42,60,33,38,58,52,39,53,49,38,26,31,33,48,15,43,23,7,37,39,35,39,36,31,68,60,27,22,66,43,40,41,53,53,41,48,54,38,25,53,42,30,44,74,72,74,40,57,36,40,29,50,40,56,49,68,78,51,45,71,62,40,49,51,38,33,39,48,68,32,35,34,31,42,36,40,55,55,69,68,56,31,36,48,40,26,36,40,37,18,24,52,48,31,31,35,51,37,30,13,32,32,36,36,46,85,61,34,58,48,64,61,47,25,51,34,46,46,54,16,20,38,40,25,18,6,47,46,50,36,17,50,22,27,37,39,27,29,56,93,42,39,69,61,39,51,52,38,28,38,74,62,18,38,39,79,40,54,73,69,50,37,53,34,44,50,53,42,46,35,51,95,87,34,76,27,76,88,36,42,12,31,52,39,63,58,40,26,56,71,28,72,50,89,72,67,90,68,39,47,26,39,33,33,78,49,92,58,67,41,85,94,27,59,63,45,34,61,62,48,26,27,49,24,25,35,31,73,27,86,51,71,68,50,44,42,51,48,48,44,50,29,15,66,68,31,19,28,6,34,36,37,31,34,30,58,76,46,67,66,59,54,49,51,43,65,73,65,44,69,30,14,30,35,32,41,65,52,30,45,35,55,43,68,34,21,41,63,36,40,50,46,58,36,32,82,38,52,15,7,9,35,66,28,53,13,68,42,28,40,62,52,46,41,81,75,40,42,29,36,26,40,35,35,35,66,52,86,59,69,78,80,50,66,59,76,70,28,53,93,46,69,88,108

Sequence (918 aa):
MEAKQYVAGLMERARKAQETIENYTQEQVDQLVEAVVWNIVKDGPAQEISKLAVEESRMGNYEGKYNKLMAKAKGAVRDMKGKKSVGVIEIDEEKQIMKIAKPVGVIGALIPCTNPEATPTVKVAHALKGRNAIIMSPHPRTKKTNTFIAKIMRETLKKYGAPEDLVIAIEEPTMDISNELMQQCDLILATGGAALVKAAYSSGTPAYGVGAGNAVIVVDETADLKDAATKIRISKTFDFATSCSAENSLVIQESIYDELIKNLQAEGGYLAIGEEKVKLQNALWVDGHLNPAIIAQSAQTIAEVAGLQVPENTTFFMVEETGVGEEHPFSGEKLSVVTALFKYNEFKEAVDRVNEITKYQGMGHSCGIHSFNEDHIMELALNTKVSRMNVRQGQAPANTGNWFNGMPFTTSLGCGTWGGNIASENITWKHLINTTWVSRPFDPVVPTDEELFGNVMNDMEAKQYVAGLMERARKAQETIENYTQEQVDQLVEAVVWNIVKDGPAQEISKLAVEESRMGNYEGKYNKLMAKAKGAVRDMKGKKSVGVIEIDEEKQIMKIAKPVGVIGALIPCTNPEATPTVKVAHALKGRNAIIMSPHPRTKKTNTFIAKIMRETLKKYGAPEDLVIAIEEPTMDISNELMQQCDLILATGGAALVKAAYSSGTPAYGVGAGNAVIVVDETADLKDAATKIRISKTFDFATSCSAENSLVIQESIYDELIKNLQAEGGYLAIGEEKVKLQNALWVDGHLNPAIIAQSAQTIAEVAGLQVPENTTFFMVEETGVGEEHPFSGEKLSVVTALFKYNEFKEAVDRVNEITKYQGMGHSCGIHSFNEDHIMELALNTKVSRMNVRQGQAPANTGNWFNGMPFTTSLGCGTWGGNIASENITWKHLINTTWVSRPFDPVVPTDEELFGNVMND

Nearest PDB structures (foldseek):
  5j78-assembly1_D  TM=9.694E-01  e=7.397E-53  Parageobacillus thermoglucosidasius
  8uhw-assembly1_E  TM=9.647E-01  e=7.157E-48  Acetivibrio thermocellus DSM 1313
  3my7-assembly1_D  TM=9.082E-01  e=3.179E-41  Vibrio parahaemolyticus RIMD 2210633
  3my7-assembly1_A  TM=9.168E-01  e=6.834E-41  Vibrio parahaemolyticus RIMD 2210633
  6ahc-assembly1_B  TM=8.931E-01  e=5.092E-41  Escherichia coli K-12

Organism: NCBI:txid312168

Foldseek 3Di:
DVLLVVLVVLQVLQQVLLVVCQPPDLVLLLVLLCLLLCLCLDPPNLQVLLVLLCVQLVFFDSVLLSVLQNWLSVQQNVVLPPQAQAAWRDADPVQQKTKGWGFLEEEEEEAESLRLRRALSQVLSLRSSNSYAYEYEYDQSRLVSNVSSLVSSLVSCVVSPGHSSSYHYDNHDDPSNSLSNLQPGQEYEYEDALVRQVSSVVNPHHYFAFFAAQAEEEEEPAFPLLLLLQQLLCQLLRSQQSFSQRHLEYEYEPVCVVVSVVSNVVSQEDEQDDPRVVLLVCLQDDPLHGDPQAANDFPVSSCVSSVHDDDPSHGAYEYEDADEASVTPSLARRNGRYHYYHYDHDLVVVLVSQQRSVLRGVFLAEYEYRHPDPVSVVVNVVRGRYLYYYYSHGGRQPQQDGPVDDARHHPGAHRPVRRPGPDSGGDGSVVRIDMDMDHDDDDDDDDDCCVVPVVPPVD/DVLLVVLVVLQVLQQVLLVVCQPPDLVLLLVLLCLLLCLCLDPPNLQVLLVLLCVQLVFFDSVLLSVLQNWLSVQQNVVLPPQAQAAWRDADPVQQKTKGWGFLEEEEEEAESLRLRRALSQVLSLRSSNSYAYEYEYDQSRLVSNVSSLVSSLVSCVVSPGHSSSYHYDNHDDPSNSLSNLQPGQEYEYEDALVRQVSSVVNPHHYFAFFAAQAEEEEEPAFPLLLLLQQLLCQLLRSQQSFSQRHLEYEYEPVCVVVSVVSNVVVQEAEQDDPRVVLLVCLQDDPLHGDPQAANDFPVSSCVSSVHDDDPSHGAYEYEDADEASVTPSLARRNGRYHYYHYDHDLVVVLVSQQRSVLRGVFLAEYEYRHPDPVSVVVNVVRGRYLYYYYSHGGRQPQQDGPVDDARHHPGAHRPVRRPGPDSGHDGSVVRIDMDMDHDDDDDDDDDCCVVPVVPPVD

pLDDT: mean 97.54, std 2.56, range [65.94, 98.94]